Protein 2GZ4 (pdb70)

Nearest PDB structures (foldseek):
  2gz4-assembly1_C  TM=1.003E+00  e=2.176E-31  Agrobacterium fabrum str. C58
  4mgb-assembly1_A  TM=1.947E-01  e=2.720E+00  Homo sapiens
  2gz4-assembly1_C  TM=1.005E+00  e=3.134E-32  Agrobacterium fabrum str. C58
  2gz4-assembly1_C  TM=1.002E+00  e=8.788E-30  Agrobacterium fabrum str. C58
  2gz4-assembly1_C  TM=1.003E+00  e=1.007E-30  Agrobacterium fabrum str. C58

Foldseek 3Di:
DDDQWDAFPVGAIAGQQQGALVSDDVLRLLLQQLQAAPPNQLWDAPAGAGNLQLLVQLLLLLCVVCVPDALLLSLCLSCVCSLCSRLGDDDPVCVVVPDDSSVSSSLSSQQSNQVNLVHHSDDDPVSVVSSVLSSLQSVLCRCPRINPDPNVRSCVVRNDDDPDDPVSGDRHGDHSVVSSVVSVVVSVVSSVSNCVVVDD/DDDQWDAFPVGAIAGQLQGALVRDDLLRLLLQQLQAAPLNQLWDAPAGAGNLQLLVQLLLLLCVVCVPDALLLSLCLSCVCSLCSRLNDDDPVCVVVDDPSSVSSSLNSQQSNQVNLVHHSDDPPVSVVSSVLSSLQSCLCRCPRINPDDNVRSCVPRNDDDPDDPVSGDRHGDRSVVSSVVSVVVSVVSVVSNVVVD/DDDQWDAFPVGAIAGQQQGALVRDDLLRLLLQQLQAAPPNQLWDDPAGAGNLNLLVQLLLLLCVVCVPDALLLSLCLSCVCSCCSRLNDDDPVCVVVDDPPSVSSSLNSQQSNQVNLPHHSDDDPVSVVSSVLSSLQSVLCRCPRINPDPNVRSCVVRNDDDPDDPVSGDRHGDHSVVSSVVSVVVSVVSSVRVVD/DQWDAFPVGAIAGLQQGALVSDDVLRLLLQQLQFAPPNQLWDAPAGAGNLNLLVQLLLLLCVQCVPDALLLSLCLSCVCSCCSPVGDDDPVVVVPVDDCNVVSSLSSQQSNQVNLPHHSDDPPVSVVSSVLSSLQSCLCRCPNINPDPNVRSCVVRNDDDPDDPVSDDRHGDRSVVSSVVSVVVSVVSSVRVVVVVD

Secondary structure (DSSP, 8-state):
----EEE-TTS-EEESSS--GGG--HHHHHHHHTTPBSGGG--SSSS--BHHHHHHHHHHHHHHH-TT--HHHHHHHHTTTTTHHHH----GGGGGTS-HHHHHHHHHHHHHHHHHTT--SS--HHHHHHHHHHHHHHHHHHHHHTS---HHHHHHHH---SS--GGGS--SPPPHHHHHHHHHHHHHHHHHHHHHHH--/----EEE-TTS-EEESSS--GGG--HHHHHHHHTTSBSGGG--SSSS--BHHHHHHHHHHHHHHH-TT--HHHHHHHHTTTTTHHHH----GGGGTTS-HHHHHHHHHHHHHHHHHTTS-SS--HHHHHHHHHHHHHHHHHHHHHTS---HHHHHHHH---SS--GGGS--SPPPHHHHHHHHHHHHHHHHHHHHHH-/----EEE-TTS-EEESSS--GGG--HHHHHHHHTTSBSGGG--SSSS--BHHHHHHHHHHHHHHH-TT--HHHHHHHHTTTTTHHHH----HHHHTTS-TTHHHHHHHHHHHHHHHTT--SS--HHHHHHHHHHHHHHHHHHHHHTS---HHHHHHHH---SS--GGGS--SPPPHHHHHHHHHHHHHHHHHHHH-/--EEE-TTS-EEESSS--GGG--HHHHHHHHTTSBSGGG--SSSS--BHHHHHHHHHHHHHHH-TT--HHHHHHHHTTTTTHHHH----HHHHTT--TTHHHHHHHHHHHHHHHTT--SS--HHHHHHHHHHHHHHHHHHHHHTS---HHHHHHHH---SS--GGGS--SPPPHHHHHHHHHHHHHHHHHHHHHHH-

Organism: Agrobacterium fabrum (strain C58 / ATCC 33970) (NCBI:txid176299)

Sequence (791 aa):
SPRAWQRMLSGRRLDLLDPSPLDVEIADIAHGLARVARWNGQTRGDHAFTVAQHCLIVETIFCRMCPGATPDEMQMALLHDAPEYVIGDMISPFKSVVGGGYKTVEKRLEAAVHLRFGLPPHASRELKDRIKKADTVAAFFEATELAGFSTAEAQKFFGLPRGITRDMFDIIPLPSTEAQRLFIARFEAIETLRVTRTGGSPRAWQRMLSGRRLDLLDPSPLDVEIADIAHGLARVARWNGQTRGDHAFTVAQHCLIVETIFCRMCPGATPDEMQMALLHDAPEYVIGDMISPFKSVVGGGYKTVEKRLEAAVHLRFGLPPHASRELKDRIKKADTVAAFFEATELAGFSTAEAQKFFGLPRGITRDMFDIIPLPSTEAQRLFIARFEAIETLRVTRTSPRAWQRMLSGRRLDLLDPSPLDVEIADIAHGLARVARWNGQTRGDHAFTVAQHCLIVETIFCRMCPGATPDEMQMALLHDAPEYVIGDMISPFKSVVGGGYKTVEKRLEAAVHLRFGLPPHASRELKDRIKKADTVAAFFEATELAGFSTAEAQKFFGLPRGITRDMFDIIPLPSTEAQRLFIARFEAIETLRVTRAWQRMLSGRRLDLLDPSPLDVEIADIAHGLARVARWNGQTRGDHAFTVAQHCLIVETIFCRMCPGATPDEMQMALLHDAPEYVIGDMISPFKSVVGGGYKTVEKRLEAAVHLRFGLPPHASRELKDRIKKADTVAAFFEATELAGFSTAEAQKFFGLPRGITRDMFDIIPLPSTEAQRLFIARFEAIETLRVTRTG

CATH classification: 1.10.3210.10

Solvent-accessible surface area: 32511 Å² total; per-residue (Å²): 78,130,24,49,59,6,51,1,55,62,43,84,88,0,45,2,95,96,14,41,35,152,48,0,45,29,58,4,0,0,28,0,0,0,8,9,7,29,18,4,0,3,0,111,34,73,59,15,0,2,0,0,3,0,3,27,4,5,2,54,1,0,37,135,76,18,122,68,10,39,10,53,32,30,0,9,1,0,2,70,19,0,12,23,0,0,6,4,18,17,11,76,28,0,62,108,32,0,28,48,37,3,94,72,8,51,124,112,0,39,18,3,0,5,90,84,20,62,6,64,60,77,18,64,213,100,5,123,67,47,3,111,105,0,20,35,15,0,7,16,20,0,0,27,81,6,2,16,10,56,100,72,20,0,94,130,33,44,34,120,24,221,62,12,64,89,125,47,16,51,2,55,11,16,40,16,63,11,0,38,74,41,0,44,44,69,13,100,44,0,49,90,70,30,109,99,149,113,42,134,78,122,25,53,61,6,50,1,57,59,46,82,87,0,45,4,58,109,17,39,34,153,47,0,46,28,57,4,0,0,26,0,0,0,9,10,7,30,18,4,0,3,0,109,34,97,58,13,0,2,0,0,2,0,3,28,4,4,3,50,0,0,36,151,78,19,119,67,10,44,7,59,37,25,0,5,1,0,1,62,20,0,14,26,0,0,6,4,13,26,9,66,15,1,55,107,19,11,3,31,11,4,76,67,3,51,98,118,0,20,18,3,1,4,87,84,19,60,6,69,61,81,9,64,182,81,10,76,66,58,2,136,121,0,32,38,14,0,6,18,24,0,0,28,80,4,2,15,13,55,108,69,21,0,93,158,40,29,34,120,24,223,75,16,71,80,127,28,23,79,0,104,10,27,46,14,57,64,0,40,130,61,0,43,46,70,12,100,43,0,48,89,73,30,116,108,157,146,77,132,25,50,61,7,53,1,51,59,44,84,86,0,48,2,88,105,12,41,36,150,50,0,43,23,54,4,0,0,27,0,0,0,9,9,7,30,19,4,0,3,0,110,38,94,63,13,0,3,0,0,4,1,2,27,6,4,3,40,0,2,10,130,44,23,123,72,16,70,38,53,48,32,0,10,1,0,2,65,18,0,8,14,0,0,3,4,17,15,12,66,23,0,75,100,40,6,22,48,29,4,80,56,4,48,136,113,0,38,18,2,0,8,88,79,20,62,4,63,60,86,25,67,172,98,8,88,64,75,3,112,83,0,19,26,7,0,5,15,17,0,0,26,57,9,1,18,10,56,97,74,20,0,96,128,36,39,32,120,28,145,64,11,68,158,123,78,24,122,27,141,15,44,50,15,67,27,0,39,104,61,0,52,50,71,8,85,43,0,42,90,82,53,134,135,58,56,61,7,54,1,52,60,44,78,87,0,52,2,83,113,17,40,35,151,47,0,43,27,54,4,0,0,28,0,0,0,8,9,8,30,20,5,0,3,0,137,35,94,57,13,0,2,0,0,4,0,2,28,7,4,4,49,0,2,35,133,54,24,128,68,13,52,8,60,52,31,0,5,1,0,2,63,16,0,6,11,0,0,3,3,17,9,10,70,23,1,53,68,7,1,18,21,11,3,115,54,4,43,105,127,0,35,18,3,1,5,88,81,19,62,4,70,61,66,22,70,130,97,18,127,62,62,5,109,102,0,18,36,7,0,6,16,19,0,0,30,33,4,1,32,11,56,96,72,20,0,90,132,35,45,29,98,27,171,64,11,67,151,123,52,23,124,20,133,11,43,49,12,62,56,0,36,137,60,0,44,47,70,12,99,43,0,44,85,81,31,103,86,167,123,94

B-factor: mean 18.33, std 8.86, range [5.77, 68.15]

Radius of gyration: 28.93 Å; Cα contacts (8 Å, |Δi|>4): 1370; chains: 4; bounding box: 51×62×82 Å

Structure (mmCIF, N/CA/C/O backbone):
data_2GZ4
#
_entry.id   2GZ4
#
_cell.length_a   46.987
_cell.length_b   108.650
_cell.length_c   80.955
_cell.angle_alpha   90.00
_cell.angle_beta   93.74
_cell.angle_gamma   90.00
#
_symmetry.space_group_name_H-M   'P 1 21 1'
#
loop_
_entity.id
_entity.type
_entity.pdbx_description
1 polymer 'Hypothetical protein Atu1052'
2 water water
#
loop_
_atom_site.group_PDB
_atom_site.id
_atom_site.type_symbol
_atom_site.label_atom_id
_atom_site.label_alt_id
_atom_site.label_comp_id
_atom_site.label_asym_id
_atom_site.label_entity_id
_atom_site.label_seq_id
_atom_site.pdbx_PDB_ins_code
_atom_site.Cartn_x
_atom_site.Cartn_y
_atom_site.Cartn_z
_atom_site.occupancy
_atom_site.B_iso_or_equiv
_atom_site.auth_seq_id
_atom_site.auth_comp_id
_atom_site.auth_asym_id
_atom_site.auth_atom_id
_atom_site.pdbx_PDB_model_num
ATOM 1 N N . SER A 1 6 ? 6.066 60.963 25.082 1.00 30.34 6 SER A N 1
ATOM 2 C CA . SER A 1 6 ? 5.605 59.542 25.141 1.00 29.81 6 SER A CA 1
ATOM 3 C C . SER A 1 6 ? 6.453 58.671 24.213 1.00 29.31 6 SER A C 1
ATOM 4 O O . SER A 1 6 ? 6.715 59.062 23.073 1.00 29.33 6 SER A O 1
ATOM 7 N N . PRO A 1 7 ? 6.885 57.489 24.692 1.00 28.34 7 PRO A N 1
ATOM 8 C CA . PRO A 1 7 ? 7.723 56.647 23.839 1.00 27.22 7 PRO A CA 1
ATOM 9 C C . PRO A 1 7 ? 6.928 56.011 22.699 1.00 26.17 7 PRO A C 1
ATOM 10 O O . PRO A 1 7 ? 5.711 55.797 22.807 1.00 26.77 7 PRO A O 1
ATOM 14 N N . ARG A 1 8 ? 7.629 55.705 21.617 1.00 23.96 8 ARG A N 1
ATOM 15 C CA . ARG A 1 8 ? 7.001 55.236 20.394 1.00 22.45 8 ARG A CA 1
ATOM 16 C C . ARG A 1 8 ? 6.945 53.713 20.359 1.00 21.41 8 ARG A C 1
ATOM 17 O O . ARG A 1 8 ? 7.946 53.039 20.578 1.00 21.88 8 ARG A O 1
ATOM 25 N N . ALA A 1 9 ? 5.767 53.180 20.060 1.00 19.86 9 ALA A N 1
ATOM 26 C CA . ALA A 1 9 ? 5.506 51.744 20.139 1.00 18.82 9 ALA A CA 1
ATOM 27 C C . ALA A 1 9 ? 5.365 51.078 18.769 1.00 17.62 9 ALA A C 1
ATOM 28 O O . ALA A 1 9 ? 5.212 49.854 18.687 1.00 17.34 9 ALA A O 1
ATOM 30 N N . TRP A 1 10 ? 5.398 51.871 17.702 1.00 16.41 10 TRP A N 1
ATOM 31 C CA . TRP A 1 10 ? 5.182 51.357 16.358 1.00 15.53 10 TRP A CA 1
ATOM 32 C C . TRP A 1 10 ? 5.962 52.138 15.313 1.00 14.31 10 TRP A C 1
ATOM 33 O O . TRP A 1 10 ? 6.414 53.259 15.569 1.00 14.07 10 TRP A O 1
ATOM 44 N N . GLN A 1 11 ? 6.090 51.534 14.137 1.00 13.03 11 GLN A N 1
ATOM 45 C CA . GLN A 1 11 ? 6.603 52.226 12.979 1.00 12.78 11 GLN A CA 1
ATOM 46 C C . GLN A 1 11 ? 5.464 52.397 11.987 1.00 11.83 11 GLN A C 1
ATOM 47 O O . GLN A 1 11 ? 4.892 51.412 11.509 1.00 11.40 11 GLN A O 1
ATOM 53 N N . ARG A 1 12 ? 5.160 53.656 11.688 1.00 11.62 12 ARG A N 1
ATOM 54 C CA . ARG A 1 12 ? 4.213 54.008 10.637 1.00 11.95 12 ARG A CA 1
ATOM 55 C C . ARG A 1 12 ? 4.896 53.790 9.285 1.00 11.64 12 ARG A C 1
ATOM 56 O O . ARG A 1 12 ? 6.108 54.019 9.150 1.00 12.31 12 ARG A O 1
ATOM 64 N N . MET A 1 13 ? 4.133 53.320 8.298 1.00 11.19 13 MET A N 1
ATOM 65 C CA . MET A 1 13 ? 4.648 53.102 6.947 1.00 11.08 13 MET A CA 1
ATOM 66 C C . MET A 1 13 ? 4.126 54.204 6.017 1.00 11.11 13 MET A C 1
ATOM 67 O O . MET A 1 13 ? 3.088 54.813 6.263 1.00 10.99 13 MET A O 1
ATOM 72 N N . LEU A 1 14 ? 4.831 54.451 4.924 1.00 11.03 14 LEU A N 1
ATOM 73 C CA . LEU A 1 14 ? 4.383 55.445 3.940 1.00 11.81 14 LEU A CA 1
ATOM 74 C C . LEU A 1 14 ? 3.001 55.108 3.366 1.00 12.50 14 LEU A C 1
ATOM 75 O O . LEU A 1 14 ? 2.246 56.006 2.971 1.00 13.67 14 LEU A O 1
ATOM 80 N N . SER A 1 15 ? 2.684 53.818 3.329 1.00 12.42 15 SER A N 1
ATOM 81 C CA . SER A 1 15 ? 1.387 53.322 2.859 1.00 12.71 15 SER A CA 1
ATOM 82 C C . SER A 1 15 ? 0.234 53.522 3.835 1.00 12.98 15 SER A C 1
ATOM 83 O O . SER A 1 15 ? -0.922 53.214 3.513 1.00 14.12 15 SER A O 1
ATOM 86 N N . GLY A 1 16 ? 0.534 53.990 5.035 1.00 12.83 16 GLY A N 1
ATOM 87 C CA . GLY A 1 16 ? -0.502 54.272 6.010 1.00 13.24 16 GLY A CA 1
ATOM 88 C C . GLY A 1 16 ? -0.616 53.253 7.110 1.00 13.57 16 GLY A C 1
ATOM 89 O O . GLY A 1 16 ? -1.098 53.573 8.189 1.00 14.06 16 GLY A O 1
ATOM 90 N N . ARG A 1 17 ? -0.200 52.019 6.867 1.00 13.98 17 ARG A N 1
ATOM 91 C CA . ARG A 1 17 ? -0.268 51.041 7.936 1.00 14.74 17 ARG A CA 1
ATOM 92 C C . ARG A 1 17 ? 0.862 51.254 8.930 1.00 13.92 17 ARG A C 1
ATOM 93 O O . ARG A 1 17 ? 1.681 52.155 8.772 1.00 12.94 17 ARG A O 1
ATOM 101 N N . ARG A 1 18 ? 0.852 50.468 9.993 1.00 13.86 18 ARG A N 1
ATOM 102 C CA . ARG A 1 18 ? 1.903 50.530 10.993 1.00 14.32 18 ARG A CA 1
ATOM 103 C C . ARG A 1 18 ? 2.125 49.159 11.562 1.00 14.42 18 ARG A C 1
ATOM 104 O O . ARG A 1 18 ? 1.214 48.333 11.584 1.00 14.87 18 ARG A O 1
ATOM 112 N N . LEU A 1 19 ? 3.348 48.930 12.019 1.00 13.99 19 LEU A N 1
ATOM 113 C CA . LEU A 1 19 ? 3.709 47.677 12.656 1.00 14.51 19 LEU A CA 1
ATOM 114 C C . LEU A 1 19 ? 4.135 47.950 14.087 1.00 14.55 19 LEU A C 1
ATOM 115 O O . LEU A 1 19 ? 4.955 48.835 14.342 1.00 13.91 19 LEU A O 1
ATOM 120 N N . ASP A 1 20 ? 3.570 47.184 15.018 1.00 15.79 20 ASP A N 1
ATOM 121 C CA . ASP A 1 20 ? 3.928 47.265 16.424 1.00 16.60 20 ASP A CA 1
ATOM 122 C C . ASP A 1 20 ? 5.337 46.710 16.588 1.00 16.94 20 ASP A C 1
ATOM 123 O O . ASP A 1 20 ? 5.623 45.628 16.100 1.00 17.18 20 ASP A O 1
ATOM 128 N N . LEU A 1 21 ? 6.207 47.452 17.265 1.00 17.44 21 LEU A N 1
ATOM 129 C CA . LEU A 1 21 ? 7.635 47.104 17.332 1.00 18.45 21 LEU A CA 1
ATOM 130 C C . LEU A 1 21 ? 7.930 45.878 18.188 1.00 19.36 21 LEU A C 1
ATOM 131 O O . LEU A 1 21 ? 8.801 45.077 17.854 1.00 20.15 21 LEU A O 1
ATOM 136 N N . LEU A 1 22 ? 7.219 45.743 19.298 1.00 19.72 22 LEU A N 1
ATOM 137 C CA . LEU A 1 22 ? 7.486 44.662 20.240 1.00 20.06 22 LEU A CA 1
ATOM 138 C C . LEU A 1 22 ? 6.524 43.490 20.099 1.00 20.44 22 LEU A C 1
ATOM 139 O O . LEU A 1 22 ? 6.855 42.374 20.508 1.00 20.78 22 LEU A O 1
ATOM 144 N N . ASP A 1 23 ? 5.343 43.724 19.530 1.00 20.53 23 ASP A N 1
ATOM 145 C CA . ASP A 1 23 ? 4.396 42.646 19.272 1.00 19.80 23 ASP A CA 1
ATOM 146 C C . ASP A 1 23 ? 3.816 42.765 17.863 1.00 18.73 23 ASP A C 1
ATOM 147 O O . ASP A 1 23 ? 2.619 43.009 17.684 1.00 18.72 23 ASP A O 1
ATOM 152 N N . PRO A 1 24 ? 4.672 42.576 16.852 1.00 17.08 24 PRO A N 1
ATOM 153 C CA . PRO A 1 24 ? 4.219 42.742 15.486 1.00 16.52 24 PRO A CA 1
ATOM 154 C C . PRO A 1 24 ? 3.165 41.718 15.077 1.00 15.72 24 PRO A C 1
ATOM 155 O O . PRO A 1 24 ? 3.271 40.534 15.425 1.00 16.24 24 PRO A O 1
ATOM 159 N N . SER A 1 25 ? 2.159 42.182 14.343 1.00 14.67 25 SER A N 1
ATOM 160 C CA . SER A 1 25 ? 1.159 41.307 13.736 1.00 14.42 25 SER A CA 1
ATOM 161 C C . SER A 1 25 ? 1.513 40.996 12.282 1.00 13.65 25 SER A C 1
ATOM 162 O O . SER A 1 25 ? 1.836 41.912 11.523 1.00 13.09 25 SER A O 1
ATOM 165 N N . PRO A 1 26 ? 1.375 39.727 11.859 1.00 12.75 26 PRO A N 1
ATOM 166 C CA . PRO A 1 26 ? 1.570 39.405 10.436 1.00 13.11 26 PRO A CA 1
ATOM 167 C C . PRO A 1 26 ? 0.673 40.223 9.512 1.00 12.79 26 PRO A C 1
ATOM 168 O O . PRO A 1 26 ? 1.043 40.511 8.383 1.00 12.16 26 PRO A O 1
ATOM 172 N N . LEU A 1 27 ? -0.509 40.598 9.982 1.00 12.59 27 LEU A N 1
ATOM 173 C CA . LEU A 1 27 ? -1.483 41.251 9.111 1.00 13.06 27 LEU A CA 1
ATOM 174 C C . LEU A 1 27 ? -1.166 42.711 8.818 1.00 12.68 27 LEU A C 1
ATOM 175 O O . LEU A 1 27 ? -1.792 43.327 7.951 1.00 13.00 27 LEU A O 1
ATOM 180 N N . ASP A 1 28 ? -0.166 43.265 9.504 1.00 11.79 28 ASP A N 1
ATOM 181 C CA . ASP A 1 28 ? 0.316 44.621 9.226 1.00 11.84 28 ASP A CA 1
ATOM 182 C C . ASP A 1 28 ? 1.514 44.643 8.272 1.00 11.13 28 ASP A C 1
ATOM 183 O O . ASP A 1 28 ? 1.994 45.716 7.904 1.00 11.44 28 ASP A O 1
ATOM 188 N N . VAL A 1 29 ? 2.000 43.463 7.892 1.00 9.98 29 VAL A N 1
ATOM 189 C CA . VAL A 1 29 ? 3.170 43.339 7.000 1.00 10.05 29 VAL A CA 1
ATOM 190 C C . VAL A 1 29 ? 2.737 43.339 5.549 1.00 10.14 29 VAL A C 1
ATOM 191 O O . VAL A 1 29 ? 1.831 42.597 5.184 1.00 11.06 29 VAL A O 1
ATOM 195 N N . GLU A 1 30 ? 3.397 44.156 4.725 1.00 9.99 30 GLU A N 1
ATOM 196 C CA . GLU A 1 30 ? 3.179 44.180 3.286 1.00 10.28 30 GLU A CA 1
ATOM 197 C C . GLU A 1 30 ? 4.513 44.327 2.568 1.00 9.81 30 GLU A C 1
ATOM 198 O O . GLU A 1 30 ? 5.398 45.063 3.009 1.00 9.19 30 GLU A O 1
ATOM 204 N N . ILE A 1 31 ? 4.650 43.620 1.452 1.00 9.70 31 ILE A N 1
ATOM 205 C CA . ILE A 1 31 ? 5.943 43.573 0.777 1.00 9.63 31 ILE A CA 1
ATOM 206 C C . ILE A 1 31 ? 6.351 44.946 0.213 1.00 9.64 31 ILE A C 1
ATOM 207 O O . ILE A 1 31 ? 7.543 45.269 0.161 1.00 10.43 31 ILE A O 1
ATOM 212 N N . ALA A 1 32 ? 5.384 45.776 -0.169 1.00 9.58 32 ALA A N 1
ATOM 213 C CA . ALA A 1 32 ? 5.735 47.105 -0.670 1.00 9.57 32 ALA A CA 1
ATOM 214 C C . ALA A 1 32 ? 6.459 47.926 0.407 1.00 9.41 32 ALA A C 1
ATOM 215 O O . ALA A 1 32 ? 7.370 48.707 0.109 1.00 10.78 32 ALA A O 1
ATOM 217 N N . ASP A 1 33 ? 6.016 47.774 1.649 1.00 9.79 33 ASP A N 1
ATOM 218 C CA . ASP A 1 33 ? 6.612 48.507 2.775 1.00 9.44 33 ASP A CA 1
ATOM 219 C C . ASP A 1 33 ? 8.030 48.001 3.017 1.00 9.48 33 ASP A C 1
ATOM 220 O O . ASP A 1 33 ? 8.951 48.784 3.256 1.00 9.78 33 ASP A O 1
ATOM 225 N N . ILE A 1 34 ? 8.184 46.670 3.000 1.00 9.01 34 ILE A N 1
ATOM 226 C CA . ILE A 1 34 ? 9.485 46.025 3.186 1.00 9.29 34 ILE A CA 1
ATOM 227 C C . ILE A 1 34 ? 10.449 46.477 2.087 1.00 8.79 34 ILE A C 1
ATOM 228 O O . ILE A 1 34 ? 11.576 46.895 2.371 1.00 9.43 34 ILE A O 1
ATOM 233 N N . ALA A 1 35 ? 10.017 46.373 0.833 1.00 9.63 35 ALA A N 1
ATOM 234 C CA . ALA A 1 35 ? 10.897 46.687 -0.296 1.00 9.58 35 ALA A CA 1
ATOM 235 C C . ALA A 1 35 ? 11.369 48.135 -0.233 1.00 9.14 35 ALA A C 1
ATOM 236 O O . ALA A 1 35 ? 12.534 48.449 -0.485 1.00 9.35 35 ALA A O 1
ATOM 238 N N . HIS A 1 36 ? 10.451 49.031 0.102 1.00 9.06 36 HIS A N 1
ATOM 239 C CA . HIS A 1 36 ? 10.788 50.451 0.149 1.00 8.72 36 HIS A CA 1
ATOM 240 C C . HIS A 1 36 ? 11.903 50.717 1.150 1.00 8.88 36 HIS A C 1
ATOM 241 O O . HIS A 1 36 ? 12.886 51.385 0.844 1.00 9.46 36 HIS A O 1
ATOM 248 N N . GLY A 1 37 ? 11.757 50.145 2.340 1.00 8.56 37 GLY A N 1
ATOM 249 C CA . GLY A 1 37 ? 12.705 50.354 3.411 1.00 8.34 37 GLY A CA 1
ATOM 250 C C . GLY A 1 37 ? 14.014 49.632 3.152 1.00 8.23 37 GLY A C 1
ATOM 251 O O . GLY A 1 37 ? 15.076 50.228 3.279 1.00 8.63 37 GLY A O 1
ATOM 252 N N . LEU A 1 38 ? 13.954 48.352 2.772 1.00 8.19 38 LEU A N 1
ATOM 253 C CA . LEU A 1 38 ? 15.203 47.601 2.529 1.00 8.31 38 LEU A CA 1
ATOM 254 C C . LEU A 1 38 ? 16.050 48.226 1.423 1.00 7.55 38 LEU A C 1
ATOM 255 O O . LEU A 1 38 ? 17.269 48.062 1.420 1.00 8.48 38 LEU A O 1
ATOM 260 N N . ALA A 1 39 ? 15.403 48.898 0.476 1.00 7.84 39 ALA A N 1
ATOM 261 C CA . ALA A 1 39 ? 16.100 49.544 -0.644 1.00 8.51 39 ALA A CA 1
ATOM 262 C C . ALA A 1 39 ? 16.758 50.860 -0.250 1.00 8.21 39 ALA A C 1
ATOM 263 O O . ALA A 1 39 ? 17.401 51.508 -1.081 1.00 8.44 39 ALA A O 1
ATOM 265 N N . ARG A 1 40 ? 16.594 51.259 1.015 1.00 8.49 40 ARG A N 1
ATOM 266 C CA . ARG A 1 40 ? 17.220 52.465 1.539 1.00 9.25 40 ARG A CA 1
ATOM 267 C C . ARG A 1 40 ? 18.137 52.220 2.741 1.00 9.24 40 ARG A C 1
ATOM 268 O O . ARG A 1 40 ? 19.036 53.022 3.011 1.00 11.85 40 ARG A O 1
ATOM 276 N N . VAL A 1 41 ? 17.953 51.105 3.427 1.00 9.28 41 VAL A N 1
ATOM 277 C CA . VAL A 1 41 ? 18.806 50.747 4.558 1.00 9.10 41 VAL A CA 1
ATOM 278 C C . VAL A 1 41 ? 20.134 50.217 4.006 1.00 8.91 41 VAL A C 1
ATOM 279 O O . VAL A 1 41 ? 20.149 49.323 3.162 1.00 9.42 41 VAL A O 1
ATOM 283 N N . ALA A 1 42 ? 21.238 50.764 4.502 1.00 8.86 42 ALA A N 1
ATOM 284 C CA . ALA A 1 42 ? 22.573 50.394 4.043 1.00 9.41 42 ALA A CA 1
ATOM 285 C C . ALA A 1 42 ? 23.175 49.256 4.870 1.00 9.53 42 ALA A C 1
ATOM 286 O O . ALA A 1 42 ? 22.908 49.109 6.070 1.00 10.46 42 ALA A O 1
ATOM 288 N N . ARG A 1 43 ? 24.008 48.451 4.217 1.00 8.98 43 ARG A N 1
ATOM 289 C CA . ARG A 1 43 ? 24.890 47.511 4.922 1.00 9.72 43 ARG A CA 1
ATOM 290 C C . ARG A 1 43 ? 26.254 48.130 5.182 1.00 9.07 43 ARG A C 1
ATOM 291 O O . ARG A 1 43 ? 26.596 49.182 4.628 1.00 8.10 43 ARG A O 1
ATOM 299 N N . TRP A 1 44 ? 27.003 47.483 6.065 1.00 8.72 44 TRP A N 1
ATOM 300 C CA . TRP A 1 44 ? 28.409 47.819 6.335 1.00 9.06 44 TRP A CA 1
ATOM 301 C C . TRP A 1 44 ? 28.553 49.228 6.906 1.00 8.49 44 TRP A C 1
ATOM 302 O O . TRP A 1 44 ? 29.617 49.833 6.804 1.00 8.50 44 TRP A O 1
ATOM 313 N N . ASN A 1 45 ? 27.495 49.704 7.568 1.00 8.32 45 ASN A N 1
ATOM 314 C CA . ASN A 1 45 ? 27.456 51.069 8.109 1.00 8.49 45 ASN A CA 1
ATOM 315 C C . ASN A 1 45 ? 27.811 52.127 7.067 1.00 8.51 45 ASN A C 1
ATOM 316 O O . ASN A 1 45 ? 28.353 53.178 7.410 1.00 9.24 45 ASN A O 1
ATOM 321 N N . GLY A 1 46 ? 27.463 51.862 5.807 1.00 8.29 46 GLY A N 1
ATOM 322 C CA . GLY A 1 46 ? 27.714 52.815 4.735 1.00 8.02 46 GLY A CA 1
ATOM 323 C C . GLY A 1 46 ? 29.173 52.919 4.318 1.00 7.99 46 GLY A C 1
ATOM 324 O O . GLY A 1 46 ? 29.505 53.767 3.484 1.00 9.02 46 GLY A O 1
ATOM 325 N N . GLN A 1 47 ? 30.043 52.051 4.835 1.00 8.07 47 GLN A N 1
ATOM 326 C CA . GLN A 1 47 ? 31.482 52.156 4.548 1.00 8.50 47 GLN A CA 1
ATOM 327 C C . GLN A 1 47 ? 31.790 51.342 3.304 1.00 8.98 47 GLN A C 1
ATOM 328 O O . GLN A 1 47 ? 32.510 50.344 3.371 1.00 10.13 47 GLN A O 1
ATOM 334 N N . THR A 1 48 ? 31.229 51.788 2.178 1.00 9.09 48 THR A N 1
ATOM 335 C CA . THR A 1 48 ? 31.270 51.018 0.944 1.00 10.08 48 THR A CA 1
ATOM 336 C C . THR A 1 48 ? 31.627 51.867 -0.263 1.00 11.07 48 THR A C 1
ATOM 337 O O . THR A 1 48 ? 31.219 53.011 -0.370 1.00 10.14 48 THR A O 1
ATOM 341 N N . ARG A 1 49 ? 32.372 51.266 -1.183 1.00 11.05 49 ARG A N 1
ATOM 342 C CA . ARG A 1 49 ? 32.741 51.932 -2.421 1.00 13.29 49 ARG A CA 1
ATOM 343 C C . ARG A 1 49 ? 31.513 52.060 -3.306 1.00 13.75 49 ARG A C 1
ATOM 344 O O . ARG A 1 49 ? 30.726 51.119 -3.436 1.00 16.02 49 ARG A O 1
ATOM 352 N N . GLY A 1 50 ? 31.372 53.223 -3.928 1.00 13.92 50 GLY A N 1
ATOM 353 C CA . GLY A 1 50 ? 30.272 53.487 -4.856 1.00 13.86 50 GLY A CA 1
ATOM 354 C C . GLY A 1 50 ? 29.535 54.760 -4.487 1.00 13.51 50 GLY A C 1
ATOM 355 O O . GLY A 1 50 ? 29.467 55.142 -3.316 1.00 14.48 50 GLY A O 1
ATOM 356 N N . ASP A 1 51 ? 28.954 55.414 -5.487 1.00 13.39 51 ASP A N 1
ATOM 357 C CA . ASP A 1 51 ? 28.149 56.603 -5.246 1.00 13.37 51 ASP A CA 1
ATOM 358 C C . ASP A 1 51 ? 26.879 56.300 -4.452 1.00 12.99 51 ASP A C 1
ATOM 359 O O . ASP A 1 51 ? 26.318 57.197 -3.822 1.00 14.06 51 ASP A O 1
ATOM 364 N N . HIS A 1 52 ? 26.413 55.054 -4.515 1.00 12.30 52 HIS A N 1
ATOM 365 C CA . HIS A 1 52 ? 25.174 54.639 -3.837 1.00 11.83 52 HIS A CA 1
ATOM 366 C C . HIS A 1 52 ? 25.481 53.662 -2.728 1.00 11.11 52 HIS A C 1
ATOM 367 O O . HIS A 1 52 ? 26.388 52.829 -2.846 1.00 10.82 52 HIS A O 1
ATOM 374 N N . ALA A 1 53 ? 24.744 53.797 -1.630 1.00 10.20 53 ALA A N 1
ATOM 375 C CA . ALA A 1 53 ? 24.839 52.832 -0.549 1.00 9.94 53 ALA A CA 1
ATOM 376 C C . ALA A 1 53 ? 24.521 51.449 -1.071 1.00 9.57 53 ALA A C 1
ATOM 377 O O . ALA A 1 53 ? 23.679 51.280 -1.966 1.00 9.67 53 ALA A O 1
ATOM 379 N N . PHE A 1 54 ? 25.164 50.448 -0.475 1.00 9.03 54 PHE A N 1
ATOM 380 C CA . PHE A 1 54 ? 24.852 49.059 -0.785 1.00 9.20 54 PHE A CA 1
ATOM 381 C C . PHE A 1 54 ? 23.734 48.622 0.170 1.00 9.28 54 PHE A C 1
ATOM 382 O O . PHE A 1 54 ? 23.951 48.477 1.380 1.00 9.66 54 PHE A O 1
ATOM 390 N N . THR A 1 55 ? 22.537 48.440 -0.381 1.00 8.60 55 THR A N 1
ATOM 391 C CA . THR A 1 55 ? 21.330 48.298 0.434 1.00 8.89 55 THR A CA 1
ATOM 392 C C . THR A 1 55 ? 21.064 46.854 0.858 1.00 8.65 55 THR A C 1
ATOM 393 O O . THR A 1 55 ? 21.506 45.893 0.233 1.00 9.62 55 THR A O 1
ATOM 397 N N . VAL A 1 56 ? 20.270 46.715 1.907 1.00 8.61 56 VAL A N 1
ATOM 398 C CA . VAL A 1 56 ? 19.850 45.411 2.362 1.00 8.70 56 VAL A CA 1
ATOM 399 C C . VAL A 1 56 ? 19.051 44.699 1.256 1.00 8.13 56 VAL A C 1
ATOM 400 O O . VAL A 1 56 ? 19.167 43.495 1.085 1.00 9.09 56 VAL A O 1
ATOM 404 N N . ALA A 1 57 ? 18.229 45.431 0.505 1.00 8.25 57 ALA A N 1
ATOM 405 C CA . ALA A 1 57 ? 17.484 44.804 -0.594 1.00 8.46 57 ALA A CA 1
ATOM 406 C C . ALA A 1 57 ? 18.430 44.141 -1.588 1.00 8.99 57 ALA A C 1
ATOM 407 O O . ALA A 1 57 ? 18.182 43.026 -2.028 1.00 9.39 57 ALA A O 1
ATOM 409 N N . GLN A 1 58 ? 19.512 44.829 -1.944 1.00 9.55 58 GLN A N 1
ATOM 410 C CA . GLN A 1 58 ? 20.454 44.254 -2.891 1.00 9.26 58 GLN A CA 1
ATOM 411 C C . GLN A 1 58 ? 21.162 43.043 -2.280 1.00 9.28 58 GLN A C 1
ATOM 412 O O . GLN A 1 58 ? 21.364 42.040 -2.958 1.00 10.11 58 GLN A O 1
ATOM 418 N N . HIS A 1 59 ? 21.488 43.120 -0.988 1.00 9.04 59 HIS A N 1
ATOM 419 C CA . HIS A 1 59 ? 22.074 41.977 -0.256 1.00 9.04 59 HIS A CA 1
ATOM 420 C C . HIS A 1 59 ? 21.138 40.772 -0.318 1.00 8.95 59 HIS A C 1
ATOM 421 O O . HIS A 1 59 ? 21.565 39.663 -0.625 1.00 10.10 59 HIS A O 1
ATOM 428 N N . CYS A 1 60 ? 19.855 40.993 -0.061 1.00 9.04 60 CYS A N 1
ATOM 429 C CA . CYS A 1 60 ? 18.882 39.896 -0.104 1.00 9.21 60 CYS A CA 1
ATOM 430 C C . CYS A 1 60 ? 18.854 39.192 -1.463 1.00 9.43 60 CYS A C 1
ATOM 431 O O . CYS A 1 60 ? 18.728 37.971 -1.538 1.00 10.00 60 CYS A O 1
ATOM 434 N N . LEU A 1 61 ? 18.946 39.983 -2.535 1.00 9.32 61 LEU A N 1
ATOM 435 C CA . LEU A 1 61 ? 18.919 39.429 -3.877 1.00 10.03 61 LEU A CA 1
ATOM 436 C C . LEU A 1 61 ? 20.142 38.567 -4.103 1.00 10.15 61 LEU A C 1
ATOM 437 O O . LEU A 1 61 ? 20.038 37.498 -4.672 1.00 10.34 61 LEU A O 1
ATOM 442 N N . ILE A 1 62 ? 21.307 39.035 -3.665 1.00 10.62 62 ILE A N 1
ATOM 443 C CA . ILE A 1 62 ? 22.533 38.253 -3.800 1.00 11.02 62 ILE A CA 1
ATOM 444 C C . ILE A 1 62 ? 22.444 36.987 -2.961 1.00 10.15 62 ILE A C 1
ATOM 445 O O . ILE A 1 62 ? 22.810 35.923 -3.423 1.00 10.87 62 ILE A O 1
ATOM 450 N N . VAL A 1 63 ? 21.945 37.098 -1.734 1.00 10.48 63 VAL A N 1
ATOM 451 C CA . VAL A 1 63 ? 21.809 35.927 -0.876 1.00 10.39 63 VAL A CA 1
ATOM 452 C C . VAL A 1 63 ? 20.921 34.863 -1.508 1.00 10.49 63 VAL A C 1
ATOM 453 O O . VAL A 1 63 ? 21.264 33.675 -1.506 1.00 10.98 63 VAL A O 1
ATOM 457 N N . GLU A 1 64 ? 19.770 35.277 -2.028 1.00 10.22 64 GLU A N 1
ATOM 458 C CA . GLU A 1 64 ? 18.853 34.302 -2.619 1.00 10.81 64 GLU A CA 1
ATOM 459 C C . GLU A 1 64 ? 19.471 33.616 -3.830 1.00 10.96 64 GLU A C 1
ATOM 460 O O . GLU A 1 64 ? 19.305 32.406 -4.023 1.00 10.66 64 GLU A O 1
ATOM 466 N N . THR A 1 65 ? 20.214 34.369 -4.635 1.00 11.04 65 THR A N 1
ATOM 467 C CA . THR A 1 65 ? 20.916 33.765 -5.787 1.00 11.72 65 THR A CA 1
ATOM 468 C C . THR A 1 65 ? 21.999 32.774 -5.342 1.00 11.61 65 THR A C 1
ATOM 469 O O . THR A 1 65 ? 22.107 31.663 -5.874 1.00 11.83 65 THR A O 1
ATOM 473 N N . ILE A 1 66 ? 22.810 33.173 -4.371 1.00 11.68 66 ILE A N 1
ATOM 474 C CA . ILE A 1 66 ? 23.854 32.294 -3.851 1.00 11.99 66 ILE A CA 1
ATOM 475 C C . ILE A 1 66 ? 23.221 31.043 -3.236 1.00 11.97 66 ILE A C 1
ATOM 476 O O . ILE A 1 66 ? 23.671 29.933 -3.488 1.00 12.33 66 ILE A O 1
ATOM 481 N N . PHE A 1 67 ? 22.162 31.243 -2.453 1.00 11.43 67 PHE A N 1
ATOM 482 C CA . PHE A 1 67 ? 21.422 30.140 -1.840 1.00 12.13 67 PHE A CA 1
ATOM 483 C C . PHE A 1 67 ? 20.989 29.103 -2.886 1.00 12.50 67 PHE A C 1
ATOM 484 O O . PHE A 1 67 ? 21.195 27.899 -2.705 1.00 12.40 67 PHE A O 1
ATOM 492 N N . CYS A 1 68 ? 20.382 29.575 -3.976 1.00 12.54 68 CYS A N 1
ATOM 493 C CA . CYS A 1 68 ? 19.928 28.682 -5.040 1.00 13.33 68 CYS A CA 1
ATOM 494 C C . CYS A 1 68 ? 21.089 27.903 -5.650 1.00 14.08 68 CYS A C 1
ATOM 495 O O . CYS A 1 68 ? 20.958 26.715 -5.980 1.00 13.63 68 CYS A O 1
ATOM 498 N N . ARG A 1 69 ? 22.227 28.570 -5.813 1.00 15.06 69 ARG A N 1
ATOM 499 C CA . ARG A 1 69 ? 23.408 27.908 -6.376 1.00 15.27 69 ARG A CA 1
ATOM 500 C C . ARG A 1 69 ? 23.982 26.862 -5.425 1.00 15.38 69 ARG A C 1
ATOM 501 O O . ARG A 1 69 ? 24.416 25.792 -5.871 1.00 16.88 69 ARG A O 1
ATOM 509 N N . MET A 1 70 ? 23.998 27.168 -4.129 1.00 14.46 70 MET A N 1
ATOM 510 C CA . MET A 1 70 ? 24.492 26.238 -3.109 1.00 14.53 70 MET A CA 1
ATOM 511 C C . MET A 1 70 ? 23.500 25.097 -2.852 1.00 15.01 70 MET A C 1
ATOM 512 O O . MET A 1 70 ? 23.886 24.011 -2.399 1.00 15.90 70 MET A O 1
ATOM 517 N N . CYS A 1 71 ? 22.226 25.344 -3.155 1.00 15.20 71 CYS A N 1
ATOM 518 C CA . CYS A 1 71 ? 21.141 24.414 -2.840 1.00 15.39 71 CYS A CA 1
ATOM 519 C C . CYS A 1 71 ? 20.234 24.171 -4.052 1.00 14.81 71 CYS A C 1
ATOM 520 O O . CYS A 1 71 ? 19.113 24.665 -4.104 1.00 14.00 71 CYS A O 1
ATOM 523 N N . PRO A 1 72 ? 20.730 23.432 -5.055 1.00 14.92 72 PRO A N 1
ATOM 524 C CA . PRO A 1 72 ? 19.964 23.195 -6.278 1.00 14.45 72 PRO A CA 1
ATOM 525 C C . PRO A 1 72 ? 18.618 22.480 -6.068 1.00 13.60 72 PRO A C 1
ATOM 526 O O . PRO A 1 72 ? 17.735 22.572 -6.909 1.00 13.74 72 PRO A O 1
ATOM 530 N N . GLY A 1 73 ? 18.448 21.822 -4.929 1.00 13.08 73 GLY A N 1
ATOM 531 C CA . GLY A 1 73 ? 17.187 21.173 -4.607 1.00 13.07 73 GLY A CA 1
ATOM 532 C C . GLY A 1 73 ? 16.255 22.038 -3.778 1.00 13.06 73 GLY A C 1
ATOM 533 O O . GLY A 1 73 ? 15.243 21.564 -3.301 1.00 13.04 73 GLY A O 1
ATOM 534 N N . ALA A 1 74 ? 16.586 23.314 -3.604 1.00 12.52 74 ALA A N 1
ATOM 535 C CA . ALA A 1 74 ? 15.727 24.212 -2.826 1.00 12.55 74 ALA A CA 1
ATOM 536 C C . ALA A 1 74 ? 14.329 24.284 -3.416 1.00 12.18 74 ALA A C 1
ATOM 537 O O . ALA A 1 74 ? 14.169 24.273 -4.642 1.00 12.35 74 ALA A O 1
ATOM 539 N N . THR A 1 75 ? 13.330 24.344 -2.542 1.00 12.02 75 THR A N 1
ATOM 540 C CA . THR A 1 75 ? 11.952 24.551 -2.947 1.00 11.80 75 THR A CA 1
ATOM 541 C C . THR A 1 75 ? 11.659 26.056 -3.025 1.00 11.22 75 THR A C 1
ATOM 542 O O . THR A 1 75 ? 12.390 26.853 -2.448 1.00 11.42 75 THR A O 1
ATOM 546 N N . PRO A 1 76 ? 10.591 26.455 -3.737 1.00 10.88 76 PRO A N 1
ATOM 547 C CA . PRO A 1 76 ? 10.220 27.883 -3.779 1.00 11.07 76 PRO A CA 1
ATOM 548 C C . PRO A 1 76 ? 9.968 28.522 -2.409 1.00 11.08 76 PRO A C 1
ATOM 549 O O . PRO A 1 76 ? 10.344 29.688 -2.194 1.00 11.00 76 PRO A O 1
ATOM 553 N N . ASP A 1 77 ? 9.344 27.794 -1.482 1.00 11.00 77 ASP A N 1
ATOM 554 C CA . ASP A 1 77 ? 9.183 28.320 -0.116 1.00 11.19 77 ASP A CA 1
ATOM 555 C C . ASP A 1 77 ? 10.544 28.677 0.486 1.00 10.51 77 ASP A C 1
ATOM 556 O O . ASP A 1 77 ? 10.688 29.707 1.155 1.00 11.17 77 ASP A O 1
ATOM 561 N N . GLU A 1 78 ? 11.533 27.804 0.284 1.00 11.02 78 GLU A N 1
ATOM 562 C CA . GLU A 1 78 ? 12.885 28.025 0.816 1.00 11.28 78 GLU A CA 1
ATOM 563 C C . GLU A 1 78 ? 13.558 29.226 0.151 1.00 10.56 78 GLU A C 1
ATOM 564 O O . GLU A 1 78 ? 14.203 30.018 0.837 1.00 10.29 78 GLU A O 1
ATOM 570 N N . MET A 1 79 ? 13.372 29.373 -1.160 1.00 10.89 79 MET A N 1
ATOM 571 C CA . MET A 1 79 ? 13.881 30.552 -1.874 1.00 10.83 79 MET A CA 1
ATOM 572 C C . MET A 1 79 ? 13.320 31.827 -1.258 1.00 10.88 79 MET A C 1
ATOM 573 O O . MET A 1 79 ? 14.047 32.800 -1.042 1.00 11.08 79 MET A O 1
ATOM 578 N N . GLN A 1 80 ? 12.018 31.827 -0.991 1.00 10.64 80 GLN A N 1
ATOM 579 C CA . GLN A 1 80 ? 11.377 33.010 -0.432 1.00 10.38 80 GLN A CA 1
ATOM 580 C C . GLN A 1 80 ? 11.903 33.306 0.983 1.00 10.08 80 GLN A C 1
ATOM 581 O O . GLN A 1 80 ? 12.116 34.465 1.355 1.00 11.23 80 GLN A O 1
ATOM 587 N N . MET A 1 81 ? 12.116 32.271 1.793 1.00 9.92 81 MET A N 1
ATOM 588 C CA . MET A 1 81 ? 12.686 32.489 3.126 1.00 10.01 81 MET A CA 1
ATOM 589 C C . MET A 1 81 ? 14.121 33.040 3.020 1.00 9.97 81 MET A C 1
ATOM 590 O O . MET A 1 81 ? 14.542 33.830 3.852 1.00 10.24 81 MET A O 1
ATOM 595 N N . ALA A 1 82 ? 14.852 32.653 1.982 1.00 9.66 82 ALA A N 1
ATOM 596 C CA . ALA A 1 82 ? 16.195 33.219 1.765 1.00 9.70 82 ALA A CA 1
ATOM 597 C C . ALA A 1 82 ? 16.128 34.703 1.433 1.00 9.54 82 ALA A C 1
ATOM 598 O O . ALA A 1 82 ? 16.830 35.514 2.036 1.00 10.34 82 ALA A O 1
ATOM 600 N N . LEU A 1 83 ? 15.291 35.053 0.458 1.00 9.54 83 LEU A N 1
ATOM 601 C CA . LEU A 1 83 ? 15.128 36.443 0.060 1.00 9.49 83 LEU A CA 1
ATOM 602 C C . LEU A 1 83 ? 14.656 37.299 1.235 1.00 10.05 83 LEU A C 1
ATOM 603 O O . LEU A 1 83 ? 15.111 38.419 1.430 1.00 10.56 83 LEU A O 1
ATOM 608 N N . LEU A 1 84 ? 13.728 36.754 2.016 1.00 9.94 84 LEU A N 1
ATOM 609 C CA . LEU A 1 84 ? 13.126 37.502 3.130 1.00 10.89 84 LEU A CA 1
ATOM 610 C C . LEU A 1 84 ? 13.868 37.409 4.464 1.00 11.17 84 LEU A C 1
ATOM 611 O O . LEU A 1 84 ? 13.414 37.970 5.453 1.00 10.85 84 LEU A O 1
ATOM 616 N N . HIS A 1 85 ? 15.012 36.729 4.508 1.00 12.05 85 HIS A N 1
ATOM 617 C CA . HIS A 1 85 ? 15.670 36.533 5.795 1.00 12.27 85 HIS A CA 1
ATOM 618 C C . HIS A 1 85 ? 15.986 37.848 6.513 1.00 11.82 85 HIS A C 1
ATOM 619 O O . HIS A 1 85 ? 15.822 37.953 7.736 1.00 12.49 85 HIS A O 1
ATOM 626 N N . ASP A 1 86 ? 16.409 38.857 5.756 1.00 11.23 86 ASP A N 1
ATOM 627 C CA . ASP A 1 86 ? 16.718 40.156 6.351 1.00 10.90 86 ASP A CA 1
ATOM 628 C C . ASP A 1 86 ? 15.551 41.146 6.314 1.00 10.76 86 ASP A C 1
ATOM 629 O O . ASP A 1 86 ? 15.713 42.299 6.690 1.00 10.75 86 ASP A O 1
ATOM 634 N N . ALA A 1 87 ? 14.359 40.684 5.946 1.00 10.26 87 ALA A N 1
ATOM 635 C CA . ALA A 1 87 ? 13.190 41.569 5.909 1.00 10.75 87 ALA A CA 1
ATOM 636 C C . ALA A 1 87 ? 12.933 42.331 7.219 1.00 10.67 87 ALA A C 1
ATOM 637 O O . ALA A 1 87 ? 12.547 43.502 7.168 1.00 10.83 87 ALA A O 1
ATOM 639 N N . PRO A 1 88 ? 13.117 41.685 8.392 1.00 10.70 88 PRO A N 1
ATOM 640 C CA . PRO A 1 88 ? 12.913 42.392 9.673 1.00 10.87 88 PRO A CA 1
ATOM 641 C C . PRO A 1 88 ? 13.682 43.705 9.808 1.00 10.61 88 PRO A C 1
ATOM 642 O O . PRO A 1 88 ? 13.294 44.580 10.581 1.00 10.96 88 PRO A O 1
ATOM 646 N N . GLU A 1 89 ? 14.770 43.843 9.058 1.00 10.00 89 GLU A N 1
ATOM 647 C CA . GLU A 1 89 ? 15.542 45.081 9.070 1.00 10.08 89 GLU A CA 1
ATOM 648 C C . GLU A 1 89 ? 14.737 46.306 8.631 1.00 9.87 89 GLU A C 1
ATOM 649 O O . GLU A 1 89 ? 15.125 47.430 8.952 1.00 9.73 89 GLU A O 1
ATOM 655 N N . TYR A 1 90 ? 13.612 46.113 7.939 1.00 9.32 90 TYR A N 1
ATOM 656 C CA . TYR A 1 90 ? 12.776 47.265 7.592 1.00 9.86 90 TYR A CA 1
ATOM 657 C C . TYR A 1 90 ? 12.139 47.931 8.804 1.00 10.07 90 TYR A C 1
ATOM 658 O O . TYR A 1 90 ? 11.668 49.064 8.692 1.00 9.76 90 TYR A O 1
ATOM 667 N N . VAL A 1 91 ? 12.158 47.247 9.947 1.00 10.53 91 VAL A N 1
ATOM 668 C CA . VAL A 1 91 ? 11.680 47.817 11.196 1.00 11.86 91 VAL A CA 1
ATOM 669 C C . VAL A 1 91 ? 12.757 47.881 12.296 1.00 11.70 91 VAL A C 1
ATOM 670 O O . VAL A 1 91 ? 12.745 48.792 13.099 1.00 11.77 91 VAL A O 1
ATOM 674 N N . ILE A 1 92 ? 13.688 46.935 12.332 1.00 11.68 92 ILE A N 1
ATOM 675 C CA . ILE A 1 92 ? 14.724 46.946 13.367 1.00 12.24 92 ILE A CA 1
ATOM 676 C C . ILE A 1 92 ? 16.036 47.604 12.915 1.00 12.03 92 ILE A C 1
ATOM 677 O O . ILE A 1 92 ? 16.851 47.994 13.758 1.00 12.54 92 ILE A O 1
ATOM 682 N N . GLY A 1 93 ? 16.207 47.802 11.601 1.00 11.17 93 GLY A N 1
ATOM 683 C CA . GLY A 1 93 ? 17.421 48.424 11.062 1.00 11.23 93 GLY A CA 1
ATOM 684 C C . GLY A 1 93 ? 18.521 47.405 10.853 1.00 10.94 93 GLY A C 1
ATOM 685 O O . GLY A 1 93 ? 18.337 46.201 11.113 1.00 9.93 93 GLY A O 1
ATOM 686 N N . ASP A 1 94 ? 19.668 47.895 10.366 1.00 10.80 94 ASP A N 1
ATOM 687 C CA . ASP A 1 94 ? 20.828 47.058 10.104 1.00 11.11 94 ASP A CA 1
ATOM 688 C C . ASP A 1 94 ? 21.885 47.267 11.176 1.00 11.57 94 ASP A C 1
ATOM 689 O O . ASP A 1 94 ? 22.237 48.398 11.505 1.00 11.68 94 ASP A O 1
ATOM 694 N N . MET A 1 95 ? 22.364 46.169 11.736 1.00 12.63 95 MET A N 1
ATOM 695 C CA . MET A 1 95 ? 23.424 46.221 12.727 1.00 13.05 95 MET A CA 1
ATOM 696 C C . MET A 1 95 ? 24.455 45.191 12.318 1.00 13.33 95 MET A C 1
ATOM 697 O O . MET A 1 95 ? 24.108 44.051 12.004 1.00 13.57 95 MET A O 1
ATOM 702 N N . ILE A 1 96 ? 25.723 45.588 12.282 1.00 13.53 96 ILE A N 1
ATOM 703 C CA . ILE A 1 96 ? 26.776 44.651 11.913 1.00 14.71 96 ILE A CA 1
ATOM 704 C C . ILE A 1 96 ? 26.874 43.499 12.925 1.00 15.48 96 ILE A C 1
ATOM 705 O O . ILE A 1 96 ? 26.573 43.657 14.111 1.00 15.18 96 ILE A O 1
ATOM 710 N N . SER A 1 97 ? 27.280 42.331 12.427 1.00 17.74 97 SER A N 1
ATOM 711 C CA . SER A 1 97 ? 27.271 41.100 13.211 1.00 18.99 97 SER A CA 1
ATOM 712 C C . SER A 1 97 ? 28.040 41.173 14.528 1.00 19.82 97 SER A C 1
ATOM 713 O O . SER A 1 97 ? 27.579 40.621 15.530 1.00 20.02 97 SER A O 1
ATOM 716 N N . PRO A 1 98 ? 29.207 41.846 14.551 1.00 20.77 98 PRO A N 1
ATOM 717 C CA . PRO A 1 98 ? 29.937 41.909 15.820 1.00 21.75 98 PRO A CA 1
ATOM 718 C C . PRO A 1 98 ? 29.131 42.454 17.000 1.00 22.55 98 PRO A C 1
ATOM 719 O O . PRO A 1 98 ? 29.363 42.042 18.139 1.00 22.59 98 PRO A O 1
ATOM 723 N N . PHE A 1 99 ? 28.188 43.356 16.746 1.00 23.35 99 PHE A N 1
ATOM 724 C CA . PHE A 1 99 ? 27.408 43.928 17.835 1.00 24.63 99 PHE A CA 1
ATOM 725 C C . PHE A 1 99 ? 26.239 43.061 18.291 1.00 25.94 99 PHE A C 1
ATOM 726 O O . PHE A 1 99 ? 25.590 43.378 19.276 1.00 25.87 99 PHE A O 1
ATOM 734 N N . LYS A 1 100 ? 26.000 41.944 17.612 1.00 28.02 100 LYS A N 1
ATOM 735 C CA . LYS A 1 100 ? 24.928 41.030 18.013 1.00 29.19 100 LYS A CA 1
ATOM 736 C C . LYS A 1 100 ? 25.221 40.371 19.378 1.00 30.34 100 LYS A C 1
ATOM 737 O O . LYS A 1 100 ? 24.300 40.088 20.137 1.00 30.92 100 LYS A O 1
ATOM 743 N N . SER A 1 101 ? 26.500 40.164 19.701 1.00 31.01 101 SER A N 1
ATOM 744 C CA . SER A 1 101 ? 26.904 39.629 21.015 1.00 31.54 101 SER A CA 1
ATOM 745 C C . SER A 1 101 ? 26.979 40.688 22.120 1.00 32.11 101 SER A C 1
ATOM 746 O O . SER A 1 101 ? 27.310 40.377 23.273 1.00 32.42 101 SER A O 1
ATOM 749 N N . VAL A 1 102 ? 26.678 41.934 21.760 1.00 32.10 102 VAL A N 1
ATOM 750 C CA . VAL A 1 102 ? 26.688 43.065 22.677 1.00 32.02 102 VAL A CA 1
ATOM 751 C C . VAL A 1 102 ? 25.253 43.570 22.960 1.00 31.95 102 VAL A C 1
ATOM 752 O O . VAL A 1 102 ? 25.009 44.249 23.964 1.00 32.34 102 VAL A O 1
ATOM 756 N N . VAL A 1 103 ? 24.304 43.214 22.090 1.00 31.72 103 VAL A N 1
ATOM 757 C CA . VAL A 1 103 ? 22.996 43.886 22.018 1.00 31.50 103 VAL A CA 1
ATOM 758 C C . VAL A 1 103 ? 21.920 43.408 23.018 1.00 31.49 103 VAL A C 1
ATOM 759 O O . VAL A 1 103 ? 21.011 44.179 23.360 1.00 32.15 103 VAL A O 1
ATOM 763 N N . GLY A 1 104 ? 21.993 42.160 23.471 1.00 30.77 104 GLY A N 1
ATOM 764 C CA . GLY A 1 104 ? 21.068 41.668 24.504 1.00 30.11 104 GLY A CA 1
ATOM 765 C C . GLY A 1 104 ? 19.896 40.859 23.980 1.00 29.77 104 GLY A C 1
ATOM 766 O O . GLY A 1 104 ? 19.477 41.008 22.827 1.00 29.77 104 GLY A O 1
ATOM 767 N N . GLY A 1 105 ? 19.357 40.006 24.855 1.00 28.97 105 GLY A N 1
ATOM 768 C CA . GLY A 1 105 ? 18.297 39.056 24.500 1.00 28.07 105 GLY A CA 1
ATOM 769 C C . GLY A 1 105 ? 16.986 39.676 24.056 1.00 27.43 105 GLY A C 1
ATOM 770 O O . GLY A 1 105 ? 16.242 39.062 23.288 1.00 27.60 105 GLY A O 1
ATOM 771 N N . GLY A 1 106 ? 16.693 40.880 24.544 1.00 26.27 106 GLY A N 1
ATOM 772 C CA . GLY A 1 106 ? 15.480 41.604 24.150 1.00 25.40 106 GLY A CA 1
ATOM 773 C C . GLY A 1 106 ? 15.447 41.912 22.661 1.00 24.45 106 GLY A C 1
ATOM 774 O O . GLY A 1 106 ? 14.399 41.820 22.014 1.00 24.48 106 GLY A O 1
ATOM 775 N N . TYR A 1 107 ? 16.606 42.276 22.122 1.00 23.24 107 TYR A N 1
ATOM 776 C CA . TYR A 1 107 ? 16.757 42.565 20.699 1.00 22.71 107 TYR A CA 1
ATOM 777 C C . TYR A 1 107 ? 16.540 41.290 19.894 1.00 21.91 107 TYR A C 1
ATOM 778 O O . TYR A 1 107 ? 15.789 41.284 18.920 1.00 21.13 107 TYR A O 1
ATOM 787 N N . LYS A 1 108 ? 17.194 40.206 20.309 1.00 21.89 108 LYS A N 1
ATOM 788 C CA . LYS A 1 108 ? 17.079 38.929 19.607 1.00 22.21 108 LYS A CA 1
ATOM 789 C C . LYS A 1 108 ? 15.623 38.442 19.587 1.00 21.28 108 LYS A C 1
ATOM 790 O O . LYS A 1 108 ? 15.156 37.895 18.592 1.00 21.02 108 LYS A O 1
ATOM 796 N N . THR A 1 109 ? 14.916 38.634 20.698 1.00 21.12 109 THR A N 1
ATOM 797 C CA . THR A 1 109 ? 13.499 38.269 20.781 1.00 20.92 109 THR A CA 1
ATOM 798 C C . THR A 1 109 ? 12.643 39.064 19.790 1.00 20.21 109 THR A C 1
ATOM 799 O O . THR A 1 109 ? 11.783 38.495 19.109 1.00 19.58 109 THR A O 1
ATOM 803 N N . VAL A 1 110 ? 12.893 40.368 19.701 1.00 19.93 110 VAL A N 1
ATOM 804 C CA . VAL A 1 110 ? 12.231 41.236 18.709 1.00 20.00 110 VAL A CA 1
ATOM 805 C C . VAL A 1 110 ? 12.481 40.747 17.280 1.00 19.32 110 VAL A C 1
ATOM 806 O O . VAL A 1 110 ? 11.551 40.616 16.481 1.00 18.68 110 VAL A O 1
ATOM 810 N N . GLU A 1 111 ? 13.742 40.468 16.960 1.00 18.42 111 GLU A N 1
ATOM 811 C CA . GLU A 1 111 ? 14.102 39.932 15.650 1.00 19.16 111 GLU A CA 1
ATOM 812 C C . GLU A 1 111 ? 13.287 38.702 15.313 1.00 18.36 111 GLU A C 1
ATOM 813 O O . GLU A 1 111 ? 12.768 38.572 14.209 1.00 18.38 111 GLU A O 1
ATOM 819 N N . LYS A 1 112 ? 13.222 37.773 16.259 1.00 17.66 112 LYS A N 1
ATOM 820 C CA . LYS A 1 112 ? 12.544 36.514 16.013 1.00 18.03 112 LYS A CA 1
ATOM 821 C C . LYS A 1 112 ? 11.052 36.710 15.838 1.00 16.52 112 LYS A C 1
ATOM 822 O O . LYS A 1 112 ? 10.426 36.038 15.019 1.00 15.86 112 LYS A O 1
ATOM 828 N N . ARG A 1 113 ? 10.473 37.603 16.630 1.00 15.85 113 ARG A N 1
ATOM 829 C CA . ARG A 1 113 ? 9.053 37.932 16.464 1.00 16.42 113 ARG A CA 1
ATOM 830 C C . ARG A 1 113 ? 8.770 38.561 15.106 1.00 15.35 113 ARG A C 1
ATOM 831 O O . ARG A 1 113 ? 7.734 38.302 14.501 1.00 14.76 113 ARG A O 1
ATOM 839 N N . LEU A 1 114 ? 9.695 39.388 14.629 1.00 14.57 114 LEU A N 1
ATOM 840 C CA . LEU A 1 114 ? 9.543 39.996 13.306 1.00 14.78 114 LEU A CA 1
ATOM 841 C C . LEU A 1 114 ? 9.662 38.954 12.192 1.00 14.49 114 LEU A C 1
ATOM 842 O O . LEU A 1 114 ? 8.933 39.022 11.212 1.00 14.32 114 LEU A O 1
ATOM 847 N N . GLU A 1 115 ? 10.575 37.992 12.333 1.00 14.78 115 GLU A N 1
ATOM 848 C CA . GLU A 1 115 ? 10.683 36.897 11.374 1.00 15.26 115 GLU A CA 1
ATOM 849 C C . GLU A 1 115 ? 9.346 36.186 11.285 1.00 14.88 115 GLU A C 1
ATOM 850 O O . GLU A 1 115 ? 8.846 35.923 10.203 1.00 14.04 115 GLU A O 1
ATOM 856 N N . ALA A 1 116 ? 8.766 35.847 12.433 1.00 14.52 116 ALA A N 1
ATOM 857 C CA . ALA A 1 116 ? 7.479 35.158 12.432 1.00 14.58 116 ALA A CA 1
ATOM 858 C C . ALA A 1 116 ? 6.387 35.971 11.749 1.00 13.91 116 ALA A C 1
ATOM 859 O O . ALA A 1 116 ? 5.597 35.432 10.982 1.00 14.30 116 ALA A O 1
ATOM 861 N N . ALA A 1 117 ? 6.327 37.266 12.049 1.00 13.25 117 ALA A N 1
ATOM 862 C CA . ALA A 1 117 ? 5.295 38.134 11.467 1.00 12.95 117 ALA A CA 1
ATOM 863 C C . ALA A 1 117 ? 5.424 38.171 9.949 1.00 12.63 117 ALA A C 1
ATOM 864 O O . ALA A 1 117 ? 4.452 38.000 9.228 1.00 12.28 117 ALA A O 1
ATOM 866 N N . VAL A 1 118 ? 6.648 38.363 9.465 1.00 12.17 118 VAL A N 1
ATOM 867 C CA . VAL A 1 118 ? 6.888 38.385 8.032 1.00 11.79 118 VAL A CA 1
ATOM 868 C C . VAL A 1 118 ? 6.528 37.046 7.400 1.00 11.72 118 VAL A C 1
ATOM 869 O O . VAL A 1 118 ? 5.807 36.989 6.415 1.00 11.20 118 VAL A O 1
ATOM 873 N N . HIS A 1 119 ? 7.027 35.963 7.970 1.00 11.38 119 HIS A N 1
ATOM 874 C CA . HIS A 1 119 ? 6.749 34.644 7.414 1.00 12.38 119 HIS A CA 1
ATOM 875 C C . HIS A 1 119 ? 5.259 34.311 7.379 1.00 12.22 119 HIS A C 1
ATOM 876 O O . HIS A 1 119 ? 4.735 33.863 6.361 1.00 12.81 119 HIS A O 1
ATOM 883 N N . LEU A 1 120 ? 4.588 34.507 8.505 1.00 12.65 120 LEU A N 1
ATOM 884 C CA . LEU A 1 120 ? 3.155 34.232 8.588 1.00 12.90 120 LEU A CA 1
ATOM 885 C C . LEU A 1 120 ? 2.325 35.052 7.596 1.00 12.42 120 LEU A C 1
ATOM 886 O O . LEU A 1 120 ? 1.346 34.562 7.030 1.00 12.70 120 LEU A O 1
ATOM 891 N N . ARG A 1 121 ? 2.732 36.294 7.350 1.00 11.87 121 ARG A N 1
ATOM 892 C CA . ARG A 1 121 ? 2.056 37.122 6.354 1.00 11.54 121 ARG A CA 1
ATOM 893 C C . ARG A 1 121 ? 2.012 36.407 5.013 1.00 11.69 121 ARG A C 1
ATOM 894 O O . ARG A 1 121 ? 1.003 36.426 4.328 1.00 12.27 121 ARG A O 1
ATOM 902 N N . PHE A 1 122 ? 3.125 35.780 4.648 1.00 11.56 122 PHE A N 1
ATOM 903 C CA . PHE A 1 122 ? 3.250 35.163 3.327 1.00 11.99 122 PHE A CA 1
ATOM 904 C C . PHE A 1 122 ? 3.030 33.650 3.321 1.00 12.33 122 PHE A C 1
ATOM 905 O O . PHE A 1 122 ? 3.347 32.980 2.345 1.00 12.81 122 PHE A O 1
ATOM 913 N N . GLY A 1 123 ? 2.436 33.124 4.385 1.00 12.77 123 GLY A N 1
ATOM 914 C CA . GLY A 1 123 ? 2.057 31.713 4.404 1.00 13.29 123 GLY A CA 1
ATOM 915 C C . GLY A 1 123 ? 3.237 30.777 4.512 1.00 13.83 123 GLY A C 1
ATOM 916 O O . GLY A 1 123 ? 3.176 29.624 4.052 1.00 14.58 123 GLY A O 1
ATOM 917 N N . LEU A 1 124 ? 4.312 31.268 5.118 1.00 13.61 124 LEU A N 1
ATOM 918 C CA . LEU A 1 124 ? 5.526 30.475 5.332 1.00 14.35 124 LEU A CA 1
ATOM 919 C C . LEU A 1 124 ? 5.571 30.011 6.789 1.00 15.09 124 LEU A C 1
ATOM 920 O O . LEU A 1 124 ? 4.866 30.562 7.640 1.00 16.10 124 LEU A O 1
ATOM 925 N N . PRO A 1 125 ? 6.380 28.977 7.085 1.00 15.84 125 PRO A N 1
ATOM 926 C CA . PRO A 1 125 ? 6.550 28.564 8.477 1.00 16.17 125 PRO A CA 1
ATOM 927 C C . PRO A 1 125 ? 7.049 29.747 9.289 1.00 16.42 125 PRO A C 1
ATOM 928 O O . PRO A 1 125 ? 7.878 30.512 8.784 1.00 15.99 125 PRO A O 1
ATOM 932 N N . PRO A 1 126 ? 6.550 29.926 10.521 1.00 16.85 126 PRO A N 1
ATOM 933 C CA . PRO A 1 126 ? 6.945 31.126 11.268 1.00 17.42 126 PRO A CA 1
ATOM 934 C C . PRO A 1 126 ? 8.447 31.281 11.404 1.00 17.67 126 PRO A C 1
ATOM 935 O O . PRO A 1 126 ? 8.962 32.401 11.357 1.00 17.77 126 PRO A O 1
ATOM 939 N N . HIS A 1 127 ? 9.153 30.168 11.562 1.00 17.71 127 HIS A N 1
ATOM 940 C CA . HIS A 1 127 ? 10.605 30.186 11.552 1.00 18.37 127 HIS A CA 1
ATOM 941 C C . HIS A 1 127 ? 11.149 29.108 10.626 1.00 18.61 127 HIS A C 1
ATOM 942 O O . HIS A 1 127 ? 10.550 28.042 10.464 1.00 18.29 127 HIS A O 1
ATOM 949 N N . ALA A 1 128 ? 12.290 29.391 10.010 1.00 18.82 128 ALA A N 1
ATOM 950 C CA . ALA A 1 128 ? 12.962 28.394 9.203 1.00 19.20 128 ALA A CA 1
ATOM 951 C C . ALA A 1 128 ? 13.377 27.223 10.080 1.00 19.30 128 ALA A C 1
ATOM 952 O O . ALA A 1 128 ? 13.745 27.400 11.251 1.00 20.29 128 ALA A O 1
ATOM 954 N N . SER A 1 129 ? 13.345 26.028 9.514 1.00 19.50 129 SER A N 1
ATOM 955 C CA . SER A 1 129 ? 13.881 24.872 10.212 1.00 20.07 129 SER A CA 1
ATOM 956 C C . SER A 1 129 ? 15.344 25.154 10.538 1.00 20.52 129 SER A C 1
ATOM 957 O O . SER A 1 129 ? 16.012 25.946 9.861 1.00 19.66 129 SER A O 1
ATOM 960 N N . ARG A 1 130 ? 15.845 24.508 11.582 1.00 21.45 130 ARG A N 1
ATOM 961 C CA . ARG A 1 130 ? 17.260 24.632 11.936 1.00 21.45 130 ARG A CA 1
ATOM 962 C C . ARG A 1 130 ? 18.148 24.394 10.717 1.00 21.41 130 ARG A C 1
ATOM 963 O O . ARG A 1 130 ? 19.151 25.083 10.508 1.00 22.03 130 ARG A O 1
ATOM 971 N N . GLU A 1 131 ? 17.785 23.410 9.912 1.00 21.93 131 GLU A N 1
ATOM 972 C CA . GLU A 1 131 ? 18.584 23.049 8.755 1.00 21.10 131 GLU A CA 1
ATOM 973 C C . GLU A 1 131 ? 18.513 24.099 7.624 1.00 20.43 131 GLU A C 1
ATOM 974 O O . GLU A 1 131 ? 19.525 24.411 6.993 1.00 20.55 131 GLU A O 1
ATOM 980 N N . LEU A 1 132 ? 17.324 24.642 7.372 1.00 18.61 132 LEU A N 1
ATOM 981 C CA . LEU A 1 132 ? 17.191 25.710 6.380 1.00 17.47 132 LEU A CA 1
ATOM 982 C C . LEU A 1 132 ? 17.916 26.969 6.842 1.00 16.50 132 LEU A C 1
ATOM 983 O O . LEU A 1 132 ? 18.576 27.645 6.053 1.00 15.23 132 LEU A O 1
ATOM 988 N N . LYS A 1 133 ? 17.765 27.305 8.116 1.00 16.59 133 LYS A N 1
ATOM 989 C CA . LYS A 1 133 ? 18.466 28.445 8.692 1.00 17.40 133 LYS A CA 1
ATOM 990 C C . LYS A 1 133 ? 19.976 28.350 8.447 1.00 17.10 133 LYS A C 1
ATOM 991 O O . LYS A 1 133 ? 20.625 29.326 8.082 1.00 16.15 133 LYS A O 1
ATOM 997 N N . ASP A 1 134 ? 20.528 27.162 8.670 1.00 17.67 134 ASP A N 1
ATOM 998 C CA . ASP A 1 134 ? 21.947 26.895 8.423 1.00 17.29 134 ASP A CA 1
ATOM 999 C C . ASP A 1 134 ? 22.329 27.157 6.950 1.00 16.63 134 ASP A C 1
ATOM 1000 O O . ASP A 1 134 ? 23.328 27.813 6.656 1.00 16.28 134 ASP A O 1
ATOM 1005 N N . ARG A 1 135 ? 21.525 26.654 6.024 1.00 15.79 135 ARG A N 1
ATOM 1006 C CA . ARG A 1 135 ? 21.751 26.890 4.601 1.00 15.86 135 ARG A CA 1
ATOM 1007 C C . ARG A 1 135 ? 21.662 28.374 4.219 1.00 14.83 135 ARG A C 1
ATOM 1008 O O . ARG A 1 135 ? 22.497 28.879 3.467 1.00 14.28 135 ARG A O 1
ATOM 1016 N N . ILE A 1 136 ? 20.655 29.073 4.728 1.00 13.77 136 ILE A N 1
ATOM 1017 C CA . ILE A 1 136 ? 20.526 30.493 4.435 1.00 13.98 136 ILE A CA 1
ATOM 1018 C C . ILE A 1 136 ? 21.721 31.244 5.016 1.00 14.01 136 ILE A C 1
ATOM 1019 O O . ILE A 1 136 ? 22.299 32.105 4.345 1.00 13.05 136 ILE A O 1
ATOM 1024 N N . LYS A 1 137 ? 22.111 30.901 6.240 1.00 14.90 137 LYS A N 1
ATOM 1025 C CA . LYS A 1 137 ? 23.253 31.567 6.890 1.00 14.93 137 LYS A CA 1
ATOM 1026 C C . LYS A 1 137 ? 24.533 31.367 6.076 1.00 14.57 137 LYS A C 1
ATOM 1027 O O . LYS A 1 137 ? 25.337 32.307 5.922 1.00 14.83 137 LYS A O 1
ATOM 1033 N N . LYS A 1 138 ? 24.744 30.155 5.556 1.00 14.30 138 LYS A N 1
ATOM 1034 C CA . LYS A 1 138 ? 25.929 29.914 4.742 1.00 14.67 138 LYS A CA 1
ATOM 1035 C C . LYS A 1 138 ? 25.940 30.800 3.495 1.00 13.89 138 LYS A C 1
ATOM 1036 O O . LYS A 1 138 ? 26.988 31.312 3.106 1.00 14.81 138 LYS A O 1
ATOM 1042 N N . ALA A 1 139 ? 24.777 30.982 2.869 1.00 12.90 139 ALA A N 1
ATOM 1043 C CA . ALA A 1 139 ? 24.653 31.844 1.698 1.00 12.59 139 ALA A CA 1
ATOM 1044 C C . ALA A 1 139 ? 24.910 33.308 2.068 1.00 12.20 139 ALA A C 1
ATOM 1045 O O . ALA A 1 139 ? 25.597 34.035 1.344 1.00 12.37 139 ALA A O 1
ATOM 1047 N N . ASP A 1 140 ? 24.389 33.714 3.215 1.00 12.20 140 ASP A N 1
ATOM 1048 C CA . ASP A 1 140 ? 24.576 35.077 3.707 1.00 12.38 140 ASP A CA 1
ATOM 1049 C C . ASP A 1 140 ? 26.059 35.382 3.922 1.00 12.44 140 ASP A C 1
ATOM 1050 O O . ASP A 1 140 ? 26.548 36.458 3.552 1.00 12.69 140 ASP A O 1
ATOM 1055 N N . THR A 1 141 ? 26.768 34.408 4.481 1.00 12.87 141 THR A N 1
ATOM 1056 C CA . THR A 1 141 ? 28.193 34.554 4.782 1.00 13.05 141 THR A CA 1
ATOM 1057 C C . THR A 1 141 ? 29.042 34.640 3.507 1.00 12.79 141 THR A C 1
ATOM 1058 O O . THR A 1 141 ? 30.021 35.386 3.449 1.00 12.89 141 THR A O 1
ATOM 1062 N N . VAL A 1 142 ? 28.666 33.890 2.472 1.00 12.15 142 VAL A N 1
ATOM 1063 C CA . VAL A 1 142 ? 29.346 33.999 1.188 1.00 11.97 142 VAL A CA 1
ATOM 1064 C C . VAL A 1 142 ? 29.078 35.378 0.592 1.00 11.71 142 VAL A C 1
ATOM 1065 O O . VAL A 1 142 ? 29.974 36.002 0.062 1.00 12.11 142 VAL A O 1
ATOM 1069 N N . ALA A 1 143 ? 27.836 35.847 0.662 1.00 11.46 143 ALA A N 1
ATOM 1070 C CA . ALA A 1 143 ? 27.533 37.190 0.176 1.00 11.41 143 ALA A CA 1
ATOM 1071 C C . ALA A 1 143 ? 28.389 38.218 0.910 1.00 11.39 143 ALA A C 1
ATOM 1072 O O . ALA A 1 143 ? 28.965 39.112 0.282 1.00 11.91 143 ALA A O 1
ATOM 1074 N N . ALA A 1 144 ? 28.482 38.071 2.231 1.00 11.73 144 ALA A N 1
ATOM 1075 C CA . ALA A 1 144 ? 29.318 38.947 3.057 1.00 11.44 144 ALA A CA 1
ATOM 1076 C C . ALA A 1 144 ? 30.776 38.940 2.604 1.00 11.54 144 ALA A C 1
ATOM 1077 O O . ALA A 1 144 ? 31.419 39.985 2.588 1.00 11.81 144 ALA A O 1
ATOM 1079 N N . PHE A 1 145 ? 31.303 37.772 2.239 1.00 11.59 145 PHE A N 1
ATOM 1080 C CA . PHE A 1 145 ? 32.701 37.697 1.795 1.00 11.73 145 PHE A CA 1
ATOM 1081 C C . PHE A 1 145 ? 32.914 38.603 0.584 1.00 11.84 145 PHE A C 1
ATOM 1082 O O . PHE A 1 145 ? 33.878 39.369 0.525 1.00 12.58 145 PHE A O 1
ATOM 1090 N N . PHE A 1 146 ? 32.034 38.468 -0.399 1.00 11.75 146 PHE A N 1
ATOM 1091 C CA . PHE A 1 146 ? 32.135 39.247 -1.630 1.00 12.01 146 PHE A CA 1
ATOM 1092 C C . PHE A 1 146 ? 31.896 40.734 -1.403 1.00 11.90 146 PHE A C 1
ATOM 1093 O O . PHE A 1 146 ? 32.583 41.581 -1.967 1.00 11.58 146 PHE A O 1
ATOM 1101 N N . GLU A 1 147 ? 30.933 41.066 -0.562 1.00 11.19 147 GLU A N 1
ATOM 1102 C CA . GLU A 1 147 ? 30.702 42.481 -0.252 1.00 10.95 147 GLU A CA 1
ATOM 1103 C C . GLU A 1 147 ? 31.879 43.066 0.512 1.00 11.04 147 GLU A C 1
ATOM 1104 O O . GLU A 1 147 ? 32.293 44.196 0.258 1.00 10.93 147 GLU A O 1
ATOM 1110 N N . ALA A 1 148 ? 32.423 42.292 1.446 1.00 11.47 148 ALA A N 1
ATOM 1111 C CA . ALA A 1 148 ? 33.507 42.808 2.302 1.00 11.62 148 ALA A CA 1
ATOM 1112 C C . ALA A 1 148 ? 34.730 43.171 1.477 1.00 11.77 148 ALA A C 1
ATOM 1113 O O . ALA A 1 148 ? 35.365 44.202 1.704 1.00 11.81 148 ALA A O 1
ATOM 1115 N N . THR A 1 149 ? 35.047 42.322 0.512 1.00 12.04 149 THR A N 1
ATOM 1116 C CA . THR A 1 149 ? 36.244 42.515 -0.294 1.00 12.68 149 THR A CA 1
ATOM 1117 C C . THR A 1 149 ? 36.034 43.519 -1.440 1.00 13.40 149 THR A C 1
ATOM 1118 O O . THR A 1 149 ? 36.890 44.375 -1.693 1.00 15.00 149 THR A O 1
ATOM 1122 N N . GLU A 1 150 ? 34.903 43.426 -2.126 1.00 12.96 150 GLU A N 1
ATOM 1123 C CA . GLU A 1 150 ? 34.660 44.293 -3.273 1.00 12.70 150 GLU A CA 1
ATOM 1124 C C . GLU A 1 150 ? 34.214 45.694 -2.885 1.00 12.56 150 GLU A C 1
ATOM 1125 O O . GLU A 1 150 ? 34.500 46.646 -3.597 1.00 12.95 150 GLU A O 1
ATOM 1131 N N . LEU A 1 151 ? 33.490 45.810 -1.774 1.00 11.38 151 LEU A N 1
ATOM 1132 C CA . LEU A 1 151 ? 32.864 47.074 -1.404 1.00 11.16 151 LEU A CA 1
ATOM 1133 C C . LEU A 1 151 ? 33.388 47.713 -0.139 1.00 10.73 151 LEU A C 1
ATOM 1134 O O . LEU A 1 151 ? 33.501 48.927 -0.082 1.00 11.62 151 LEU A O 1
ATOM 1139 N N . ALA A 1 152 ? 33.627 46.908 0.890 1.00 10.84 152 ALA A N 1
ATOM 1140 C CA . ALA A 1 152 ? 33.774 47.455 2.239 1.00 10.96 152 ALA A CA 1
ATOM 1141 C C . ALA A 1 152 ? 35.207 47.574 2.719 1.00 11.65 152 ALA A C 1
ATOM 1142 O O . ALA A 1 152 ? 35.437 47.844 3.886 1.00 12.11 152 ALA A O 1
ATOM 1144 N N . GLY A 1 153 ? 36.163 47.397 1.817 1.00 11.94 153 GLY A N 1
ATOM 1145 C CA . GLY A 1 153 ? 37.546 47.710 2.134 1.00 11.84 153 GLY A CA 1
ATOM 1146 C C . GLY A 1 153 ? 38.349 46.630 2.822 1.00 11.88 153 GLY A C 1
ATOM 1147 O O . GLY A 1 153 ? 39.501 46.872 3.188 1.00 11.95 153 GLY A O 1
ATOM 1148 N N . PHE A 1 154 ? 37.776 45.444 3.001 1.00 12.12 154 PHE A N 1
ATOM 1149 C CA . PHE A 1 154 ? 38.492 44.353 3.669 1.00 12.67 154 PHE A CA 1
ATOM 1150 C C . PHE A 1 154 ? 39.428 43.652 2.691 1.00 12.73 154 PHE A C 1
ATOM 1151 O O . PHE A 1 154 ? 39.132 43.535 1.500 1.00 12.89 154 PHE A O 1
ATOM 1159 N N . SER A 1 155 ? 40.581 43.216 3.192 1.00 12.76 155 SER A N 1
ATOM 1160 C CA . SER A 1 155 ? 41.484 42.423 2.375 1.00 13.13 155 SER A CA 1
ATOM 1161 C C . SER A 1 155 ? 40.926 41.016 2.231 1.00 13.77 155 SER A C 1
ATOM 1162 O O . SER A 1 155 ? 40.035 40.611 2.967 1.00 13.65 155 SER A O 1
ATOM 1165 N N . THR A 1 156 ? 41.490 40.260 1.301 1.00 14.48 156 THR A N 1
ATOM 1166 C CA . THR A 1 156 ? 41.127 38.851 1.166 1.00 15.16 156 THR A CA 1
ATOM 1167 C C . THR A 1 156 ? 41.428 38.095 2.458 1.00 14.86 156 THR A C 1
ATOM 1168 O O . THR A 1 156 ? 40.662 37.220 2.867 1.00 14.91 156 THR A O 1
ATOM 1172 N N . ALA A 1 157 ? 42.534 38.440 3.124 1.00 14.25 157 ALA A N 1
ATOM 1173 C CA . ALA A 1 157 ? 42.885 37.760 4.363 1.00 13.87 157 ALA A CA 1
ATOM 1174 C C . ALA A 1 157 ? 41.865 38.042 5.456 1.00 13.42 157 ALA A C 1
ATOM 1175 O O . ALA A 1 157 ? 41.490 37.145 6.198 1.00 13.43 157 ALA A O 1
ATOM 1177 N N . GLU A 1 158 ? 41.435 39.301 5.561 1.00 13.02 158 GLU A N 1
ATOM 1178 C CA . GLU A 1 158 ? 40.415 39.670 6.541 1.00 13.08 158 GLU A CA 1
ATOM 1179 C C . GLU A 1 158 ? 39.113 38.942 6.243 1.00 13.49 158 GLU A C 1
ATOM 1180 O O . GLU A 1 158 ? 38.533 38.333 7.128 1.00 13.48 158 GLU A O 1
ATOM 1186 N N . ALA A 1 159 ? 38.673 39.008 4.995 1.00 14.15 159 ALA A N 1
ATOM 1187 C CA . ALA A 1 159 ? 37.404 38.390 4.627 1.00 14.57 159 ALA A CA 1
ATOM 1188 C C . ALA A 1 159 ? 37.451 36.874 4.828 1.00 15.18 159 ALA A C 1
ATOM 1189 O O . ALA A 1 159 ? 36.481 36.278 5.313 1.00 14.61 159 ALA A O 1
ATOM 1191 N N . GLN A 1 160 ? 38.574 36.245 4.493 1.00 15.83 160 GLN A N 1
ATOM 1192 C CA . GLN A 1 160 ? 38.710 34.809 4.718 1.00 16.78 160 GLN A CA 1
ATOM 1193 C C . GLN A 1 160 ? 38.610 34.471 6.203 1.00 17.10 160 GLN A C 1
ATOM 1194 O O . GLN A 1 160 ? 37.960 33.501 6.582 1.00 16.82 160 GLN A O 1
ATOM 1200 N N . LYS A 1 161 ? 39.256 35.278 7.041 1.00 17.68 161 LYS A N 1
ATOM 1201 C CA . LYS A 1 161 ? 39.225 35.060 8.483 1.00 18.09 161 LYS A CA 1
ATOM 1202 C C . LYS A 1 161 ? 37.814 35.170 9.036 1.00 18.25 161 LYS A C 1
ATOM 1203 O O . LYS A 1 161 ? 37.397 34.331 9.824 1.00 18.95 161 LYS A O 1
ATOM 1209 N N . PHE A 1 162 ? 37.079 36.202 8.624 1.00 18.03 162 PHE A N 1
ATOM 1210 C CA . PHE A 1 162 ? 35.773 36.493 9.220 1.00 18.58 162 PHE A CA 1
ATOM 1211 C C . PHE A 1 162 ? 34.638 35.675 8.613 1.00 18.92 162 PHE A C 1
ATOM 1212 O O . PHE A 1 162 ? 33.676 35.339 9.319 1.00 19.72 162 PHE A O 1
ATOM 1220 N N . PHE A 1 163 ? 34.735 35.373 7.321 1.00 18.85 163 PHE A N 1
ATOM 1221 C CA . PHE A 1 163 ? 33.627 34.733 6.582 1.00 18.96 163 PHE A CA 1
ATOM 1222 C C . PHE A 1 163 ? 33.951 33.396 5.924 1.00 19.55 163 PHE A C 1
ATOM 1223 O O . PHE A 1 163 ? 33.046 32.693 5.480 1.00 20.28 163 PHE A O 1
ATOM 1231 N N . GLY A 1 164 ? 35.227 33.041 5.851 1.00 20.06 164 GLY A N 1
ATOM 1232 C CA . GLY A 1 164 ? 35.647 31.853 5.143 1.00 20.59 164 GLY A CA 1
ATOM 1233 C C . GLY A 1 164 ? 35.758 32.095 3.660 1.00 21.27 164 GLY A C 1
ATOM 1234 O O . GLY A 1 164 ? 35.137 33.000 3.109 1.00 21.11 164 GLY A O 1
ATOM 1235 N N . LEU A 1 165 ? 36.542 31.257 2.999 1.00 22.46 165 LEU A N 1
ATOM 1236 C CA . LEU A 1 165 ? 36.720 31.357 1.565 1.00 22.68 165 LEU A CA 1
ATOM 1237 C C . LEU A 1 165 ? 35.549 30.651 0.888 1.00 23.01 165 LEU A C 1
ATOM 1238 O O . LEU A 1 165 ? 35.309 29.473 1.150 1.00 23.57 165 LEU A O 1
ATOM 1243 N N . PRO A 1 166 ? 34.793 31.368 0.037 1.00 23.13 166 PRO A N 1
ATOM 1244 C CA . PRO A 1 166 ? 33.729 30.679 -0.688 1.00 23.13 166 PRO A CA 1
ATOM 1245 C C . PRO A 1 166 ? 34.255 29.528 -1.552 1.00 23.23 166 PRO A C 1
ATOM 1246 O O . PRO A 1 166 ? 35.377 29.592 -2.061 1.00 23.20 166 PRO A O 1
ATOM 1250 N N . ARG A 1 167 ? 33.435 28.496 -1.698 1.00 23.60 167 ARG A N 1
ATOM 1251 C CA . ARG A 1 167 ? 33.762 27.327 -2.501 1.00 23.84 167 ARG A CA 1
ATOM 1252 C C . ARG A 1 167 ? 32.715 27.199 -3.598 1.00 23.66 167 ARG A C 1
ATOM 1253 O O . ARG A 1 167 ? 31.531 27.018 -3.319 1.00 23.78 167 ARG A O 1
ATOM 1261 N N . GLY A 1 168 ? 33.142 27.337 -4.848 1.00 23.64 168 GLY A N 1
ATOM 1262 C CA . GLY A 1 168 ? 32.249 27.142 -5.980 1.00 23.66 168 GLY A CA 1
ATOM 1263 C C . GLY A 1 168 ? 31.274 28.272 -6.276 1.00 23.54 168 GLY A C 1
ATOM 1264 O O . GLY A 1 168 ? 30.389 28.118 -7.123 1.00 24.00 168 GLY A O 1
ATOM 1265 N N . ILE A 1 169 ? 31.428 29.403 -5.586 1.00 22.88 169 ILE A N 1
ATOM 1266 C CA . ILE A 1 169 ? 30.630 30.599 -5.848 1.00 22.96 169 ILE A CA 1
ATOM 1267 C C . ILE A 1 169 ? 31.598 31.655 -6.365 1.00 23.08 169 ILE A C 1
ATOM 1268 O O . ILE A 1 169 ? 32.673 31.854 -5.785 1.00 22.30 169 ILE A O 1
ATOM 1273 N N . THR A 1 170 ? 31.223 32.303 -7.465 1.00 23.74 170 THR A N 1
ATOM 1274 C CA . THR A 1 170 ? 32.056 33.328 -8.088 1.00 24.75 170 THR A CA 1
ATOM 1275 C C . THR A 1 170 ? 31.270 34.610 -8.292 1.00 25.37 170 THR A C 1
ATOM 1276 O O . THR A 1 170 ? 30.039 34.608 -8.379 1.00 25.17 170 THR A O 1
ATOM 1280 N N . ARG A 1 171 ? 32.020 35.700 -8.399 1.00 26.42 171 ARG A N 1
ATOM 1281 C CA . ARG A 1 171 ? 31.476 37.048 -8.443 1.00 26.28 171 ARG A CA 1
ATOM 1282 C C . ARG A 1 171 ? 30.599 37.304 -9.667 1.00 26.24 171 ARG A C 1
ATOM 1283 O O . ARG A 1 171 ? 29.717 38.155 -9.624 1.00 26.29 171 ARG A O 1
ATOM 1291 N N . ASP A 1 172 ? 30.816 36.551 -10.743 1.00 25.67 172 ASP A N 1
ATOM 1292 C CA . ASP A 1 172 ? 30.004 36.699 -11.958 1.00 25.24 172 ASP A CA 1
ATOM 1293 C C . ASP A 1 172 ? 28.569 36.181 -11.826 1.00 24.52 172 ASP A C 1
ATOM 1294 O O . ASP A 1 172 ? 27.757 36.404 -12.722 1.00 24.76 172 ASP A O 1
ATOM 1299 N N . MET A 1 173 ? 28.257 35.503 -10.720 1.00 22.87 173 MET A N 1
ATOM 1300 C CA . MET A 1 173 ? 26.919 34.934 -10.510 1.00 22.17 173 MET A CA 1
ATOM 1301 C C . MET A 1 173 ? 25.875 35.969 -10.051 1.00 21.88 173 MET A C 1
ATOM 1302 O O . MET A 1 173 ? 24.670 35.701 -10.052 1.00 21.77 173 MET A O 1
ATOM 1307 N N . PHE A 1 174 ? 26.326 37.155 -9.661 1.00 21.06 174 PHE A N 1
ATOM 1308 C CA . PHE A 1 174 ? 25.424 38.151 -9.098 1.00 20.54 174 PHE A CA 1
ATOM 1309 C C . PHE A 1 174 ? 25.994 39.549 -9.285 1.00 20.55 174 PHE A C 1
ATOM 1310 O O . PHE A 1 174 ? 27.109 39.717 -9.768 1.00 20.50 174 PHE A O 1
ATOM 1318 N N . ASP A 1 175 ? 25.202 40.532 -8.880 1.00 20.47 175 ASP A N 1
ATOM 1319 C CA . ASP A 1 175 ? 25.487 41.939 -9.097 1.00 20.09 175 ASP A CA 1
ATOM 1320 C C . ASP A 1 175 ? 25.844 42.626 -7.780 1.00 18.94 175 ASP A C 1
ATOM 1321 O O . ASP A 1 175 ? 24.985 42.802 -6.917 1.00 19.08 175 ASP A O 1
ATOM 1326 N N . ILE A 1 176 ? 27.109 43.014 -7.638 1.00 17.39 176 ILE A N 1
ATOM 1327 C CA . ILE A 1 176 ? 27.632 43.518 -6.372 1.00 16.88 176 ILE A CA 1
ATOM 1328 C C . ILE A 1 176 ? 27.774 45.053 -6.333 1.00 15.08 176 ILE A C 1
ATOM 1329 O O . ILE A 1 176 ? 27.680 45.655 -5.264 1.00 14.15 176 ILE A O 1
ATOM 1334 N N . ILE A 1 177 ? 27.981 45.698 -7.483 1.00 14.14 177 ILE A N 1
ATOM 1335 C CA . ILE A 1 177 ? 28.136 47.158 -7.499 1.00 13.82 177 ILE A CA 1
ATOM 1336 C C . ILE A 1 177 ? 26.843 47.799 -6.985 1.00 12.46 177 ILE A C 1
ATOM 1337 O O . ILE A 1 177 ? 25.753 47.427 -7.421 1.00 12.29 177 ILE A O 1
ATOM 1342 N N . PRO A 1 178 ? 26.958 48.717 -6.012 1.00 12.33 178 PRO A N 1
ATOM 1343 C CA . PRO A 1 178 ? 25.719 49.186 -5.382 1.00 11.78 178 PRO A CA 1
ATOM 1344 C C . PRO A 1 178 ? 24.735 49.890 -6.325 1.00 11.45 178 PRO A C 1
ATOM 1345 O O . PRO A 1 178 ? 25.107 50.828 -7.055 1.00 11.66 178 PRO A O 1
ATOM 1349 N N . LEU A 1 179 ? 23.487 49.426 -6.281 1.00 11.14 179 LEU A N 1
ATOM 1350 C CA . LEU A 1 179 ? 22.401 49.983 -7.070 1.00 11.72 179 LEU A CA 1
ATOM 1351 C C . LEU A 1 179 ? 21.718 51.125 -6.329 1.00 11.24 179 LEU A C 1
ATOM 1352 O O . LEU A 1 179 ? 21.572 51.078 -5.122 1.00 11.21 179 LEU A O 1
ATOM 1357 N N . PRO A 1 180 ? 21.229 52.126 -7.066 1.00 11.13 180 PRO A N 1
ATOM 1358 C CA . PRO A 1 180 ? 20.378 53.151 -6.465 1.00 10.95 180 PRO A CA 1
ATOM 1359 C C . PRO A 1 180 ? 19.128 52.548 -5.828 1.00 10.82 180 PRO A C 1
ATOM 1360 O O . PRO A 1 180 ? 18.670 51.499 -6.249 1.00 10.80 180 PRO A O 1
ATOM 1364 N N . SER A 1 181 ? 18.583 53.228 -4.827 1.00 10.53 181 SER A N 1
ATOM 1365 C CA . SER A 1 181 ? 17.398 52.737 -4.118 1.00 10.88 181 SER A CA 1
ATOM 1366 C C . SER A 1 181 ? 16.258 52.343 -5.046 1.00 10.62 181 SER A C 1
ATOM 1367 O O . SER A 1 181 ? 15.655 51.290 -4.877 1.00 10.86 181 SER A O 1
ATOM 1370 N N . THR A 1 182 ? 15.941 53.183 -6.023 1.00 11.60 182 THR A N 1
ATOM 1371 C CA . THR A 1 182 ? 14.785 52.900 -6.860 1.00 11.91 182 THR A CA 1
ATOM 1372 C C . THR A 1 182 ? 14.935 51.580 -7.633 1.00 11.58 182 THR A C 1
ATOM 1373 O O . THR A 1 182 ? 13.974 50.827 -7.803 1.00 11.83 182 THR A O 1
ATOM 1377 N N . GLU A 1 183 ? 16.151 51.293 -8.087 1.00 11.91 183 GLU A N 1
ATOM 1378 C CA . GLU A 1 183 ? 16.410 50.069 -8.849 1.00 11.52 183 GLU A CA 1
ATOM 1379 C C . GLU A 1 183 ? 16.513 48.836 -7.926 1.00 11.36 183 GLU A C 1
ATOM 1380 O O . GLU A 1 183 ? 15.984 47.778 -8.240 1.00 11.85 183 GLU A O 1
ATOM 1386 N N . ALA A 1 184 ? 17.139 48.980 -6.758 1.00 10.67 184 ALA A N 1
ATOM 1387 C CA . ALA A 1 184 ? 17.181 47.856 -5.812 1.00 10.60 184 ALA A CA 1
ATOM 1388 C C . ALA A 1 184 ? 15.745 47.463 -5.414 1.00 10.45 184 ALA A C 1
ATOM 1389 O O . ALA A 1 184 ? 15.413 46.269 -5.294 1.00 10.43 184 ALA A O 1
ATOM 1391 N N . GLN A 1 185 ? 14.899 48.469 -5.225 1.00 10.59 185 GLN A N 1
ATOM 1392 C CA . GLN A 1 185 ? 13.498 48.240 -4.861 1.00 10.58 185 GLN A CA 1
ATOM 1393 C C . GLN A 1 185 ? 12.756 47.488 -5.959 1.00 10.76 185 GLN A C 1
ATOM 1394 O O . GLN A 1 185 ? 12.040 46.516 -5.696 1.00 11.28 185 GLN A O 1
ATOM 1400 N N . ARG A 1 186 ? 12.916 47.954 -7.197 1.00 11.13 186 ARG A N 1
ATOM 1401 C CA . ARG A 1 186 ? 12.260 47.310 -8.332 1.00 11.25 186 ARG A CA 1
ATOM 1402 C C . ARG A 1 186 ? 12.683 45.846 -8.454 1.00 10.53 186 ARG A C 1
ATOM 1403 O O . ARG A 1 186 ? 11.848 44.963 -8.655 1.00 11.06 186 ARG A O 1
ATOM 1411 N N . LEU A 1 187 ? 13.986 45.592 -8.331 1.00 10.50 187 LEU A N 1
ATOM 1412 C CA . LEU A 1 187 ? 14.523 44.236 -8.510 1.00 10.57 187 LEU A CA 1
ATOM 1413 C C . LEU A 1 187 ? 14.088 43.323 -7.382 1.00 10.49 187 LEU A C 1
ATOM 1414 O O . LEU A 1 187 ? 13.755 42.167 -7.606 1.00 10.43 187 LEU A O 1
ATOM 1419 N N . PHE A 1 188 ? 14.056 43.865 -6.173 1.00 10.41 188 PHE A N 1
ATOM 1420 C CA . PHE A 1 188 ? 13.621 43.087 -5.000 1.00 10.45 188 PHE A CA 1
ATOM 1421 C C . PHE A 1 188 ? 12.158 42.643 -5.146 1.00 10.32 188 PHE A C 1
ATOM 1422 O O . PHE A 1 188 ? 11.837 41.469 -4.940 1.00 10.15 188 PHE A O 1
ATOM 1430 N N . ILE A 1 189 ? 11.286 43.572 -5.524 1.00 10.76 189 ILE A N 1
ATOM 1431 C CA . ILE A 1 189 ? 9.868 43.243 -5.726 1.00 11.34 189 ILE A CA 1
ATOM 1432 C C . ILE A 1 189 ? 9.725 42.223 -6.849 1.00 11.48 189 ILE A C 1
ATOM 1433 O O . ILE A 1 189 ? 8.972 41.270 -6.721 1.00 11.59 189 ILE A O 1
ATOM 1438 N N . ALA A 1 190 ? 10.462 42.415 -7.942 1.00 11.42 190 ALA A N 1
ATOM 1439 C CA . ALA A 1 190 ? 10.375 41.489 -9.073 1.00 11.87 190 ALA A CA 1
ATOM 1440 C C . ALA A 1 190 ? 10.745 40.072 -8.665 1.00 11.77 190 ALA A C 1
ATOM 1441 O O . ALA A 1 190 ? 10.082 39.099 -9.074 1.00 12.15 190 ALA A O 1
ATOM 1443 N N . ARG A 1 191 ? 11.812 39.931 -7.877 1.00 11.48 191 ARG A N 1
ATOM 1444 C CA . ARG A 1 191 ? 12.230 38.597 -7.466 1.00 11.24 191 ARG A CA 1
ATOM 1445 C C . ARG A 1 191 ? 11.231 37.993 -6.487 1.00 11.06 191 ARG A C 1
ATOM 1446 O O . ARG A 1 191 ? 10.916 36.811 -6.588 1.00 10.88 191 ARG A O 1
ATOM 1454 N N . PHE A 1 192 ? 10.713 38.805 -5.567 1.00 10.75 192 PHE A N 1
ATOM 1455 C CA . PHE A 1 192 ? 9.692 38.334 -4.640 1.00 11.03 192 PHE A CA 1
ATOM 1456 C C . PHE A 1 192 ? 8.503 37.782 -5.433 1.00 11.10 192 PHE A C 1
ATOM 1457 O O . PHE A 1 192 ? 7.999 36.696 -5.152 1.00 10.74 192 PHE A O 1
ATOM 1465 N N . GLU A 1 193 ? 8.060 38.540 -6.430 1.00 11.60 193 GLU A N 1
ATOM 1466 C CA . GLU A 1 193 ? 6.893 38.124 -7.213 1.00 12.73 193 GLU A CA 1
ATOM 1467 C C . GLU A 1 193 ? 7.184 36.868 -8.040 1.00 12.69 193 GLU A C 1
ATOM 1468 O O . GLU A 1 193 ? 6.323 35.998 -8.188 1.00 13.87 193 GLU A O 1
ATOM 1474 N N . ALA A 1 194 ? 8.395 36.767 -8.585 1.00 12.32 194 ALA A N 1
ATOM 1475 C CA . ALA A 1 194 ? 8.784 35.577 -9.355 1.00 12.69 194 ALA A CA 1
ATOM 1476 C C . ALA A 1 194 ? 8.757 34.329 -8.482 1.00 12.38 194 ALA A C 1
ATOM 1477 O O . ALA A 1 194 ? 8.275 33.272 -8.891 1.00 13.28 194 ALA A O 1
ATOM 1479 N N . ILE A 1 195 ? 9.280 34.442 -7.265 1.00 12.19 195 ILE A N 1
ATOM 1480 C CA . ILE A 1 195 ? 9.249 33.321 -6.347 1.00 12.32 195 ILE A CA 1
ATOM 1481 C C . ILE A 1 195 ? 7.814 32.984 -5.929 1.00 12.55 195 ILE A C 1
ATOM 1482 O O . ILE A 1 195 ? 7.455 31.811 -5.806 1.00 12.34 195 ILE A O 1
ATOM 1487 N N . GLU A 1 196 ? 6.986 34.004 -5.723 1.00 12.69 196 GLU A N 1
ATOM 1488 C CA . GLU A 1 196 ? 5.574 33.762 -5.388 1.00 13.45 196 GLU A CA 1
ATOM 1489 C C . GLU A 1 196 ? 4.904 32.924 -6.467 1.00 14.17 196 GLU A C 1
ATOM 1490 O O . GLU A 1 196 ? 4.132 32.011 -6.159 1.00 14.70 196 GLU A O 1
ATOM 1496 N N . THR A 1 197 ? 5.185 33.240 -7.725 1.00 14.88 197 THR A N 1
ATOM 1497 C CA . THR A 1 197 ? 4.681 32.421 -8.839 1.00 15.44 197 THR A CA 1
ATOM 1498 C C . THR A 1 197 ? 5.169 30.969 -8.769 1.00 15.68 197 THR A C 1
ATOM 1499 O O . THR A 1 197 ? 4.389 30.041 -9.002 1.00 15.88 197 THR A O 1
ATOM 1503 N N . LEU A 1 198 ? 6.446 30.770 -8.455 1.00 15.40 198 LEU A N 1
ATOM 1504 C CA . LEU A 1 198 ? 6.994 29.421 -8.294 1.00 16.14 198 LEU A CA 1
ATOM 1505 C C . LEU A 1 198 ? 6.335 28.657 -7.158 1.00 16.13 198 LEU A C 1
ATOM 1506 O O . LEU A 1 198 ? 6.133 27.449 -7.252 1.00 15.98 198 LEU A O 1
ATOM 1511 N N . ARG A 1 199 ? 5.998 29.366 -6.086 1.00 16.08 199 ARG A N 1
ATOM 1512 C CA . ARG A 1 199 ? 5.320 28.758 -4.947 1.00 16.43 199 ARG A CA 1
ATOM 1513 C C . ARG A 1 199 ? 3.947 28.234 -5.342 1.00 17.37 199 ARG A C 1
ATOM 1514 O O . ARG A 1 199 ? 3.558 27.157 -4.923 1.00 17.80 199 ARG A O 1
ATOM 1522 N N . VAL A 1 200 ? 3.221 28.999 -6.150 1.00 18.46 200 VAL A N 1
ATOM 1523 C CA . VAL A 1 200 ? 1.892 28.581 -6.604 1.00 19.93 200 VAL A CA 1
ATOM 1524 C C . VAL A 1 200 ? 2.024 27.363 -7.516 1.00 21.06 200 VAL A C 1
ATOM 1525 O O . VAL A 1 200 ? 1.208 26.438 -7.457 1.00 21.76 200 VAL A O 1
ATOM 1529 N N . THR A 1 201 ? 3.057 27.360 -8.348 1.00 22.72 201 THR A N 1
ATOM 1530 C CA . THR A 1 201 ? 3.337 26.234 -9.236 1.00 24.03 201 THR A CA 1
ATOM 1531 C C . THR A 1 201 ? 3.605 24.946 -8.448 1.00 25.44 201 THR A C 1
ATOM 1532 O O . THR A 1 201 ? 3.023 23.894 -8.736 1.00 25.96 201 THR A O 1
ATOM 1536 N N . ARG A 1 202 ? 4.494 25.043 -7.462 1.00 26.73 202 ARG A N 1
ATOM 1537 C CA . ARG A 1 202 ? 4.912 23.900 -6.654 1.00 27.63 202 ARG A CA 1
ATOM 1538 C C . ARG A 1 202 ? 3.764 23.361 -5.795 1.00 28.80 202 ARG A C 1
ATOM 1539 O O . ARG A 1 202 ? 3.599 22.146 -5.656 1.00 28.92 202 ARG A O 1
ATOM 1547 N N . THR A 1 203 ? 2.969 24.257 -5.222 1.00 30.15 203 THR A N 1
ATOM 1548 C CA . THR A 1 203 ? 1.860 23.840 -4.369 1.00 30.91 203 THR A CA 1
ATOM 1549 C C . THR A 1 203 ? 0.745 23.184 -5.196 1.00 31.90 203 THR A C 1
ATOM 1550 O O . THR A 1 203 ? 0.091 22.239 -4.734 1.00 32.30 203 THR A O 1
ATOM 1554 N N . GLY A 1 204 ? 0.551 23.668 -6.422 1.00 32.72 204 GLY A N 1
ATOM 1555 C CA . GLY A 1 204 ? -0.516 23.178 -7.291 1.00 33.28 204 GLY A CA 1
ATOM 1556 C C . GLY A 1 204 ? -1.860 23.726 -6.853 1.00 34.05 204 GLY A C 1
ATOM 1557 O O . GLY A 1 204 ? -1.925 24.680 -6.067 1.00 34.80 204 GLY A O 1
ATOM 1558 N N . GLY A 1 205 ? -2.934 23.117 -7.349 1.00 34.56 205 GLY A N 1
ATOM 1559 C CA . GLY A 1 205 ? -4.289 23.546 -7.008 1.00 34.48 205 GLY A CA 1
ATOM 1560 C C . GLY A 1 205 ? -4.658 23.225 -5.570 1.00 34.88 205 GLY A C 1
ATOM 1561 O O . GLY A 1 205 ? -5.550 23.858 -4.996 1.00 35.60 205 GLY A O 1
ATOM 1562 N N . SER B 1 6 ? 8.621 62.663 -15.714 1.00 27.84 6 SER B N 1
ATOM 1563 C CA . SER B 1 6 ? 8.359 61.221 -15.413 1.00 27.50 6 SER B CA 1
ATOM 1564 C C . SER B 1 6 ? 9.296 60.320 -16.222 1.00 26.97 6 SER B C 1
ATOM 1565 O O . SER B 1 6 ? 9.610 60.642 -17.374 1.00 27.54 6 SER B O 1
ATOM 1568 N N . PRO B 1 7 ? 9.751 59.198 -15.625 1.00 25.98 7 PRO B N 1
ATOM 1569 C CA . PRO B 1 7 ? 10.574 58.235 -16.365 1.00 24.61 7 PRO B CA 1
ATOM 1570 C C . PRO B 1 7 ? 9.816 57.620 -17.538 1.00 23.33 7 PRO B C 1
ATOM 1571 O O . PRO B 1 7 ? 8.599 57.431 -17.462 1.00 24.04 7 PRO B O 1
ATOM 1575 N N . ARG B 1 8 ? 10.540 57.324 -18.615 1.00 21.24 8 ARG B N 1
ATOM 1576 C CA . ARG B 1 8 ? 9.934 56.806 -19.834 1.00 19.48 8 ARG B CA 1
ATOM 1577 C C . ARG B 1 8 ? 9.860 55.279 -19.792 1.00 18.29 8 ARG B C 1
ATOM 1578 O O . ARG B 1 8 ? 10.871 54.599 -19.592 1.00 18.80 8 ARG B O 1
ATOM 1586 N N . ALA B 1 9 ? 8.663 54.744 -20.009 1.00 16.67 9 ALA B N 1
ATOM 1587 C CA . ALA B 1 9 ? 8.416 53.304 -19.874 1.00 15.83 9 ALA B CA 1
ATOM 1588 C C . ALA B 1 9 ? 8.277 52.572 -21.197 1.00 14.21 9 ALA B C 1
ATOM 1589 O O . ALA B 1 9 ? 8.160 51.355 -21.206 1.00 14.45 9 ALA B O 1
ATOM 1591 N N . TRP B 1 10 ? 8.290 53.305 -22.306 1.00 13.52 10 TRP B N 1
ATOM 1592 C CA . TRP B 1 10 ? 8.105 52.692 -23.615 1.00 12.88 10 TRP B CA 1
ATOM 1593 C C . TRP B 1 10 ? 8.899 53.380 -24.705 1.00 12.31 10 TRP B C 1
ATOM 1594 O O . TRP B 1 10 ? 9.354 54.506 -24.534 1.00 12.15 10 TRP B O 1
ATOM 1605 N N . GLN B 1 11 ? 9.025 52.697 -25.837 1.00 11.34 11 GLN B N 1
ATOM 1606 C CA . GLN B 1 11 ? 9.547 53.303 -27.054 1.00 11.42 11 GLN B CA 1
ATOM 1607 C C . GLN B 1 11 ? 8.399 53.469 -28.045 1.00 11.25 11 GLN B C 1
ATOM 1608 O O . GLN B 1 11 ? 7.820 52.484 -28.483 1.00 10.75 11 GLN B O 1
ATOM 1614 N N . ARG B 1 12 ? 8.107 54.714 -28.412 1.00 11.23 12 ARG B N 1
ATOM 1615 C CA . ARG B 1 12 ? 7.148 55.016 -29.468 1.00 11.09 12 ARG B CA 1
ATOM 1616 C C . ARG B 1 12 ? 7.820 54.680 -30.794 1.00 11.21 12 ARG B C 1
ATOM 1617 O O . ARG B 1 12 ? 9.032 54.887 -30.938 1.00 11.34 12 ARG B O 1
ATOM 1625 N N . MET B 1 13 ? 7.053 54.135 -31.738 1.00 11.34 13 MET B N 1
ATOM 1626 C CA . MET B 1 13 ? 7.555 53.834 -33.089 1.00 11.34 13 MET B CA 1
ATOM 1627 C C . MET B 1 13 ? 7.030 54.882 -34.079 1.00 11.53 13 MET B C 1
ATOM 1628 O O . MET B 1 13 ? 6.008 55.524 -33.825 1.00 11.74 13 MET B O 1
ATOM 1633 N N . LEU B 1 14 ? 7.715 55.061 -35.208 1.00 11.89 14 LEU B N 1
ATOM 1634 C CA . LEU B 1 14 ? 7.268 56.030 -36.226 1.00 12.28 14 LEU B CA 1
ATOM 1635 C C . LEU B 1 14 ? 5.895 55.652 -36.775 1.00 13.21 14 LEU B C 1
ATOM 1636 O O . LEU B 1 14 ? 5.131 56.520 -37.206 1.00 14.53 14 LEU B O 1
ATOM 1641 N N . SER B 1 15 ? 5.594 54.356 -36.727 1.00 13.32 15 SER B N 1
ATOM 1642 C CA . SER B 1 15 ? 4.316 53.823 -37.195 1.00 13.40 15 SER B CA 1
ATOM 1643 C C . SER B 1 15 ? 3.172 54.080 -36.241 1.00 13.61 15 SER B C 1
ATOM 1644 O O . SER B 1 15 ? 2.031 53.745 -36.558 1.00 14.77 15 SER B O 1
ATOM 1647 N N . GLY B 1 16 ? 3.461 54.637 -35.071 1.00 12.91 16 GLY B N 1
ATOM 1648 C CA . GLY B 1 16 ? 2.410 55.025 -34.147 1.00 13.40 16 GLY B CA 1
ATOM 1649 C C . GLY B 1 16 ? 2.250 54.110 -32.956 1.00 13.19 16 GLY B C 1
ATOM 1650 O O . GLY B 1 16 ? 1.751 54.522 -31.908 1.00 13.43 16 GLY B O 1
ATOM 1651 N N . ARG B 1 17 ? 2.669 52.858 -33.100 1.00 13.27 17 ARG B N 1
ATOM 1652 C CA . ARG B 1 17 ? 2.610 51.938 -31.978 1.00 14.22 17 ARG B CA 1
ATOM 1653 C C . ARG B 1 17 ? 3.757 52.181 -30.991 1.00 12.92 17 ARG B C 1
ATOM 1654 O O . ARG B 1 17 ? 4.626 53.020 -31.215 1.00 12.43 17 ARG B O 1
ATOM 1662 N N . ARG B 1 18 ? 3.706 51.505 -29.854 1.00 12.50 18 ARG B N 1
ATOM 1663 C CA . ARG B 1 18 ? 4.781 51.589 -28.865 1.00 12.47 18 ARG B CA 1
ATOM 1664 C C . ARG B 1 18 ? 5.014 50.244 -28.218 1.00 12.37 18 ARG B C 1
ATOM 1665 O O . ARG B 1 18 ? 4.118 49.401 -28.193 1.00 12.36 18 ARG B O 1
ATOM 1673 N N . LEU B 1 19 ? 6.231 50.056 -27.719 1.00 11.93 19 LEU B N 1
ATOM 1674 C CA . LEU B 1 19 ? 6.618 48.828 -27.036 1.00 12.29 19 LEU B CA 1
ATOM 1675 C C . LEU B 1 19 ? 7.053 49.170 -25.625 1.00 12.83 19 LEU B C 1
ATOM 1676 O O . LEU B 1 19 ? 7.900 50.034 -25.420 1.00 12.41 19 LEU B O 1
ATOM 1681 N N . ASP B 1 20 ? 6.436 48.506 -24.653 1.00 12.81 20 ASP B N 1
ATOM 1682 C CA . ASP B 1 20 ? 6.803 48.648 -23.252 1.00 13.42 20 ASP B CA 1
ATOM 1683 C C . ASP B 1 20 ? 8.196 48.047 -23.067 1.00 13.59 20 ASP B C 1
ATOM 1684 O O . ASP B 1 20 ? 8.437 46.910 -23.439 1.00 13.94 20 ASP B O 1
ATOM 1689 N N . LEU B 1 21 ? 9.101 48.823 -22.481 1.00 13.61 21 LEU B N 1
ATOM 1690 C CA . LEU B 1 21 ? 10.515 48.440 -22.403 1.00 14.46 21 LEU B CA 1
ATOM 1691 C C . LEU B 1 21 ? 10.800 47.248 -21.493 1.00 14.91 21 LEU B C 1
ATOM 1692 O O . LEU B 1 21 ? 11.595 46.379 -21.852 1.00 15.37 21 LEU B O 1
ATOM 1697 N N . LEU B 1 22 ? 10.165 47.229 -20.322 1.00 15.15 22 LEU B N 1
ATOM 1698 C CA . LEU B 1 22 ? 10.389 46.178 -19.332 1.00 15.90 22 LEU B CA 1
ATOM 1699 C C . LEU B 1 22 ? 9.378 45.029 -19.426 1.00 16.45 22 LEU B C 1
ATOM 1700 O O . LEU B 1 22 ? 9.634 43.937 -18.910 1.00 17.62 22 LEU B O 1
ATOM 1705 N N . ASP B 1 23 ? 8.237 45.269 -20.069 1.00 16.83 23 ASP B N 1
ATOM 1706 C CA . ASP B 1 23 ? 7.169 44.271 -20.186 1.00 16.27 23 ASP B CA 1
ATOM 1707 C C . ASP B 1 23 ? 6.622 44.250 -21.617 1.00 15.62 23 ASP B C 1
ATOM 1708 O O . ASP B 1 23 ? 5.432 44.490 -21.839 1.00 16.29 23 ASP B O 1
ATOM 1713 N N . PRO B 1 24 ? 7.501 43.976 -22.598 1.00 14.35 24 PRO B N 1
ATOM 1714 C CA . PRO B 1 24 ? 7.092 44.055 -24.009 1.00 14.14 24 PRO B CA 1
ATOM 1715 C C . PRO B 1 24 ? 6.042 43.030 -24.390 1.00 13.59 24 PRO B C 1
ATOM 1716 O O . PRO B 1 24 ? 6.126 41.879 -23.966 1.00 14.91 24 PRO B O 1
ATOM 1720 N N . SER B 1 25 ? 5.069 43.464 -25.182 1.00 12.93 25 SER B N 1
ATOM 1721 C CA . SER B 1 25 ? 4.044 42.580 -25.729 1.00 13.15 25 SER B CA 1
ATOM 1722 C C . SER B 1 25 ? 4.394 42.217 -27.161 1.00 12.59 25 SER B C 1
ATOM 1723 O O . SER B 1 25 ? 4.753 43.100 -27.952 1.00 12.35 25 SER B O 1
ATOM 1726 N N . PRO B 1 26 ? 4.261 40.933 -27.521 1.00 12.32 26 PRO B N 1
ATOM 1727 C CA . PRO B 1 26 ? 4.465 40.541 -28.913 1.00 12.44 26 PRO B CA 1
ATOM 1728 C C . PRO B 1 26 ? 3.543 41.285 -29.873 1.00 12.46 26 PRO B C 1
ATOM 1729 O O . PRO B 1 26 ? 3.889 41.497 -31.022 1.00 11.83 26 PRO B O 1
ATOM 1733 N N . LEU B 1 27 ? 2.354 41.657 -29.417 1.00 12.19 27 LEU B N 1
ATOM 1734 C CA . LEU B 1 27 ? 1.380 42.280 -30.309 1.00 12.69 27 LEU B CA 1
ATOM 1735 C C . LEU B 1 27 ? 1.747 43.714 -30.716 1.00 12.32 27 LEU B C 1
ATOM 1736 O O . LEU B 1 27 ? 1.131 44.273 -31.639 1.00 12.40 27 LEU B O 1
ATOM 1741 N N . ASP B 1 28 ? 2.757 44.293 -30.055 1.00 11.27 28 ASP B N 1
ATOM 1742 C CA . ASP B 1 28 ? 3.254 45.637 -30.398 1.00 11.55 28 ASP B CA 1
ATOM 1743 C C . ASP B 1 28 ? 4.483 45.609 -31.306 1.00 11.18 28 ASP B C 1
ATOM 1744 O O . ASP B 1 28 ? 5.018 46.662 -31.660 1.00 11.34 28 ASP B O 1
ATOM 1749 N N . VAL B 1 29 ? 4.922 44.415 -31.683 1.00 10.35 29 VAL B N 1
ATOM 1750 C CA . VAL B 1 29 ? 6.107 44.240 -32.532 1.00 10.66 29 VAL B CA 1
ATOM 1751 C C . VAL B 1 29 ? 5.707 44.156 -33.997 1.00 10.54 29 VAL B C 1
ATOM 1752 O O . VAL B 1 29 ? 4.793 43.423 -34.352 1.00 11.35 29 VAL B O 1
ATOM 1756 N N . GLU B 1 30 ? 6.363 44.951 -34.842 1.00 10.45 30 GLU B N 1
ATOM 1757 C CA . GLU B 1 30 ? 6.147 44.876 -36.278 1.00 10.34 30 GLU B CA 1
ATOM 1758 C C . GLU B 1 30 ? 7.486 44.961 -37.021 1.00 9.90 30 GLU B C 1
ATOM 1759 O O . GLU B 1 30 ? 8.377 45.726 -36.646 1.00 10.05 30 GLU B O 1
ATOM 1765 N N . ILE B 1 31 ? 7.621 44.168 -38.072 1.00 9.66 31 ILE B N 1
ATOM 1766 C CA . ILE B 1 31 ? 8.899 44.083 -38.777 1.00 10.07 31 ILE B CA 1
ATOM 1767 C C . ILE B 1 31 ? 9.299 45.438 -39.412 1.00 9.92 31 ILE B C 1
ATOM 1768 O O . ILE B 1 31 ? 10.487 45.762 -39.481 1.00 10.15 31 ILE B O 1
ATOM 1773 N N . ALA B 1 32 ? 8.336 46.239 -39.874 1.00 10.29 32 ALA B N 1
ATOM 1774 C CA . ALA B 1 32 ? 8.700 47.554 -40.406 1.00 10.55 32 ALA B CA 1
ATOM 1775 C C . ALA B 1 32 ? 9.418 48.427 -39.365 1.00 10.30 32 ALA B C 1
ATOM 1776 O O . ALA B 1 32 ? 10.355 49.159 -39.708 1.00 11.42 32 ALA B O 1
ATOM 1778 N N . ASP B 1 33 ? 8.985 48.346 -38.105 1.00 9.33 33 ASP B N 1
ATOM 1779 C CA . ASP B 1 33 ? 9.593 49.137 -37.024 1.00 9.73 33 ASP B CA 1
ATOM 1780 C C . ASP B 1 33 ? 11.007 48.618 -36.752 1.00 9.19 33 ASP B C 1
ATOM 1781 O O . ASP B 1 33 ? 11.933 49.404 -36.514 1.00 9.84 33 ASP B O 1
ATOM 1786 N N . ILE B 1 34 ? 11.152 47.287 -36.722 1.00 8.51 34 ILE B N 1
ATOM 1787 C CA . ILE B 1 34 ? 12.440 46.654 -36.485 1.00 9.02 34 ILE B CA 1
ATOM 1788 C C . ILE B 1 34 ? 13.406 47.038 -37.595 1.00 8.92 34 ILE B C 1
ATOM 1789 O O . ILE B 1 34 ? 14.550 47.441 -37.326 1.00 9.68 34 ILE B O 1
ATOM 1794 N N . ALA B 1 35 ? 12.983 46.861 -38.850 1.00 9.21 35 ALA B N 1
ATOM 1795 C CA . ALA B 1 35 ? 13.867 47.127 -39.995 1.00 9.61 35 ALA B CA 1
ATOM 1796 C C . ALA B 1 35 ? 14.340 48.586 -40.022 1.00 9.34 35 ALA B C 1
ATOM 1797 O O . ALA B 1 35 ? 15.502 48.880 -40.294 1.00 10.11 35 ALA B O 1
ATOM 1799 N N . HIS B 1 36 ? 13.432 49.494 -39.718 1.00 9.68 36 HIS B N 1
ATOM 1800 C CA . HIS B 1 36 ? 13.754 50.912 -39.747 1.00 9.46 36 HIS B CA 1
ATOM 1801 C C . HIS B 1 36 ? 14.869 51.203 -38.763 1.00 9.48 36 HIS B C 1
ATOM 1802 O O . HIS B 1 36 ? 15.862 51.863 -39.096 1.00 9.76 36 HIS B O 1
ATOM 1809 N N . GLY B 1 37 ? 14.711 50.699 -37.545 1.00 9.34 37 GLY B N 1
ATOM 1810 C CA . GLY B 1 37 ? 15.669 50.974 -36.487 1.00 9.11 37 GLY B CA 1
ATOM 1811 C C . GLY B 1 37 ? 16.974 50.246 -36.723 1.00 8.93 37 GLY B C 1
ATOM 1812 O O . GLY B 1 37 ? 18.036 50.838 -36.607 1.00 9.34 37 GLY B O 1
ATOM 1813 N N . LEU B 1 38 ? 16.916 48.962 -37.067 1.00 8.63 38 LEU B N 1
ATOM 1814 C CA . LEU B 1 38 ? 18.160 48.204 -37.280 1.00 8.62 38 LEU B CA 1
ATOM 1815 C C . LEU B 1 38 ? 19.000 48.756 -38.425 1.00 8.25 38 LEU B C 1
ATOM 1816 O O . LEU B 1 38 ? 20.230 48.618 -38.413 1.00 8.87 38 LEU B O 1
ATOM 1821 N N . ALA B 1 39 ? 18.337 49.376 -39.398 1.00 8.38 39 ALA B N 1
ATOM 1822 C CA . ALA B 1 39 ? 19.014 49.970 -40.561 1.00 8.65 39 ALA B CA 1
ATOM 1823 C C . ALA B 1 39 ? 19.680 51.295 -40.223 1.00 9.06 39 ALA B C 1
ATOM 1824 O O . ALA B 1 39 ? 20.328 51.882 -41.077 1.00 8.94 39 ALA B O 1
ATOM 1826 N N . ARG B 1 40 ? 19.527 51.739 -38.978 1.00 8.72 40 ARG B N 1
ATOM 1827 C CA . ARG B 1 40 ? 20.133 52.986 -38.501 1.00 9.27 40 ARG B CA 1
ATOM 1828 C C . ARG B 1 40 ? 21.049 52.814 -37.288 1.00 10.04 40 ARG B C 1
ATOM 1829 O O . ARG B 1 40 ? 21.882 53.669 -37.026 1.00 11.65 40 ARG B O 1
ATOM 1837 N N . VAL B 1 41 ? 20.912 51.708 -36.563 1.00 9.32 41 VAL B N 1
ATOM 1838 C CA . VAL B 1 41 ? 21.780 51.413 -35.409 1.00 9.55 41 VAL B CA 1
ATOM 1839 C C . VAL B 1 41 ? 23.088 50.822 -35.925 1.00 9.32 41 VAL B C 1
ATOM 1840 O O . VAL B 1 41 ? 23.072 49.883 -36.717 1.00 9.94 41 VAL B O 1
ATOM 1844 N N . ALA B 1 42 ? 24.209 51.375 -35.473 1.00 9.49 42 ALA B N 1
ATOM 1845 C CA . ALA B 1 42 ? 25.531 50.965 -35.934 1.00 9.67 42 ALA B CA 1
ATOM 1846 C C . ALA B 1 42 ? 26.114 49.866 -35.063 1.00 10.08 42 ALA B C 1
ATOM 1847 O O . ALA B 1 42 ? 25.857 49.789 -33.863 1.00 10.63 42 ALA B O 1
ATOM 1849 N N . ARG B 1 43 ? 26.937 49.038 -35.692 1.00 9.73 43 ARG B N 1
ATOM 1850 C CA . ARG B 1 43 ? 27.806 48.108 -34.983 1.00 9.74 43 ARG B CA 1
ATOM 1851 C C . ARG B 1 43 ? 29.158 48.774 -34.722 1.00 9.12 43 ARG B C 1
ATOM 1852 O O . ARG B 1 43 ? 29.486 49.809 -35.316 1.00 8.72 43 ARG B O 1
ATOM 1860 N N . TRP B 1 44 ? 29.929 48.169 -33.820 1.00 9.26 44 TRP B N 1
ATOM 1861 C CA . TRP B 1 44 ? 31.339 48.535 -33.598 1.00 9.05 44 TRP B CA 1
ATOM 1862 C C . TRP B 1 44 ? 31.510 49.952 -33.051 1.00 8.85 44 TRP B C 1
ATOM 1863 O O . TRP B 1 44 ? 32.584 50.553 -33.180 1.00 9.13 44 TRP B O 1
ATOM 1874 N N . ASN B 1 45 ? 30.455 50.470 -32.415 1.00 8.84 45 ASN B N 1
ATOM 1875 C CA . ASN B 1 45 ? 30.446 51.853 -31.925 1.00 8.49 45 ASN B CA 1
ATOM 1876 C C . ASN B 1 45 ? 30.786 52.860 -33.037 1.00 8.60 45 ASN B C 1
ATOM 1877 O O . ASN B 1 45 ? 31.316 53.953 -32.784 1.00 9.13 45 ASN B O 1
ATOM 1882 N N . GLY B 1 46 ? 30.434 52.515 -34.268 1.00 8.84 46 GLY B N 1
ATOM 1883 C CA . GLY B 1 46 ? 30.686 53.412 -35.391 1.00 8.51 46 GLY B CA 1
ATOM 1884 C C . GLY B 1 46 ? 32.152 53.510 -35.786 1.00 8.21 46 GLY B C 1
ATOM 1885 O O . GLY B 1 46 ? 32.521 54.359 -36.621 1.00 9.34 46 GLY B O 1
ATOM 1886 N N . GLN B 1 47 ? 33.008 52.652 -35.232 1.00 8.77 47 GLN B N 1
ATOM 1887 C CA . GLN B 1 47 ? 34.445 52.763 -35.494 1.00 9.15 47 GLN B CA 1
ATOM 1888 C C . GLN B 1 47 ? 34.769 51.893 -36.712 1.00 9.41 47 GLN B C 1
ATOM 1889 O O . GLN B 1 47 ? 35.506 50.916 -36.624 1.00 10.36 47 GLN B O 1
ATOM 1895 N N . THR B 1 48 ? 34.198 52.263 -37.855 1.00 9.81 48 THR B N 1
ATOM 1896 C CA . THR B 1 48 ? 34.251 51.440 -39.045 1.00 10.65 48 THR B CA 1
ATOM 1897 C C . THR B 1 48 ? 34.623 52.219 -40.294 1.00 11.33 48 THR B C 1
ATOM 1898 O O . THR B 1 48 ? 34.235 53.372 -40.463 1.00 10.71 48 THR B O 1
ATOM 1902 N N . ARG B 1 49 ? 35.378 51.570 -41.175 1.00 12.16 49 ARG B N 1
ATOM 1903 C CA . ARG B 1 49 ? 35.736 52.161 -42.459 1.00 14.22 49 ARG B CA 1
ATOM 1904 C C . ARG B 1 49 ? 34.501 52.263 -43.337 1.00 14.20 49 ARG B C 1
ATOM 1905 O O . ARG B 1 49 ? 33.720 51.331 -43.410 1.00 15.70 49 ARG B O 1
ATOM 1913 N N . GLY B 1 50 ? 34.348 53.381 -44.035 1.00 14.54 50 GLY B N 1
ATOM 1914 C CA . GLY B 1 50 ? 33.221 53.560 -44.945 1.00 14.41 50 GLY B CA 1
ATOM 1915 C C . GLY B 1 50 ? 32.505 54.857 -44.674 1.00 14.26 50 GLY B C 1
ATOM 1916 O O . GLY B 1 50 ? 32.438 55.302 -43.536 1.00 14.22 50 GLY B O 1
ATOM 1917 N N . ASP B 1 51 ? 31.934 55.451 -45.714 1.00 13.81 51 ASP B N 1
ATOM 1918 C CA . ASP B 1 51 ? 31.173 56.678 -45.552 1.00 13.86 51 ASP B CA 1
ATOM 1919 C C . ASP B 1 51 ? 29.886 56.479 -44.759 1.00 13.08 51 ASP B C 1
ATOM 1920 O O . ASP B 1 51 ? 29.362 57.431 -44.200 1.00 13.30 51 ASP B O 1
ATOM 1925 N N . HIS B 1 52 ? 29.363 55.253 -44.752 1.00 12.68 52 HIS B N 1
ATOM 1926 C CA . HIS B 1 52 ? 28.145 54.946 -44.022 1.00 12.18 52 HIS B CA 1
ATOM 1927 C C . HIS B 1 52 ? 28.445 54.010 -42.873 1.00 11.23 52 HIS B C 1
ATOM 1928 O O . HIS B 1 52 ? 29.338 53.170 -42.970 1.00 11.54 52 HIS B O 1
ATOM 1935 N N . ALA B 1 53 ? 27.695 54.166 -41.788 1.00 10.42 53 ALA B N 1
ATOM 1936 C CA . ALA B 1 53 ? 27.800 53.253 -40.658 1.00 10.30 53 ALA B CA 1
ATOM 1937 C C . ALA B 1 53 ? 27.478 51.839 -41.133 1.00 9.80 53 ALA B C 1
ATOM 1938 O O . ALA B 1 53 ? 26.649 51.653 -42.031 1.00 10.27 53 ALA B O 1
ATOM 1940 N N . PHE B 1 54 ? 28.098 50.842 -40.502 1.00 9.44 54 PHE B N 1
ATOM 1941 C CA . PHE B 1 54 ? 27.774 49.443 -40.754 1.00 9.41 54 PHE B CA 1
ATOM 1942 C C . PHE B 1 54 ? 26.697 49.039 -39.757 1.00 9.05 54 PHE B C 1
ATOM 1943 O O . PHE B 1 54 ? 26.956 48.933 -38.556 1.00 10.01 54 PHE B O 1
ATOM 1951 N N . THR B 1 55 ? 25.485 48.839 -40.261 1.00 8.62 55 THR B N 1
ATOM 1952 C CA . THR B 1 55 ? 24.315 48.748 -39.409 1.00 9.00 55 THR B CA 1
ATOM 1953 C C . THR B 1 55 ? 24.028 47.329 -38.930 1.00 8.79 55 THR B C 1
ATOM 1954 O O . THR B 1 55 ? 24.447 46.329 -39.524 1.00 9.30 55 THR B O 1
ATOM 1958 N N . VAL B 1 56 ? 23.241 47.259 -37.874 1.00 8.67 56 VAL B N 1
ATOM 1959 C CA . VAL B 1 56 ? 22.803 45.982 -37.355 1.00 8.64 56 VAL B CA 1
ATOM 1960 C C . VAL B 1 56 ? 21.994 45.230 -38.414 1.00 8.72 56 VAL B C 1
ATOM 1961 O O . VAL B 1 56 ? 22.128 44.013 -38.551 1.00 9.24 56 VAL B O 1
ATOM 1965 N N . ALA B 1 57 ? 21.183 45.949 -39.192 1.00 8.51 57 ALA B N 1
ATOM 1966 C CA . ALA B 1 57 ? 20.422 45.302 -40.261 1.00 8.94 57 ALA B CA 1
ATOM 1967 C C . ALA B 1 57 ? 21.337 44.555 -41.220 1.00 9.14 57 ALA B C 1
ATOM 1968 O O . ALA B 1 57 ? 21.067 43.405 -41.581 1.00 9.05 57 ALA B O 1
ATOM 1970 N N . GLN B 1 58 ? 22.418 45.205 -41.640 1.00 9.35 58 GLN B N 1
ATOM 1971 C CA . GLN B 1 58 ? 23.356 44.562 -42.567 1.00 9.63 58 GLN B CA 1
ATOM 1972 C C . GLN B 1 58 ? 24.060 43.381 -41.892 1.00 9.99 58 GLN B C 1
ATOM 1973 O O . GLN B 1 58 ? 24.230 42.338 -42.509 1.00 10.54 58 GLN B O 1
ATOM 1979 N N . HIS B 1 59 ? 24.422 43.535 -40.622 1.00 9.93 59 HIS B N 1
ATOM 1980 C CA . HIS B 1 59 ? 25.000 42.429 -39.849 1.00 9.84 59 HIS B CA 1
ATOM 1981 C C . HIS B 1 59 ? 24.068 41.223 -39.849 1.00 9.77 59 HIS B C 1
ATOM 1982 O O . HIS B 1 59 ? 24.488 40.091 -40.133 1.00 10.96 59 HIS B O 1
ATOM 1989 N N . CYS B 1 60 ? 22.790 41.467 -39.569 1.00 9.88 60 CYS B N 1
ATOM 1990 C CA . CYS B 1 60 ? 21.800 40.378 -39.549 1.00 10.19 60 CYS B CA 1
ATOM 1991 C C . CYS B 1 60 ? 21.739 39.647 -40.879 1.00 10.22 60 CYS B C 1
ATOM 1992 O O . CYS B 1 60 ? 21.608 38.433 -40.925 1.00 10.26 60 CYS B O 1
ATOM 1995 N N . LEU B 1 61 ? 21.826 40.394 -41.979 1.00 10.11 61 LEU B N 1
ATOM 1996 C CA . LEU B 1 61 ? 21.794 39.796 -43.317 1.00 10.56 61 LEU B CA 1
ATOM 1997 C C . LEU B 1 61 ? 22.998 38.883 -43.513 1.00 10.73 61 LEU B C 1
ATOM 1998 O O . LEU B 1 61 ? 22.882 37.790 -44.048 1.00 10.71 61 LEU B O 1
ATOM 2003 N N . ILE B 1 62 ? 24.158 39.334 -43.066 1.00 10.43 62 ILE B N 1
ATOM 2004 C CA . ILE B 1 62 ? 25.376 38.557 -43.256 1.00 11.12 62 ILE B CA 1
ATOM 2005 C C . ILE B 1 62 ? 25.317 37.310 -42.375 1.00 10.89 62 ILE B C 1
ATOM 2006 O O . ILE B 1 62 ? 25.685 36.211 -42.796 1.00 10.63 62 ILE B O 1
ATOM 2011 N N . VAL B 1 63 ? 24.834 37.489 -41.154 1.00 10.17 63 VAL B N 1
ATOM 2012 C CA . VAL B 1 63 ? 24.731 36.363 -40.210 1.00 10.58 63 VAL B CA 1
ATOM 2013 C C . VAL B 1 63 ? 23.821 35.273 -40.775 1.00 10.17 63 VAL B C 1
ATOM 2014 O O . VAL B 1 63 ? 24.137 34.084 -40.701 1.00 10.72 63 VAL B O 1
ATOM 2018 N N . GLU B 1 64 ? 22.678 35.673 -41.322 1.00 10.72 64 GLU B N 1
ATOM 2019 C CA . GLU B 1 64 ? 21.737 34.694 -41.844 1.00 11.03 64 GLU B CA 1
ATOM 2020 C C . GLU B 1 64 ? 22.341 33.979 -43.061 1.00 11.02 64 GLU B C 1
ATOM 2021 O O . GLU B 1 64 ? 22.172 32.770 -43.225 1.00 10.60 64 GLU B O 1
ATOM 2027 N N . THR B 1 65 ? 23.075 34.721 -43.894 1.00 11.06 65 THR B N 1
ATOM 2028 C CA . THR B 1 65 ? 23.745 34.119 -45.060 1.00 11.64 65 THR B CA 1
ATOM 2029 C C . THR B 1 65 ? 24.802 33.113 -44.625 1.00 11.75 65 THR B C 1
ATOM 2030 O O . THR B 1 65 ? 24.852 31.988 -45.125 1.00 11.72 65 THR B O 1
ATOM 2034 N N . ILE B 1 66 ? 25.635 33.506 -43.671 1.00 11.15 66 ILE B N 1
ATOM 2035 C CA . ILE B 1 66 ? 26.651 32.596 -43.135 1.00 11.32 66 ILE B CA 1
ATOM 2036 C C . ILE B 1 66 ? 26.010 31.388 -42.461 1.00 11.30 66 ILE B C 1
ATOM 2037 O O . ILE B 1 66 ? 26.430 30.264 -42.673 1.00 11.35 66 ILE B O 1
ATOM 2042 N N . PHE B 1 67 ? 24.979 31.632 -41.664 1.00 10.75 67 PHE B N 1
ATOM 2043 C CA . PHE B 1 67 ? 24.257 30.551 -41.008 1.00 11.25 67 PHE B CA 1
ATOM 2044 C C . PHE B 1 67 ? 23.782 29.511 -42.022 1.00 11.35 67 PHE B C 1
ATOM 2045 O O . PHE B 1 67 ? 23.919 28.302 -41.805 1.00 11.46 67 PHE B O 1
ATOM 2053 N N . CYS B 1 68 ? 23.211 29.974 -43.128 1.00 11.90 68 CYS B N 1
ATOM 2054 C CA . CYS B 1 68 ? 22.726 29.065 -44.174 1.00 12.60 68 CYS B CA 1
ATOM 2055 C C . CYS B 1 68 ? 23.868 28.258 -44.788 1.00 12.68 68 CYS B C 1
ATOM 2056 O O . CYS B 1 68 ? 23.703 27.075 -45.078 1.00 13.13 68 CYS B O 1
ATOM 2059 N N . ARG B 1 69 ? 25.018 28.891 -44.983 1.00 13.17 69 ARG B N 1
ATOM 2060 C CA . ARG B 1 69 ? 26.181 28.183 -45.528 1.00 14.00 69 ARG B CA 1
ATOM 2061 C C . ARG B 1 69 ? 26.704 27.125 -44.559 1.00 13.53 69 ARG B C 1
ATOM 2062 O O . ARG B 1 69 ? 27.059 26.009 -44.971 1.00 13.80 69 ARG B O 1
ATOM 2070 N N . MET B 1 70 ? 26.746 27.472 -43.281 1.00 12.30 70 MET B N 1
ATOM 2071 C CA . MET B 1 70 ? 27.209 26.548 -42.250 1.00 12.62 70 MET B CA 1
ATOM 2072 C C . MET B 1 70 ? 26.206 25.405 -42.027 1.00 13.10 70 MET B C 1
ATOM 2073 O O . MET B 1 70 ? 26.605 24.296 -41.653 1.00 13.64 70 MET B O 1
ATOM 2078 N N . CYS B 1 71 ? 24.921 25.688 -42.247 1.00 13.10 71 CYS B N 1
ATOM 2079 C CA . CYS B 1 71 ? 23.817 24.778 -41.917 1.00 13.57 71 CYS B CA 1
ATOM 2080 C C . CYS B 1 71 ? 22.891 24.605 -43.122 1.00 13.54 71 CYS B C 1
ATOM 2081 O O . CYS B 1 71 ? 21.775 25.102 -43.140 1.00 12.81 71 CYS B O 1
ATOM 2084 N N . PRO B 1 72 ? 23.367 23.909 -44.157 1.00 13.94 72 PRO B N 1
ATOM 2085 C CA . PRO B 1 72 ? 22.568 23.742 -45.373 1.00 13.92 72 PRO B CA 1
ATOM 2086 C C . PRO B 1 72 ? 21.210 23.048 -45.188 1.00 13.76 72 PRO B C 1
ATOM 2087 O O . PRO B 1 72 ? 20.317 23.231 -46.014 1.00 14.27 72 PRO B O 1
ATOM 2091 N N . GLY B 1 73 ? 21.055 22.283 -44.112 1.00 12.86 73 GLY B N 1
ATOM 2092 C CA . GLY B 1 73 ? 19.781 21.665 -43.797 1.00 12.76 73 GLY B CA 1
ATOM 2093 C C . GLY B 1 73 ? 18.877 22.499 -42.899 1.00 12.68 73 GLY B C 1
ATOM 2094 O O . GLY B 1 73 ? 17.856 22.015 -42.439 1.00 12.99 73 GLY B O 1
ATOM 2095 N N . ALA B 1 74 ? 19.243 23.751 -42.636 1.00 12.38 74 ALA B N 1
ATOM 2096 C CA . ALA B 1 74 ? 18.413 24.621 -41.799 1.00 12.26 74 ALA B CA 1
ATOM 2097 C C . ALA B 1 74 ? 16.995 24.735 -42.329 1.00 12.04 74 ALA B C 1
ATOM 2098 O O . ALA B 1 74 ? 16.777 24.813 -43.546 1.00 11.91 74 ALA B O 1
ATOM 2100 N N . THR B 1 75 ? 16.040 24.769 -41.408 1.00 11.69 75 THR B N 1
ATOM 2101 C CA . THR B 1 75 ? 14.641 24.993 -41.765 1.00 12.07 75 THR B CA 1
ATOM 2102 C C . THR B 1 75 ? 14.375 26.496 -41.874 1.00 11.96 75 THR B C 1
ATOM 2103 O O . THR B 1 75 ? 15.144 27.302 -41.349 1.00 11.98 75 THR B O 1
ATOM 2107 N N . PRO B 1 76 ? 13.283 26.884 -42.540 1.00 12.00 76 PRO B N 1
ATOM 2108 C CA . PRO B 1 76 ? 12.929 28.304 -42.605 1.00 11.88 76 PRO B CA 1
ATOM 2109 C C . PRO B 1 76 ? 12.736 28.978 -41.242 1.00 11.97 76 PRO B C 1
ATOM 2110 O O . PRO B 1 76 ? 13.118 30.138 -41.077 1.00 11.62 76 PRO B O 1
ATOM 2114 N N . ASP B 1 77 ? 12.155 28.280 -40.268 1.00 11.58 77 ASP B N 1
ATOM 2115 C CA . ASP B 1 77 ? 12.034 28.868 -38.927 1.00 11.62 77 ASP B CA 1
ATOM 2116 C C . ASP B 1 77 ? 13.418 29.196 -38.359 1.00 11.30 77 ASP B C 1
ATOM 2117 O O . ASP B 1 77 ? 13.606 30.222 -37.701 1.00 10.85 77 ASP B O 1
ATOM 2122 N N . GLU B 1 78 ? 14.379 28.302 -38.576 1.00 11.41 78 GLU B N 1
ATOM 2123 C CA . GLU B 1 78 ? 15.737 28.519 -38.090 1.00 11.46 78 GLU B CA 1
ATOM 2124 C C . GLU B 1 78 ? 16.401 29.698 -38.797 1.00 11.12 78 GLU B C 1
ATOM 2125 O O . GLU B 1 78 ? 17.062 30.515 -38.143 1.00 10.85 78 GLU B O 1
ATOM 2131 N N . MET B 1 79 ? 16.245 29.790 -40.119 1.00 11.24 79 MET B N 1
ATOM 2132 C CA . MET B 1 79 ? 16.737 30.957 -40.866 1.00 11.91 79 MET B CA 1
ATOM 2133 C C . MET B 1 79 ? 16.179 32.253 -40.286 1.00 10.98 79 MET B C 1
ATOM 2134 O O . MET B 1 79 ? 16.891 33.257 -40.176 1.00 11.61 79 MET B O 1
ATOM 2139 N N . GLN B 1 80 ? 14.883 32.258 -39.987 1.00 10.92 80 GLN B N 1
ATOM 2140 C CA . GLN B 1 80 ? 14.261 33.474 -39.475 1.00 10.91 80 GLN B CA 1
ATOM 2141 C C . GLN B 1 80 ? 14.792 33.808 -38.094 1.00 10.38 80 GLN B C 1
ATOM 2142 O O . GLN B 1 80 ? 14.990 34.982 -37.766 1.00 11.15 80 GLN B O 1
ATOM 2148 N N . MET B 1 81 ? 15.013 32.795 -37.251 1.00 10.12 81 MET B N 1
ATOM 2149 C CA . MET B 1 81 ? 15.601 33.070 -35.942 1.00 9.92 81 MET B CA 1
ATOM 2150 C C . MET B 1 81 ? 17.043 33.614 -36.070 1.00 9.71 81 MET B C 1
ATOM 2151 O O . MET B 1 81 ? 17.453 34.457 -35.281 1.00 9.83 81 MET B O 1
ATOM 2156 N N . ALA B 1 82 ? 17.783 33.177 -37.083 1.00 9.72 82 ALA B N 1
ATOM 2157 C CA . ALA B 1 82 ? 19.110 33.731 -37.356 1.00 9.64 82 ALA B CA 1
ATOM 2158 C C . ALA B 1 82 ? 19.039 35.199 -37.789 1.00 9.94 82 ALA B C 1
ATOM 2159 O O . ALA B 1 82 ? 19.750 36.036 -37.251 1.00 10.06 82 ALA B O 1
ATOM 2161 N N . LEU B 1 83 ? 18.139 35.514 -38.725 1.00 9.88 83 LEU B N 1
ATOM 2162 C CA . LEU B 1 83 ? 17.985 36.896 -39.199 1.00 9.92 83 LEU B CA 1
ATOM 2163 C C . LEU B 1 83 ? 17.552 37.810 -38.058 1.00 9.74 83 LEU B C 1
ATOM 2164 O O . LEU B 1 83 ? 18.008 38.955 -37.960 1.00 10.24 83 LEU B O 1
ATOM 2169 N N . LEU B 1 84 ? 16.641 37.309 -37.217 1.00 9.89 84 LEU B N 1
ATOM 2170 C CA . LEU B 1 84 ? 16.058 38.115 -36.143 1.00 10.73 84 LEU B CA 1
ATOM 2171 C C . LEU B 1 84 ? 16.811 38.062 -34.810 1.00 10.91 84 LEU B C 1
ATOM 2172 O O . LEU B 1 84 ? 16.375 38.672 -33.828 1.00 10.13 84 LEU B O 1
ATOM 2177 N N . HIS B 1 85 ? 17.956 37.381 -34.769 1.00 11.91 85 HIS B N 1
ATOM 2178 C CA . HIS B 1 85 ? 18.639 37.221 -33.499 1.00 12.16 85 HIS B CA 1
ATOM 2179 C C . HIS B 1 85 ? 18.972 38.561 -32.848 1.00 11.88 85 HIS B C 1
ATOM 2180 O O . HIS B 1 85 ? 18.811 38.716 -31.641 1.00 13.03 85 HIS B O 1
ATOM 2187 N N . ASP B 1 86 ? 19.411 39.539 -33.636 1.00 10.96 86 ASP B N 1
ATOM 2188 C CA . ASP B 1 86 ? 19.708 40.879 -33.083 1.00 11.35 86 ASP B CA 1
ATOM 2189 C C . ASP B 1 86 ? 18.540 41.874 -33.140 1.00 11.08 86 ASP B C 1
ATOM 2190 O O . ASP B 1 86 ? 18.716 43.055 -32.825 1.00 11.05 86 ASP B O 1
ATOM 2195 N N . ALA B 1 87 ? 17.348 41.396 -33.503 1.00 10.70 87 ALA B N 1
ATOM 2196 C CA . ALA B 1 87 ? 16.165 42.259 -33.584 1.00 10.82 87 ALA B CA 1
ATOM 2197 C C . ALA B 1 87 ? 15.918 43.074 -32.319 1.00 10.62 87 ALA B C 1
ATOM 2198 O O . ALA B 1 87 ? 15.545 44.235 -32.405 1.00 10.92 87 ALA B O 1
ATOM 2200 N N . PRO B 1 88 ? 16.088 42.479 -31.131 1.00 10.77 88 PRO B N 1
ATOM 2201 C CA . PRO B 1 88 ? 15.864 43.289 -29.925 1.00 11.03 88 PRO B CA 1
ATOM 2202 C C . PRO B 1 88 ? 16.639 44.597 -29.819 1.00 10.66 88 PRO B C 1
ATOM 2203 O O . PRO B 1 88 ? 16.229 45.502 -29.071 1.00 10.89 88 PRO B O 1
ATOM 2207 N N . GLU B 1 89 ? 17.740 44.706 -30.563 1.00 10.24 89 GLU B N 1
ATOM 2208 C CA . GLU B 1 89 ? 18.517 45.942 -30.590 1.00 10.00 89 GLU B CA 1
ATOM 2209 C C . GLU B 1 89 ? 17.710 47.132 -31.086 1.00 9.68 89 GLU B C 1
ATOM 2210 O O . GLU B 1 89 ? 18.109 48.275 -30.838 1.00 9.81 89 GLU B O 1
ATOM 2216 N N . TYR B 1 90 ? 16.568 46.899 -31.739 1.00 9.38 90 TYR B N 1
ATOM 2217 C CA . TYR B 1 90 ? 15.747 48.035 -32.176 1.00 9.75 90 TYR B CA 1
ATOM 2218 C C . TYR B 1 90 ? 15.114 48.779 -30.994 1.00 9.96 90 TYR B C 1
ATOM 2219 O O . TYR B 1 90 ? 14.657 49.909 -31.149 1.00 10.31 90 TYR B O 1
ATOM 2228 N N . VAL B 1 91 ? 15.140 48.164 -29.813 1.00 10.34 91 VAL B N 1
ATOM 2229 C CA . VAL B 1 91 ? 14.659 48.799 -28.592 1.00 11.48 91 VAL B CA 1
ATOM 2230 C C . VAL B 1 91 ? 15.746 48.903 -27.513 1.00 11.53 91 VAL B C 1
ATOM 2231 O O . VAL B 1 91 ? 15.756 49.865 -26.745 1.00 11.67 91 VAL B O 1
ATOM 2235 N N . ILE B 1 92 ? 16.665 47.936 -27.454 1.00 11.80 92 ILE B N 1
ATOM 2236 C CA . ILE B 1 92 ? 17.702 47.972 -26.415 1.00 12.04 92 ILE B CA 1
ATOM 2237 C C . ILE B 1 92 ? 19.010 48.651 -26.867 1.00 11.98 92 ILE B C 1
ATOM 2238 O O . ILE B 1 92 ? 19.802 49.094 -26.019 1.00 12.91 92 ILE B O 1
ATOM 2243 N N . GLY B 1 93 ? 19.206 48.772 -28.178 1.00 11.49 93 GLY B N 1
ATOM 2244 C CA . GLY B 1 93 ? 20.420 49.386 -28.719 1.00 11.63 93 GLY B CA 1
ATOM 2245 C C . GLY B 1 93 ? 21.521 48.361 -28.918 1.00 11.61 93 GLY B C 1
ATOM 2246 O O . GLY B 1 93 ? 21.338 47.181 -28.613 1.00 10.85 93 GLY B O 1
ATOM 2247 N N . ASP B 1 94 ? 22.669 48.813 -29.431 1.00 11.41 94 ASP B N 1
ATOM 2248 C CA . ASP B 1 94 ? 23.816 47.940 -29.711 1.00 12.28 94 ASP B CA 1
ATOM 2249 C C . ASP B 1 94 ? 24.949 48.174 -28.722 1.00 12.65 94 ASP B C 1
ATOM 2250 O O . ASP B 1 94 ? 25.278 49.322 -28.403 1.00 11.79 94 ASP B O 1
ATOM 2255 N N . MET B 1 95 ? 25.521 47.084 -28.214 1.00 14.53 95 MET B N 1
ATOM 2256 C CA . MET B 1 95 ? 26.720 47.126 -27.366 1.00 16.61 95 MET B CA 1
ATOM 2257 C C . MET B 1 95 ? 27.772 46.187 -27.936 1.00 17.82 95 MET B C 1
ATOM 2258 O O . MET B 1 95 ? 27.450 45.094 -28.417 1.00 18.23 95 MET B O 1
ATOM 2263 N N . ILE B 1 96 ? 29.032 46.591 -27.862 1.00 18.41 96 ILE B N 1
ATOM 2264 C CA . ILE B 1 96 ? 30.131 45.736 -28.315 1.00 19.97 96 ILE B CA 1
ATOM 2265 C C . ILE B 1 96 ? 30.333 44.568 -27.346 1.00 21.28 96 ILE B C 1
ATOM 2266 O O . ILE B 1 96 ? 29.960 44.655 -26.174 1.00 21.01 96 ILE B O 1
ATOM 2271 N N . SER B 1 97 ? 30.925 43.487 -27.856 1.00 22.91 97 SER B N 1
ATOM 2272 C CA . SER B 1 97 ? 31.066 42.229 -27.097 1.00 24.23 97 SER B CA 1
ATOM 2273 C C . SER B 1 97 ? 31.678 42.371 -25.693 1.00 25.15 97 SER B C 1
ATOM 2274 O O . SER B 1 97 ? 31.153 41.791 -24.750 1.00 25.84 97 SER B O 1
ATOM 2277 N N . PRO B 1 98 ? 32.762 43.156 -25.541 1.00 26.25 98 PRO B N 1
ATOM 2278 C CA . PRO B 1 98 ? 33.340 43.306 -24.189 1.00 26.83 98 PRO B CA 1
ATOM 2279 C C . PRO B 1 98 ? 32.385 43.692 -23.043 1.00 27.57 98 PRO B C 1
ATOM 2280 O O . PRO B 1 98 ? 32.620 43.292 -21.899 1.00 27.90 98 PRO B O 1
ATOM 2284 N N . PHE B 1 99 ? 31.323 44.448 -23.319 1.00 28.07 99 PHE B N 1
ATOM 2285 C CA . PHE B 1 99 ? 30.486 44.964 -22.232 1.00 28.59 99 PHE B CA 1
ATOM 2286 C C . PHE B 1 99 ? 29.437 44.010 -21.665 1.00 29.21 99 PHE B C 1
ATOM 2287 O O . PHE B 1 99 ? 28.748 44.356 -20.706 1.00 29.59 99 PHE B O 1
ATOM 2295 N N . LYS B 1 100 ? 29.334 42.805 -22.214 1.00 29.94 100 LYS B N 1
ATOM 2296 C CA . LYS B 1 100 ? 28.311 41.875 -21.739 1.00 30.20 100 LYS B CA 1
ATOM 2297 C C . LYS B 1 100 ? 28.795 41.146 -20.483 1.00 30.26 100 LYS B C 1
ATOM 2298 O O . LYS B 1 100 ? 28.004 40.492 -19.807 1.00 30.76 100 LYS B O 1
ATOM 2304 N N . SER B 1 101 ? 30.089 41.264 -20.183 1.00 29.68 101 SER B N 1
ATOM 2305 C CA . SER B 1 101 ? 30.624 40.909 -18.865 1.00 29.17 101 SER B CA 1
ATOM 2306 C C . SER B 1 101 ? 30.538 42.106 -17.912 1.00 28.32 101 SER B C 1
ATOM 2307 O O . SER B 1 101 ? 30.691 41.957 -16.699 1.00 28.99 101 SER B O 1
ATOM 2310 N N . VAL B 1 102 ? 30.307 43.295 -18.466 1.00 26.82 102 VAL B N 1
ATOM 2311 C CA . VAL B 1 102 ? 30.249 44.524 -17.680 1.00 25.82 102 VAL B CA 1
ATOM 2312 C C . VAL B 1 102 ? 28.827 44.841 -17.229 1.00 24.62 102 VAL B C 1
ATOM 2313 O O . VAL B 1 102 ? 28.625 45.317 -16.119 1.00 24.23 102 VAL B O 1
ATOM 2317 N N . VAL B 1 103 ? 27.844 44.593 -18.091 1.00 23.50 103 VAL B N 1
ATOM 2318 C CA . VAL B 1 103 ? 26.445 44.849 -17.744 1.00 22.59 103 VAL B CA 1
ATOM 2319 C C . VAL B 1 103 ? 25.982 43.941 -16.614 1.00 21.65 103 VAL B C 1
ATOM 2320 O O . VAL B 1 103 ? 26.564 42.880 -16.366 1.00 21.13 103 VAL B O 1
ATOM 2324 N N . GLY B 1 104 ? 24.921 44.379 -15.948 1.00 20.51 104 GLY B N 1
ATOM 2325 C CA . GLY B 1 104 ? 24.334 43.648 -14.845 1.00 20.05 104 GLY B CA 1
ATOM 2326 C C . GLY B 1 104 ? 23.219 42.725 -15.280 1.00 19.34 104 GLY B C 1
ATOM 2327 O O . GLY B 1 104 ? 22.824 42.692 -16.451 1.00 18.31 104 GLY B O 1
ATOM 2328 N N . GLY B 1 105 ? 22.689 41.972 -14.320 1.00 18.58 105 GLY B N 1
ATOM 2329 C CA . GLY B 1 105 ? 21.616 41.023 -14.612 1.00 19.00 105 GLY B CA 1
ATOM 2330 C C . GLY B 1 105 ? 20.345 41.703 -15.089 1.00 18.73 105 GLY B C 1
ATOM 2331 O O . GLY B 1 105 ? 19.561 41.106 -15.835 1.00 18.73 105 GLY B O 1
ATOM 2332 N N . GLY B 1 106 ? 20.138 42.947 -14.656 1.00 18.88 106 GLY B N 1
ATOM 2333 C CA . GLY B 1 106 ? 18.986 43.744 -15.069 1.00 19.08 106 GLY B CA 1
ATOM 2334 C C . GLY B 1 106 ? 18.882 43.904 -16.578 1.00 19.37 106 GLY B C 1
ATOM 2335 O O . GLY B 1 106 ? 17.795 43.819 -17.158 1.00 19.97 106 GLY B O 1
ATOM 2336 N N . TYR B 1 107 ? 20.024 44.116 -17.217 1.00 19.15 107 TYR B N 1
ATOM 2337 C CA . TYR B 1 107 ? 20.093 44.235 -18.679 1.00 19.17 107 TYR B CA 1
ATOM 2338 C C . TYR B 1 107 ? 19.755 42.913 -19.358 1.00 19.33 107 TYR B C 1
ATOM 2339 O O . TYR B 1 107 ? 19.027 42.857 -20.353 1.00 19.24 107 TYR B O 1
ATOM 2348 N N . LYS B 1 108 ? 20.306 41.841 -18.817 1.00 19.30 108 LYS B N 1
ATOM 2349 C CA . LYS B 1 108 ? 20.172 40.527 -19.432 1.00 19.43 108 LYS B CA 1
ATOM 2350 C C . LYS B 1 108 ? 18.713 40.044 -19.404 1.00 18.77 108 LYS B C 1
ATOM 2351 O O . LYS B 1 108 ? 18.244 39.429 -20.346 1.00 17.91 108 LYS B O 1
ATOM 2357 N N . THR B 1 109 ? 17.998 40.370 -18.333 1.00 18.41 109 THR B N 1
ATOM 2358 C CA . THR B 1 109 ? 16.578 40.054 -18.216 1.00 18.61 109 THR B CA 1
ATOM 2359 C C . THR B 1 109 ? 15.788 40.714 -19.351 1.00 18.45 109 THR B C 1
ATOM 2360 O O . THR B 1 109 ? 14.904 40.100 -19.958 1.00 17.80 109 THR B O 1
ATOM 2364 N N . VAL B 1 110 ? 16.128 41.964 -19.637 1.00 19.23 110 VAL B N 1
ATOM 2365 C CA . VAL B 1 110 ? 15.449 42.725 -20.676 1.00 19.59 110 VAL B CA 1
ATOM 2366 C C . VAL B 1 110 ? 15.692 42.115 -22.052 1.00 19.45 110 VAL B C 1
ATOM 2367 O O . VAL B 1 110 ? 14.752 41.938 -22.839 1.00 18.92 110 VAL B O 1
ATOM 2371 N N . GLU B 1 111 ? 16.951 41.807 -22.349 1.00 19.12 111 GLU B N 1
ATOM 2372 C CA . GLU B 1 111 ? 17.299 41.138 -23.609 1.00 19.82 111 GLU B CA 1
ATOM 2373 C C . GLU B 1 111 ? 16.425 39.917 -23.875 1.00 19.24 111 GLU B C 1
ATOM 2374 O O . GLU B 1 111 ? 15.905 39.737 -24.973 1.00 18.47 111 GLU B O 1
ATOM 2380 N N . LYS B 1 112 ? 16.274 39.067 -22.865 1.00 18.60 112 LYS B N 1
ATOM 2381 C CA . LYS B 1 112 ? 15.549 37.814 -23.044 1.00 18.50 112 LYS B CA 1
ATOM 2382 C C . LYS B 1 112 ? 14.061 38.055 -23.255 1.00 17.30 112 LYS B C 1
ATOM 2383 O O . LYS B 1 112 ? 13.429 37.359 -24.041 1.00 16.60 112 LYS B O 1
ATOM 2389 N N . ARG B 1 113 ? 13.498 39.024 -22.540 1.00 16.50 113 ARG B N 1
ATOM 2390 C CA . ARG B 1 113 ? 12.082 39.345 -22.724 1.00 16.97 113 ARG B CA 1
ATOM 2391 C C . ARG B 1 113 ? 11.811 39.892 -24.123 1.00 15.61 113 ARG B C 1
ATOM 2392 O O . ARG B 1 113 ? 10.787 39.593 -24.712 1.00 14.52 113 ARG B O 1
ATOM 2400 N N . LEU B 1 114 ? 12.729 40.698 -24.643 1.00 14.79 114 LEU B N 1
ATOM 2401 C CA . LEU B 1 114 ? 12.572 41.244 -25.988 1.00 14.95 114 LEU B CA 1
ATOM 2402 C C . LEU B 1 114 ? 12.668 40.158 -27.065 1.00 14.76 114 LEU B C 1
ATOM 2403 O O . LEU B 1 114 ? 11.941 40.173 -28.054 1.00 14.62 114 LEU B O 1
ATOM 2408 N N . GLU B 1 115 ? 13.556 39.195 -26.877 1.00 14.89 115 GLU B N 1
ATOM 2409 C CA . GLU B 1 115 ? 13.624 38.059 -27.790 1.00 14.87 115 GLU B CA 1
ATOM 2410 C C . GLU B 1 115 ? 12.290 37.318 -27.851 1.00 14.28 115 GLU B C 1
ATOM 2411 O O . GLU B 1 115 ? 11.781 36.999 -28.924 1.00 13.71 115 GLU B O 1
ATOM 2417 N N . ALA B 1 116 ? 11.713 37.033 -26.687 1.00 13.42 116 ALA B N 1
ATOM 2418 C CA . ALA B 1 116 ? 10.437 36.340 -26.656 1.00 13.33 116 ALA B CA 1
ATOM 2419 C C . ALA B 1 116 ? 9.344 37.147 -27.349 1.00 12.88 116 ALA B C 1
ATOM 2420 O O . ALA B 1 116 ? 8.541 36.599 -28.093 1.00 12.63 116 ALA B O 1
ATOM 2422 N N . ALA B 1 117 ? 9.316 38.457 -27.118 1.00 12.39 117 ALA B N 1
ATOM 2423 C CA . ALA B 1 117 ? 8.284 39.293 -27.741 1.00 12.41 117 ALA B CA 1
ATOM 2424 C C . ALA B 1 117 ? 8.390 39.245 -29.266 1.00 12.19 117 ALA B C 1
ATOM 2425 O O . ALA B 1 117 ? 7.396 39.083 -29.977 1.00 12.80 117 ALA B O 1
ATOM 2427 N N . VAL B 1 118 ? 9.609 39.389 -29.773 1.00 12.09 118 VAL B N 1
ATOM 2428 C CA . VAL B 1 118 ? 9.823 39.345 -31.215 1.00 11.88 118 VAL B CA 1
ATOM 2429 C C . VAL B 1 118 ? 9.472 37.967 -31.765 1.00 11.95 118 VAL B C 1
ATOM 2430 O O . VAL B 1 118 ? 8.766 37.837 -32.755 1.00 11.97 118 VAL B O 1
ATOM 2434 N N . HIS B 1 119 ? 9.980 36.920 -31.138 1.00 11.72 119 HIS B N 1
ATOM 2435 C CA . HIS B 1 119 ? 9.704 35.576 -31.635 1.00 12.58 119 HIS B CA 1
ATOM 2436 C C . HIS B 1 119 ? 8.211 35.253 -31.636 1.00 12.45 119 HIS B C 1
ATOM 2437 O O . HIS B 1 119 ? 7.671 34.750 -32.624 1.00 12.86 119 HIS B O 1
ATOM 2444 N N . LEU B 1 120 ? 7.544 35.549 -30.531 1.00 12.67 120 LEU B N 1
ATOM 2445 C CA . LEU B 1 120 ? 6.114 35.265 -30.417 1.00 12.92 120 LEU B CA 1
ATOM 2446 C C . LEU B 1 120 ? 5.296 36.008 -31.459 1.00 12.26 120 LEU B C 1
ATOM 2447 O O . LEU B 1 120 ? 4.320 35.471 -31.999 1.00 12.84 120 LEU B O 1
ATOM 2452 N N . ARG B 1 121 ? 5.685 37.248 -31.752 1.00 12.03 121 ARG B N 1
ATOM 2453 C CA . ARG B 1 121 ? 4.999 38.015 -32.789 1.00 11.95 121 ARG B CA 1
ATOM 2454 C C . ARG B 1 121 ? 4.948 37.242 -34.108 1.00 11.86 121 ARG B C 1
ATOM 2455 O O . ARG B 1 121 ? 3.930 37.252 -34.807 1.00 12.48 121 ARG B O 1
ATOM 2463 N N . PHE B 1 122 ? 6.062 36.602 -34.465 1.00 11.86 122 PHE B N 1
ATOM 2464 C CA . PHE B 1 122 ? 6.168 35.912 -35.755 1.00 11.93 122 PHE B CA 1
ATOM 2465 C C . PHE B 1 122 ? 5.954 34.404 -35.658 1.00 12.15 122 PHE B C 1
ATOM 2466 O O . PHE B 1 122 ? 6.291 33.683 -36.586 1.00 11.91 122 PHE B O 1
ATOM 2474 N N . GLY B 1 123 ? 5.342 33.939 -34.570 1.00 12.22 123 GLY B N 1
ATOM 2475 C CA . GLY B 1 123 ? 4.966 32.531 -34.453 1.00 13.08 123 GLY B CA 1
ATOM 2476 C C . GLY B 1 123 ? 6.147 31.591 -34.368 1.00 13.57 123 GLY B C 1
ATOM 2477 O O . GLY B 1 123 ? 6.060 30.445 -34.821 1.00 14.68 123 GLY B O 1
ATOM 2478 N N . LEU B 1 124 ? 7.248 32.088 -33.808 1.00 13.46 124 LEU B N 1
ATOM 2479 C CA . LEU B 1 124 ? 8.453 31.291 -33.580 1.00 13.88 124 LEU B CA 1
ATOM 2480 C C . LEU B 1 124 ? 8.489 30.904 -32.099 1.00 14.64 124 LEU B C 1
ATOM 2481 O O . LEU B 1 124 ? 7.828 31.542 -31.276 1.00 15.25 124 LEU B O 1
ATOM 2486 N N . PRO B 1 125 ? 9.259 29.860 -31.740 1.00 15.34 125 PRO B N 1
ATOM 2487 C CA . PRO B 1 125 ? 9.432 29.548 -30.317 1.00 15.56 125 PRO B CA 1
ATOM 2488 C C . PRO B 1 125 ? 9.950 30.771 -29.557 1.00 15.45 125 PRO B C 1
ATOM 2489 O O . PRO B 1 125 ? 10.804 31.477 -30.062 1.00 15.01 125 PRO B O 1
ATOM 2493 N N . PRO B 1 126 ? 9.442 31.032 -28.351 1.00 15.88 126 PRO B N 1
ATOM 2494 C CA . PRO B 1 126 ? 9.847 32.250 -27.637 1.00 15.92 126 PRO B CA 1
ATOM 2495 C C . PRO B 1 126 ? 11.358 32.440 -27.560 1.00 15.88 126 PRO B C 1
ATOM 2496 O O . PRO B 1 126 ? 11.851 33.565 -27.652 1.00 15.98 126 PRO B O 1
ATOM 2500 N N . HIS B 1 127 ? 12.092 31.342 -27.388 1.00 15.37 127 HIS B N 1
ATOM 2501 C CA . HIS B 1 127 ? 13.540 31.374 -27.423 1.00 15.21 127 HIS B CA 1
ATOM 2502 C C . HIS B 1 127 ? 14.048 30.254 -28.325 1.00 14.64 127 HIS B C 1
ATOM 2503 O O . HIS B 1 127 ? 13.466 29.172 -28.368 1.00 14.50 127 HIS B O 1
ATOM 2510 N N . ALA B 1 128 ? 15.123 30.525 -29.059 1.00 14.14 128 ALA B N 1
ATOM 2511 C CA . ALA B 1 128 ? 15.805 29.481 -29.798 1.00 14.09 128 ALA B CA 1
ATOM 2512 C C . ALA B 1 128 ? 1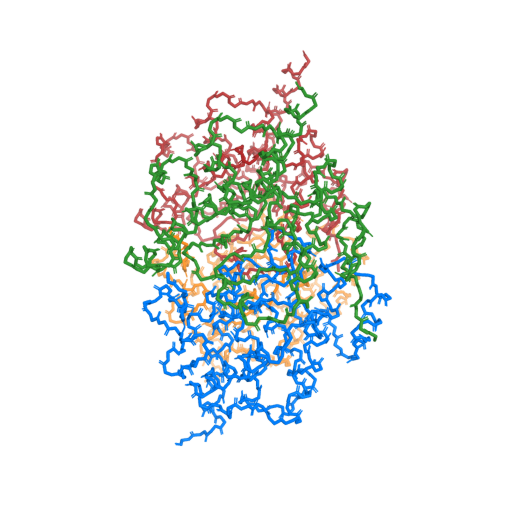6.243 28.419 -28.803 1.00 13.86 128 ALA B C 1
ATOM 2513 O O . ALA B 1 128 ? 16.583 28.735 -27.655 1.00 14.70 128 ALA B O 1
ATOM 2515 N N . SER B 1 129 ? 16.260 27.173 -29.243 1.00 13.04 129 SER B N 1
ATOM 2516 C CA . SER B 1 129 ? 16.818 26.097 -28.422 1.00 13.13 129 SER B CA 1
ATOM 2517 C C . SER B 1 129 ? 18.281 26.402 -28.146 1.00 13.01 129 SER B C 1
ATOM 2518 O O . SER B 1 129 ? 18.931 27.141 -28.889 1.00 12.67 129 SER B O 1
ATOM 2521 N N . ARG B 1 130 ? 18.805 25.806 -27.078 1.00 12.78 130 ARG B N 1
ATOM 2522 C CA . ARG B 1 130 ? 20.215 25.955 -26.745 1.00 12.63 130 ARG B CA 1
ATOM 2523 C C . ARG B 1 130 ? 21.108 25.623 -27.935 1.00 12.30 130 ARG B C 1
ATOM 2524 O O . ARG B 1 130 ? 22.046 26.350 -28.242 1.00 12.43 130 ARG B O 1
ATOM 2532 N N . GLU B 1 131 ? 20.817 24.507 -28.583 1.00 12.42 131 GLU B N 1
ATOM 2533 C CA . GLU B 1 131 ? 21.599 24.018 -29.708 1.00 12.35 131 GLU B CA 1
ATOM 2534 C C . GLU B 1 131 ? 21.545 24.988 -30.912 1.00 11.89 131 GLU B C 1
ATOM 2535 O O . GLU B 1 131 ? 22.566 25.282 -31.522 1.00 12.12 131 GLU B O 1
ATOM 2541 N N . LEU B 1 132 ? 20.360 25.478 -31.238 1.00 10.79 132 LEU B N 1
ATOM 2542 C CA . LEU B 1 132 ? 20.218 26.439 -32.336 1.00 11.06 132 LEU B CA 1
ATOM 2543 C C . LEU B 1 132 ? 20.928 27.742 -31.990 1.00 11.20 132 LEU B C 1
ATOM 2544 O O . LEU B 1 132 ? 21.596 28.351 -32.836 1.00 10.65 132 LEU B O 1
ATOM 2549 N N . LYS B 1 133 ? 20.765 28.188 -30.750 1.00 12.10 133 LYS B N 1
ATOM 2550 C CA . LYS B 1 133 ? 21.490 29.366 -30.263 1.00 12.67 133 LYS B CA 1
ATOM 2551 C C . LYS B 1 133 ? 22.990 29.211 -30.514 1.00 11.97 133 LYS B C 1
ATOM 2552 O O . LYS B 1 133 ? 23.647 30.140 -30.972 1.00 12.22 133 LYS B O 1
ATOM 2558 N N . ASP B 1 134 ? 23.532 28.031 -30.230 1.00 11.51 134 ASP B N 1
ATOM 2559 C CA . ASP B 1 134 ? 24.951 27.782 -30.473 1.00 11.69 134 ASP B CA 1
ATOM 2560 C C . ASP B 1 134 ? 25.314 27.965 -31.939 1.00 11.42 134 ASP B C 1
ATOM 2561 O O . ASP B 1 134 ? 26.350 28.565 -32.244 1.00 11.50 134 ASP B O 1
ATOM 2566 N N . ARG B 1 135 ? 24.486 27.439 -32.846 1.00 11.20 135 ARG B N 1
ATOM 2567 C CA . ARG B 1 135 ? 24.769 27.533 -34.281 1.00 11.41 135 ARG B CA 1
ATOM 2568 C C . ARG B 1 135 ? 24.633 28.962 -34.787 1.00 11.30 135 ARG B C 1
ATOM 2569 O O . ARG B 1 135 ? 25.423 29.409 -35.620 1.00 11.41 135 ARG B O 1
ATOM 2577 N N . ILE B 1 136 ? 23.634 29.680 -34.292 1.00 11.00 136 ILE B N 1
ATOM 2578 C CA . ILE B 1 136 ? 23.476 31.082 -34.690 1.00 11.11 136 ILE B CA 1
ATOM 2579 C C . ILE B 1 136 ? 24.672 31.886 -34.170 1.00 11.64 136 ILE B C 1
ATOM 2580 O O . ILE B 1 136 ? 25.229 32.738 -34.893 1.00 11.77 136 ILE B O 1
ATOM 2585 N N . LYS B 1 137 ? 25.078 31.615 -32.933 1.00 12.45 137 LYS B N 1
ATOM 2586 C CA . LYS B 1 137 ? 26.224 32.319 -32.357 1.00 13.27 137 LYS B CA 1
ATOM 2587 C C . LYS B 1 137 ? 27.500 32.055 -33.160 1.00 12.39 137 LYS B C 1
ATOM 2588 O O . LYS B 1 137 ? 28.317 32.975 -33.349 1.00 12.68 137 LYS B O 1
ATOM 2594 N N . LYS B 1 138 ? 27.683 30.824 -33.636 1.00 12.58 138 LYS B N 1
ATOM 2595 C CA . LYS B 1 138 ? 28.822 30.521 -34.495 1.00 13.07 138 LYS B CA 1
ATOM 2596 C C . LYS B 1 138 ? 28.824 31.386 -35.751 1.00 12.00 138 LYS B C 1
ATOM 2597 O O . LYS B 1 138 ? 29.867 31.884 -36.172 1.00 12.44 138 LYS B O 1
ATOM 2603 N N . ALA B 1 139 ? 27.658 31.531 -36.371 1.00 11.19 139 ALA B N 1
ATOM 2604 C CA . ALA B 1 139 ? 27.523 32.356 -37.583 1.00 11.42 139 ALA B CA 1
ATOM 2605 C C . ALA B 1 139 ? 27.777 33.832 -37.265 1.00 11.35 139 ALA B C 1
ATOM 2606 O O . ALA B 1 139 ? 28.479 34.530 -38.004 1.00 11.30 139 ALA B O 1
ATOM 2608 N N . ASP B 1 140 ? 27.250 34.286 -36.140 1.00 11.00 140 ASP B N 1
ATOM 2609 C CA . ASP B 1 140 ? 27.460 35.667 -35.704 1.00 11.30 140 ASP B CA 1
ATOM 2610 C C . ASP B 1 140 ? 28.951 35.963 -35.507 1.00 11.23 140 ASP B C 1
ATOM 2611 O O . ASP B 1 140 ? 29.443 37.061 -35.868 1.00 11.98 140 ASP B O 1
ATOM 2616 N N . THR B 1 141 ? 29.665 34.982 -34.941 1.00 11.15 141 THR B N 1
ATOM 2617 C CA . THR B 1 141 ? 31.086 35.145 -34.638 1.00 11.59 141 THR B CA 1
ATOM 2618 C C . THR B 1 141 ? 31.925 35.193 -35.904 1.00 11.58 141 THR B C 1
ATOM 2619 O O . THR B 1 141 ? 32.910 35.949 -35.968 1.00 12.14 141 THR B O 1
ATOM 2623 N N . VAL B 1 142 ? 31.542 34.422 -36.921 1.00 11.39 142 VAL B N 1
ATOM 2624 C CA . VAL B 1 142 ? 32.209 34.483 -38.222 1.00 11.27 142 VAL B CA 1
ATOM 2625 C C . VAL B 1 142 ? 31.964 35.843 -38.869 1.00 11.12 142 VAL B C 1
ATOM 2626 O O . VAL B 1 142 ? 32.883 36.455 -39.378 1.00 11.89 142 VAL B O 1
ATOM 2630 N N . ALA B 1 143 ? 30.724 36.330 -38.819 1.00 11.11 143 ALA B N 1
ATOM 2631 C CA . ALA B 1 143 ? 30.420 37.664 -39.335 1.00 11.39 143 ALA B CA 1
ATOM 2632 C C . ALA B 1 143 ? 31.297 38.700 -38.628 1.00 11.16 143 ALA B C 1
ATOM 2633 O O . ALA B 1 143 ? 31.877 39.585 -39.251 1.00 11.64 143 ALA B O 1
ATOM 2635 N N . ALA B 1 144 ? 31.375 38.601 -37.312 1.00 11.54 144 ALA B N 1
ATOM 2636 C CA . ALA B 1 144 ? 32.191 39.530 -36.530 1.00 11.51 144 ALA B CA 1
ATOM 2637 C C . ALA B 1 144 ? 33.655 39.500 -36.962 1.00 11.45 144 ALA B C 1
ATOM 2638 O O . ALA B 1 144 ? 34.306 40.550 -37.047 1.00 12.21 144 ALA B O 1
ATOM 2640 N N . PHE B 1 145 ? 34.179 38.303 -37.231 1.00 11.86 145 PHE B N 1
ATOM 2641 C CA . PHE B 1 145 ? 35.577 38.188 -37.652 1.00 11.90 145 PHE B CA 1
ATOM 2642 C C . PHE B 1 145 ? 35.811 39.011 -38.908 1.00 12.08 145 PHE B C 1
ATOM 2643 O O . PHE B 1 145 ? 36.777 39.779 -38.989 1.00 12.28 145 PHE B O 1
ATOM 2651 N N . PHE B 1 146 ? 34.947 38.828 -39.903 1.00 11.45 146 PHE B N 1
ATOM 2652 C CA . PHE B 1 146 ? 35.091 39.566 -41.157 1.00 11.90 146 PHE B CA 1
ATOM 2653 C C . PHE B 1 146 ? 34.836 41.058 -41.005 1.00 11.56 146 PHE B C 1
ATOM 2654 O O . PHE B 1 146 ? 35.527 41.857 -41.627 1.00 11.91 146 PHE B O 1
ATOM 2662 N N . GLU B 1 147 ? 33.854 41.446 -40.197 1.00 10.80 147 GLU B N 1
ATOM 2663 C CA . GLU B 1 147 ? 33.623 42.873 -39.964 1.00 11.16 147 GLU B CA 1
ATOM 2664 C C . GLU B 1 147 ? 34.816 43.503 -39.237 1.00 11.45 147 GLU B C 1
ATOM 2665 O O . GLU B 1 147 ? 35.247 44.613 -39.549 1.00 11.13 147 GLU B O 1
ATOM 2671 N N . ALA B 1 148 ? 35.342 42.786 -38.255 1.00 11.65 148 ALA B N 1
ATOM 2672 C CA . ALA B 1 148 ? 36.439 43.279 -37.432 1.00 12.19 148 ALA B CA 1
ATOM 2673 C C . ALA B 1 148 ? 37.655 43.628 -38.265 1.00 12.33 148 ALA B C 1
ATOM 2674 O O . ALA B 1 148 ? 38.278 44.667 -38.059 1.00 11.69 148 ALA B O 1
ATOM 2676 N N . THR B 1 149 ? 38.003 42.731 -39.177 1.00 12.78 149 THR B N 1
ATOM 2677 C CA . THR B 1 149 ? 39.197 42.879 -39.990 1.00 13.86 149 THR B CA 1
ATOM 2678 C C . THR B 1 149 ? 38.987 43.819 -41.179 1.00 14.23 149 THR B C 1
ATOM 2679 O O . THR B 1 149 ? 39.844 44.660 -41.467 1.00 15.70 149 THR B O 1
ATOM 2683 N N . GLU B 1 150 ? 37.855 43.693 -41.865 1.00 13.51 150 GLU B N 1
ATOM 2684 C CA . GLU B 1 150 ? 37.567 44.521 -43.041 1.00 13.59 150 GLU B CA 1
ATOM 2685 C C . GLU B 1 150 ? 37.110 45.939 -42.719 1.00 13.08 150 GLU B C 1
ATOM 2686 O O . GLU B 1 150 ? 37.414 46.874 -43.471 1.00 14.09 150 GLU B O 1
ATOM 2692 N N . LEU B 1 151 ? 36.390 46.109 -41.610 1.00 11.92 151 LEU B N 1
ATOM 2693 C CA . LEU B 1 151 ? 35.801 47.406 -41.283 1.00 11.81 151 LEU B CA 1
ATOM 2694 C C . LEU B 1 151 ? 36.315 48.078 -40.017 1.00 11.20 151 LEU B C 1
ATOM 2695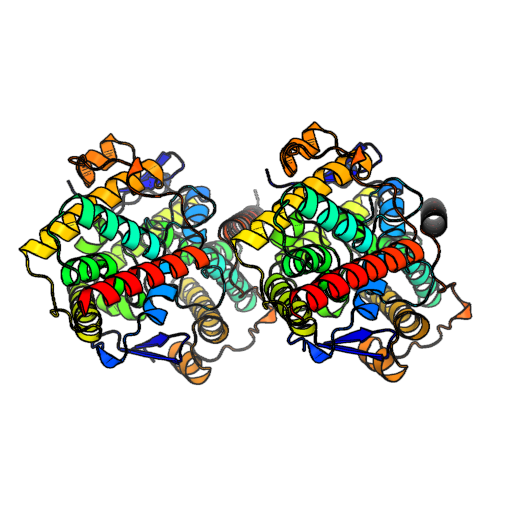 O O . LEU B 1 151 ? 36.469 49.293 -39.985 1.00 11.76 151 LEU B O 1
ATOM 2700 N N . ALA B 1 152 ? 36.537 47.303 -38.965 1.00 11.26 152 ALA B N 1
ATOM 2701 C CA . ALA B 1 152 ? 36.695 47.894 -37.628 1.00 11.28 152 ALA B CA 1
ATOM 2702 C C . ALA B 1 152 ? 38.132 48.024 -37.133 1.00 12.02 152 ALA B C 1
ATOM 2703 O O . ALA B 1 152 ? 38.362 48.284 -35.952 1.00 12.53 152 ALA B O 1
ATOM 2705 N N . GLY B 1 153 ? 39.090 47.842 -38.030 1.00 12.42 153 GLY B N 1
ATOM 2706 C CA . GLY B 1 153 ? 40.482 48.138 -37.715 1.00 12.58 153 GLY B CA 1
ATOM 2707 C C . GLY B 1 153 ? 41.256 47.088 -36.953 1.00 13.03 153 GLY B C 1
ATOM 2708 O O . GLY B 1 153 ? 42.365 47.349 -36.516 1.00 13.07 153 GLY B O 1
ATOM 2709 N N . PHE B 1 154 ? 40.693 45.895 -36.808 1.00 12.69 154 PHE B N 1
ATOM 2710 C CA . PHE B 1 154 ? 41.388 44.810 -36.113 1.00 13.08 154 PHE B CA 1
ATOM 2711 C C . PHE B 1 154 ? 42.413 44.174 -37.033 1.00 13.13 154 PHE B C 1
ATOM 2712 O O . PHE B 1 154 ? 42.134 43.957 -38.204 1.00 12.97 154 PHE B O 1
ATOM 2720 N N . SER B 1 155 ? 43.565 43.794 -36.487 1.00 13.24 155 SER B N 1
ATOM 2721 C CA . SER B 1 155 ? 44.496 42.953 -37.225 1.00 13.63 155 SER B CA 1
ATOM 2722 C C . SER B 1 155 ? 43.952 41.527 -37.332 1.00 14.29 155 SER B C 1
ATOM 2723 O O . SER B 1 155 ? 43.045 41.145 -36.605 1.00 14.11 155 SER B O 1
ATOM 2726 N N . THR B 1 156 ? 44.526 40.747 -38.242 1.00 15.55 156 THR B N 1
ATOM 2727 C CA . THR B 1 156 ? 44.236 39.317 -38.326 1.00 15.86 156 THR B CA 1
ATOM 2728 C C . THR B 1 156 ? 44.445 38.625 -36.963 1.00 15.43 156 THR B C 1
ATOM 2729 O O . THR B 1 156 ? 43.645 37.784 -36.547 1.00 15.22 156 THR B O 1
ATOM 2733 N N . ALA B 1 157 ? 45.501 39.007 -36.254 1.00 14.95 157 ALA B N 1
ATOM 2734 C CA . ALA B 1 157 ? 45.796 38.406 -34.954 1.00 14.47 157 ALA B CA 1
ATOM 2735 C C . ALA B 1 157 ? 44.749 38.757 -33.901 1.00 14.08 157 ALA B C 1
ATOM 2736 O O . ALA B 1 157 ? 44.354 37.905 -33.104 1.00 13.40 157 ALA B O 1
ATOM 2738 N N . GLU B 1 158 ? 44.339 40.022 -33.865 1.00 13.45 158 GLU B N 1
ATOM 2739 C CA . GLU B 1 158 ? 43.282 40.462 -32.942 1.00 13.95 158 GLU B CA 1
ATOM 2740 C C . GLU B 1 158 ? 41.974 39.755 -33.228 1.00 14.41 158 GLU B C 1
ATOM 2741 O O . GLU B 1 158 ? 41.319 39.282 -32.307 1.00 14.52 158 GLU B O 1
ATOM 2747 N N . ALA B 1 159 ? 41.599 39.705 -34.497 1.00 14.93 159 ALA B N 1
ATOM 2748 C CA . ALA B 1 159 ? 40.326 39.092 -34.881 1.00 15.65 159 ALA B CA 1
ATOM 2749 C C . ALA B 1 159 ? 40.354 37.606 -34.557 1.00 16.34 159 ALA B C 1
ATOM 2750 O O . ALA B 1 159 ? 39.377 37.059 -34.053 1.00 16.39 159 ALA B O 1
ATOM 2752 N N . GLN B 1 160 ? 41.478 36.950 -34.826 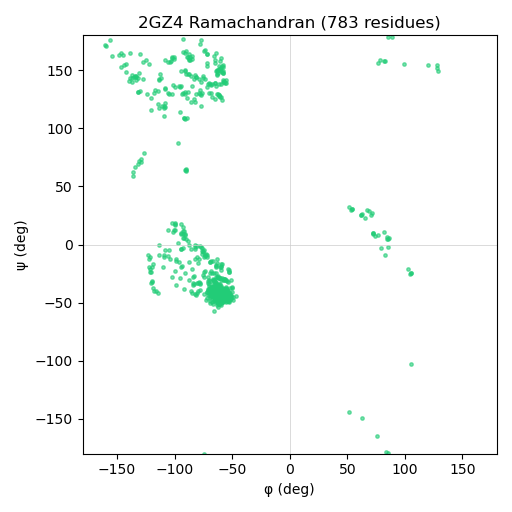1.00 17.24 160 GLN B N 1
ATOM 2753 C CA . GLN B 1 160 ? 41.613 35.527 -34.500 1.00 18.05 160 GLN B CA 1
ATOM 2754 C C . GLN B 1 160 ? 41.470 35.280 -33.001 1.00 18.44 160 GLN B C 1
ATOM 2755 O O . GLN B 1 160 ? 40.779 34.346 -32.584 1.00 17.90 160 GLN B O 1
ATOM 2761 N N . LYS B 1 161 ? 42.113 36.114 -32.186 1.00 18.92 161 LYS B N 1
ATOM 2762 C CA . LYS B 1 161 ? 42.048 35.934 -30.736 1.00 19.83 161 LYS B CA 1
ATOM 2763 C C . LYS B 1 161 ? 40.615 36.091 -30.207 1.00 19.90 161 LYS B C 1
ATOM 2764 O O . LYS B 1 161 ? 40.168 35.310 -29.366 1.00 20.16 161 LYS B O 1
ATOM 2770 N N . PHE B 1 162 ? 39.890 37.084 -30.710 1.00 19.81 162 PHE B N 1
ATOM 2771 C CA . PHE B 1 162 ? 38.578 37.405 -30.155 1.00 20.19 162 PHE B CA 1
ATOM 2772 C C . PHE B 1 162 ? 37.427 36.615 -30.776 1.00 20.27 162 PHE B C 1
ATOM 2773 O O . PHE B 1 162 ? 36.425 36.356 -30.100 1.00 20.21 162 PHE B O 1
ATOM 2781 N N . PHE B 1 163 ? 37.552 36.252 -32.046 1.00 19.82 163 PHE B N 1
ATOM 2782 C CA . PHE B 1 163 ? 36.440 35.626 -32.774 1.00 20.56 163 PHE B CA 1
ATOM 2783 C C . PHE B 1 163 ? 36.773 34.250 -33.332 1.00 21.57 163 PHE B C 1
ATOM 2784 O O . PHE B 1 163 ? 35.879 33.529 -33.774 1.00 22.55 163 PHE B O 1
ATOM 2792 N N . GLY B 1 164 ? 38.044 33.865 -33.301 1.00 22.11 164 GLY B N 1
ATOM 2793 C CA . GLY B 1 164 ? 38.458 32.613 -33.919 1.00 22.49 164 GLY B CA 1
ATOM 2794 C C . GLY B 1 164 ? 38.571 32.765 -35.422 1.00 23.04 164 GLY B C 1
ATOM 2795 O O . GLY B 1 164 ? 37.971 33.662 -36.025 1.00 23.21 164 GLY B O 1
ATOM 2796 N N . LEU B 1 165 ? 39.336 31.873 -36.036 1.00 24.10 165 LEU B N 1
ATOM 2797 C CA . LEU B 1 165 ? 39.552 31.889 -37.474 1.00 24.14 165 LEU B CA 1
ATOM 2798 C C . LEU B 1 165 ? 38.412 31.115 -38.139 1.00 24.18 165 LEU B C 1
ATOM 2799 O O . LEU B 1 165 ? 38.179 29.969 -37.786 1.00 24.79 165 LEU B O 1
ATOM 2804 N N . PRO B 1 166 ? 37.657 31.752 -39.057 1.00 24.06 166 PRO B N 1
ATOM 2805 C CA . PRO B 1 166 ? 36.585 31.037 -39.751 1.00 24.30 166 PRO B CA 1
ATOM 2806 C C . PRO B 1 166 ? 37.085 29.870 -40.590 1.00 24.34 166 PRO B C 1
ATOM 2807 O O . PRO B 1 166 ? 38.186 29.935 -41.137 1.00 24.25 166 PRO B O 1
ATOM 2811 N N . ARG B 1 167 ? 36.259 28.832 -40.695 1.00 24.98 167 ARG B N 1
ATOM 2812 C CA . ARG B 1 167 ? 36.548 27.676 -41.538 1.00 25.61 167 ARG B CA 1
ATOM 2813 C C . ARG B 1 167 ? 35.547 27.602 -42.692 1.00 25.86 167 ARG B C 1
ATOM 2814 O O . ARG B 1 167 ? 34.341 27.477 -42.475 1.00 26.12 167 ARG B O 1
ATOM 2822 N N . GLY B 1 168 ? 36.049 27.706 -43.918 1.00 26.48 168 GLY B N 1
ATOM 2823 C CA . GLY B 1 168 ? 35.233 27.475 -45.109 1.00 27.02 168 GLY B CA 1
ATOM 2824 C C . GLY B 1 168 ? 34.328 28.613 -45.542 1.00 27.52 168 GLY B C 1
ATOM 2825 O O . GLY B 1 168 ? 33.647 28.502 -46.562 1.00 27.96 168 GLY B O 1
ATOM 2826 N N . ILE B 1 169 ? 34.305 29.704 -44.775 1.00 27.83 169 ILE B N 1
ATOM 2827 C CA . ILE B 1 169 ? 33.533 30.888 -45.140 1.00 28.20 169 ILE B CA 1
ATOM 2828 C C . ILE B 1 169 ? 34.500 31.921 -45.712 1.00 28.64 169 ILE B C 1
ATOM 2829 O O . ILE B 1 169 ? 35.593 32.109 -45.176 1.00 27.99 169 ILE B O 1
ATOM 2834 N N . THR B 1 170 ? 34.087 32.576 -46.798 1.00 29.45 170 THR B N 1
ATOM 2835 C CA . THR B 1 170 ? 34.912 33.572 -47.490 1.00 30.33 170 THR B CA 1
ATOM 2836 C C . THR B 1 170 ? 34.128 34.864 -47.732 1.00 30.74 170 THR B C 1
ATOM 2837 O O . THR B 1 170 ? 32.894 34.877 -47.653 1.00 30.88 170 THR B O 1
ATOM 2841 N N . ARG B 1 171 ? 34.850 35.938 -48.053 1.00 31.26 171 ARG B N 1
ATOM 2842 C CA . ARG B 1 171 ? 34.248 37.275 -48.142 1.00 31.36 171 ARG B CA 1
ATOM 2843 C C . ARG B 1 171 ? 33.385 37.465 -49.390 1.00 31.22 171 ARG B C 1
ATOM 2844 O O . ARG B 1 171 ? 32.500 38.323 -49.404 1.00 31.41 171 ARG B O 1
ATOM 2852 N N . ASP B 1 172 ? 33.632 36.662 -50.426 1.00 30.56 172 ASP B N 1
ATOM 2853 C CA . ASP B 1 172 ? 32.822 36.697 -51.648 1.00 30.06 172 ASP B CA 1
ATOM 2854 C C . ASP B 1 172 ? 31.359 36.302 -51.434 1.00 29.24 172 ASP B C 1
ATOM 2855 O O . ASP B 1 172 ? 30.534 36.490 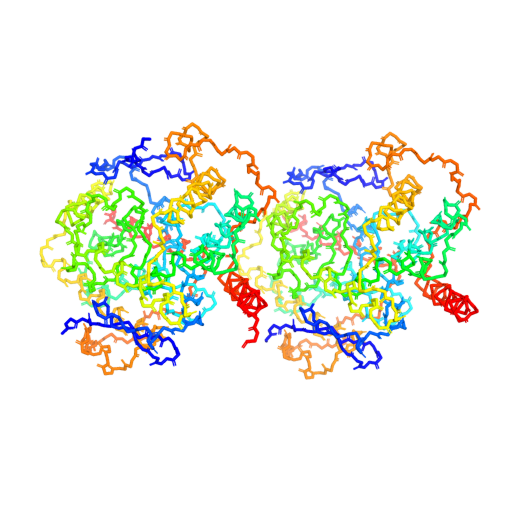-52.330 1.00 29.64 172 ASP B O 1
ATOM 2860 N N . MET B 1 173 ? 31.047 35.730 -50.271 1.00 27.88 173 MET B N 1
ATOM 2861 C CA . MET B 1 173 ? 29.703 35.229 -49.998 1.00 26.84 173 MET B CA 1
ATOM 2862 C C . MET B 1 173 ? 28.696 36.308 -49.610 1.00 25.92 173 MET B C 1
ATOM 2863 O O . MET B 1 173 ? 27.490 36.061 -49.624 1.00 25.82 173 MET B O 1
ATOM 2868 N N . PHE B 1 174 ? 29.184 37.488 -49.241 1.00 24.92 174 PHE B N 1
ATOM 2869 C CA . PHE B 1 174 ? 28.314 38.564 -48.785 1.00 24.03 174 PHE B CA 1
ATOM 2870 C C . PHE B 1 174 ? 28.956 39.927 -49.027 1.00 23.25 174 PHE B C 1
ATOM 2871 O O . PHE B 1 174 ? 30.166 40.026 -49.246 1.00 23.00 174 PHE B O 1
ATOM 2879 N N . ASP B 1 175 ? 28.132 40.971 -48.996 1.00 22.34 175 ASP B N 1
ATOM 2880 C CA . ASP B 1 175 ? 28.617 42.334 -49.166 1.00 21.46 175 ASP B CA 1
ATOM 2881 C C . ASP B 1 175 ? 28.849 42.940 -47.783 1.00 20.24 175 ASP B C 1
ATOM 2882 O O . ASP B 1 175 ? 27.900 43.130 -47.012 1.00 20.27 175 ASP B O 1
ATOM 2887 N N . ILE B 1 176 ? 30.111 43.223 -47.472 1.00 19.26 176 ILE B N 1
ATOM 2888 C CA . ILE B 1 176 ? 30.485 43.782 -46.176 1.00 18.43 176 ILE B CA 1
ATOM 2889 C C . ILE B 1 176 ? 30.677 45.294 -46.231 1.00 16.70 176 ILE B C 1
ATOM 2890 O O . ILE B 1 176 ? 30.735 45.947 -45.196 1.00 16.11 176 ILE B O 1
ATOM 2895 N N . ILE B 1 177 ? 30.784 45.865 -47.429 1.00 15.25 177 ILE B N 1
ATOM 2896 C CA . ILE B 1 177 ? 30.924 47.314 -47.542 1.00 14.91 177 ILE B CA 1
ATOM 2897 C C . ILE B 1 177 ? 29.666 47.955 -46.933 1.00 13.28 177 ILE B C 1
ATOM 2898 O O . ILE B 1 177 ? 28.560 47.546 -47.274 1.00 13.60 177 ILE B O 1
ATOM 2903 N N . PRO B 1 178 ? 29.825 48.912 -45.994 1.00 12.73 178 PRO B N 1
ATOM 2904 C CA . PRO B 1 178 ? 28.612 49.403 -45.322 1.00 12.57 178 PRO B CA 1
ATOM 2905 C C . PRO B 1 178 ? 27.568 50.030 -46.256 1.00 12.67 178 PRO B C 1
ATOM 2906 O O . PRO B 1 178 ? 27.879 50.945 -47.028 1.00 13.62 178 PRO B O 1
ATOM 2910 N N . LEU B 1 179 ? 26.337 49.538 -46.151 1.00 12.13 179 LEU B N 1
ATOM 2911 C CA . LEU B 1 179 ? 25.207 50.052 -46.908 1.00 12.40 179 LEU B CA 1
ATOM 2912 C C . LEU B 1 179 ? 24.604 51.284 -46.247 1.00 11.83 179 LEU B C 1
ATOM 2913 O O . LEU B 1 179 ? 24.512 51.352 -45.016 1.00 11.39 179 LEU B O 1
ATOM 2918 N N . PRO B 1 180 ? 24.112 52.235 -47.058 1.00 11.87 180 PRO B N 1
ATOM 2919 C CA . PRO B 1 180 ? 23.280 53.301 -46.498 1.00 11.65 180 PRO B CA 1
ATOM 2920 C C . PRO B 1 180 ? 22.025 52.730 -45.843 1.00 11.23 180 PRO B C 1
ATOM 2921 O O . PRO B 1 180 ? 21.537 51.673 -46.255 1.00 10.82 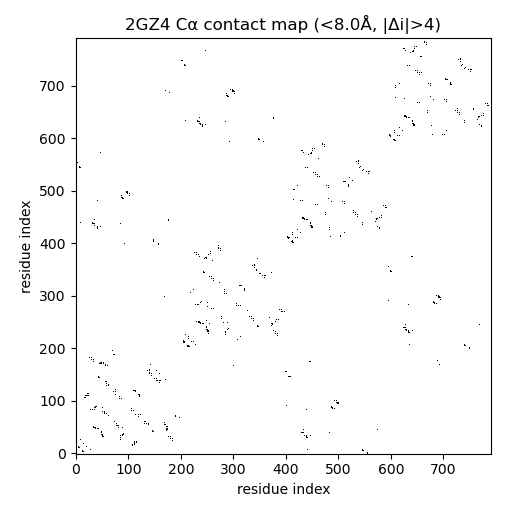180 PRO B O 1
ATOM 2925 N N . SER B 1 181 ? 21.514 53.425 -44.839 1.00 11.44 181 SER B N 1
ATOM 2926 C CA . SER B 1 181 ? 20.319 52.966 -44.119 1.00 11.86 181 SER B CA 1
ATOM 2927 C C . SER B 1 181 ? 19.164 52.569 -45.035 1.00 12.34 181 SER B C 1
ATOM 2928 O O . SER B 1 181 ? 18.538 51.538 -44.831 1.00 11.95 181 SER B O 1
ATOM 2931 N N . THR B 1 182 ? 18.870 53.377 -46.050 1.00 12.82 182 THR B N 1
ATOM 2932 C CA . THR B 1 182 ? 17.711 53.085 -46.896 1.00 13.58 182 THR B CA 1
ATOM 2933 C C . THR B 1 182 ? 17.829 51.738 -47.581 1.00 13.67 182 THR B C 1
ATOM 2934 O O . THR B 1 182 ? 16.836 51.023 -47.738 1.00 14.25 182 THR B O 1
ATOM 2938 N N . GLU B 1 183 ? 19.051 51.383 -47.966 1.00 13.64 183 GLU B N 1
ATOM 2939 C CA . GLU B 1 183 ? 19.292 50.124 -48.672 1.00 13.92 183 GLU B CA 1
ATOM 2940 C C . GLU B 1 183 ? 19.353 48.939 -47.709 1.00 13.23 183 GLU B C 1
ATOM 2941 O O . GLU B 1 183 ? 18.803 47.870 -47.991 1.00 13.35 183 GLU B O 1
ATOM 2947 N N . ALA B 1 184 ? 20.010 49.123 -46.569 1.00 12.16 184 ALA B N 1
ATOM 2948 C CA . ALA B 1 184 ? 19.994 48.093 -45.529 1.00 12.19 184 ALA B CA 1
ATOM 2949 C C . ALA B 1 184 ? 18.557 47.758 -45.109 1.00 11.55 184 ALA B C 1
ATOM 2950 O O . ALA B 1 184 ? 18.216 46.582 -44.928 1.00 11.78 184 ALA B O 1
ATOM 2952 N N . GLN B 1 185 ? 17.724 48.785 -44.953 1.00 12.02 185 GLN B N 1
ATOM 2953 C CA . GLN B 1 185 ? 16.335 48.588 -44.553 1.00 12.27 185 GLN B CA 1
ATOM 2954 C C . GLN B 1 185 ? 15.601 47.762 -45.610 1.00 12.55 185 GLN B C 1
ATOM 2955 O O . GLN B 1 185 ? 14.905 46.790 -45.285 1.00 12.33 185 GLN B O 1
ATOM 2961 N N . ARG B 1 186 ? 15.745 48.163 -46.872 1.00 13.10 186 ARG B N 1
ATOM 2962 C CA . ARG B 1 186 ? 15.076 47.464 -47.963 1.00 13.32 186 ARG B CA 1
ATOM 2963 C C . ARG B 1 186 ? 15.508 45.996 -48.040 1.00 12.62 186 ARG B C 1
ATOM 2964 O O . ARG B 1 186 ? 14.681 45.099 -48.190 1.00 12.69 186 ARG B O 1
ATOM 2972 N N . LEU B 1 187 ? 16.809 45.750 -47.947 1.00 12.49 187 LEU B N 1
ATOM 2973 C CA . LEU B 1 187 ? 17.325 44.394 -48.081 1.00 12.09 187 LEU B CA 1
ATOM 2974 C C . LEU B 1 187 ? 16.912 43.520 -46.899 1.00 11.55 187 LEU B C 1
ATOM 2975 O O . LEU B 1 187 ? 16.603 42.341 -47.070 1.00 12.36 187 LEU B O 1
ATOM 2980 N N . PHE B 1 188 ? 16.884 44.108 -45.702 1.00 11.08 188 PHE B N 1
ATOM 2981 C CA . PHE B 1 188 ? 16.476 43.363 -44.503 1.00 11.16 188 PHE B CA 1
ATOM 2982 C C . PHE B 1 188 ? 15.016 42.909 -44.618 1.00 10.84 188 PHE B C 1
ATOM 2983 O O . PHE B 1 188 ? 14.704 41.741 -44.418 1.00 11.39 188 PHE B O 1
ATOM 2991 N N . ILE B 1 189 ? 14.130 43.828 -44.989 1.00 11.33 189 ILE B N 1
ATOM 2992 C CA . ILE B 1 189 ? 12.714 43.494 -45.182 1.00 11.96 189 ILE B CA 1
ATOM 2993 C C . ILE B 1 189 ? 12.567 42.435 -46.270 1.00 11.91 189 ILE B C 1
ATOM 2994 O O . ILE B 1 189 ? 11.806 41.477 -46.116 1.00 12.08 189 ILE B O 1
ATOM 2999 N N . ALA B 1 190 ? 13.313 42.582 -47.360 1.00 12.27 190 ALA B N 1
ATOM 3000 C CA . ALA B 1 190 ? 13.186 41.640 -48.468 1.00 12.46 190 ALA B CA 1
ATOM 3001 C C . ALA B 1 190 ? 13.559 40.220 -48.028 1.00 12.78 190 ALA B C 1
ATOM 3002 O O . ALA B 1 190 ? 12.881 39.237 -48.385 1.00 13.54 190 ALA B O 1
ATOM 3004 N N . ARG B 1 191 ? 14.638 40.102 -47.257 1.00 12.08 191 ARG B N 1
ATOM 3005 C CA . ARG B 1 191 ? 15.060 38.778 -46.809 1.00 11.88 191 ARG B CA 1
ATOM 3006 C C . ARG B 1 191 ? 14.080 38.214 -45.794 1.00 11.89 191 ARG B C 1
ATOM 3007 O O . ARG B 1 191 ? 13.740 37.038 -45.845 1.00 12.60 191 ARG B O 1
ATOM 3015 N N . PHE B 1 192 ? 13.607 39.059 -44.883 1.00 11.71 192 PHE B N 1
ATOM 3016 C CA . PHE B 1 192 ? 12.584 38.630 -43.937 1.00 11.67 192 PHE B CA 1
ATOM 3017 C C . PHE B 1 192 ? 11.382 38.035 -44.697 1.00 11.90 192 PHE B C 1
ATOM 3018 O O . PHE B 1 192 ? 10.899 36.961 -44.381 1.00 12.03 192 PHE B O 1
ATOM 3026 N N . GLU B 1 193 ? 10.920 38.751 -45.714 1.00 12.35 193 GLU B N 1
ATOM 3027 C CA . GLU B 1 193 ? 9.749 38.336 -46.473 1.00 12.97 193 GLU B CA 1
ATOM 3028 C C . GLU B 1 193 ? 10.040 37.060 -47.256 1.00 12.89 193 GLU B C 1
ATOM 3029 O O . GLU B 1 193 ? 9.165 36.189 -47.404 1.00 13.28 193 GLU B O 1
ATOM 3035 N N . ALA B 1 194 ? 11.265 36.939 -47.758 1.00 12.58 194 ALA B N 1
ATOM 3036 C CA . ALA B 1 194 ? 11.655 35.724 -48.487 1.00 13.03 194 ALA B CA 1
ATOM 3037 C C . ALA B 1 194 ? 11.598 34.495 -47.594 1.00 12.99 194 ALA B C 1
ATOM 3038 O O . ALA B 1 194 ? 11.085 33.443 -47.993 1.00 14.20 194 ALA B O 1
ATOM 3040 N N . ILE B 1 195 ? 12.101 34.635 -46.373 1.00 12.88 195 ILE B N 1
ATOM 3041 C CA . ILE B 1 195 ? 12.080 33.540 -45.411 1.00 12.63 195 ILE B CA 1
ATOM 3042 C C . ILE B 1 195 ? 10.634 33.252 -44.968 1.00 12.56 195 ILE B C 1
ATOM 3043 O O . ILE B 1 195 ? 10.258 32.091 -44.785 1.00 12.35 195 ILE B O 1
ATOM 3048 N N . GLU B 1 196 ? 9.809 34.292 -44.827 1.00 12.70 196 GLU B N 1
ATOM 3049 C CA . GLU B 1 196 ? 8.406 34.072 -44.468 1.00 13.27 196 GLU B CA 1
ATOM 3050 C C . GLU B 1 196 ? 7.715 33.189 -45.499 1.00 13.84 196 GLU B C 1
ATOM 3051 O O . GLU B 1 196 ? 6.951 32.297 -45.137 1.00 13.72 19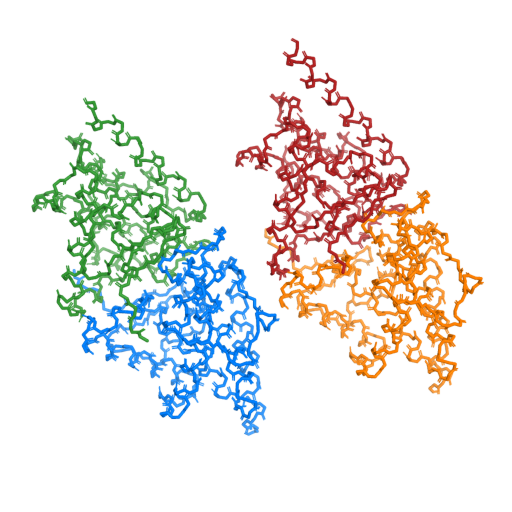6 GLU B O 1
ATOM 3057 N N . THR B 1 197 ? 8.016 33.430 -46.773 1.00 14.76 197 THR B N 1
ATOM 3058 C CA . THR B 1 197 ? 7.454 32.630 -47.861 1.00 15.30 197 THR B CA 1
ATOM 3059 C C . THR B 1 197 ? 7.928 31.173 -47.764 1.00 15.97 197 THR B C 1
ATOM 3060 O O . THR B 1 197 ? 7.145 30.247 -47.968 1.00 17.31 197 THR B O 1
ATOM 3064 N N . LEU B 1 198 ? 9.204 30.967 -47.441 1.00 15.63 198 LEU B N 1
ATOM 3065 C CA . LEU B 1 198 ? 9.709 29.604 -47.220 1.00 15.68 198 LEU B CA 1
ATOM 3066 C C . LEU B 1 198 ? 9.014 28.936 -46.042 1.00 15.78 198 LEU B C 1
ATOM 3067 O O . LEU B 1 198 ? 8.729 27.736 -46.087 1.00 15.91 198 LEU B O 1
ATOM 3072 N N . ARG B 1 199 ? 8.732 29.695 -44.983 1.00 15.62 199 ARG B N 1
ATOM 3073 C CA . ARG B 1 199 ? 8.052 29.137 -43.820 1.00 16.03 199 ARG B CA 1
ATOM 3074 C C . ARG B 1 199 ? 6.657 28.639 -44.191 1.00 17.00 199 ARG B C 1
ATOM 3075 O O . ARG B 1 199 ? 6.242 27.571 -43.745 1.00 17.65 199 ARG B O 1
ATOM 3083 N N . VAL B 1 200 ? 5.949 29.415 -45.010 1.00 17.95 200 VAL B N 1
ATOM 3084 C CA . VAL B 1 200 ? 4.609 29.036 -45.466 1.00 19.50 200 VAL B CA 1
ATOM 3085 C C . VAL B 1 200 ? 4.678 27.782 -46.331 1.00 20.51 200 VAL B C 1
ATOM 3086 O O . VAL B 1 200 ? 3.830 26.902 -46.205 1.00 21.68 200 VAL B O 1
ATOM 3090 N N . THR B 1 201 ? 5.687 27.694 -47.194 1.00 21.73 201 THR B N 1
ATOM 3091 C CA . THR B 1 201 ? 5.860 26.515 -48.058 1.00 22.80 201 THR B CA 1
ATOM 3092 C C . THR B 1 201 ? 6.109 25.273 -47.215 1.00 24.01 201 THR B C 1
ATOM 3093 O O . THR B 1 201 ? 5.430 24.248 -47.366 1.00 24.11 201 THR B O 1
ATOM 3097 N N . ARG B 1 202 ? 7.089 25.380 -46.323 1.00 25.65 202 ARG B N 1
ATOM 3098 C CA . ARG B 1 202 ? 7.479 24.293 -45.430 1.00 26.46 202 ARG B CA 1
ATOM 3099 C C . ARG B 1 202 ? 6.302 23.818 -44.579 1.00 27.57 202 ARG B C 1
ATOM 3100 O O . ARG B 1 202 ? 6.121 22.612 -44.377 1.00 27.81 202 ARG B O 1
ATOM 3108 N N . THR B 1 203 ? 5.506 24.757 -44.072 1.00 28.47 203 THR B N 1
ATOM 3109 C CA . THR B 1 203 ? 4.380 24.410 -43.204 1.00 28.71 203 THR B CA 1
ATOM 3110 C C . THR B 1 203 ? 3.178 23.883 -43.998 1.00 29.18 203 THR B C 1
ATOM 3111 O O . THR B 1 203 ? 3.186 23.840 -45.239 1.00 29.71 203 THR B O 1
ATOM 3115 N N . SER C 1 6 ? 36.623 33.421 12.666 1.00 31.78 6 SER C N 1
ATOM 3116 C CA . SER C 1 6 ? 36.940 34.301 13.836 1.00 31.37 6 SER C CA 1
ATOM 3117 C C . SER C 1 6 ? 35.964 35.474 13.923 1.00 31.12 6 SER C C 1
ATOM 3118 O O . SER C 1 6 ? 35.588 36.035 12.890 1.00 31.54 6 SER C O 1
ATOM 3121 N N . PRO C 1 7 ? 35.544 35.842 15.150 1.00 30.20 7 PRO C N 1
ATOM 3122 C CA . PRO C 1 7 ? 34.678 37.014 15.303 1.00 29.06 7 PRO C CA 1
ATOM 3123 C C . PRO C 1 7 ? 35.424 38.310 14.985 1.00 28.04 7 PRO C C 1
ATOM 3124 O O . PRO C 1 7 ? 36.582 38.480 15.388 1.00 28.51 7 PRO C O 1
ATOM 3128 N N . ARG C 1 8 ? 34.754 39.205 14.264 1.00 25.95 8 ARG C N 1
ATOM 3129 C CA . ARG C 1 8 ? 35.351 40.453 13.812 1.00 24.39 8 ARG C CA 1
ATOM 3130 C C . ARG C 1 8 ? 35.387 41.480 14.935 1.00 23.32 8 ARG C C 1
ATOM 3131 O O . ARG C 1 8 ? 34.375 41.739 15.585 1.00 23.36 8 ARG C O 1
ATOM 3139 N N . ALA C 1 9 ? 36.555 42.081 15.130 1.00 21.87 9 ALA C N 1
ATOM 3140 C CA . ALA C 1 9 ? 36.802 42.983 16.252 1.00 21.02 9 ALA C CA 1
ATOM 3141 C C . ALA C 1 9 ? 36.923 44.453 15.834 1.00 19.86 9 ALA C C 1
ATOM 3142 O O . ALA C 1 9 ? 36.976 45.335 16.686 1.00 19.74 9 ALA C O 1
ATOM 3144 N N . TRP C 1 10 ? 36.973 44.713 14.532 1.00 18.31 10 TRP C N 1
ATOM 3145 C CA . TRP C 1 10 ? 37.196 46.070 14.045 1.00 17.84 10 TRP C CA 1
ATOM 3146 C C . TRP C 1 10 ? 36.419 46.326 12.780 1.00 15.83 10 TRP C C 1
ATOM 3147 O O . TRP C 1 10 ? 35.988 45.393 12.108 1.00 15.63 10 TRP C O 1
ATOM 3158 N N . GLN C 1 11 ? 36.269 47.610 12.457 1.00 13.47 11 GLN C N 1
ATOM 3159 C CA . GLN C 1 11 ? 35.734 48.027 11.189 1.00 12.52 11 GLN C CA 1
ATOM 3160 C C . GLN C 1 11 ? 36.865 48.637 10.373 1.00 11.89 11 GLN C C 1
ATOM 3161 O O . GLN C 1 11 ? 37.450 49.660 10.757 1.00 11.40 11 GLN C O 1
ATOM 3167 N N . ARG C 1 12 ? 37.161 48.010 9.244 1.00 12.17 12 ARG C N 1
ATOM 3168 C CA . ARG C 1 12 ? 38.115 48.557 8.288 1.00 11.82 12 ARG C CA 1
ATOM 3169 C C . ARG C 1 12 ? 37.434 49.705 7.547 1.00 11.69 12 ARG C C 1
ATOM 3170 O O . ARG C 1 12 ? 36.224 49.665 7.299 1.00 11.51 12 ARG C O 1
ATOM 3178 N N . MET C 1 13 ? 38.199 50.738 7.216 1.00 10.95 13 MET C N 1
ATOM 3179 C CA . MET C 1 13 ? 37.676 51.901 6.487 1.00 11.00 13 MET C CA 1
ATOM 3180 C C . MET C 1 13 ? 38.221 51.862 5.066 1.00 11.30 13 MET C C 1
ATOM 3181 O O . MET C 1 13 ? 39.258 51.244 4.814 1.00 11.24 13 MET C O 1
ATOM 3186 N N . LEU C 1 14 ? 37.549 52.544 4.145 1.00 11.54 14 LEU C N 1
ATOM 3187 C CA . LEU C 1 14 ? 37.964 52.559 2.746 1.00 11.99 14 LEU C CA 1
ATOM 3188 C C . LEU C 1 14 ? 39.337 53.189 2.608 1.00 12.49 14 LEU C C 1
ATOM 3189 O O . LEU C 1 14 ? 40.082 52.854 1.694 1.00 14.36 14 LEU C O 1
ATOM 3194 N N . SER C 1 15 ? 39.645 54.095 3.530 1.00 12.09 15 SER C N 1
ATOM 3195 C CA . SER C 1 15 ? 40.937 54.782 3.574 1.00 12.17 15 SER C CA 1
ATOM 3196 C C . SER C 1 15 ? 42.093 53.911 4.062 1.00 12.38 15 SER C C 1
ATOM 3197 O O . SER C 1 15 ? 43.242 54.360 4.040 1.00 14.24 15 SER C O 1
ATOM 3200 N N . GLY C 1 16 ? 41.803 52.711 4.555 1.00 12.45 16 GLY C N 1
ATOM 3201 C CA . GLY C 1 16 ? 42.834 51.793 5.030 1.00 12.28 16 GLY C CA 1
ATOM 3202 C C . GLY C 1 16 ? 42.953 51.666 6.528 1.00 12.33 16 GLY C C 1
ATOM 3203 O O . GLY C 1 16 ? 43.434 50.649 7.039 1.00 12.99 16 GLY C O 1
ATOM 3204 N N . ARG C 1 17 ? 42.522 52.712 7.233 1.00 12.61 17 ARG C N 1
ATOM 3205 C CA . ARG C 1 17 ? 42.458 52.726 8.678 1.00 14.02 17 ARG C CA 1
ATOM 3206 C C . ARG C 1 17 ? 41.458 51.694 9.180 1.00 13.62 17 ARG C C 1
ATOM 3207 O O . ARG C 1 17 ? 40.649 51.161 8.412 1.00 12.22 17 ARG C O 1
ATOM 3215 N N . ARG C 1 18 ? 41.533 51.398 10.470 1.00 13.78 18 ARG C N 1
ATOM 3216 C CA . ARG C 1 18 ? 40.497 50.619 11.134 1.00 14.75 18 ARG C CA 1
ATOM 3217 C C . ARG C 1 18 ? 40.276 51.109 12.549 1.00 14.66 18 ARG C C 1
ATOM 3218 O O . ARG C 1 18 ? 41.166 51.681 13.174 1.00 15.26 18 ARG C O 1
ATOM 3226 N N . LEU C 1 19 ? 39.069 50.875 13.048 1.00 14.04 19 LEU C N 1
ATOM 3227 C CA . LEU C 1 19 ? 38.692 51.292 14.385 1.00 14.64 19 LEU C CA 1
ATOM 3228 C C . LEU C 1 19 ? 38.226 50.061 15.144 1.00 15.13 19 LEU C C 1
ATOM 3229 O O . LEU C 1 19 ? 37.391 49.294 14.641 1.00 14.67 19 LEU C O 1
ATOM 3234 N N . ASP C 1 20 ? 38.778 49.871 16.339 1.00 16.34 20 ASP C N 1
ATOM 3235 C CA . ASP C 1 20 ? 38.396 48.767 17.211 1.00 17.10 20 ASP C CA 1
ATOM 3236 C C . ASP C 1 20 ? 36.977 49.025 17.682 1.00 17.72 20 ASP C C 1
ATOM 3237 O O . ASP C 1 20 ? 36.681 50.109 18.160 1.00 18.04 20 ASP C O 1
ATOM 3242 N N . LEU C 1 21 ? 36.118 48.023 17.555 1.00 18.28 21 LEU C N 1
ATOM 3243 C CA . LEU C 1 21 ? 34.691 48.195 17.835 1.00 18.99 21 LEU C CA 1
ATOM 3244 C C . LEU C 1 21 ? 34.424 48.452 19.320 1.00 20.06 21 LEU C C 1
ATOM 3245 O O . LEU C 1 21 ? 33.613 49.316 19.663 1.00 21.05 21 LEU C O 1
ATOM 3250 N N . LEU C 1 22 ? 35.112 47.717 20.190 1.00 20.16 22 LEU C N 1
ATOM 3251 C CA . LEU C 1 22 ? 34.824 47.771 21.626 1.00 20.65 22 LEU C CA 1
ATOM 3252 C C . LEU C 1 22 ? 35.701 48.738 22.414 1.00 20.86 22 LEU C C 1
ATOM 3253 O O . LEU C 1 22 ? 35.263 49.255 23.436 1.00 21.70 22 LEU C O 1
ATOM 3258 N N . ASP C 1 23 ? 36.932 48.971 21.966 1.00 20.96 23 ASP C N 1
ATOM 3259 C CA . ASP C 1 23 ? 37.797 49.970 22.589 1.00 20.08 23 ASP C CA 1
ATOM 3260 C C . ASP C 1 23 ? 38.435 50.878 21.529 1.00 19.03 23 ASP C C 1
ATOM 3261 O O . ASP C 1 23 ? 39.641 50.830 21.277 1.00 18.61 23 ASP C O 1
ATOM 3266 N N . PRO C 1 24 ? 37.608 51.717 20.895 1.00 17.73 24 PRO C N 1
ATOM 3267 C CA . PRO C 1 24 ? 38.072 52.621 19.839 1.00 17.08 24 PRO C CA 1
ATOM 3268 C C . PRO C 1 24 ? 39.126 53.620 20.313 1.00 16.40 24 PRO C C 1
ATOM 3269 O O . PRO C 1 24 ? 38.994 54.204 21.388 1.00 17.18 24 PRO C O 1
ATOM 3273 N N . SER C 1 25 ? 40.148 53.829 19.488 1.00 15.69 25 SER C N 1
ATOM 3274 C CA . SER C 1 25 ? 41.177 54.832 19.743 1.00 14.99 25 SER C CA 1
ATOM 3275 C C . SER C 1 25 ? 40.833 56.121 19.009 1.00 14.22 25 SER C C 1
ATOM 3276 O O . SER C 1 25 ? 40.513 56.068 17.823 1.00 13.86 25 SER C O 1
ATOM 3279 N N . PRO C 1 26 ? 40.962 57.279 19.673 1.00 13.69 26 PRO C N 1
ATOM 3280 C CA . PRO C 1 26 ? 40.749 58.516 18.937 1.00 13.69 26 PRO C CA 1
ATOM 3281 C C . PRO C 1 26 ? 41.656 58.644 17.709 1.00 13.24 26 PRO C C 1
ATOM 3282 O O . PRO C 1 26 ? 41.285 59.274 16.723 1.00 13.47 26 PRO C O 1
ATOM 3286 N N . LEU C 1 27 ? 42.848 58.064 17.770 1.00 12.99 27 LEU C N 1
ATOM 3287 C CA . LEU C 1 27 ? 43.842 58.273 16.725 1.00 12.93 27 LEU C CA 1
ATOM 3288 C C . LEU C 1 27 ? 43.519 57.521 15.430 1.00 12.44 27 LEU C C 1
ATOM 3289 O O . LEU C 1 27 ? 44.154 57.767 14.391 1.00 12.38 27 LEU C O 1
ATOM 3294 N N . ASP C 1 28 ? 42.512 56.640 15.483 1.00 11.41 28 ASP C N 1
ATOM 3295 C CA . ASP C 1 28 ? 42.024 55.922 14.308 1.00 11.88 28 ASP C CA 1
ATOM 3296 C C . ASP C 1 28 ? 40.826 56.622 13.642 1.00 11.73 28 ASP C C 1
ATOM 3297 O O . ASP C 1 28 ? 40.337 56.150 12.621 1.00 12.38 28 ASP C O 1
ATOM 3302 N N . VAL C 1 29 ? 40.342 57.707 14.238 1.00 11.31 29 VAL C N 1
ATOM 3303 C CA . VAL C 1 29 ? 39.153 58.400 13.731 1.00 11.19 29 VAL C CA 1
ATOM 3304 C C . VAL C 1 29 ? 39.575 59.480 12.748 1.00 11.28 29 VAL C C 1
ATOM 3305 O O . VAL C 1 29 ? 40.474 60.253 13.045 1.00 11.33 29 VAL C O 1
ATOM 3309 N N . GLU C 1 30 ? 38.929 59.518 11.582 1.00 10.98 30 GLU C N 1
ATOM 3310 C CA . GLU C 1 30 ? 39.135 60.588 10.614 1.00 10.92 30 GLU C CA 1
ATOM 3311 C C . GLU C 1 30 ? 37.792 61.005 10.020 1.00 10.11 30 GLU C C 1
ATOM 3312 O O . GLU C 1 30 ? 36.916 60.172 9.773 1.00 9.86 30 GLU C O 1
ATOM 3318 N N . ILE C 1 31 ? 37.644 62.302 9.778 1.00 9.98 31 ILE C N 1
ATOM 3319 C CA . ILE C 1 31 ? 36.363 62.841 9.338 1.00 9.84 31 ILE C CA 1
ATOM 3320 C C . ILE C 1 31 ? 35.965 62.309 7.952 1.00 9.80 31 ILE C C 1
ATOM 3321 O O . ILE C 1 31 ? 34.783 62.124 7.675 1.00 10.09 31 ILE C O 1
ATOM 3326 N N . ALA C 1 32 ? 36.943 62.040 7.087 1.00 9.89 32 ALA C N 1
ATOM 3327 C CA . ALA C 1 32 ? 36.627 61.480 5.778 1.00 10.01 32 ALA C CA 1
ATOM 3328 C C . ALA C 1 32 ? 35.906 60.134 5.898 1.00 9.71 32 ALA C C 1
ATOM 3329 O O . ALA C 1 32 ? 34.981 59.855 5.146 1.00 11.24 32 ALA C O 1
ATOM 3331 N N . ASP C 1 33 ? 36.325 59.315 6.855 1.00 9.36 33 ASP C N 1
ATOM 3332 C CA . ASP C 1 33 ? 35.715 58.007 7.079 1.00 9.09 33 ASP C CA 1
ATOM 3333 C C . ASP C 1 33 ? 34.294 58.182 7.619 1.00 8.85 33 ASP C C 1
ATOM 3334 O O . ASP C 1 33 ? 33.367 57.485 7.214 1.00 9.28 33 ASP C O 1
ATOM 3339 N N . ILE C 1 34 ? 34.146 59.095 8.584 1.00 8.45 34 ILE C N 1
ATOM 3340 C CA . ILE C 1 34 ? 32.839 59.386 9.175 1.00 8.63 34 ILE C CA 1
ATOM 3341 C C . ILE C 1 34 ? 31.872 59.881 8.101 1.00 8.70 34 ILE C C 1
ATOM 3342 O O . ILE C 1 34 ? 30.751 59.391 7.975 1.00 8.98 34 ILE C O 1
ATOM 3347 N N . ALA C 1 35 ? 32.298 60.870 7.321 1.00 9.19 35 ALA C N 1
ATOM 3348 C CA . ALA C 1 35 ? 31.401 61.498 6.348 1.00 9.32 35 ALA C CA 1
ATOM 3349 C C . ALA C 1 35 ? 30.951 60.476 5.304 1.00 9.19 35 ALA C C 1
ATOM 3350 O O . ALA C 1 35 ? 29.787 60.447 4.905 1.00 9.01 35 ALA C O 1
ATOM 3352 N N . HIS C 1 36 ? 31.883 59.634 4.883 1.00 8.99 36 HIS C N 1
ATOM 3353 C CA . HIS C 1 36 ? 31.561 58.624 3.881 1.00 9.06 36 HIS C CA 1
ATOM 3354 C C . HIS C 1 36 ? 30.436 57.719 4.363 1.00 9.21 36 HIS C C 1
ATOM 3355 O O . HIS C 1 36 ? 29.470 57.467 3.636 1.00 9.18 36 HIS C O 1
ATOM 3362 N N . GLY C 1 37 ? 30.580 57.216 5.586 1.00 8.37 37 GLY C N 1
ATOM 3363 C CA . GLY C 1 37 ? 29.606 56.299 6.147 1.00 8.66 37 GLY C CA 1
ATOM 3364 C C . GLY C 1 37 ? 28.292 56.988 6.443 1.00 8.32 37 GLY C C 1
ATOM 3365 O O . GLY C 1 37 ? 27.229 56.490 6.061 1.00 8.93 37 GLY C O 1
ATOM 3366 N N . LEU C 1 38 ? 28.348 58.138 7.118 1.00 8.40 38 LEU C N 1
ATOM 3367 C CA . LEU C 1 38 ? 27.104 58.821 7.489 1.00 8.36 38 LEU C CA 1
ATOM 3368 C C . LEU C 1 38 ? 26.264 59.227 6.279 1.00 7.98 38 LEU C C 1
ATOM 3369 O O . LEU C 1 38 ? 25.037 59.335 6.381 1.00 8.41 38 LEU C O 1
ATOM 3374 N N . ALA C 1 39 ? 26.924 59.474 5.153 1.00 7.86 39 ALA C N 1
ATOM 3375 C CA . ALA C 1 39 ? 26.248 59.852 3.917 1.00 8.40 39 ALA C CA 1
ATOM 3376 C C . ALA C 1 39 ? 25.566 58.687 3.223 1.00 8.64 39 ALA C C 1
ATOM 3377 O O . ALA C 1 39 ? 24.883 58.902 2.220 1.00 9.08 39 ALA C O 1
ATOM 3379 N N . ARG C 1 40 ? 25.752 57.477 3.748 1.00 8.15 40 ARG C N 1
ATOM 3380 C CA . ARG C 1 40 ? 25.116 56.287 3.202 1.00 9.11 40 ARG C CA 1
ATOM 3381 C C . ARG C 1 40 ? 24.197 55.575 4.204 1.00 9.93 40 ARG C C 1
ATOM 3382 O O . ARG C 1 40 ? 23.353 54.790 3.799 1.00 11.18 40 ARG C O 1
ATOM 3390 N N . VAL C 1 41 ? 24.365 55.825 5.498 1.00 9.62 41 VAL C N 1
ATOM 3391 C CA . VAL C 1 41 ? 23.476 55.253 6.521 1.00 9.85 41 VAL C CA 1
ATOM 3392 C C . VAL C 1 41 ? 22.163 56.043 6.538 1.00 10.00 41 VAL C C 1
ATOM 3393 O O . VAL C 1 41 ? 22.172 57.283 6.605 1.00 10.87 41 VAL C O 1
ATOM 3397 N N . ALA C 1 42 ? 21.046 55.315 6.463 1.00 9.97 42 ALA C N 1
ATOM 3398 C CA . ALA C 1 42 ? 19.709 55.902 6.416 1.00 10.42 42 ALA C CA 1
ATOM 3399 C C . ALA C 1 42 ? 19.115 56.088 7.807 1.00 10.19 42 ALA C C 1
ATOM 3400 O O . ALA C 1 42 ? 19.345 55.283 8.708 1.00 11.01 42 ALA C O 1
ATOM 3402 N N . ARG C 1 43 ? 18.328 57.148 7.958 1.00 9.86 43 ARG C N 1
ATOM 3403 C CA . ARG C 1 43 ? 17.441 57.336 9.111 1.00 10.35 43 ARG C CA 1
ATOM 3404 C C . ARG C 1 43 ? 16.095 56.656 8.841 1.00 9.77 43 ARG C C 1
ATOM 3405 O O . ARG C 1 43 ? 15.753 56.340 7.692 1.00 9.13 43 ARG C O 1
ATOM 3413 N N . TRP C 1 44 ? 15.337 56.457 9.910 1.00 9.66 44 TRP C N 1
ATOM 3414 C CA . TRP C 1 44 ? 13.942 56.005 9.836 1.00 9.26 44 TRP C CA 1
ATOM 3415 C C . TRP C 1 44 ? 13.801 54.618 9.198 1.00 8.69 44 TRP C C 1
ATOM 3416 O O . TRP C 1 44 ? 12.742 54.279 8.664 1.00 8.57 44 TRP C O 1
ATOM 3427 N N . ASN C 1 45 ? 14.859 53.805 9.276 1.00 9.02 45 ASN C N 1
ATOM 3428 C CA . ASN C 1 45 ? 14.868 52.473 8.652 1.00 8.78 45 ASN C CA 1
ATOM 3429 C C . ASN C 1 45 ? 14.515 52.542 7.168 1.00 8.75 45 ASN C C 1
ATOM 3430 O O . ASN C 1 45 ? 13.957 51.609 6.602 1.00 8.89 45 ASN C O 1
ATOM 3435 N N . GLY C 1 46 ? 14.861 53.655 6.536 1.00 8.52 46 GLY C N 1
ATOM 3436 C CA . GLY C 1 46 ? 14.618 53.820 5.115 1.00 8.91 46 GLY C CA 1
ATOM 3437 C C . GLY C 1 46 ? 13.160 54.026 4.734 1.00 8.87 46 GLY C C 1
ATOM 3438 O O . GLY C 1 46 ? 12.831 54.001 3.550 1.00 9.09 46 GLY C O 1
ATOM 3439 N N . GLN C 1 47 ? 12.284 54.224 5.723 1.00 9.20 47 GLN C N 1
ATOM 3440 C CA . GLN C 1 47 ? 10.852 54.345 5.454 1.00 10.03 47 GLN C CA 1
ATOM 3441 C C . GLN C 1 47 ? 10.544 55.819 5.209 1.00 10.55 47 GLN C C 1
ATOM 3442 O O . GLN C 1 47 ? 9.819 56.462 5.972 1.00 10.54 47 GLN C O 1
ATOM 3448 N N . THR C 1 48 ? 11.121 56.356 4.135 1.00 10.70 48 THR C N 1
ATOM 3449 C CA . THR C 1 48 ? 11.061 57.795 3.859 1.00 11.59 48 THR C CA 1
ATOM 3450 C C . THR C 1 48 ? 10.713 58.081 2.402 1.00 12.30 48 THR C C 1
ATOM 3451 O O . THR C 1 48 ? 11.126 57.367 1.493 1.00 11.19 48 THR C O 1
ATOM 3455 N N . ARG C 1 49 ? 9.957 59.150 2.191 1.00 13.28 49 ARG C N 1
ATOM 3456 C CA . ARG C 1 49 ? 9.536 59.548 0.848 1.00 15.64 49 ARG C CA 1
ATOM 3457 C C . ARG C 1 49 ? 10.727 60.072 0.064 1.00 15.76 49 ARG C C 1
ATOM 3458 O O . ARG C 1 49 ? 11.550 60.805 0.608 1.00 17.36 49 ARG C O 1
ATOM 3466 N N . GLY C 1 50 ? 10.810 59.715 -1.209 1.00 16.01 50 GLY C N 1
ATOM 3467 C CA . GLY C 1 50 ? 11.870 60.228 -2.064 1.00 16.08 50 GLY C CA 1
ATOM 3468 C C . GLY C 1 50 ? 12.731 59.131 -2.633 1.00 15.74 50 GLY C C 1
ATOM 3469 O O . GLY C 1 50 ? 12.850 58.041 -2.057 1.00 15.40 50 GLY C O 1
ATOM 3470 N N . ASP C 1 51 ? 13.333 59.424 -3.778 1.00 14.93 51 ASP C N 1
ATOM 3471 C CA . ASP C 1 51 ? 14.179 58.457 -4.474 1.00 15.07 51 ASP C CA 1
ATOM 3472 C C . ASP C 1 51 ? 15.460 58.166 -3.723 1.00 14.66 51 ASP C C 1
ATOM 3473 O O . ASP C 1 51 ? 16.076 57.130 -3.944 1.00 14.83 51 ASP C O 1
ATOM 3478 N N . HIS C 1 52 ? 15.877 59.093 -2.865 1.00 14.18 52 HIS C N 1
ATOM 3479 C CA . HIS C 1 52 ? 17.095 58.912 -2.084 1.00 14.31 52 HIS C CA 1
ATOM 3480 C C . HIS C 1 52 ? 16.785 58.782 -0.612 1.00 13.41 52 HIS C C 1
ATOM 3481 O O . HIS C 1 52 ? 15.915 59.480 -0.090 1.00 13.22 52 HIS C O 1
ATOM 3488 N N . ALA C 1 53 ? 17.524 57.901 0.064 1.00 12.26 53 ALA C N 1
ATOM 3489 C CA . ALA C 1 53 ? 17.392 57.770 1.524 1.00 11.94 53 ALA C CA 1
ATOM 3490 C C . ALA C 1 53 ? 17.716 59.104 2.187 1.00 11.71 53 ALA C C 1
ATOM 3491 O O . ALA C 1 53 ? 18.495 59.904 1.661 1.00 11.74 53 ALA C O 1
ATOM 3493 N N . PHE C 1 54 ? 17.117 59.329 3.349 1.00 11.11 54 PHE C N 1
ATOM 3494 C CA . PHE C 1 54 ? 17.445 60.502 4.154 1.00 10.73 54 PHE C CA 1
ATOM 3495 C C . PHE C 1 54 ? 18.549 60.069 5.113 1.00 10.47 54 PHE C C 1
ATOM 3496 O O . PHE C 1 54 ? 18.304 59.281 6.020 1.00 10.11 54 PHE C O 1
ATOM 3504 N N . THR C 1 55 ? 19.762 60.559 4.878 1.00 9.60 55 THR C N 1
ATOM 3505 C CA . THR C 1 55 ? 20.944 60.015 5.537 1.00 10.02 55 THR C CA 1
ATOM 3506 C C . THR C 1 55 ? 21.228 60.645 6.884 1.00 9.98 55 THR C C 1
ATOM 3507 O O . THR C 1 55 ? 20.788 61.757 7.194 1.00 10.56 55 THR C O 1
ATOM 3511 N N . VAL C 1 56 ? 21.993 59.920 7.690 1.00 9.86 56 VAL C N 1
ATOM 3512 C CA . VAL C 1 56 ? 22.420 60.447 8.976 1.00 9.39 56 VAL C CA 1
ATOM 3513 C C . VAL C 1 56 ? 23.245 61.731 8.783 1.00 9.20 56 VAL C C 1
ATOM 3514 O O . VAL C 1 56 ? 23.131 62.677 9.572 1.00 9.66 56 VAL C O 1
ATOM 3518 N N . ALA C 1 57 ? 24.074 61.786 7.742 1.00 8.62 57 ALA C N 1
ATOM 3519 C CA . ALA C 1 57 ? 24.838 63.009 7.473 1.00 9.21 57 ALA C CA 1
ATOM 3520 C C . ALA C 1 57 ? 23.937 64.230 7.291 1.00 9.18 57 ALA C C 1
ATOM 3521 O O . ALA C 1 57 ? 24.210 65.303 7.842 1.00 8.89 57 ALA C O 1
ATOM 3523 N N . GLN C 1 58 ? 22.854 64.050 6.541 1.00 9.73 58 GLN C N 1
ATOM 3524 C CA . GLN C 1 58 ? 21.900 65.140 6.341 1.00 10.09 58 GLN C CA 1
ATOM 3525 C C . GLN C 1 58 ? 21.201 65.505 7.641 1.00 9.75 58 GLN C C 1
ATOM 3526 O O . GLN C 1 58 ? 21.032 66.682 7.939 1.00 10.34 58 GLN C O 1
ATOM 3532 N N . HIS C 1 59 ? 20.816 64.496 8.418 1.00 9.83 59 HIS C N 1
ATOM 3533 C CA . HIS C 1 59 ? 20.255 64.734 9.759 1.00 9.95 59 HIS C CA 1
ATOM 3534 C C . HIS C 1 59 ? 21.203 65.567 10.613 1.00 9.84 59 HIS C C 1
ATOM 3535 O O . HIS C 1 59 ? 20.779 66.515 11.267 1.00 10.56 59 HIS C O 1
ATOM 3542 N N . CYS C 1 60 ? 22.488 65.226 10.595 1.00 9.72 60 CYS C N 1
ATOM 3543 C CA . CYS C 1 60 ? 23.470 65.963 11.386 1.00 10.13 60 CYS C CA 1
ATOM 3544 C C . CYS C 1 60 ? 23.526 67.430 10.978 1.00 9.68 60 CYS C C 1
ATOM 3545 O O . CYS C 1 60 ? 23.617 68.327 11.825 1.00 10.34 60 CYS C O 1
ATOM 3548 N N . LEU C 1 61 ? 23.470 67.676 9.675 1.00 9.90 61 LEU C N 1
ATOM 3549 C CA . LEU C 1 61 ? 23.501 69.051 9.174 1.00 10.08 61 LEU C CA 1
ATOM 3550 C C . LEU C 1 61 ? 22.295 69.848 9.676 1.00 10.42 61 LEU C C 1
ATOM 3551 O O . LEU C 1 61 ? 22.431 70.988 10.127 1.00 11.69 61 LEU C O 1
ATOM 3556 N N . ILE C 1 62 ? 21.120 69.233 9.617 1.00 10.87 62 ILE C N 1
ATOM 3557 C CA . ILE C 1 62 ? 19.896 69.891 10.098 1.00 11.32 62 ILE C CA 1
ATOM 3558 C C . ILE C 1 62 ? 19.955 70.136 11.602 1.00 10.42 62 ILE C C 1
ATOM 3559 O O . ILE C 1 62 ? 19.586 71.207 12.084 1.00 11.40 62 ILE C O 1
ATOM 3564 N N . VAL C 1 63 ? 20.423 69.145 12.347 1.00 9.95 63 VAL C N 1
ATOM 3565 C CA . VAL C 1 63 ? 20.549 69.291 13.797 1.00 10.40 63 VAL C CA 1
ATOM 3566 C C . VAL C 1 63 ? 21.462 70.452 14.154 1.00 9.90 63 VAL C C 1
ATOM 3567 O O . VAL C 1 63 ? 21.128 71.262 15.018 1.00 9.54 63 VAL C O 1
ATOM 3571 N N . GLU C 1 64 ? 22.625 70.538 13.513 1.00 10.57 64 GLU C N 1
ATOM 3572 C CA . GLU C 1 64 ? 23.556 71.605 13.845 1.00 10.44 64 GLU C CA 1
ATOM 3573 C C . GLU C 1 64 ? 22.955 72.965 13.473 1.00 10.77 64 GLU C C 1
ATOM 3574 O O . GLU C 1 64 ? 23.148 73.942 14.191 1.00 10.67 64 GLU C O 1
ATOM 3580 N N . THR C 1 65 ? 22.235 73.023 12.357 1.00 11.19 65 THR C N 1
ATOM 3581 C CA . THR C 1 65 ? 21.573 74.258 11.933 1.00 11.52 65 THR C CA 1
ATOM 3582 C C . THR C 1 65 ? 20.536 74.672 12.975 1.00 11.43 65 THR C C 1
ATOM 3583 O O . THR C 1 65 ? 20.508 75.814 13.418 1.00 10.78 65 THR C O 1
ATOM 3587 N N . ILE C 1 66 ? 19.698 73.727 13.382 1.00 10.73 66 ILE C N 1
ATOM 3588 C CA . ILE C 1 66 ? 18.661 73.996 14.378 1.00 11.39 66 ILE C CA 1
ATOM 3589 C C . ILE C 1 66 ? 19.289 74.370 15.716 1.00 11.82 66 ILE C C 1
ATOM 3590 O O . ILE C 1 66 ? 18.836 75.291 16.385 1.00 11.89 66 ILE C O 1
ATOM 3595 N N . PHE C 1 67 ? 20.342 73.659 16.109 1.00 11.16 67 PHE C N 1
ATOM 3596 C CA . PHE C 1 67 ? 21.050 73.993 17.335 1.00 12.05 67 PHE C CA 1
ATOM 3597 C C . PHE C 1 67 ? 21.484 75.470 17.345 1.00 12.24 67 PHE C C 1
ATOM 3598 O O . PHE C 1 67 ? 21.283 76.187 18.332 1.00 12.20 67 PHE C O 1
ATOM 3606 N N . CYS C 1 68 ? 22.071 75.923 16.246 1.00 12.31 68 CYS C N 1
ATOM 3607 C CA . CYS C 1 68 ? 22.545 77.312 16.160 1.00 13.52 68 CYS C CA 1
ATOM 3608 C C . CYS C 1 68 ? 21.402 78.311 16.218 1.00 13.70 68 CYS C C 1
ATOM 3609 O O . CYS C 1 68 ? 21.538 79.383 16.827 1.00 14.01 68 CYS C O 1
ATOM 3612 N N . ARG C 1 69 ? 20.276 77.982 15.601 1.00 14.01 69 ARG C N 1
ATOM 3613 C CA . ARG C 1 69 ? 19.112 78.870 15.659 1.00 15.20 69 ARG C CA 1
ATOM 3614 C C . ARG C 1 69 ? 18.496 78.915 17.061 1.00 15.39 69 ARG C C 1
ATOM 3615 O O . ARG C 1 69 ? 18.052 79.988 17.518 1.00 16.59 69 ARG C O 1
ATOM 3623 N N . MET C 1 70 ? 18.459 77.770 17.743 1.00 15.14 70 MET C N 1
ATOM 3624 C CA . MET C 1 70 ? 17.902 77.687 19.099 1.00 15.22 70 MET C CA 1
ATOM 3625 C C . MET C 1 70 ? 18.866 78.285 20.132 1.00 15.87 70 MET C C 1
ATOM 3626 O O . MET C 1 70 ? 18.430 78.747 21.198 1.00 16.34 70 MET C O 1
ATOM 3631 N N . CYS C 1 71 ? 20.164 78.269 19.807 1.00 15.85 71 CYS C N 1
ATOM 3632 C CA . CYS C 1 71 ? 21.230 78.696 20.721 1.00 16.63 71 CYS C CA 1
ATOM 3633 C C . CYS C 1 71 ? 22.161 79.692 20.039 1.00 17.01 71 CYS C C 1
ATOM 3634 O O . CYS C 1 71 ? 23.306 79.366 19.723 1.00 16.33 71 CYS C O 1
ATOM 3637 N N . PRO C 1 72 ? 21.692 80.938 19.849 1.00 18.02 72 PRO C N 1
ATOM 3638 C CA . PRO C 1 72 ? 22.494 81.945 19.146 1.00 18.31 72 PRO C CA 1
ATOM 3639 C C . PRO C 1 72 ? 23.835 82.281 19.811 1.00 18.57 72 PRO C C 1
ATOM 3640 O O . PRO C 1 72 ? 24.714 82.839 19.154 1.00 20.05 72 PRO C O 1
ATOM 3644 N N . GLY C 1 73 ? 23.988 81.965 21.097 1.00 17.93 73 GLY C N 1
ATOM 3645 C CA . GLY C 1 73 ? 25.266 82.154 21.783 1.00 18.17 73 GLY C CA 1
ATOM 3646 C C . GLY C 1 73 ? 26.205 80.955 21.746 1.00 17.92 73 GLY C C 1
ATOM 3647 O O . GLY C 1 73 ? 27.239 80.951 22.421 1.00 18.64 73 GLY C O 1
ATOM 3648 N N . ALA C 1 74 ? 25.870 79.936 20.962 1.00 17.68 74 ALA C N 1
ATOM 3649 C CA . ALA C 1 74 ? 26.717 78.740 20.879 1.00 17.14 74 ALA C CA 1
ATOM 3650 C C . ALA C 1 74 ? 28.149 79.065 20.443 1.00 16.73 74 ALA C C 1
ATOM 3651 O O . ALA C 1 74 ? 28.362 79.922 19.587 1.00 16.24 74 ALA C O 1
ATOM 3653 N N . THR C 1 75 ? 29.123 78.382 21.043 1.00 16.28 75 THR C N 1
ATOM 3654 C CA . THR C 1 75 ? 30.524 78.476 20.615 1.00 16.34 75 THR C CA 1
ATOM 3655 C C . THR C 1 75 ? 30.813 77.463 19.520 1.00 15.66 75 THR C C 1
ATOM 3656 O O . THR C 1 75 ? 30.093 76.467 19.395 1.00 14.00 75 THR C O 1
ATOM 3660 N N . PRO C 1 76 ? 31.877 77.698 18.737 1.00 15.11 76 PRO C N 1
ATOM 3661 C CA . PRO C 1 76 ? 32.263 76.733 17.706 1.00 14.99 76 PRO C CA 1
ATOM 3662 C C . PRO C 1 76 ? 32.479 75.296 18.207 1.00 14.20 76 PRO C C 1
ATOM 3663 O O . PRO C 1 76 ? 32.127 74.345 17.494 1.00 13.40 76 PRO C O 1
ATOM 3667 N N . ASP C 1 77 ? 33.063 75.118 19.392 1.00 13.70 77 ASP C N 1
ATOM 3668 C CA . ASP C 1 77 ? 33.228 73.774 19.933 1.00 13.69 77 ASP C CA 1
ATOM 3669 C C . ASP C 1 77 ? 31.858 73.110 20.095 1.00 12.94 77 ASP C C 1
ATOM 3670 O O . ASP C 1 77 ? 31.692 71.934 19.801 1.00 12.86 77 ASP C O 1
ATOM 3675 N N . GLU C 1 78 ? 30.877 73.866 20.577 1.00 12.09 78 GLU C N 1
ATOM 3676 C CA . GLU C 1 78 ? 29.530 73.333 20.752 1.00 12.01 78 GLU C CA 1
ATOM 3677 C C . GLU C 1 78 ? 28.871 72.997 19.416 1.00 11.45 78 GLU C C 1
ATOM 3678 O O . GLU C 1 78 ? 28.178 71.978 19.301 1.00 11.32 78 GLU C O 1
ATOM 3684 N N . MET C 1 79 ? 29.090 73.848 18.416 1.00 11.00 79 MET C N 1
ATOM 3685 C CA . MET C 1 79 ? 28.581 73.593 17.069 1.00 10.91 79 MET C CA 1
ATOM 3686 C C . MET C 1 79 ? 29.143 72.264 16.558 1.00 10.55 79 MET C C 1
ATOM 3687 O O . MET C 1 79 ? 28.413 71.445 15.970 1.00 10.43 79 MET C O 1
ATOM 3692 N N . GLN C 1 80 ? 30.433 72.028 16.801 1.00 10.44 80 GLN C N 1
ATOM 3693 C CA . GLN C 1 80 ? 31.058 70.809 16.303 1.00 10.66 80 GLN C CA 1
ATOM 3694 C C . GLN C 1 80 ? 30.499 69.591 17.048 1.00 10.55 80 GLN C C 1
ATOM 3695 O O . GLN C 1 80 ? 30.249 68.541 16.441 1.00 10.67 80 GLN C O 1
ATOM 3701 N N . MET C 1 81 ? 30.289 69.704 18.357 1.00 11.08 81 MET C N 1
ATOM 3702 C CA . MET C 1 81 ? 29.656 68.607 19.094 1.00 10.96 81 MET C CA 1
ATOM 3703 C C . MET C 1 81 ? 28.231 68.318 18.581 1.00 10.55 81 MET C C 1
ATOM 3704 O O . MET C 1 81 ? 27.801 67.160 18.555 1.00 10.74 81 MET C O 1
ATOM 3709 N N . ALA C 1 82 ? 27.520 69.354 18.144 1.00 10.25 82 ALA C N 1
ATOM 3710 C CA . ALA C 1 82 ? 26.185 69.168 17.577 1.00 10.23 82 ALA C CA 1
ATOM 3711 C C . ALA C 1 82 ? 26.255 68.422 16.252 1.00 10.57 82 ALA C C 1
ATOM 3712 O O . ALA C 1 82 ? 25.537 67.457 16.041 1.00 10.66 82 ALA C O 1
ATOM 3714 N N . LEU C 1 83 ? 27.130 68.869 15.360 1.00 9.86 83 LEU C N 1
ATOM 3715 C CA . LEU C 1 83 ? 27.288 68.205 14.070 1.00 9.94 83 LEU C CA 1
ATOM 3716 C C . LEU C 1 83 ? 27.716 66.755 14.234 1.00 9.91 83 LEU C C 1
ATOM 3717 O O . LEU C 1 83 ? 27.285 65.886 13.478 1.00 10.72 83 LEU C O 1
ATOM 3722 N N . LEU C 1 84 ? 28.599 66.504 15.202 1.00 9.70 84 LEU C N 1
ATOM 3723 C CA . LEU C 1 84 ? 29.204 65.185 15.375 1.00 10.73 84 LEU C CA 1
ATOM 3724 C C . LEU C 1 84 ? 28.444 64.297 16.349 1.00 11.11 84 LEU C C 1
ATOM 3725 O O . LEU C 1 84 ? 28.883 63.179 16.633 1.00 10.50 84 LEU C O 1
ATOM 3730 N N . HIS C 1 85 ? 27.289 64.745 16.839 1.00 12.32 85 HIS C N 1
ATOM 3731 C CA . HIS C 1 85 ? 26.602 63.948 17.850 1.00 12.38 85 HIS C CA 1
ATOM 3732 C C . HIS C 1 85 ? 26.285 62.521 17.384 1.00 12.30 85 HIS C C 1
ATOM 3733 O O . HIS C 1 85 ? 26.428 61.552 18.152 1.00 12.57 85 HIS C O 1
ATOM 3740 N N . ASP C 1 86 ? 25.872 62.379 16.128 1.00 11.26 86 ASP C N 1
ATOM 3741 C CA . ASP C 1 86 ? 25.580 61.047 15.583 1.00 11.79 86 ASP C CA 1
ATOM 3742 C C . ASP C 1 86 ? 26.770 60.403 14.867 1.00 11.64 86 ASP C C 1
ATOM 3743 O O . ASP C 1 86 ? 26.622 59.372 14.222 1.00 11.43 86 ASP C O 1
ATOM 3748 N N . ALA C 1 87 ? 27.963 60.978 15.013 1.00 11.14 87 ALA C N 1
ATOM 3749 C CA . ALA C 1 87 ? 29.134 60.410 14.353 1.00 11.54 87 ALA C CA 1
ATOM 3750 C C . ALA C 1 87 ? 29.358 58.929 14.676 1.00 11.09 87 ALA C C 1
ATOM 3751 O O . ALA C 1 87 ? 29.761 58.159 13.791 1.00 11.09 87 ALA C O 1
ATOM 3753 N N . PRO C 1 88 ? 29.135 58.510 15.935 1.00 11.23 88 PRO C N 1
ATOM 3754 C CA . PRO C 1 88 ? 29.323 57.075 16.232 1.00 11.27 88 PRO C CA 1
ATOM 3755 C C . PRO C 1 88 ? 28.573 56.093 15.341 1.00 10.96 88 PRO C C 1
ATOM 3756 O O . PRO C 1 88 ? 28.980 54.940 15.222 1.00 11.19 88 PRO C O 1
ATOM 3760 N N . GLU C 1 89 ? 27.487 56.546 14.725 1.00 10.34 89 GLU C N 1
ATOM 3761 C CA . GLU C 1 89 ? 26.735 55.691 13.814 1.00 10.49 89 GLU C CA 1
ATOM 3762 C C . GLU C 1 89 ? 27.574 55.176 12.632 1.00 9.76 89 GLU C C 1
ATOM 3763 O O . GLU C 1 89 ? 27.179 54.194 11.972 1.00 9.58 89 GLU C O 1
ATOM 3769 N N . TYR C 1 90 ? 28.728 55.799 12.360 1.00 9.54 90 TYR C N 1
ATOM 3770 C CA . TYR C 1 90 ? 29.553 55.317 11.254 1.00 10.19 90 TYR C CA 1
ATOM 3771 C C . TYR C 1 90 ? 30.179 53.969 11.555 1.00 9.76 90 TYR C C 1
ATOM 3772 O O . TYR C 1 90 ? 30.655 53.321 10.637 1.00 9.38 90 TYR C O 1
ATOM 3781 N N . VAL C 1 91 ? 30.165 53.565 12.827 1.00 10.49 91 VAL C N 1
ATOM 3782 C CA . VAL C 1 91 ? 30.649 52.257 13.265 1.00 11.14 91 VAL C CA 1
ATOM 3783 C C . VAL C 1 91 ? 29.549 51.425 13.946 1.00 11.38 91 VAL C C 1
ATOM 3784 O O . VAL C 1 91 ? 29.554 50.213 13.840 1.00 11.82 91 VAL C O 1
ATOM 3788 N N . ILE C 1 92 ? 28.593 52.061 14.618 1.00 11.46 92 ILE C N 1
ATOM 3789 C CA . ILE C 1 92 ? 27.565 51.275 15.303 1.00 12.07 92 ILE C CA 1
ATOM 3790 C C . ILE C 1 92 ? 26.246 51.156 14.520 1.00 11.88 92 ILE C C 1
ATOM 3791 O O . ILE C 1 92 ? 25.407 50.315 14.846 1.00 11.96 92 ILE C O 1
ATOM 3796 N N . GLY C 1 93 ? 26.085 51.962 13.475 1.00 11.59 93 GLY C N 1
ATOM 3797 C CA . GLY C 1 93 ? 24.864 51.962 12.663 1.00 11.54 93 GLY C CA 1
ATOM 3798 C C . GLY C 1 93 ? 23.784 52.854 13.246 1.00 11.53 93 GLY C C 1
ATOM 3799 O O . GLY C 1 93 ? 23.958 53.447 14.309 1.00 11.85 93 GLY C O 1
ATOM 3800 N N . ASP C 1 94 ? 22.657 52.928 12.543 1.00 11.56 94 ASP C N 1
ATOM 3801 C CA . ASP C 1 94 ? 21.487 53.666 12.983 1.00 11.82 94 ASP C CA 1
ATOM 3802 C C . ASP C 1 94 ? 20.433 52.716 13.533 1.00 12.24 94 ASP C C 1
ATOM 3803 O O . ASP C 1 94 ? 20.062 51.722 12.884 1.00 12.15 94 ASP C O 1
ATOM 3808 N N . MET C 1 95 ? 19.951 53.049 14.724 1.00 13.50 95 MET C N 1
ATOM 3809 C CA . MET C 1 95 ? 18.876 52.301 15.362 1.00 13.81 95 MET C CA 1
ATOM 3810 C C . MET C 1 95 ? 17.854 53.308 15.835 1.00 13.93 95 MET C C 1
ATOM 3811 O O . MET C 1 95 ? 18.208 54.304 16.466 1.00 14.31 95 MET C O 1
ATOM 3816 N N . ILE C 1 96 ? 16.585 53.068 15.516 1.00 13.49 96 ILE C N 1
ATOM 3817 C CA . ILE C 1 96 ? 15.539 53.965 15.971 1.00 14.42 96 ILE C CA 1
ATOM 3818 C C . ILE C 1 96 ? 15.430 53.983 17.502 1.00 15.00 96 ILE C C 1
ATOM 3819 O O . ILE C 1 96 ? 15.702 52.984 18.167 1.00 13.99 96 ILE C O 1
ATOM 3824 N N . SER C 1 97 ? 15.001 55.124 18.034 1.00 16.84 97 SER C N 1
ATOM 3825 C CA . SER C 1 97 ? 15.016 55.370 19.478 1.00 18.10 97 SER C CA 1
ATOM 3826 C C . SER C 1 97 ? 14.278 54.319 20.318 1.00 18.72 97 SER C C 1
ATOM 3827 O O . SER C 1 97 ? 14.775 53.928 21.375 1.00 19.22 97 SER C O 1
ATOM 3830 N N . PRO C 1 98 ? 13.102 53.843 19.860 1.00 19.02 98 PRO C N 1
ATOM 3831 C CA . PRO C 1 98 ? 12.415 52.803 20.634 1.00 19.56 98 PRO C CA 1
ATOM 3832 C C . PRO C 1 98 ? 13.251 51.562 20.951 1.00 19.88 98 PRO C C 1
ATOM 3833 O O . PRO C 1 98 ? 13.057 50.943 21.999 1.00 19.82 98 PRO C O 1
ATOM 3837 N N . PHE C 1 99 ? 14.171 51.190 20.069 1.00 19.48 99 PHE C N 1
ATOM 3838 C CA . PHE C 1 99 ? 14.989 50.015 20.313 1.00 20.54 99 PHE C CA 1
ATOM 3839 C C . PHE C 1 99 ? 16.205 50.339 21.177 1.00 21.51 99 PHE C C 1
ATOM 3840 O O . PHE C 1 99 ? 16.742 49.445 21.814 1.00 20.53 99 PHE C O 1
ATOM 3848 N N . LYS C 1 100 ? 16.608 51.606 21.234 1.00 23.42 100 LYS C N 1
ATOM 3849 C CA . LYS C 1 100 ? 17.671 52.029 22.158 1.00 25.51 100 LYS C CA 1
ATOM 3850 C C . LYS C 1 100 ? 17.351 51.698 23.613 1.00 26.71 100 LYS C C 1
ATOM 3851 O O . LYS C 1 100 ? 18.260 51.452 24.405 1.00 27.25 100 LYS C O 1
ATOM 3857 N N . SER C 1 101 ? 16.060 51.683 23.953 1.00 27.98 101 SER C N 1
ATOM 3858 C CA . SER C 1 101 ? 15.590 51.285 25.285 1.00 28.68 101 SER C CA 1
ATOM 3859 C C . SER C 1 101 ? 15.525 49.766 25.474 1.00 29.40 101 SER C C 1
ATOM 3860 O O . SER C 1 101 ? 15.315 49.284 26.588 1.00 30.24 101 SER C O 1
ATOM 3863 N N . VAL C 1 102 ? 15.675 49.021 24.387 1.00 29.78 102 VAL C N 1
ATOM 3864 C CA . VAL C 1 102 ? 15.595 47.563 24.407 1.00 29.82 102 VAL C CA 1
ATOM 3865 C C . VAL C 1 102 ? 16.978 46.918 24.445 1.00 29.98 102 VAL C C 1
ATOM 3866 O O . VAL C 1 102 ? 17.144 45.856 25.039 1.00 30.38 102 VAL C O 1
ATOM 3870 N N . VAL C 1 103 ? 17.955 47.541 23.784 1.00 29.85 103 VAL C N 1
ATOM 3871 C CA . VAL C 1 103 ? 19.306 46.978 23.694 1.00 29.68 103 VAL C CA 1
ATOM 3872 C C . VAL C 1 103 ? 20.008 46.898 25.054 1.00 29.59 103 VAL C C 1
ATOM 3873 O O . VAL C 1 103 ? 19.675 47.629 25.984 1.00 29.86 103 VAL C O 1
ATOM 3877 N N . GLY C 1 104 ? 20.981 45.998 25.147 1.00 29.41 104 GLY C N 1
ATOM 3878 C CA . GLY C 1 104 ? 21.763 45.809 26.365 1.00 29.32 104 GLY C CA 1
ATOM 3879 C C . GLY C 1 104 ? 22.768 46.923 26.601 1.00 29.16 104 GLY C C 1
ATOM 3880 O O . GLY C 1 104 ? 22.904 47.828 25.787 1.00 29.00 104 GLY C O 1
ATOM 3881 N N . GLY C 1 105 ? 23.520 46.816 27.696 1.00 28.91 105 GLY C N 1
ATOM 3882 C CA . GLY C 1 105 ? 24.155 47.976 28.327 1.00 28.67 105 GLY C CA 1
ATOM 3883 C C . GLY C 1 105 ? 25.440 48.707 27.931 1.00 28.11 105 GLY C C 1
ATOM 3884 O O . GLY C 1 105 ? 25.502 49.916 28.134 1.00 28.84 105 GLY C O 1
ATOM 3885 N N . GLY C 1 106 ? 26.479 48.080 27.391 1.00 27.18 106 GLY C N 1
ATOM 3886 C CA . GLY C 1 106 ? 26.439 46.892 26.570 1.00 26.04 106 GLY C CA 1
ATOM 3887 C C . GLY C 1 106 ? 26.712 47.524 25.216 1.00 25.62 106 GLY C C 1
ATOM 3888 O O . GLY C 1 106 ? 27.841 47.922 24.885 1.00 25.89 106 GLY C O 1
ATOM 3889 N N . TYR C 1 107 ? 25.641 47.662 24.457 1.00 24.37 107 TYR C N 1
ATOM 3890 C CA . TYR C 1 107 ? 25.613 48.483 23.254 1.00 23.70 107 TYR C CA 1
ATOM 3891 C C . TYR C 1 107 ? 25.818 49.950 23.638 1.00 23.38 107 TYR C C 1
ATOM 3892 O O . TYR C 1 107 ? 26.563 50.688 22.985 1.00 23.20 107 TYR C O 1
ATOM 3901 N N . LYS C 1 108 ? 25.173 50.358 24.725 1.00 23.28 108 LYS C N 1
ATOM 3902 C CA . LYS C 1 108 ? 25.231 51.737 25.192 1.00 23.25 108 LYS C CA 1
ATOM 3903 C C . LYS C 1 108 ? 26.652 52.142 25.627 1.00 22.45 108 LYS C C 1
ATOM 3904 O O . LYS C 1 108 ? 27.048 53.288 25.459 1.00 21.82 108 LYS C O 1
ATOM 3910 N N . THR C 1 109 ? 27.401 51.185 26.177 1.00 21.76 109 THR C N 1
ATOM 3911 C CA . THR C 1 109 ? 28.795 51.388 26.572 1.00 21.40 109 THR C CA 1
ATOM 3912 C C . THR C 1 109 ? 29.654 51.697 25.352 1.00 20.52 109 THR C C 1
ATOM 3913 O O . THR C 1 109 ? 30.484 52.614 25.378 1.00 19.40 109 THR C O 1
ATOM 3917 N N . VAL C 1 110 ? 29.461 50.904 24.298 1.00 20.09 110 VAL C N 1
ATOM 3918 C CA . VAL C 1 110 ? 30.185 51.103 23.040 1.00 20.21 110 VAL C CA 1
ATOM 3919 C C . VAL C 1 110 ? 29.897 52.485 22.470 1.00 19.68 110 VAL C C 1
ATOM 3920 O O . VAL C 1 110 ? 30.803 53.196 22.032 1.00 18.55 110 VAL C O 1
ATOM 3924 N N . GLU C 1 111 ? 28.625 52.856 22.456 1.00 19.32 111 GLU C N 1
ATOM 3925 C CA . GLU C 1 111 ? 28.218 54.145 21.923 1.00 20.10 111 GLU C CA 1
ATOM 3926 C C . GLU C 1 111 ? 28.929 55.293 22.653 1.00 19.18 111 GLU C C 1
ATOM 3927 O O . GLU C 1 111 ? 29.438 56.222 22.023 1.00 18.33 111 GLU C O 1
ATOM 3933 N N . LYS C 1 112 ? 28.999 55.204 23.982 1.00 18.60 112 LYS C N 1
ATOM 3934 C CA . LYS C 1 112 ? 29.662 56.217 24.792 1.00 18.95 112 LYS C CA 1
ATOM 3935 C C . LYS C 1 112 ? 31.171 56.268 24.507 1.00 17.64 112 LYS C C 1
ATOM 3936 O O . LYS C 1 112 ? 31.766 57.343 24.447 1.00 17.13 112 LYS C O 1
ATOM 3942 N N . ARG C 1 113 ? 31.790 55.105 24.346 1.00 16.43 113 ARG C N 1
ATOM 3943 C CA . ARG C 1 113 ? 33.226 55.054 24.026 1.00 16.70 113 ARG C CA 1
ATOM 3944 C C . ARG C 1 113 ? 33.510 55.663 22.660 1.00 15.24 113 ARG C C 1
ATOM 3945 O O . ARG C 1 113 ? 34.505 56.366 22.482 1.00 14.23 113 ARG C O 1
ATOM 3953 N N . LEU C 1 114 ? 32.642 55.391 21.690 1.00 14.88 114 LEU C N 1
ATOM 3954 C CA . LEU C 1 114 ? 32.803 55.971 20.350 1.00 14.97 114 LEU C CA 1
ATOM 3955 C C . LEU C 1 114 ? 32.656 57.488 20.380 1.00 14.75 114 LEU C C 1
ATOM 3956 O O . LEU C 1 114 ? 33.382 58.204 19.707 1.00 14.04 114 LEU C O 1
ATOM 3961 N N . GLU C 1 115 ? 31.707 57.992 21.162 1.00 14.84 115 GLU C N 1
ATOM 3962 C CA . GLU C 1 115 ? 31.572 59.431 21.336 1.00 15.09 115 GLU C CA 1
ATOM 3963 C C . GLU C 1 115 ? 32.866 60.077 21.851 1.00 14.68 115 GLU C C 1
ATOM 3964 O O . GLU C 1 115 ? 33.337 61.089 21.322 1.00 14.37 115 GLU C O 1
ATOM 3970 N N . ALA C 1 116 ? 33.456 59.463 22.874 1.00 14.39 116 ALA C N 1
ATOM 3971 C CA . ALA C 1 116 ? 34.702 59.964 23.441 1.00 14.04 116 ALA C CA 1
ATOM 3972 C C . ALA C 1 116 ? 35.828 59.922 22.422 1.00 13.49 116 ALA C C 1
ATOM 3973 O O . ALA C 1 116 ? 36.616 60.860 22.328 1.00 14.23 116 ALA C O 1
ATOM 3975 N N . ALA C 1 117 ? 35.906 58.835 21.655 1.00 13.07 117 ALA C N 1
ATOM 3976 C CA . ALA C 1 117 ? 36.980 58.701 20.670 1.00 12.94 117 ALA C CA 1
ATOM 3977 C C . ALA C 1 117 ? 36.867 59.778 19.593 1.00 12.46 117 ALA C C 1
ATOM 3978 O O . ALA C 1 117 ? 37.858 60.415 19.236 1.00 12.52 117 ALA C O 1
ATOM 3980 N N . VAL C 1 118 ? 35.654 59.968 19.068 1.00 11.97 118 VAL C N 1
ATOM 3981 C CA . VAL C 1 118 ? 35.431 61.004 18.064 1.00 12.34 118 VAL C CA 1
ATOM 3982 C C . VAL C 1 118 ? 35.747 62.385 18.650 1.00 12.31 118 VAL C C 1
ATOM 3983 O O . VAL C 1 118 ? 36.437 63.179 18.030 1.00 12.00 118 VAL C O 1
ATOM 3987 N N . HIS C 1 119 ? 35.234 62.675 19.841 1.00 12.60 119 HIS C N 1
ATOM 3988 C CA . HIS C 1 119 ? 35.501 63.974 20.451 1.00 12.89 119 HIS C CA 1
ATOM 3989 C C . HIS C 1 119 ? 36.994 64.207 20.680 1.00 12.75 119 HIS C C 1
ATOM 3990 O O . HIS C 1 119 ? 37.529 65.263 20.323 1.00 12.88 119 HIS C O 1
ATOM 3997 N N . LEU C 1 120 ? 37.667 63.209 21.245 1.00 12.73 120 LEU C N 1
ATOM 3998 C CA . LEU C 1 120 ? 39.086 63.361 21.567 1.00 13.11 120 LEU C CA 1
ATOM 3999 C C . LEU C 1 120 ? 39.926 63.539 20.311 1.00 12.56 120 LEU C C 1
ATOM 4000 O O . LEU C 1 120 ? 40.912 64.285 20.301 1.00 12.48 120 LEU C O 1
ATOM 4005 N N . ARG C 1 121 ? 39.544 62.851 19.242 1.00 12.57 121 ARG C N 1
ATOM 4006 C CA . ARG C 1 121 ? 40.227 63.038 17.964 1.00 12.41 121 ARG C CA 1
ATOM 4007 C C . ARG C 1 121 ? 40.308 64.512 17.582 1.00 12.45 121 ARG C C 1
ATOM 4008 O O . ARG C 1 121 ? 41.345 64.981 17.113 1.00 13.42 121 ARG C O 1
ATOM 4016 N N . PHE C 1 122 ? 39.204 65.231 17.770 1.00 12.59 122 PHE C N 1
ATOM 4017 C CA . PHE C 1 122 ? 39.117 66.624 17.335 1.00 12.80 122 PHE C CA 1
ATOM 4018 C C . PHE C 1 122 ? 39.336 67.639 18.452 1.00 13.60 122 PHE C C 1
ATOM 4019 O O . PHE C 1 122 ? 39.005 68.795 18.284 1.00 13.87 122 PHE C O 1
ATOM 4027 N N . GLY C 1 123 ? 39.919 67.206 19.570 1.00 13.55 123 GLY C N 1
ATOM 4028 C CA . GLY C 1 123 ? 40.278 68.132 20.640 1.00 13.91 123 GLY C CA 1
ATOM 4029 C C . GLY C 1 123 ? 39.085 68.695 21.385 1.00 14.52 123 GLY C C 1
ATOM 4030 O O . GLY C 1 123 ? 39.157 69.800 21.949 1.00 15.35 123 GLY C O 1
ATOM 4031 N N . LEU C 1 124 ? 37.984 67.947 21.381 1.00 14.45 124 LEU C N 1
ATOM 4032 C CA . LEU C 1 124 ? 36.779 68.332 22.106 1.00 14.81 124 LEU C CA 1
ATOM 4033 C C . LEU C 1 124 ? 36.684 67.570 23.422 1.00 15.50 124 LEU C C 1
ATOM 4034 O O . LEU C 1 124 ? 37.318 66.521 23.591 1.00 15.91 124 LEU C O 1
ATOM 4039 N N . PRO C 1 125 ? 35.872 68.077 24.368 1.00 16.40 125 PRO C N 1
ATOM 4040 C CA . PRO C 1 125 ? 35.713 67.327 25.608 1.00 16.43 125 PRO C CA 1
ATOM 4041 C C . PRO C 1 125 ? 35.190 65.928 25.293 1.00 16.54 125 PRO C C 1
ATOM 4042 O O . PRO C 1 125 ? 34.344 65.801 24.416 1.00 16.47 125 PRO C O 1
ATOM 4046 N N . PRO C 1 126 ? 35.685 64.874 25.976 1.00 16.83 126 PRO C N 1
ATOM 4047 C CA . PRO C 1 126 ? 35.224 63.523 25.650 1.00 16.70 126 PRO C CA 1
ATOM 4048 C C . PRO C 1 126 ? 33.711 63.383 25.593 1.00 16.46 126 PRO C C 1
ATOM 4049 O O . PRO C 1 126 ? 33.186 62.633 24.756 1.00 16.46 126 PRO C O 1
ATOM 4053 N N . HIS C 1 127 ? 33.012 64.091 26.481 1.00 16.04 127 HIS C N 1
ATOM 4054 C CA . HIS C 1 127 ? 31.558 64.125 26.458 1.00 15.93 127 HIS C CA 1
ATOM 4055 C C . HIS C 1 127 ? 31.042 65.533 26.693 1.00 15.73 127 HIS C C 1
ATOM 4056 O O . HIS C 1 127 ? 31.631 66.308 27.447 1.00 15.87 127 HIS C O 1
ATOM 4063 N N . ALA C 1 128 ? 29.933 65.856 26.047 1.00 15.17 128 ALA C N 1
ATOM 4064 C CA . ALA C 1 128 ? 29.270 67.129 26.290 1.00 15.22 128 ALA C CA 1
ATOM 4065 C C . ALA C 1 128 ? 28.827 67.178 27.741 1.00 15.01 128 ALA C C 1
ATOM 4066 O O . ALA C 1 128 ? 28.514 66.148 28.342 1.00 15.81 128 ALA C O 1
ATOM 4068 N N . SER C 1 129 ? 28.787 68.377 28.301 1.00 14.61 129 SER C N 1
ATOM 4069 C CA . SER C 1 129 ? 28.142 68.558 29.593 1.00 14.33 129 SER C CA 1
ATOM 4070 C C . SER C 1 129 ? 26.680 68.156 29.487 1.00 14.33 129 SER C C 1
ATOM 4071 O O . SER C 1 129 ? 26.109 68.110 28.387 1.00 14.26 129 SER C O 1
ATOM 4074 N N . ARG C 1 130 ? 26.055 67.874 30.624 1.00 14.13 130 ARG C N 1
ATOM 4075 C CA . ARG C 1 130 ? 24.633 67.547 30.607 1.00 14.40 130 ARG C CA 1
ATOM 4076 C C . ARG C 1 130 ? 23.813 68.679 29.986 1.00 13.34 130 ARG C C 1
ATOM 4077 O O . ARG C 1 130 ? 22.887 68.438 29.210 1.00 12.82 130 ARG C O 1
ATOM 4085 N N . GLU C 1 131 ? 24.162 69.921 30.302 1.00 12.64 131 GLU C N 1
ATOM 4086 C CA . GLU C 1 131 ? 23.413 71.053 29.766 1.00 12.65 131 GLU C CA 1
ATOM 4087 C C . GLU C 1 131 ? 23.533 71.105 28.239 1.00 12.54 131 GLU C C 1
ATOM 4088 O O . GLU C 1 131 ? 22.542 71.327 27.548 1.00 12.13 131 GLU C O 1
ATOM 4094 N N . LEU C 1 132 ? 24.735 70.878 27.720 1.00 12.30 132 LEU C N 1
ATOM 4095 C CA . LEU C 1 132 ? 24.934 70.923 26.276 1.00 12.36 132 LEU C CA 1
ATOM 4096 C C . LEU C 1 132 ? 24.240 69.730 25.616 1.00 12.79 132 LEU C C 1
ATOM 4097 O O . LEU C 1 132 ? 23.596 69.877 24.584 1.00 13.10 132 LEU C O 1
ATOM 4102 N N . LYS C 1 133 ? 24.371 68.557 26.221 1.00 13.79 133 LYS C N 1
ATOM 4103 C CA . LYS C 1 133 ? 23.630 67.371 25.770 1.00 14.28 133 LYS C CA 1
ATOM 4104 C C . LYS C 1 133 ? 22.132 67.685 25.647 1.00 13.83 133 LYS C C 1
ATOM 4105 O O . LYS C 1 133 ? 21.484 67.310 24.674 1.00 13.92 133 LYS C O 1
ATOM 4111 N N . ASP C 1 134 ? 21.576 68.373 26.641 1.00 13.69 134 ASP C N 1
ATOM 4112 C CA . ASP C 1 134 ? 20.169 68.769 26.594 1.00 13.82 134 ASP C CA 1
ATOM 4113 C C . ASP C 1 134 ? 19.850 69.657 25.387 1.00 13.23 134 ASP C C 1
ATOM 4114 O O . ASP C 1 134 ? 18.840 69.463 24.725 1.00 13.92 134 ASP C O 1
ATOM 4119 N N . ARG C 1 135 ? 20.705 70.637 25.116 1.00 12.74 135 ARG C N 1
ATOM 4120 C CA . ARG C 1 135 ? 20.487 71.523 23.967 1.00 12.55 135 ARG C CA 1
ATOM 4121 C C . ARG C 1 135 ? 20.548 70.750 22.647 1.00 12.43 135 ARG C C 1
ATOM 4122 O O . ARG C 1 135 ? 19.736 70.969 21.758 1.00 12.77 135 ARG C O 1
ATOM 4130 N N . ILE C 1 136 ? 21.545 69.887 22.510 1.00 12.26 136 ILE C N 1
ATOM 4131 C CA . ILE C 1 136 ? 21.713 69.133 21.269 1.00 12.78 136 ILE C CA 1
ATOM 4132 C C . ILE C 1 136 ? 20.552 68.160 21.100 1.00 13.30 136 ILE C C 1
ATOM 4133 O O . ILE C 1 136 ? 20.021 68.014 20.001 1.00 13.17 136 ILE C O 1
ATOM 4138 N N . LYS C 1 137 ? 20.147 67.509 22.185 1.00 14.20 137 LYS C N 1
ATOM 4139 C CA . LYS C 1 137 ? 19.017 66.574 22.129 1.00 14.40 137 LYS C CA 1
ATOM 4140 C C . LYS C 1 137 ? 17.745 67.293 21.711 1.00 14.42 137 LYS C C 1
ATOM 4141 O O . LYS C 1 137 ? 16.943 66.744 20.966 1.00 14.76 137 LYS C O 1
ATOM 4147 N N . LYS C 1 138 ? 17.544 68.520 22.192 1.00 14.74 138 LYS C N 1
ATOM 4148 C CA . LYS C 1 138 ? 16.364 69.278 21.803 1.00 14.47 138 LYS C CA 1
ATOM 4149 C C . LYS C 1 138 ? 16.387 69.580 20.311 1.00 14.03 138 LYS C C 1
ATOM 4150 O O . LYS C 1 138 ? 15.374 69.470 19.622 1.00 13.93 138 LYS C O 1
ATOM 4156 N N . ALA C 1 139 ? 17.551 69.964 19.803 1.00 12.74 139 ALA C N 1
ATOM 4157 C CA . ALA C 1 139 ? 17.695 70.202 18.371 1.00 12.94 139 ALA C CA 1
ATOM 4158 C C . ALA C 1 139 ? 17.438 68.907 17.592 1.00 12.56 139 ALA C C 1
ATOM 4159 O O . ALA C 1 139 ? 16.776 68.920 16.549 1.00 12.48 139 ALA C O 1
ATOM 4161 N N . ASP C 1 140 ? 17.939 67.796 18.119 1.00 12.68 140 ASP C N 1
ATOM 4162 C CA . ASP C 1 140 ? 17.732 66.494 17.468 1.00 12.71 140 ASP C CA 1
ATOM 4163 C C . ASP C 1 140 ? 16.241 66.141 17.379 1.00 12.84 140 ASP C C 1
ATOM 4164 O O . ASP C 1 140 ? 15.751 65.676 16.337 1.00 12.90 140 ASP C O 1
ATOM 4169 N N . THR C 1 141 ? 15.519 66.371 18.470 1.00 12.89 141 THR C N 1
ATOM 4170 C CA . THR C 1 141 ? 14.097 66.061 18.552 1.00 13.64 141 THR C CA 1
ATOM 4171 C C . THR C 1 141 ? 13.265 66.964 17.638 1.00 13.14 141 THR C C 1
ATOM 4172 O O . THR C 1 141 ? 12.272 66.516 17.041 1.00 13.55 141 THR C O 1
ATOM 4176 N N . VAL C 1 142 ? 13.647 68.234 17.527 1.00 12.62 142 VAL C N 1
ATOM 4177 C CA . VAL C 1 142 ? 13.004 69.137 16.584 1.00 12.37 142 VAL C CA 1
ATOM 4178 C C . VAL C 1 142 ? 13.220 68.663 15.135 1.00 12.33 142 VAL C C 1
ATOM 4179 O O . VAL C 1 142 ? 12.282 68.613 14.336 1.00 12.80 142 VAL C O 1
ATOM 4183 N N . ALA C 1 143 ? 14.465 68.317 14.801 1.00 11.71 143 ALA C N 1
ATOM 4184 C CA . ALA C 1 143 ? 14.737 67.725 13.491 1.00 11.58 143 ALA C CA 1
ATOM 4185 C C . ALA C 1 143 ? 13.871 66.490 13.270 1.00 11.66 143 ALA C C 1
ATOM 4186 O O . ALA C 1 143 ? 13.295 66.318 12.195 1.00 12.05 143 ALA C O 1
ATOM 4188 N N . ALA C 1 144 ? 13.787 65.633 14.284 1.00 11.37 144 ALA C N 1
ATOM 4189 C CA . ALA C 1 144 ? 12.981 64.406 14.182 1.00 11.35 144 ALA C CA 1
ATOM 4190 C C . ALA C 1 144 ? 11.518 64.709 13.907 1.00 11.39 144 ALA C C 1
ATOM 4191 O O . ALA C 1 144 ? 10.875 64.014 13.109 1.00 11.69 144 ALA C O 1
ATOM 4193 N N . PHE C 1 145 ? 10.980 65.735 14.568 1.00 12.13 145 PHE C N 1
ATOM 4194 C CA . PHE C 1 145 ? 9.599 66.126 14.319 1.00 12.20 145 PHE C CA 1
ATOM 4195 C C . PHE C 1 145 ? 9.357 66.408 12.832 1.00 12.43 145 PHE C C 1
ATOM 4196 O O . PHE C 1 145 ? 8.391 65.910 12.235 1.00 12.98 145 PHE C O 1
ATOM 4204 N N . PHE C 1 146 ? 10.228 67.217 12.236 1.00 12.46 146 PHE C N 1
ATOM 4205 C CA . PHE C 1 146 ? 10.050 67.596 10.832 1.00 12.87 146 PHE C CA 1
ATOM 4206 C C . PHE C 1 146 ? 10.328 66.437 9.867 1.00 12.80 146 PHE C C 1
ATOM 4207 O O . PHE C 1 146 ? 9.616 66.269 8.874 1.00 13.13 146 PHE C O 1
ATOM 4215 N N . GLU C 1 147 ? 11.346 65.631 10.159 1.00 12.06 147 GLU C N 1
ATOM 4216 C CA . GLU C 1 147 ? 11.608 64.453 9.332 1.00 12.07 147 GLU C CA 1
ATOM 4217 C C . GLU C 1 147 ? 10.430 63.491 9.408 1.00 11.75 147 GLU C C 1
ATOM 4218 O O . GLU C 1 147 ? 10.001 62.931 8.390 1.00 12.00 147 GLU C O 1
ATOM 4224 N N . ALA C 1 148 ? 9.910 63.270 10.612 1.00 11.90 148 ALA C N 1
ATOM 4225 C CA . ALA C 1 148 ? 8.829 62.296 10.810 1.00 12.88 148 ALA C CA 1
ATOM 4226 C C . ALA C 1 148 ? 7.606 62.662 9.990 1.00 13.15 148 ALA C C 1
ATOM 4227 O O . ALA C 1 148 ? 6.970 61.790 9.398 1.00 13.63 148 ALA C O 1
ATOM 4229 N N . THR C 1 149 ? 7.287 63.949 9.950 1.00 13.71 149 THR C N 1
ATOM 4230 C CA . THR C 1 149 ? 6.074 64.415 9.278 1.00 14.35 149 THR C CA 1
ATOM 4231 C C . THR C 1 149 ? 6.283 64.638 7.786 1.00 14.75 149 THR C C 1
ATOM 4232 O O . THR C 1 149 ? 5.408 64.306 6.978 1.00 16.00 149 THR C O 1
ATOM 4236 N N . GLU C 1 150 ? 7.434 65.185 7.409 1.00 14.39 150 GLU C N 1
ATOM 4237 C CA . GLU C 1 150 ? 7.678 65.520 6.012 1.00 14.81 150 GLU C CA 1
ATOM 4238 C C . GLU C 1 150 ? 8.104 64.300 5.200 1.00 14.52 150 GLU C C 1
ATOM 4239 O O . GLU C 1 150 ? 7.805 64.214 3.997 1.00 15.51 150 GLU C O 1
ATOM 4245 N N . LEU C 1 151 ? 8.819 63.380 5.850 1.00 13.26 151 LEU C N 1
ATOM 4246 C CA . LEU C 1 151 ? 9.472 62.276 5.123 1.00 12.98 151 LEU C CA 1
ATOM 4247 C C . LEU C 1 151 ? 9.013 60.880 5.492 1.00 11.95 151 LEU C C 1
ATOM 4248 O O . LEU C 1 151 ? 8.910 60.034 4.616 1.00 12.65 151 LEU C O 1
ATOM 4253 N N . ALA C 1 152 ? 8.739 60.624 6.766 1.00 12.14 152 ALA C N 1
ATOM 4254 C CA . ALA C 1 152 ? 8.590 59.249 7.249 1.00 12.26 152 ALA C CA 1
ATOM 4255 C C . ALA C 1 152 ? 7.145 58.805 7.538 1.00 12.74 152 ALA C C 1
ATOM 4256 O O . ALA C 1 152 ? 6.925 57.772 8.172 1.00 12.96 152 ALA C O 1
ATOM 4258 N N . GLY C 1 153 ? 6.175 59.590 7.100 1.00 12.71 153 GLY C N 1
ATOM 4259 C CA . GLY C 1 153 ? 4.789 59.129 7.090 1.00 12.88 153 GLY C CA 1
ATOM 4260 C C . GLY C 1 153 ? 3.982 59.312 8.365 1.00 13.01 153 GLY C C 1
ATOM 4261 O O . GLY C 1 153 ? 2.841 58.850 8.437 1.00 13.45 153 GLY C O 1
ATOM 4262 N N . PHE C 1 154 ? 4.551 59.986 9.367 1.00 12.91 154 PHE C N 1
ATOM 4263 C CA . PHE C 1 154 ? 3.859 60.199 10.635 1.00 13.29 154 PHE C CA 1
ATOM 4264 C C . PHE C 1 154 ? 2.931 61.398 10.517 1.00 12.81 154 PHE C C 1
ATOM 4265 O O . PHE C 1 154 ? 3.227 62.359 9.828 1.00 12.70 154 PHE C O 1
ATOM 4273 N N . SER C 1 155 ? 1.769 61.313 11.154 1.00 13.10 155 SER C N 1
ATOM 4274 C CA . SER C 1 155 ? 0.887 62.459 11.243 1.00 13.95 155 SER C CA 1
ATOM 4275 C C . SER C 1 155 ? 1.465 63.500 12.196 1.00 14.62 155 SER C C 1
ATOM 4276 O O . SER C 1 155 ? 2.345 63.214 13.000 1.00 13.93 155 SER C O 1
ATOM 4279 N N . THR C 1 156 ? 0.939 64.715 12.120 1.00 15.57 156 THR C N 1
ATOM 4280 C CA . THR C 1 156 ? 1.326 65.753 13.085 1.00 15.75 156 THR C CA 1
ATOM 4281 C C . THR C 1 156 ? 0.987 65.343 14.521 1.00 15.29 156 THR C C 1
ATOM 4282 O O . THR C 1 156 ? 1.713 65.668 15.456 1.00 15.53 156 THR C O 1
ATOM 4286 N N . ALA C 1 157 ? -0.109 64.611 14.693 1.00 14.42 157 ALA C N 1
ATOM 4287 C CA . ALA C 1 157 ? -0.489 64.129 16.007 1.00 14.34 157 ALA C CA 1
ATOM 4288 C C . ALA C 1 157 ? 0.518 63.104 16.546 1.00 13.88 157 ALA C C 1
ATOM 4289 O O . ALA C 1 157 ? 0.887 63.151 17.715 1.00 13.69 157 ALA C O 1
ATOM 4291 N N . GLU C 1 158 ? 0.966 62.197 15.677 1.00 13.68 158 GLU C N 1
ATOM 4292 C CA . GLU C 1 158 ? 1.978 61.213 16.048 1.00 13.85 158 GLU C CA 1
ATOM 4293 C C . GLU C 1 158 ? 3.270 61.915 16.395 1.00 14.03 158 GLU C C 1
ATOM 4294 O O . GLU C 1 158 ? 3.859 61.650 17.435 1.00 14.04 158 GLU C O 1
ATOM 4300 N N . ALA C 1 159 ? 3.697 62.823 15.533 1.00 14.23 159 ALA C N 1
ATOM 4301 C CA . ALA C 1 159 ? 4.986 63.491 15.742 1.00 14.61 159 ALA C CA 1
ATOM 4302 C C . ALA C 1 159 ? 4.962 64.341 17.016 1.00 15.36 159 ALA C C 1
ATOM 4303 O O . ALA C 1 159 ? 5.944 64.388 17.765 1.00 15.04 159 ALA C O 1
ATOM 4305 N N . GLN C 1 160 ? 3.836 64.991 17.281 1.00 16.34 160 GLN C N 1
ATOM 4306 C CA . GLN C 1 160 ? 3.718 65.796 18.499 1.00 17.12 160 GLN C CA 1
ATOM 4307 C C . GLN C 1 160 ? 3.831 64.905 19.733 1.00 17.57 160 GLN C C 1
ATOM 4308 O O . GLN C 1 160 ? 4.503 65.250 20.705 1.00 17.87 160 GLN C O 1
ATOM 4314 N N . LYS C 1 161 ? 3.175 63.753 19.701 1.00 18.28 161 LYS C N 1
ATOM 4315 C CA . LYS C 1 161 ? 3.232 62.834 20.818 1.00 18.65 161 LYS C CA 1
ATOM 4316 C C . LYS C 1 161 ? 4.660 62.357 21.086 1.00 18.69 161 LYS C C 1
ATOM 4317 O O . LYS C 1 161 ? 5.111 62.309 22.231 1.00 19.49 161 LYS C O 1
ATOM 4323 N N . PHE C 1 162 ? 5.363 61.981 20.024 1.00 18.29 162 PHE C N 1
ATOM 4324 C CA . PHE C 1 162 ? 6.647 61.325 20.175 1.00 18.75 162 PHE C CA 1
ATOM 4325 C C . PHE C 1 162 ? 7.790 62.318 20.356 1.00 19.29 162 PHE C C 1
ATOM 4326 O O . PHE C 1 162 ? 8.750 62.035 21.071 1.00 20.31 162 PHE C O 1
ATOM 4334 N N . PHE C 1 163 ? 7.690 63.468 19.700 1.00 19.43 163 PHE C N 1
ATOM 4335 C CA . PHE C 1 163 ? 8.805 64.415 19.625 1.00 20.16 163 PHE C CA 1
ATOM 4336 C C . PHE C 1 163 ? 8.500 65.778 20.247 1.00 20.99 163 PHE C C 1
ATOM 4337 O O . PHE C 1 163 ? 9.421 66.534 20.562 1.00 21.65 163 PHE C O 1
ATOM 4345 N N . GLY C 1 164 ? 7.224 66.078 20.468 1.00 21.92 164 GLY C N 1
ATOM 4346 C CA . GLY C 1 164 ? 6.816 67.397 20.916 1.00 22.69 164 GLY C CA 1
ATOM 4347 C C . GLY C 1 164 ? 6.691 68.364 19.752 1.00 23.44 164 GLY C C 1
ATOM 4348 O O . GLY C 1 164 ? 7.276 68.159 18.689 1.00 22.69 164 GLY C O 1
ATOM 4349 N N . LEU C 1 165 ? 5.918 69.421 19.967 1.00 25.26 165 LEU C N 1
ATOM 4350 C CA . LEU C 1 165 ? 5.733 70.473 18.979 1.00 26.28 165 LEU C CA 1
ATOM 4351 C C . LEU C 1 165 ? 6.892 71.469 19.060 1.00 27.40 165 LEU C C 1
ATOM 4352 O O . LEU C 1 165 ? 7.179 71.985 20.143 1.00 28.19 165 LEU C O 1
ATOM 4357 N N . PRO C 1 166 ? 7.560 71.704 17.940 1.00 27.92 166 PRO C N 1
ATOM 4358 C CA . PRO C 1 166 ? 8.670 72.633 17.934 1.00 28.45 166 PRO C CA 1
ATOM 4359 C C . PRO C 1 166 ? 8.275 74.046 18.367 1.00 29.51 166 PRO C C 1
ATOM 4360 O O . PRO C 1 166 ? 7.269 74.544 17.893 1.00 29.98 166 PRO C O 1
ATOM 4364 N N . ARG C 1 167 ? 9.171 74.609 19.180 1.00 20.00 167 ARG C N 1
ATOM 4365 C CA . ARG C 1 167 ? 9.202 75.918 19.799 1.00 20.00 167 ARG C CA 1
ATOM 4366 C C . ARG C 1 167 ? 10.066 76.880 18.977 1.00 20.00 167 ARG C C 1
ATOM 4367 O O . ARG C 1 167 ? 11.224 77.034 19.250 1.00 31.62 167 ARG C O 1
ATOM 4375 N N . GLY C 1 168 ? 9.479 77.539 17.994 1.00 29.49 168 GLY C N 1
ATOM 4376 C CA . GLY C 1 168 ? 10.139 78.603 17.293 1.00 28.55 168 GLY C CA 1
ATOM 4377 C C . GLY C 1 168 ? 11.036 78.207 16.146 1.00 27.87 168 GLY C C 1
ATOM 4378 O O . GLY C 1 168 ? 11.701 79.024 15.551 1.00 28.69 168 GLY C O 1
ATOM 4379 N N . ILE C 1 169 ? 11.026 76.945 15.803 1.00 26.22 169 ILE C N 1
ATOM 4380 C CA . ILE C 1 169 ? 11.755 76.488 14.632 1.00 25.45 169 ILE C CA 1
ATOM 4381 C C . ILE C 1 169 ? 10.727 76.150 13.570 1.00 24.68 169 ILE C C 1
ATOM 4382 O O . ILE C 1 169 ? 9.716 75.503 13.858 1.00 23.73 169 ILE C O 1
ATOM 4387 N N . THR C 1 170 ? 10.982 76.616 12.355 1.00 24.11 170 THR C N 1
ATOM 4388 C CA . THR C 1 170 ? 10.089 76.369 11.236 1.00 24.73 170 THR C CA 1
ATOM 4389 C C . THR C 1 170 ? 10.845 75.670 10.114 1.00 24.51 170 THR C C 1
ATOM 4390 O O . THR C 1 170 ? 12.073 75.770 10.003 1.00 23.93 170 THR C O 1
ATOM 4394 N N . ARG C 1 171 ? 10.089 74.959 9.289 1.00 24.99 171 ARG C N 1
ATOM 4395 C CA . ARG C 1 171 ? 10.639 74.110 8.235 1.00 25.54 171 ARG C CA 1
ATOM 4396 C C . ARG C 1 171 ? 11.413 74.872 7.150 1.00 25.10 171 ARG C C 1
ATOM 4397 O O . ARG C 1 171 ? 12.183 74.262 6.402 1.00 25.45 171 ARG C O 1
ATOM 4405 N N . ASP C 1 172 ? 11.208 76.188 7.057 1.00 24.44 172 ASP C N 1
ATOM 4406 C CA . ASP C 1 172 ? 11.936 77.024 6.095 1.00 23.91 172 ASP C CA 1
ATOM 4407 C C . ASP C 1 172 ? 13.360 77.428 6.545 1.00 23.16 172 ASP C C 1
ATOM 4408 O O . ASP C 1 172 ? 14.082 78.100 5.804 1.00 22.48 172 ASP C O 1
ATOM 4413 N N . MET C 1 173 ? 13.763 77.006 7.746 1.00 22.13 173 MET C N 1
ATOM 4414 C CA . MET C 1 173 ? 15.112 77.290 8.262 1.00 21.49 173 MET C CA 1
ATOM 4415 C C . MET C 1 173 ? 16.173 76.259 7.853 1.00 21.40 173 MET C C 1
ATOM 4416 O O . MET C 1 173 ? 17.339 76.396 8.224 1.00 20.71 173 MET C O 1
ATOM 4421 N N . PHE C 1 174 ? 15.770 75.231 7.105 1.00 21.48 174 PHE C N 1
ATOM 4422 C CA . PHE C 1 174 ? 16.691 74.187 6.643 1.00 21.70 174 PHE C CA 1
ATOM 4423 C C . PHE C 1 174 ? 16.088 73.442 5.451 1.00 21.98 174 PHE C C 1
ATOM 4424 O O . PHE C 1 174 ? 14.920 73.644 5.127 1.00 22.23 174 PHE C O 1
ATOM 4432 N N . ASP C 1 175 ? 16.888 72.578 4.814 1.00 22.78 175 ASP C N 1
ATOM 4433 C CA . ASP C 1 175 ? 16.463 71.811 3.643 1.00 22.79 175 ASP C CA 1
ATOM 4434 C C . ASP C 1 175 ? 16.313 70.341 4.007 1.00 22.70 175 ASP C C 1
ATOM 4435 O O . ASP C 1 175 ? 17.296 69.697 4.369 1.00 23.37 175 ASP C O 1
ATOM 4440 N N . ILE C 1 176 ? 15.106 69.804 3.866 1.00 22.05 176 ILE C N 1
ATOM 4441 C CA . ILE C 1 176 ? 14.823 68.427 4.290 1.00 21.83 176 ILE C CA 1
ATOM 4442 C C . ILE C 1 176 ? 14.670 67.412 3.145 1.00 21.19 176 ILE C C 1
ATOM 4443 O O . ILE C 1 176 ? 14.632 66.215 3.394 1.00 20.94 176 ILE C O 1
ATOM 4448 N N . ILE C 1 177 ? 14.594 67.877 1.901 1.00 20.61 177 ILE C N 1
ATOM 4449 C CA . ILE C 1 177 ? 14.461 66.952 0.785 1.00 20.21 177 ILE C CA 1
ATOM 4450 C C . ILE C 1 177 ? 15.696 66.055 0.806 1.00 18.95 177 ILE C C 1
ATOM 4451 O O . ILE C 1 177 ? 16.813 66.574 0.845 1.00 18.59 177 ILE C O 1
ATOM 4456 N N . PRO C 1 178 ? 15.503 64.720 0.811 1.00 18.42 178 PRO C N 1
ATOM 4457 C CA . PRO C 1 178 ? 16.657 63.828 0.911 1.00 17.89 178 PRO C CA 1
ATOM 4458 C C . PRO C 1 178 ? 17.693 63.980 -0.199 1.00 17.45 178 PRO C C 1
ATOM 4459 O O . PRO C 1 178 ? 17.374 63.855 -1.391 1.00 18.68 178 PRO C O 1
ATOM 4463 N N . LEU C 1 179 ? 18.935 64.224 0.214 1.00 16.33 179 LEU C N 1
ATOM 4464 C CA . LEU C 1 179 ? 20.058 64.367 -0.694 1.00 16.22 179 LEU C CA 1
ATOM 4465 C C . LEU C 1 179 ? 20.694 63.031 -1.047 1.00 15.34 179 LEU C C 1
ATOM 4466 O O . LEU C 1 179 ? 20.816 62.145 -0.198 1.00 14.55 179 LEU C O 1
ATOM 4471 N N . PRO C 1 180 ? 21.179 62.896 -2.284 1.00 15.05 180 PRO C N 1
ATOM 4472 C CA . PRO C 1 180 ? 22.002 61.741 -2.613 1.00 14.70 180 PRO C CA 1
ATOM 4473 C C . PRO C 1 180 ? 23.275 61.706 -1.784 1.00 13.65 180 PRO C C 1
ATOM 4474 O O . PRO C 1 180 ? 23.765 62.743 -1.341 1.00 12.57 180 PRO C O 1
ATOM 4478 N N . SER C 1 181 ? 23.800 60.506 -1.595 1.00 12.94 181 SER C N 1
ATOM 4479 C CA . SER C 1 181 ? 24.964 60.309 -0.739 1.00 13.45 181 SER C CA 1
ATOM 4480 C C . SER C 1 181 ? 26.135 61.225 -1.080 1.00 13.33 181 SER C C 1
ATOM 4481 O O . SER C 1 181 ? 26.753 61.795 -0.192 1.00 13.31 181 SER C O 1
ATOM 4484 N N . THR C 1 182 ? 26.455 61.385 -2.361 1.00 13.47 182 THR C N 1
ATOM 4485 C CA . THR C 1 182 ? 27.619 62.190 -2.719 1.00 14.28 182 THR C CA 1
ATOM 4486 C C . THR C 1 182 ? 27.483 63.648 -2.252 1.00 14.12 182 THR C C 1
ATOM 4487 O O . THR C 1 182 ? 28.445 64.266 -1.794 1.00 13.64 182 THR C O 1
ATOM 4491 N N . GLU C 1 183 ? 26.274 64.186 -2.360 1.00 14.95 183 GLU C N 1
ATOM 4492 C CA . GLU C 1 183 ? 26.021 65.553 -1.936 1.00 14.38 183 GLU C CA 1
ATOM 4493 C C . GLU C 1 183 ? 25.980 65.699 -0.413 1.00 13.71 183 GLU C C 1
ATOM 4494 O O . GLU C 1 183 ? 26.532 66.66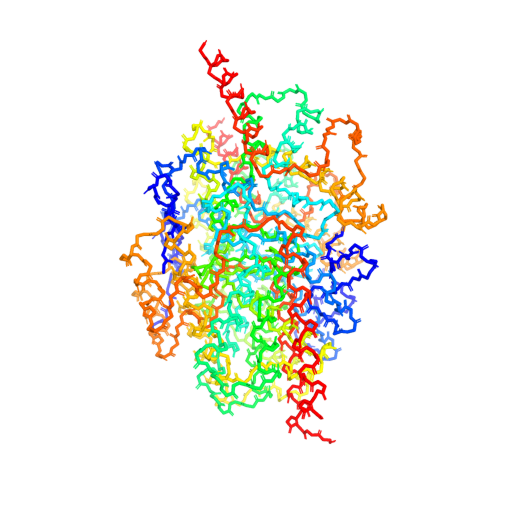3 0.139 1.00 13.42 183 GLU C O 1
ATOM 4500 N N . ALA C 1 184 ? 25.329 64.754 0.263 1.00 12.68 184 ALA C N 1
ATOM 4501 C CA . ALA C 1 184 ? 25.292 64.773 1.727 1.00 12.21 184 ALA C CA 1
ATOM 4502 C C . ALA C 1 184 ? 26.736 64.740 2.287 1.00 11.39 184 ALA C C 1
ATOM 4503 O O . ALA C 1 184 ? 27.093 65.468 3.221 1.00 11.75 184 ALA C O 1
ATOM 4505 N N . GLN C 1 185 ? 27.566 63.895 1.687 1.00 10.82 185 GLN C N 1
ATOM 4506 C CA . GLN C 1 185 ? 28.954 63.733 2.097 1.00 11.15 185 GLN C CA 1
ATOM 4507 C C . GLN C 1 185 ? 29.705 65.040 1.946 1.00 11.32 185 GLN C C 1
ATOM 4508 O O . GLN C 1 185 ? 30.393 65.476 2.859 1.00 11.21 185 GLN C O 1
ATOM 4514 N N . ARG C 1 186 ? 29.542 65.662 0.786 1.00 12.22 186 ARG C N 1
ATOM 4515 C CA . ARG C 1 186 ? 30.223 66.914 0.489 1.00 12.33 186 ARG C CA 1
ATOM 4516 C C . ARG C 1 186 ? 29.808 68.023 1.442 1.00 11.86 186 ARG C C 1
ATOM 4517 O O . ARG C 1 186 ? 30.654 68.738 1.984 1.00 11.46 186 ARG C O 1
ATOM 4525 N N . LEU C 1 187 ? 28.505 68.165 1.644 1.00 11.34 187 LEU C N 1
ATOM 4526 C CA . LEU C 1 187 ? 28.005 69.220 2.532 1.00 11.49 187 LEU C CA 1
ATOM 4527 C C . LEU C 1 187 ? 28.434 68.995 3.980 1.00 10.97 187 LEU C C 1
ATOM 4528 O O . LEU C 1 187 ? 28.744 69.941 4.709 1.00 11.75 187 LEU C O 1
ATOM 4533 N N . PHE C 1 188 ? 28.441 67.731 4.406 1.00 9.85 188 PHE C N 1
ATOM 4534 C CA . PHE C 1 188 ? 28.831 67.411 5.781 1.00 10.10 188 PHE C CA 1
ATOM 4535 C C . PHE C 1 188 ? 30.285 67.812 6.030 1.00 10.51 188 PHE C C 1
ATOM 4536 O O . PHE C 1 188 ? 30.602 68.477 7.017 1.00 10.52 188 PHE C O 1
ATOM 4544 N N . ILE C 1 189 ? 31.168 67.415 5.129 1.00 10.60 189 ILE C N 1
ATOM 4545 C CA . ILE C 1 189 ? 32.577 67.775 5.274 1.00 10.91 189 ILE C CA 1
ATOM 4546 C C . ILE C 1 189 ? 32.762 69.296 5.248 1.00 11.11 189 ILE C C 1
ATOM 4547 O O . ILE C 1 189 ? 33.497 69.859 6.058 1.00 10.33 189 ILE C O 1
ATOM 4552 N N . ALA C 1 190 ? 32.077 69.957 4.325 1.00 11.07 190 ALA C N 1
ATOM 4553 C CA . ALA C 1 190 ? 32.189 71.404 4.220 1.00 10.97 190 ALA C CA 1
ATOM 4554 C C . ALA C 1 190 ? 31.763 72.089 5.532 1.00 10.62 190 ALA C C 1
ATOM 4555 O O . ALA C 1 190 ? 32.422 73.018 5.999 1.00 10.78 190 ALA C O 1
ATOM 4557 N N . ARG C 1 191 ? 30.672 71.638 6.158 1.00 10.75 191 ARG C N 1
ATOM 4558 C CA . ARG C 1 191 ? 30.267 72.274 7.417 1.00 10.61 191 ARG C CA 1
ATOM 4559 C C . ARG C 1 191 ? 31.258 71.978 8.526 1.00 10.55 191 ARG C C 1
ATOM 4560 O O . ARG C 1 191 ? 31.624 72.863 9.294 1.00 9.88 191 ARG C O 1
ATOM 4568 N N . PHE C 1 192 ? 31.703 70.730 8.613 1.00 10.25 192 PHE C N 1
ATOM 4569 C CA . PHE C 1 192 ? 32.735 70.365 9.568 1.00 10.58 192 PHE C CA 1
ATOM 4570 C C . PHE C 1 192 ? 33.964 71.266 9.429 1.00 10.72 192 PHE C C 1
ATOM 4571 O O . PHE C 1 192 ? 34.464 71.794 10.435 1.00 10.70 192 PHE C O 1
ATOM 4579 N N . GLU C 1 193 ? 34.420 71.482 8.194 1.00 11.07 193 GLU C N 1
ATOM 4580 C CA . GLU C 1 193 ? 35.619 72.307 7.948 1.00 11.57 193 GLU C CA 1
ATOM 4581 C C . GLU C 1 193 ? 35.369 73.771 8.303 1.00 11.46 193 GLU C C 1
ATOM 4582 O O . GLU C 1 193 ? 36.252 74.439 8.844 1.00 11.83 193 GLU C O 1
ATOM 4588 N N . ALA C 1 194 ? 34.162 74.264 8.030 1.00 11.35 194 ALA C N 1
ATOM 4589 C CA . ALA C 1 194 ? 33.817 75.649 8.400 1.00 11.91 194 ALA C CA 1
ATOM 4590 C C . ALA C 1 194 ? 33.848 75.836 9.918 1.00 12.23 194 ALA C C 1
ATOM 4591 O O . ALA C 1 194 ? 34.389 76.826 10.431 1.00 13.43 194 ALA C O 1
ATOM 4593 N N . ILE C 1 195 ? 33.293 74.875 10.654 1.00 12.19 195 ILE C N 1
ATOM 4594 C CA . ILE C 1 195 ? 33.314 74.963 12.109 1.00 12.48 195 ILE C CA 1
ATOM 4595 C C . ILE C 1 195 ? 34.759 74.836 12.629 1.00 12.64 195 ILE C C 1
ATOM 4596 O O . ILE C 1 195 ? 35.151 75.561 13.553 1.00 13.11 195 ILE C O 1
ATOM 4601 N N . GLU C 1 196 ? 35.556 73.949 12.035 1.00 13.09 196 GLU C N 1
ATOM 4602 C CA . GLU C 1 196 ? 36.961 73.826 12.430 1.00 14.17 196 GLU C CA 1
ATOM 4603 C C . GLU C 1 196 ? 37.690 75.159 12.296 1.00 14.85 196 GLU C C 1
ATOM 4604 O O . GLU C 1 196 ? 38.509 75.511 13.152 1.00 14.93 196 GLU C O 1
ATOM 4610 N N . THR C 1 197 ? 37.391 75.887 11.230 1.00 16.32 197 THR C N 1
ATOM 4611 C CA . THR C 1 197 ? 37.998 77.201 11.006 1.00 16.88 197 THR C CA 1
ATOM 4612 C C . THR C 1 197 ? 37.598 78.193 12.106 1.00 17.55 197 THR C C 1
ATOM 4613 O O . THR C 1 197 ? 38.425 78.981 12.560 1.00 18.60 197 THR C O 1
ATOM 4617 N N . LEU C 1 198 ? 36.346 78.137 12.552 1.00 17.55 198 LEU C N 1
ATOM 4618 C CA . LEU C 1 198 ? 35.872 79.023 13.624 1.00 18.63 198 LEU C CA 1
ATOM 4619 C C . LEU C 1 198 ? 36.473 78.660 14.973 1.00 19.02 198 LEU C C 1
ATOM 4620 O O . LEU C 1 198 ? 36.630 79.525 15.833 1.00 18.85 198 LEU C O 1
ATOM 4625 N N . ARG C 1 199 ? 36.818 77.390 15.154 1.00 19.33 199 ARG C N 1
ATOM 4626 C CA . ARG C 1 199 ? 37.350 76.919 16.434 1.00 20.80 199 ARG C CA 1
ATOM 4627 C C . ARG C 1 199 ? 38.749 77.429 16.729 1.00 22.67 199 ARG C C 1
ATOM 4628 O O . ARG C 1 199 ? 39.071 77.731 17.872 1.00 23.20 199 ARG C O 1
ATOM 4636 N N . VAL C 1 200 ? 39.590 77.512 15.709 1.00 24.87 200 VAL C N 1
ATOM 4637 C CA . VAL C 1 200 ? 40.951 77.975 15.951 1.00 26.48 200 VAL C CA 1
ATOM 4638 C C . VAL C 1 200 ? 40.888 79.478 16.275 1.00 28.14 200 VAL C C 1
ATOM 4639 O O . VAL C 1 200 ? 41.646 79.977 17.105 1.00 29.41 200 VAL C O 1
ATOM 4643 N N . THR C 1 201 ? 39.935 80.161 15.646 1.00 29.46 201 THR C N 1
ATOM 4644 C CA . THR C 1 201 ? 39.694 81.589 15.816 1.00 29.46 201 THR C CA 1
ATOM 4645 C C . THR C 1 201 ? 39.135 81.932 17.199 1.00 30.54 201 THR C C 1
ATOM 4646 O O . THR C 1 201 ? 38.876 83.106 17.504 1.00 31.77 201 THR C O 1
ATOM 4650 N N . ARG D 1 8 ? 38.014 40.273 -25.077 1.00 27.86 8 ARG D N 1
ATOM 4651 C CA . ARG D 1 8 ? 38.473 41.600 -25.608 1.00 27.41 8 ARG D CA 1
ATOM 4652 C C . ARG D 1 8 ? 38.291 42.692 -24.556 1.00 27.38 8 ARG D C 1
ATOM 4653 O O . ARG D 1 8 ? 37.185 42.884 -24.043 1.00 27.74 8 ARG D O 1
ATOM 4661 N N . ALA D 1 9 ? 39.375 43.397 -24.235 1.00 26.68 9 ALA D N 1
ATOM 4662 C CA . ALA D 1 9 ? 39.372 44.384 -23.137 1.00 25.77 9 ALA D CA 1
ATOM 4663 C C . ALA D 1 9 ? 39.549 45.838 -23.604 1.00 24.83 9 ALA D C 1
ATOM 4664 O O . ALA D 1 9 ? 39.548 46.778 -22.788 1.00 24.66 9 ALA D O 1
ATOM 4666 N N . TRP D 1 10 ? 39.689 46.008 -24.913 1.00 23.44 10 TRP D N 1
ATOM 4667 C CA . TRP D 1 10 ? 39.991 47.303 -25.497 1.00 22.64 10 TRP D CA 1
ATOM 4668 C C . TRP D 1 10 ? 39.192 47.533 -26.755 1.00 19.78 10 TRP D C 1
ATOM 4669 O O . TRP D 1 10 ? 38.629 46.599 -27.326 1.00 20.04 10 TRP D O 1
ATOM 4680 N N . GLN D 1 11 ? 39.153 48.784 -27.191 1.00 15.87 11 GLN D N 1
ATOM 4681 C CA . GLN D 1 11 ? 38.659 49.091 -28.512 1.00 13.97 11 GLN D CA 1
ATOM 4682 C C . GLN D 1 11 ? 39.787 49.649 -29.369 1.00 12.73 11 GLN D C 1
ATOM 4683 O O . GLN D 1 11 ? 40.384 50.678 -29.031 1.00 12.86 11 GLN D O 1
ATOM 4689 N N . ARG D 1 12 ? 40.055 48.963 -30.470 1.00 12.44 12 ARG D N 1
ATOM 4690 C CA . ARG D 1 12 ? 40.999 49.405 -31.476 1.00 12.37 12 ARG D CA 1
ATOM 4691 C C . ARG D 1 12 ? 40.336 50.488 -32.316 1.00 11.82 12 ARG D C 1
ATOM 4692 O O . ARG D 1 12 ? 39.144 50.395 -32.652 1.00 12.10 12 ARG D O 1
ATOM 4700 N N . MET D 1 13 ? 41.102 51.521 -32.647 1.00 11.75 13 MET D N 1
ATOM 4701 C CA . MET D 1 13 ? 40.604 52.610 -33.481 1.00 11.57 13 MET D CA 1
ATOM 4702 C C . MET D 1 13 ? 41.149 52.454 -34.897 1.00 11.95 13 MET D C 1
ATOM 4703 O O . MET D 1 13 ? 42.191 51.824 -35.104 1.00 11.48 13 MET D O 1
ATOM 4708 N N . LEU D 1 14 ? 40.466 53.054 -35.868 1.00 11.62 14 LEU D N 1
ATOM 4709 C CA . LEU D 1 14 ? 40.920 53.026 -37.270 1.00 12.03 14 LEU D CA 1
ATOM 4710 C C . LEU D 1 14 ? 42.301 53.654 -37.428 1.00 12.56 14 LEU D C 1
ATOM 4711 O O . LEU D 1 14 ? 43.067 53.268 -38.312 1.00 13.95 14 LEU D O 1
ATOM 4716 N N . SER D 1 15 ? 42.587 54.626 -36.572 1.00 12.49 15 SER D N 1
ATOM 4717 C CA . SER D 1 15 ? 43.883 55.311 -36.523 1.00 12.54 15 SER D CA 1
ATOM 4718 C C . SER D 1 15 ? 45.024 54.482 -35.946 1.00 13.37 15 SER D C 1
ATOM 4719 O O . SER D 1 15 ? 46.171 54.923 -35.976 1.00 14.66 15 SER D O 1
ATOM 4722 N N . GLY D 1 16 ? 44.725 53.308 -35.399 1.00 12.82 16 GLY D N 1
ATOM 4723 C CA . GLY D 1 16 ? 45.760 52.439 -34.845 1.00 12.94 16 GLY D CA 1
ATOM 4724 C C . GLY D 1 16 ? 45.845 52.459 -33.342 1.00 13.31 16 GLY D C 1
ATOM 4725 O O . GLY D 1 16 ? 46.356 51.521 -32.736 1.00 13.38 16 GLY D O 1
ATOM 4726 N N . ARG D 1 17 ? 45.331 53.514 -32.729 1.00 13.30 17 ARG D N 1
ATOM 4727 C CA . ARG D 1 17 ? 45.280 53.602 -31.274 1.00 14.49 17 ARG D CA 1
ATOM 4728 C C . ARG D 1 17 ? 44.340 52.539 -30.728 1.00 14.31 17 ARG D C 1
ATOM 4729 O O . ARG D 1 17 ? 43.532 51.977 -31.463 1.00 12.88 17 ARG D O 1
ATOM 4737 N N . ARG D 1 18 ? 44.464 52.243 -29.443 1.00 14.97 18 ARG D N 1
ATOM 4738 C CA . ARG D 1 18 ? 43.432 51.505 -28.752 1.00 16.09 18 ARG D CA 1
ATOM 4739 C C . ARG D 1 18 ? 43.250 52.020 -27.336 1.00 15.96 18 ARG D C 1
ATOM 4740 O O . ARG D 1 18 ? 44.190 52.519 -26.702 1.00 16.98 18 ARG D O 1
ATOM 4748 N N . LEU D 1 19 ? 42.021 51.924 -26.855 1.00 15.04 19 LEU D N 1
ATOM 4749 C CA . LEU D 1 19 ? 41.665 52.449 -25.553 1.00 15.69 19 LEU D CA 1
ATOM 4750 C C . LEU D 1 19 ? 41.227 51.284 -24.682 1.00 16.16 19 LEU D C 1
ATOM 4751 O O . LEU D 1 19 ? 40.422 50.454 -25.117 1.00 15.84 19 LEU D O 1
ATOM 4756 N N . ASP D 1 20 ? 41.757 51.246 -23.461 1.00 17.15 20 ASP D N 1
ATOM 4757 C CA . ASP D 1 20 ? 41.367 50.260 -22.453 1.00 18.39 20 ASP D CA 1
ATOM 4758 C C . ASP D 1 20 ? 40.026 50.700 -21.892 1.00 19.39 20 ASP D C 1
ATOM 4759 O O . ASP D 1 20 ? 39.910 51.787 -21.325 1.00 20.00 20 ASP D O 1
ATOM 4764 N N . LEU D 1 21 ? 39.032 49.836 -22.057 1.00 20.37 21 LEU D N 1
ATOM 4765 C CA . LEU D 1 21 ? 37.642 50.146 -21.717 1.00 21.46 21 LEU D CA 1
ATOM 4766 C C . LEU D 1 21 ? 37.478 50.408 -20.217 1.00 21.76 21 LEU D C 1
ATOM 4767 O O . LEU D 1 21 ? 36.792 51.346 -19.801 1.00 22.13 21 LEU D O 1
ATOM 4772 N N . LEU D 1 22 ? 38.121 49.581 -19.400 1.00 21.71 22 LEU D N 1
ATOM 4773 C CA . LEU D 1 22 ? 37.915 49.636 -17.956 1.00 21.63 22 LEU D CA 1
ATOM 4774 C C . LEU D 1 22 ? 38.882 50.574 -17.220 1.00 21.65 22 LEU D C 1
ATOM 4775 O O . LEU D 1 22 ? 38.565 51.070 -16.142 1.00 21.85 22 LEU D O 1
ATOM 4780 N N . ASP D 1 23 ? 40.053 50.822 -17.799 1.00 21.22 23 ASP D N 1
ATOM 4781 C CA . ASP D 1 23 ? 41.054 51.699 -17.197 1.00 20.42 23 ASP D CA 1
ATOM 4782 C C . ASP D 1 23 ? 41.621 52.606 -18.306 1.00 19.45 23 ASP D C 1
ATOM 4783 O O . ASP D 1 23 ? 42.809 52.542 -18.634 1.00 19.21 23 ASP D O 1
ATOM 4788 N N . PRO D 1 24 ? 40.753 53.439 -18.910 1.00 18.01 24 PRO D N 1
ATOM 4789 C CA . PRO D 1 24 ? 41.170 54.228 -20.072 1.00 17.31 24 PRO D CA 1
ATOM 4790 C C . PRO D 1 24 ? 42.205 55.283 -19.737 1.00 16.42 24 PRO D C 1
ATOM 4791 O O . PRO D 1 24 ? 42.093 55.947 -18.708 1.00 16.79 24 PRO D O 1
ATOM 4795 N N . SER D 1 25 ? 43.212 55.429 -20.603 1.00 15.29 25 SER D N 1
ATOM 4796 C CA . SER D 1 25 ? 44.218 56.461 -20.447 1.00 14.64 25 SER D CA 1
ATOM 4797 C C . SER D 1 25 ? 43.800 57.663 -21.269 1.00 13.53 25 SER D C 1
ATOM 4798 O O . SER D 1 25 ? 43.431 57.490 -22.425 1.00 13.03 25 SER D O 1
ATOM 4801 N N . PRO D 1 26 ? 43.920 58.885 -20.707 1.00 12.89 26 PRO D N 1
ATOM 4802 C CA . PRO D 1 26 ? 43.662 60.071 -21.539 1.00 12.77 26 PRO D CA 1
ATOM 4803 C C . PRO D 1 26 ? 44.552 60.124 -22.777 1.00 12.17 26 PRO D C 1
ATOM 4804 O O . PRO D 1 26 ? 44.169 60.689 -23.803 1.00 12.13 26 PRO D O 1
ATOM 4808 N N . LEU D 1 27 ? 45.752 59.564 -22.672 1.00 12.02 27 LEU D N 1
ATOM 4809 C CA . LEU D 1 27 ? 46.729 59.692 -23.736 1.00 12.30 27 LEU D CA 1
ATOM 4810 C C . LEU D 1 27 ? 46.414 58.826 -24.965 1.00 11.89 27 LEU D C 1
ATOM 4811 O O . LEU D 1 27 ? 47.039 59.000 -26.020 1.00 12.66 27 LEU D O 1
ATOM 4816 N N . ASP D 1 28 ? 45.447 57.918 -24.833 1.00 11.49 28 ASP D N 1
ATOM 4817 C CA . ASP D 1 28 ? 44.934 57.139 -25.965 1.00 11.43 28 ASP D CA 1
ATOM 4818 C C . ASP D 1 28 ? 43.716 57.772 -26.651 1.00 11.17 28 ASP D C 1
ATOM 4819 O O . ASP D 1 28 ? 43.211 57.241 -27.641 1.00 11.45 28 ASP D O 1
ATOM 4824 N N . VAL D 1 29 ? 43.238 58.888 -26.114 1.00 10.87 29 VAL D N 1
ATOM 4825 C CA . VAL D 1 29 ? 42.046 59.558 -26.644 1.00 10.54 29 VAL D CA 1
ATOM 4826 C C . VAL D 1 29 ? 42.472 60.579 -27.696 1.00 10.18 29 VAL D C 1
ATOM 4827 O O . VAL D 1 29 ? 43.352 61.404 -27.445 1.00 10.37 29 VAL D O 1
ATOM 4831 N N . GLU D 1 30 ? 41.841 60.526 -28.860 1.00 9.95 30 GLU D N 1
ATOM 4832 C CA . GLU D 1 30 ? 42.028 61.546 -29.893 1.00 10.48 30 GLU D CA 1
ATOM 4833 C C . GLU D 1 30 ? 40.701 61.927 -30.520 1.00 10.10 30 GLU D C 1
ATOM 4834 O O . GLU D 1 30 ? 39.838 61.072 -30.741 1.00 9.97 30 GLU D O 1
ATOM 4840 N N . ILE D 1 31 ? 40.552 63.207 -30.850 1.00 10.06 31 ILE D N 1
ATOM 4841 C CA . ILE D 1 31 ? 39.275 63.693 -31.335 1.00 9.87 31 ILE D CA 1
ATOM 4842 C C . ILE D 1 31 ? 38.893 63.074 -32.697 1.00 9.69 31 ILE D C 1
ATOM 4843 O O . ILE D 1 31 ? 37.710 62.887 -32.996 1.00 10.03 31 ILE D O 1
ATOM 4848 N N . ALA D 1 32 ? 39.872 62.739 -33.530 1.00 9.64 32 ALA D N 1
ATOM 4849 C CA . ALA D 1 32 ? 39.552 62.113 -34.815 1.00 9.85 32 ALA D CA 1
ATOM 4850 C C . ALA D 1 32 ? 38.815 60.798 -34.603 1.00 9.89 32 ALA D C 1
ATOM 4851 O O . ALA D 1 32 ? 37.913 60.446 -35.371 1.00 10.60 32 ALA D O 1
ATOM 4853 N N . ASP D 1 33 ? 39.226 60.059 -33.574 1.00 9.61 33 ASP D N 1
ATOM 4854 C CA . ASP D 1 33 ? 38.614 58.756 -33.288 1.00 9.30 33 ASP D CA 1
ATOM 4855 C C . ASP D 1 33 ? 37.195 58.967 -32.756 1.00 8.85 33 ASP D C 1
ATOM 4856 O O . ASP D 1 33 ? 36.266 58.250 -33.125 1.00 9.14 33 ASP D O 1
ATOM 4861 N N . ILE D 1 34 ? 37.051 59.935 -31.855 1.00 8.55 34 ILE D N 1
ATOM 4862 C CA . ILE D 1 34 ? 35.747 60.280 -31.284 1.00 8.62 34 ILE D CA 1
ATOM 4863 C C . ILE D 1 34 ? 34.773 60.703 -32.384 1.00 8.63 34 ILE D C 1
ATOM 4864 O O . ILE D 1 34 ? 33.650 60.194 -32.473 1.00 8.68 34 ILE D O 1
ATOM 4869 N N . ALA D 1 35 ? 35.202 61.649 -33.214 1.00 8.75 35 ALA D N 1
ATOM 4870 C CA . ALA D 1 35 ? 34.334 62.193 -34.262 1.00 9.07 35 ALA D CA 1
ATOM 4871 C C . ALA D 1 35 ? 33.862 61.127 -35.238 1.00 9.00 35 ALA D C 1
ATOM 4872 O O . ALA D 1 35 ? 32.692 61.097 -35.628 1.00 9.80 35 ALA D O 1
ATOM 4874 N N . HIS D 1 36 ? 34.778 60.248 -35.625 1.00 9.03 36 HIS D N 1
ATOM 4875 C CA . HIS D 1 36 ? 34.447 59.190 -36.568 1.00 8.92 36 HIS D CA 1
ATOM 4876 C C . HIS D 1 36 ? 33.339 58.297 -36.018 1.00 9.15 36 HIS D C 1
ATOM 4877 O O . HIS D 1 36 ? 32.358 57.988 -36.701 1.00 8.96 36 HIS D O 1
ATOM 4884 N N . GLY D 1 37 ? 33.502 57.888 -34.764 1.00 9.06 37 GLY D N 1
ATOM 4885 C CA . GLY D 1 37 ? 32.533 57.009 -34.137 1.00 8.78 37 GLY D CA 1
ATOM 4886 C C . GLY D 1 37 ? 31.209 57.702 -33.885 1.00 8.13 37 GLY D C 1
ATOM 4887 O O . GLY D 1 37 ? 30.150 57.161 -34.201 1.00 8.96 37 GLY D O 1
ATOM 4888 N N . LEU D 1 38 ? 31.254 58.880 -33.265 1.00 7.83 38 LEU D N 1
ATOM 4889 C CA . LEU D 1 38 ? 30.018 59.585 -32.927 1.00 8.35 38 LEU D CA 1
ATOM 4890 C C . LEU D 1 38 ? 29.174 59.921 -34.147 1.00 7.91 38 LEU D C 1
ATOM 4891 O O . LEU D 1 38 ? 27.953 60.030 -34.030 1.00 8.32 38 LEU D O 1
ATOM 4896 N N . ALA D 1 39 ? 29.821 60.115 -35.294 1.00 7.91 39 ALA D N 1
ATOM 4897 C CA . ALA D 1 39 ? 29.137 60.423 -36.532 1.00 8.39 39 ALA D CA 1
ATOM 4898 C C . ALA D 1 39 ? 28.467 59.207 -37.159 1.00 8.47 39 ALA D C 1
ATOM 4899 O O . ALA D 1 39 ? 27.823 59.352 -38.195 1.00 8.90 39 ALA D O 1
ATOM 4901 N N . ARG D 1 40 ? 28.634 58.029 -36.545 1.00 8.81 40 ARG D N 1
ATOM 4902 C CA . ARG D 1 40 ? 28.028 56.784 -37.023 1.00 9.07 40 ARG D CA 1
ATOM 4903 C C . ARG D 1 40 ? 27.107 56.118 -35.986 1.00 9.12 40 ARG D C 1
ATOM 4904 O O . ARG D 1 40 ? 26.222 55.361 -36.356 1.00 11.27 40 ARG D O 1
ATOM 4912 N N . VAL D 1 41 ? 27.306 56.400 -34.708 1.00 9.06 41 VAL D N 1
ATOM 4913 C CA . VAL D 1 41 ? 26.424 55.895 -33.649 1.00 9.37 41 VAL D CA 1
ATOM 4914 C C . VAL D 1 41 ? 25.135 56.708 -33.677 1.00 9.66 41 VAL D C 1
ATOM 4915 O O . VAL D 1 41 ? 25.167 57.948 -33.664 1.00 10.80 41 VAL D O 1
ATOM 4919 N N . ALA D 1 42 ? 24.008 55.996 -33.678 1.00 9.96 42 ALA D N 1
ATOM 4920 C CA . ALA D 1 42 ? 22.698 56.633 -33.782 1.00 9.81 42 ALA D CA 1
ATOM 4921 C C . ALA D 1 42 ? 22.062 56.883 -32.425 1.00 10.03 42 ALA D C 1
ATOM 4922 O O . ALA D 1 42 ? 22.274 56.114 -31.476 1.00 10.40 42 ALA D O 1
ATOM 4924 N N . ARG D 1 43 ? 21.265 57.947 -32.338 1.00 9.55 43 ARG D N 1
ATOM 4925 C CA . ARG D 1 43 ? 20.370 58.114 -31.201 1.00 10.64 43 ARG D CA 1
ATOM 4926 C C . ARG D 1 43 ? 19.008 57.482 -31.435 1.00 9.91 43 ARG D C 1
ATOM 4927 O O . ARG D 1 43 ? 18.672 57.101 -32.559 1.00 9.59 43 ARG D O 1
ATOM 4935 N N . TRP D 1 44 ? 18.246 57.347 -30.345 1.00 9.31 44 TRP D N 1
ATOM 4936 C CA . TRP D 1 44 ? 16.858 56.873 -30.399 1.00 9.92 44 TRP D CA 1
ATOM 4937 C C . TRP D 1 44 ? 16.714 55.449 -30.959 1.00 9.47 44 TRP D C 1
ATOM 4938 O O . TRP D 1 44 ? 15.651 55.080 -31.477 1.00 9.18 44 TRP D O 1
ATOM 4949 N N . ASN D 1 45 ? 17.774 54.645 -30.828 1.00 9.09 45 ASN D N 1
ATOM 4950 C CA . ASN D 1 45 ? 17.808 53.290 -31.384 1.00 9.12 45 ASN D CA 1
ATOM 4951 C C . ASN D 1 45 ? 17.472 53.288 -32.873 1.00 8.99 45 ASN D C 1
ATOM 4952 O O . ASN D 1 45 ? 16.925 52.314 -33.389 1.00 9.25 45 ASN D O 1
ATOM 4957 N N . GLY D 1 46 ? 17.799 54.379 -33.570 1.00 9.18 46 GLY D N 1
ATOM 4958 C CA . GLY D 1 46 ? 17.519 54.483 -35.006 1.00 9.19 46 GLY D CA 1
ATOM 4959 C C . GLY D 1 46 ? 16.056 54.671 -35.388 1.00 9.17 46 GLY D C 1
ATOM 4960 O O . GLY D 1 46 ? 15.700 54.614 -36.578 1.00 9.57 46 GLY D O 1
ATOM 4961 N N . GLN D 1 47 ? 15.200 54.920 -34.401 1.00 9.25 47 GLN D N 1
ATOM 4962 C CA . GLN D 1 47 ? 13.768 55.046 -34.669 1.00 10.04 47 GLN D CA 1
ATOM 4963 C C . GLN D 1 47 ? 13.441 56.511 -34.966 1.00 10.64 47 GLN D C 1
ATOM 4964 O O . GLN D 1 47 ? 12.706 57.180 -34.229 1.00 11.09 47 GLN D O 1
ATOM 4970 N N . THR D 1 48 ? 14.021 56.996 -36.060 1.00 10.72 48 THR D N 1
ATOM 4971 C CA . THR D 1 48 ? 13.968 58.417 -36.408 1.00 11.65 48 THR D CA 1
ATOM 4972 C C . THR D 1 48 ? 13.616 58.635 -37.876 1.00 12.40 48 THR D C 1
ATOM 4973 O O . THR D 1 48 ? 14.048 57.892 -38.750 1.00 11.00 48 THR D O 1
ATOM 4977 N N . ARG D 1 49 ? 12.873 59.703 -38.138 1.00 12.89 49 ARG D N 1
ATOM 4978 C CA . ARG D 1 49 ? 12.488 60.054 -39.497 1.00 14.79 49 ARG D CA 1
ATOM 4979 C C . ARG D 1 49 ? 13.675 60.574 -40.280 1.00 15.17 49 ARG D C 1
ATOM 4980 O O . ARG D 1 49 ? 14.442 61.389 -39.777 1.00 16.90 49 ARG D O 1
ATOM 4988 N N . GLY D 1 50 ? 13.818 60.106 -41.511 1.00 14.80 50 GLY D N 1
ATOM 4989 C CA . GLY D 1 50 ? 14.857 60.608 -42.396 1.00 14.90 50 GLY D CA 1
ATOM 4990 C C . GLY D 1 50 ? 15.666 59.470 -42.968 1.00 14.55 50 GLY D C 1
ATOM 4991 O O . GLY D 1 50 ? 15.755 58.395 -42.371 1.00 14.28 50 GLY D O 1
ATOM 4992 N N . ASP D 1 51 ? 16.258 59.711 -44.131 1.00 14.38 51 ASP D N 1
ATOM 4993 C CA . ASP D 1 51 ? 17.024 58.694 -44.815 1.00 14.03 51 ASP D CA 1
ATOM 4994 C C . ASP D 1 51 ? 18.314 58.357 -44.083 1.00 13.26 51 ASP D C 1
ATOM 4995 O O . ASP D 1 51 ? 18.845 57.271 -44.270 1.00 13.38 51 ASP D O 1
ATOM 5000 N N . HIS D 1 52 ? 18.809 59.294 -43.278 1.00 12.99 52 HIS D N 1
ATOM 5001 C CA . HIS D 1 52 ? 20.030 59.088 -42.502 1.00 13.16 52 HIS D CA 1
ATOM 5002 C C . HIS D 1 52 ? 19.723 59.025 -41.024 1.00 12.36 52 HIS D C 1
ATOM 5003 O O . HIS D 1 52 ? 18.852 59.736 -40.536 1.00 12.81 52 HIS D O 1
ATOM 5010 N N . ALA D 1 53 ? 20.451 58.169 -40.309 1.00 11.44 53 ALA D N 1
ATOM 5011 C CA . ALA D 1 53 ? 20.346 58.100 -38.860 1.00 11.35 53 ALA D CA 1
ATOM 5012 C C . ALA D 1 53 ? 20.673 59.459 -38.259 1.00 11.09 53 ALA D C 1
ATOM 5013 O O . ALA D 1 53 ? 21.468 60.221 -38.815 1.00 10.95 53 ALA D O 1
ATOM 5015 N N . PHE D 1 54 ? 20.049 59.762 -37.129 1.00 10.60 54 PHE D N 1
ATOM 5016 C CA . PHE D 1 54 ? 20.370 60.985 -36.382 1.00 10.35 54 PHE D CA 1
ATOM 5017 C C . PHE D 1 54 ? 21.464 60.625 -35.392 1.00 10.48 54 PHE D C 1
ATOM 5018 O O . PHE D 1 54 ? 21.224 59.908 -34.421 1.00 10.79 54 PHE D O 1
ATOM 5026 N N . THR D 1 55 ? 22.678 61.101 -35.661 1.00 10.00 55 THR D N 1
ATOM 5027 C CA . THR D 1 55 ? 23.853 60.608 -34.944 1.00 9.79 55 THR D CA 1
ATOM 5028 C C . THR D 1 55 ? 24.130 61.348 -33.636 1.00 9.27 55 THR D C 1
ATOM 5029 O O . THR D 1 55 ? 23.692 62.473 -33.403 1.00 9.77 55 THR D O 1
ATOM 5033 N N . VAL D 1 56 ? 24.915 60.708 -32.788 1.00 8.97 56 VAL D N 1
ATOM 5034 C CA . VAL D 1 56 ? 25.325 61.311 -31.544 1.00 9.30 56 VAL D CA 1
ATOM 5035 C C . VAL D 1 56 ? 26.146 62.583 -31.813 1.00 9.32 56 VAL D C 1
ATOM 5036 O O . VAL D 1 56 ? 26.013 63.571 -31.098 1.00 10.31 56 VAL D O 1
ATOM 5040 N N . ALA D 1 57 ? 26.977 62.571 -32.853 1.00 9.50 57 ALA D N 1
ATOM 5041 C CA . ALA D 1 57 ? 27.729 63.780 -33.225 1.00 9.56 57 ALA D CA 1
ATOM 5042 C C . ALA D 1 57 ? 26.799 64.959 -33.478 1.00 9.43 57 ALA D C 1
ATOM 5043 O O . ALA D 1 57 ? 27.051 66.067 -33.006 1.00 10.12 57 ALA D O 1
ATOM 5045 N N . GLN D 1 58 ? 25.728 64.721 -34.235 1.00 9.95 58 GLN D N 1
ATOM 5046 C CA . GLN D 1 58 ? 24.776 65.789 -34.512 1.00 10.07 58 GLN D CA 1
ATOM 5047 C C . GLN D 1 58 ? 24.062 66.236 -33.234 1.00 10.30 58 GLN D C 1
ATOM 5048 O O . GLN D 1 58 ? 23.883 67.416 -33.000 1.00 10.80 58 GLN D O 1
ATOM 5054 N N . HIS D 1 59 ? 23.709 65.283 -32.379 1.00 10.58 59 HIS D N 1
ATOM 5055 C CA . HIS D 1 59 ? 23.130 65.599 -31.085 1.00 10.94 59 HIS D CA 1
ATOM 5056 C C . HIS D 1 59 ? 24.066 66.512 -30.285 1.00 10.83 59 HIS D C 1
ATOM 5057 O O . HIS D 1 59 ? 23.631 67.519 -29.728 1.00 11.81 59 HIS D O 1
ATOM 5064 N N . CYS D 1 60 ? 25.357 66.166 -30.246 1.00 10.81 60 CYS D N 1
ATOM 5065 C CA . CYS D 1 60 ? 26.331 66.967 -29.509 1.00 11.41 60 CYS D CA 1
ATOM 5066 C C . CYS D 1 60 ? 26.392 68.395 -30.020 1.00 11.00 60 CYS D C 1
ATOM 5067 O O . CYS D 1 60 ? 26.527 69.349 -29.235 1.00 11.11 60 CYS D O 1
ATOM 5070 N N . LEU D 1 61 ? 26.349 68.539 -31.340 1.00 11.14 61 LEU D N 1
ATOM 5071 C CA . LEU D 1 61 ? 26.353 69.865 -31.949 1.00 11.45 61 LEU D CA 1
ATOM 5072 C C . LEU D 1 61 ? 25.147 70.669 -31.492 1.00 12.09 61 LEU D C 1
ATOM 5073 O O . LEU D 1 61 ? 25.282 71.830 -31.115 1.00 12.74 61 LEU D O 1
ATOM 5078 N N . ILE D 1 62 ? 23.973 70.056 -31.512 1.00 12.82 62 ILE D N 1
ATOM 5079 C CA . ILE D 1 62 ? 22.760 70.751 -31.070 1.00 13.16 62 ILE D CA 1
ATOM 5080 C C . ILE D 1 62 ? 22.807 71.061 -29.576 1.00 12.92 62 ILE D C 1
ATOM 5081 O O . ILE D 1 62 ? 22.445 72.148 -29.146 1.00 13.23 62 ILE D O 1
ATOM 5086 N N . VAL D 1 63 ? 23.273 70.119 -28.773 1.00 12.21 63 VAL D N 1
ATOM 5087 C CA . VAL D 1 63 ? 23.400 70.368 -27.346 1.00 12.76 63 VAL D CA 1
ATOM 5088 C C . VAL D 1 63 ? 24.327 71.549 -27.060 1.00 12.76 63 VAL D C 1
ATOM 5089 O O . VAL D 1 63 ? 24.008 72.413 -26.242 1.00 12.58 63 VAL D O 1
ATOM 5093 N N . GLU D 1 64 ? 25.472 71.614 -27.728 1.00 12.76 64 GLU D N 1
ATOM 5094 C CA . GLU D 1 64 ? 26.396 72.713 -27.457 1.00 13.29 64 GLU D CA 1
ATOM 5095 C C . GLU D 1 64 ? 25.789 74.055 -27.890 1.00 13.60 64 GLU D C 1
ATOM 5096 O O . GLU D 1 64 ? 25.975 75.074 -27.220 1.00 13.65 64 GLU D O 1
ATOM 5102 N N . THR D 1 65 ? 25.058 74.049 -28.998 1.00 14.17 65 THR D N 1
ATOM 5103 C CA . THR D 1 65 ? 24.370 75.264 -29.461 1.00 15.08 65 THR D CA 1
ATOM 5104 C C . THR D 1 65 ? 23.332 75.724 -28.424 1.00 15.68 65 THR D C 1
ATOM 5105 O O . THR D 1 65 ? 23.293 76.899 -28.015 1.00 15.91 65 THR D O 1
ATOM 5109 N N . ILE D 1 66 ? 22.498 74.792 -27.986 1.00 15.55 66 ILE D N 1
ATOM 5110 C CA . ILE D 1 66 ? 21.469 75.104 -26.993 1.00 15.94 66 ILE D CA 1
ATOM 5111 C C . ILE D 1 66 ? 22.113 75.564 -25.682 1.00 16.08 66 ILE D C 1
ATOM 5112 O O . ILE D 1 66 ? 21.655 76.517 -25.038 1.00 15.94 66 ILE D O 1
ATOM 5117 N N . PHE D 1 67 ? 23.198 74.911 -25.286 1.00 15.83 67 PHE D N 1
ATOM 5118 C CA . PHE D 1 67 ? 23.896 75.276 -24.065 1.00 16.59 67 PHE D CA 1
ATOM 5119 C C . PHE D 1 67 ? 24.326 76.744 -24.118 1.00 16.83 67 PHE D C 1
ATOM 5120 O O . PHE D 1 67 ? 24.103 77.501 -23.163 1.00 17.07 67 PHE D O 1
ATOM 5128 N N . CYS D 1 68 ? 24.909 77.153 -25.243 1.00 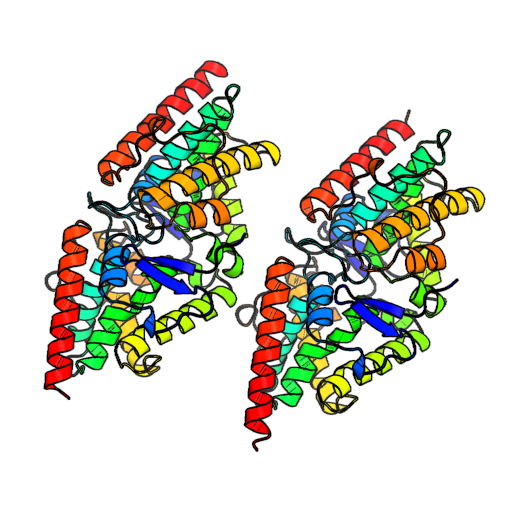17.28 68 CYS D N 1
ATOM 5129 C CA . CYS D 1 68 ? 25.363 78.542 -25.397 1.00 18.26 68 CYS D CA 1
ATOM 5130 C C . CYS D 1 68 ? 24.202 79.537 -25.341 1.00 18.92 68 CYS D C 1
ATOM 5131 O O . CYS D 1 68 ? 24.346 80.625 -24.782 1.00 19.11 68 CYS D O 1
ATOM 5134 N N . ARG D 1 69 ? 23.055 79.155 -25.892 1.00 19.77 69 ARG D N 1
ATOM 5135 C CA . ARG D 1 69 ? 21.847 80.000 -25.821 1.00 20.53 69 ARG D CA 1
ATOM 5136 C C . ARG D 1 69 ? 21.300 80.108 -24.393 1.00 21.09 69 ARG D C 1
ATOM 5137 O O . ARG D 1 69 ? 20.888 81.198 -23.955 1.00 21.81 69 ARG D O 1
ATOM 5145 N N . MET D 1 70 ? 21.279 78.984 -23.676 1.00 21.07 70 MET D N 1
ATOM 5146 C CA . MET D 1 70 ? 20.752 78.940 -22.312 1.00 20.81 70 MET D CA 1
ATOM 5147 C C . MET D 1 70 ? 21.718 79.596 -21.308 1.00 21.64 70 MET D C 1
ATOM 5148 O O . MET D 1 70 ? 21.287 80.114 -20.272 1.00 21.65 70 MET D O 1
ATOM 5153 N N . CYS D 1 71 ? 23.015 79.568 -21.619 1.00 21.81 71 CYS D N 1
ATOM 5154 C CA . CYS D 1 71 ? 24.057 80.040 -20.709 1.00 22.44 71 CYS D CA 1
ATOM 5155 C C . CYS D 1 71 ? 24.956 81.061 -21.400 1.00 22.74 71 CYS D C 1
ATOM 5156 O O . CYS D 1 71 ? 26.069 80.730 -21.814 1.00 22.95 71 CYS D O 1
ATOM 5159 N N . PRO D 1 72 ? 24.490 82.318 -21.511 1.00 23.36 72 PRO D N 1
ATOM 5160 C CA . PRO D 1 72 ? 25.205 83.328 -22.303 1.00 23.06 72 PRO D CA 1
ATOM 5161 C C . PRO D 1 72 ? 26.598 83.690 -21.778 1.00 22.91 72 PRO D C 1
ATOM 5162 O O . PRO D 1 72 ? 27.408 84.235 -22.533 1.00 23.71 72 PRO D O 1
ATOM 5166 N N . GLY D 1 73 ? 26.878 83.381 -20.513 1.00 22.25 73 GLY D N 1
ATOM 5167 C CA . GLY D 1 73 ? 28.201 83.616 -19.928 1.00 22.12 73 GLY D CA 1
ATOM 5168 C C . GLY D 1 73 ? 29.120 82.409 -19.980 1.00 21.95 73 GLY D C 1
ATOM 5169 O O . GLY D 1 73 ? 30.121 82.348 -19.249 1.00 22.35 73 GLY D O 1
ATOM 5170 N N . ALA D 1 74 ? 28.794 81.447 -20.840 1.00 21.20 74 ALA D N 1
ATOM 5171 C CA . ALA D 1 74 ? 29.569 80.215 -20.903 1.00 20.51 74 ALA D CA 1
ATOM 5172 C C . ALA D 1 74 ? 30.985 80.515 -21.356 1.00 19.55 74 ALA D C 1
ATOM 5173 O O . ALA D 1 74 ? 31.179 81.304 -22.282 1.00 20.15 74 ALA D O 1
ATOM 5175 N N . THR D 1 75 ? 31.966 79.895 -20.704 1.00 18.60 75 THR D N 1
ATOM 5176 C CA . THR D 1 75 ? 33.357 80.007 -21.128 1.00 17.89 75 THR D CA 1
ATOM 5177 C C . THR D 1 75 ? 33.629 78.964 -22.215 1.00 16.81 75 THR D C 1
ATOM 5178 O O . THR D 1 75 ? 32.897 77.966 -22.311 1.00 15.80 75 THR D O 1
ATOM 5182 N N . PRO D 1 76 ? 34.692 79.174 -23.011 1.00 16.44 76 PRO D N 1
ATOM 5183 C CA . PRO D 1 76 ? 35.088 78.160 -23.998 1.00 15.98 76 PRO D CA 1
ATOM 5184 C C . PRO D 1 76 ? 35.337 76.758 -23.404 1.00 15.70 76 PRO D C 1
ATOM 5185 O O . PRO D 1 76 ? 34.982 75.752 -24.036 1.00 15.03 76 PRO D O 1
ATOM 5189 N N . ASP D 1 77 ? 35.910 76.672 -22.206 1.00 15.03 77 ASP D N 1
ATOM 5190 C CA . ASP D 1 77 ? 36.084 75.376 -21.543 1.00 15.31 77 ASP D CA 1
ATOM 5191 C C . ASP D 1 77 ? 34.733 74.686 -21.364 1.00 14.82 77 ASP D C 1
ATOM 5192 O O . ASP D 1 77 ? 34.607 73.486 -21.594 1.00 14.69 77 ASP D O 1
ATOM 5197 N N . GLU D 1 78 ? 33.738 75.456 -20.931 1.00 14.89 78 GLU D N 1
ATOM 5198 C CA . GLU D 1 78 ? 32.396 74.932 -20.698 1.00 14.67 78 GLU D CA 1
ATOM 5199 C C . GLU D 1 78 ? 31.735 74.496 -22.000 1.00 13.93 78 GLU D C 1
ATOM 5200 O O . GLU D 1 78 ? 31.095 73.444 -22.050 1.00 14.50 78 GLU D O 1
ATOM 5206 N N . MET D 1 79 ? 31.906 75.305 -23.040 1.00 13.49 79 MET D N 1
ATOM 5207 C CA . MET D 1 79 ? 31.415 74.942 -24.367 1.00 13.41 79 MET D CA 1
ATOM 5208 C C . MET D 1 79 ? 31.991 73.592 -24.801 1.00 13.03 79 MET D C 1
ATOM 5209 O O . MET D 1 79 ? 31.268 72.748 -25.321 1.00 12.72 79 MET D O 1
ATOM 5214 N N . GLN D 1 80 ? 33.283 73.380 -24.576 1.00 12.58 80 GLN D N 1
ATOM 5215 C CA . GLN D 1 80 ? 33.911 72.122 -24.978 1.00 12.68 80 GLN D CA 1
ATOM 5216 C C . GLN D 1 80 ? 33.359 70.961 -24.160 1.00 12.64 80 GLN D C 1
ATOM 5217 O O . GLN D 1 80 ? 33.154 69.869 -24.696 1.00 12.46 80 GLN D O 1
ATOM 5223 N N . MET D 1 81 ? 33.114 71.186 -22.869 1.00 12.43 81 MET D N 1
ATOM 5224 C CA . MET D 1 81 ? 32.546 70.128 -22.024 1.00 12.68 81 MET D CA 1
ATOM 5225 C C . MET D 1 81 ? 31.109 69.800 -22.472 1.00 12.40 81 MET D C 1
ATOM 5226 O O . MET D 1 81 ? 30.692 68.641 -22.435 1.00 12.57 81 MET D O 1
ATOM 5231 N N . ALA D 1 82 ? 30.372 70.798 -22.958 1.00 12.07 82 ALA D N 1
ATOM 5232 C CA . ALA D 1 82 ? 29.047 70.532 -23.530 1.00 11.68 82 ALA D CA 1
ATOM 5233 C C . ALA D 1 82 ? 29.136 69.697 -24.808 1.00 11.53 82 ALA D C 1
ATOM 5234 O O . ALA D 1 82 ? 28.417 68.713 -24.955 1.00 12.27 82 ALA D O 1
ATOM 5236 N N . LEU D 1 83 ? 30.005 70.093 -25.737 1.00 10.64 83 LEU D N 1
ATOM 5237 C CA . LEU D 1 83 ? 30.159 69.334 -26.988 1.00 10.92 83 LEU D CA 1
ATOM 5238 C C . LEU D 1 83 ? 30.620 67.912 -26.731 1.00 11.03 83 LEU D C 1
ATOM 5239 O O . LEU D 1 83 ? 30.168 66.989 -27.408 1.00 11.29 83 LEU D O 1
ATOM 5244 N N . LEU D 1 84 ? 31.512 67.738 -25.756 1.00 10.97 84 LEU D N 1
ATOM 5245 C CA . LEU D 1 84 ? 32.130 66.425 -25.502 1.00 11.65 84 LEU D CA 1
ATOM 5246 C C . LEU D 1 84 ? 31.376 65.595 -24.475 1.00 11.49 84 LEU D C 1
ATOM 5247 O O . LEU D 1 84 ? 31.831 64.505 -24.112 1.00 10.79 84 LEU D O 1
ATOM 5252 N N . HIS D 1 85 ? 30.223 66.055 -24.009 1.00 12.79 85 HIS D N 1
ATOM 5253 C CA . HIS D 1 85 ? 29.583 65.325 -22.926 1.00 12.73 85 HIS D CA 1
ATOM 5254 C C . HIS D 1 85 ? 29.245 63.881 -23.310 1.00 12.75 85 HIS D C 1
ATOM 5255 O O . HIS D 1 85 ? 29.398 62.976 -22.502 1.00 13.06 85 HIS D O 1
ATOM 5262 N N . ASP D 1 86 ? 28.806 63.660 -24.544 1.00 11.73 86 ASP D N 1
ATOM 5263 C CA . ASP D 1 86 ? 28.502 62.292 -24.997 1.00 11.75 86 ASP D CA 1
ATOM 5264 C C . ASP D 1 86 ? 29.688 61.575 -25.673 1.00 11.47 86 ASP D C 1
ATOM 5265 O O . ASP D 1 86 ? 29.539 60.491 -26.249 1.00 10.60 86 ASP D O 1
ATOM 5270 N N . ALA D 1 87 ? 30.885 62.146 -25.566 1.00 11.12 87 ALA D N 1
ATOM 5271 C CA . ALA D 1 87 ? 32.066 61.528 -26.196 1.00 11.53 87 ALA D CA 1
ATOM 5272 C C . ALA D 1 87 ? 32.304 60.074 -25.782 1.00 11.40 87 ALA D C 1
ATOM 5273 O O . ALA D 1 87 ? 32.691 59.256 -26.637 1.00 11.69 87 ALA D O 1
ATOM 5275 N N . PRO D 1 88 ? 32.077 59.725 -24.500 1.00 11.27 88 PRO D N 1
ATOM 5276 C CA . PRO D 1 88 ? 32.271 58.315 -24.120 1.00 10.99 88 PRO D CA 1
ATOM 5277 C C . PRO D 1 88 ? 31.521 57.309 -24.982 1.00 10.18 88 PRO D C 1
ATOM 5278 O O . PRO D 1 88 ? 31.901 56.143 -25.047 1.00 11.07 88 PRO D O 1
ATOM 5282 N N . GLU D 1 89 ? 30.459 57.754 -25.652 1.00 9.71 89 GLU D N 1
ATOM 5283 C CA . GLU D 1 89 ? 29.668 56.845 -26.487 1.00 10.08 89 GLU D CA 1
ATOM 5284 C C . GLU D 1 89 ? 30.497 56.279 -27.644 1.00 9.70 89 GLU D C 1
ATOM 5285 O O . GLU D 1 89 ? 30.121 55.262 -28.233 1.00 9.90 89 GLU D O 1
ATOM 5291 N N . TYR D 1 90 ? 31.651 56.889 -27.945 1.00 9.22 90 TYR D N 1
ATOM 5292 C CA . TYR D 1 90 ? 32.496 56.333 -29.004 1.00 9.76 90 TYR D CA 1
ATOM 5293 C C . TYR D 1 90 ? 33.141 55.007 -28.627 1.00 9.61 90 TYR D C 1
ATOM 5294 O O . TYR D 1 90 ? 33.627 54.289 -29.517 1.00 9.52 90 TYR D O 1
ATOM 5303 N N . VAL D 1 91 ? 33.125 54.686 -27.332 1.00 10.69 91 VAL D N 1
ATOM 5304 C CA . VAL D 1 91 ? 33.590 53.379 -26.848 1.00 11.31 91 VAL D CA 1
ATOM 5305 C C . VAL D 1 91 ? 32.525 52.573 -26.108 1.00 11.23 91 VAL D C 1
ATOM 5306 O O . VAL D 1 91 ? 32.642 51.347 -26.056 1.00 11.56 91 VAL D O 1
ATOM 5310 N N . ILE D 1 92 ? 31.496 53.218 -25.551 1.00 11.02 92 ILE D N 1
ATOM 5311 C CA . ILE D 1 92 ? 30.455 52.455 -24.839 1.00 11.90 92 ILE D CA 1
ATOM 5312 C C . ILE D 1 92 ? 29.152 52.306 -25.623 1.00 11.43 92 ILE D C 1
ATOM 5313 O O . ILE D 1 92 ? 28.317 51.479 -25.265 1.00 11.79 92 ILE D O 1
ATOM 5318 N N . GLY D 1 93 ? 28.999 53.063 -26.710 1.00 10.56 93 GLY D N 1
ATOM 5319 C CA . GLY D 1 93 ? 27.776 53.034 -27.509 1.00 10.84 93 GLY D CA 1
ATOM 5320 C C . GLY D 1 93 ? 26.699 53.936 -26.953 1.00 10.28 93 GLY D C 1
ATOM 5321 O O . GLY D 1 93 ? 26.902 54.642 -25.953 1.00 10.87 93 GLY D O 1
ATOM 5322 N N . ASP D 1 94 ? 25.544 53.925 -27.616 1.00 10.54 94 ASP D N 1
ATOM 5323 C CA . ASP D 1 94 ? 24.402 54.726 -27.184 1.00 10.55 94 ASP D CA 1
ATOM 5324 C C . ASP D 1 94 ? 23.346 53.839 -26.550 1.00 10.56 94 ASP D C 1
ATOM 5325 O O . ASP D 1 94 ? 22.956 52.819 -27.124 1.00 10.79 94 ASP D O 1
ATOM 5330 N N . MET D 1 95 ? 22.898 54.240 -25.365 1.00 10.99 95 MET D N 1
ATOM 5331 C CA . MET D 1 95 ? 21.826 53.530 -24.673 1.00 11.31 95 MET D CA 1
ATOM 5332 C C . MET D 1 95 ? 20.796 54.552 -24.261 1.00 11.82 95 MET D C 1
ATOM 5333 O O . MET D 1 95 ? 21.121 55.585 -23.695 1.00 12.33 95 MET D O 1
ATOM 5338 N N . ILE D 1 96 ? 19.534 54.263 -24.547 1.00 12.19 96 ILE D N 1
ATOM 5339 C CA . ILE D 1 96 ? 18.464 55.162 -24.124 1.00 12.77 96 ILE D CA 1
ATOM 5340 C C . ILE D 1 96 ? 18.375 55.251 -22.599 1.00 13.34 96 ILE D C 1
ATOM 5341 O O . ILE D 1 96 ? 18.704 54.301 -21.890 1.00 12.84 96 ILE D O 1
ATOM 5346 N N . SER D 1 97 ? 17.943 56.409 -22.102 1.00 15.09 97 SER D N 1
ATOM 5347 C CA . SER D 1 97 ? 17.943 56.688 -20.669 1.00 16.07 97 SER D CA 1
ATOM 5348 C C . SER D 1 97 ? 17.225 55.640 -19.834 1.00 16.42 97 SER D C 1
ATOM 5349 O O . SER D 1 97 ? 17.742 55.203 -18.815 1.00 17.18 97 SER D O 1
ATOM 5352 N N . PRO D 1 98 ? 16.034 55.201 -20.266 1.00 16.50 98 PRO D N 1
ATOM 5353 C CA . PRO D 1 98 ? 15.347 54.209 -19.434 1.00 17.01 98 PRO D CA 1
ATOM 5354 C C . PRO D 1 98 ? 16.151 52.934 -19.181 1.00 17.18 98 PRO D C 1
ATOM 5355 O O . PRO D 1 98 ? 15.978 52.302 -18.136 1.00 17.92 98 PRO D O 1
ATOM 5359 N N . PHE D 1 99 ? 16.999 52.539 -20.133 1.00 16.83 99 PHE D N 1
ATOM 5360 C CA . PHE D 1 99 ? 17.809 51.336 -19.958 1.00 17.10 99 PHE D CA 1
ATOM 5361 C C . PHE D 1 99 ? 19.087 51.610 -19.181 1.00 17.28 99 PHE D C 1
ATOM 5362 O O . PHE D 1 99 ? 19.581 50.724 -18.491 1.00 16.47 99 PHE D O 1
ATOM 5370 N N . LYS D 1 100 ? 19.607 52.831 -19.258 1.00 17.83 100 LYS D N 1
ATOM 5371 C CA . LYS D 1 100 ? 20.717 53.199 -18.378 1.00 18.82 100 LYS D CA 1
ATOM 5372 C C . LYS D 1 100 ? 20.350 53.002 -16.910 1.00 18.94 100 LYS D C 1
ATOM 5373 O O . LYS D 1 100 ? 21.217 52.711 -16.083 1.00 18.91 100 LYS D O 1
ATOM 5379 N N . SER D 1 101 ? 19.063 53.153 -16.598 1.00 18.99 101 SER D N 1
ATOM 5380 C CA . SER D 1 101 ? 18.558 52.972 -15.236 1.00 19.23 101 SER D CA 1
ATOM 5381 C C . SER D 1 101 ? 18.654 51.531 -14.756 1.00 18.80 101 SER D C 1
ATOM 5382 O O . SER D 1 101 ? 18.799 51.287 -13.555 1.00 19.35 101 SER D O 1
ATOM 5385 N N . VAL D 1 102 ? 18.565 50.580 -15.679 1.00 18.04 102 VAL D N 1
ATOM 5386 C CA . VAL D 1 102 ? 18.535 49.156 -15.315 1.00 18.03 102 VAL D CA 1
ATOM 5387 C C . VAL D 1 102 ? 19.748 48.327 -15.753 1.00 17.95 102 VAL D C 1
ATOM 5388 O O . VAL D 1 102 ? 19.868 47.173 -15.350 1.00 17.89 102 VAL D O 1
ATOM 5392 N N . VAL D 1 103 ? 20.636 48.891 -16.572 1.00 17.75 103 VAL D N 1
ATOM 5393 C CA . VAL D 1 103 ? 21.791 48.135 -17.092 1.00 17.69 103 VAL D CA 1
ATOM 5394 C C . VAL D 1 103 ? 22.660 47.553 -15.955 1.00 18.04 103 VAL D C 1
ATOM 5395 O O . VAL D 1 103 ? 23.135 46.404 -16.036 1.00 18.06 103 VAL D O 1
ATOM 5399 N N . GLY D 1 104 ? 22.855 48.340 -14.900 1.00 17.92 104 GLY D N 1
ATOM 5400 C CA . GLY D 1 104 ? 23.610 47.874 -13.738 1.00 17.95 104 GLY D CA 1
ATOM 5401 C C . GLY D 1 104 ? 25.052 47.535 -14.058 1.00 17.79 104 GLY D C 1
ATOM 5402 O O . GLY D 1 104 ? 25.669 48.127 -14.948 1.00 17.62 104 GLY D O 1
ATOM 5403 N N . GLY D 1 105 ? 25.596 46.571 -13.320 1.00 17.78 105 GLY D N 1
ATOM 5404 C CA . GLY D 1 105 ? 26.992 46.191 -13.450 1.00 17.62 105 GLY D CA 1
ATOM 5405 C C . GLY D 1 105 ? 27.928 47.376 -13.359 1.00 17.70 105 GLY D C 1
ATOM 5406 O O . GLY D 1 105 ? 27.684 48.337 -12.616 1.00 17.69 105 GLY D O 1
ATOM 5407 N N . GLY D 1 106 ? 29.006 47.323 -14.133 1.00 17.62 106 GLY D N 1
ATOM 5408 C CA . GLY D 1 106 ? 30.006 48.386 -14.102 1.00 17.24 106 GLY D CA 1
ATOM 5409 C C . GLY D 1 106 ? 29.785 49.474 -15.135 1.00 16.91 106 GLY D C 1
ATOM 5410 O O . GLY D 1 106 ? 30.674 50.280 -15.375 1.00 16.98 106 GLY D O 1
ATOM 5411 N N . TYR D 1 107 ? 28.599 49.529 -15.735 1.00 16.42 107 TYR D N 1
ATOM 5412 C CA . TYR D 1 107 ? 28.393 50.426 -16.881 1.00 16.37 107 TYR D CA 1
ATOM 5413 C C . TYR D 1 107 ? 28.601 51.900 -16.517 1.00 16.36 107 TYR D C 1
ATOM 5414 O O . TYR D 1 107 ? 29.355 52.619 -17.198 1.00 15.19 107 TYR D O 1
ATOM 5423 N N . LYS D 1 108 ? 27.948 52.375 -15.457 1.00 16.72 108 LYS D N 1
ATOM 5424 C CA . LYS D 1 108 ? 28.044 53.800 -15.119 1.00 18.09 108 LYS D CA 1
ATOM 5425 C C . LYS D 1 108 ? 29.439 54.191 -14.616 1.00 17.72 108 LYS D C 1
ATOM 5426 O O . LYS D 1 108 ? 29.900 55.308 -14.844 1.00 16.58 108 LYS D O 1
ATOM 5432 N N . THR D 1 109 ? 30.117 53.265 -13.957 1.00 17.89 109 THR D N 1
ATOM 5433 C CA . THR D 1 109 ? 31.472 53.527 -13.482 1.00 18.50 109 THR D CA 1
ATOM 5434 C C . THR D 1 109 ? 32.426 53.650 -14.670 1.00 18.00 109 THR D C 1
ATOM 5435 O O . THR D 1 109 ? 33.282 54.526 -14.686 1.00 18.28 109 THR D O 1
ATOM 5439 N N . VAL D 1 110 ? 32.258 52.789 -15.672 1.00 17.14 110 VAL D N 1
ATOM 5440 C CA . VAL D 1 110 ? 33.068 52.868 -16.892 1.00 17.04 110 VAL D CA 1
ATOM 5441 C C . VAL D 1 110 ? 32.809 54.190 -17.622 1.00 16.47 110 VAL D C 1
ATOM 5442 O O . VAL D 1 110 ? 33.733 54.862 -18.063 1.00 16.43 110 VAL D O 1
ATOM 5446 N N . GLU D 1 111 ? 31.547 54.568 -17.748 1.00 16.78 111 GLU D N 1
ATOM 5447 C CA . GLU D 1 111 ? 31.176 55.836 -18.374 1.00 17.20 111 GLU D CA 1
ATOM 5448 C C . GLU D 1 111 ? 31.865 57.019 -17.681 1.00 16.82 111 GLU D C 1
ATOM 5449 O O . GLU D 1 111 ? 32.378 57.926 -18.345 1.00 16.18 111 GLU D O 1
ATOM 5455 N N . LYS D 1 112 ? 31.879 57.008 -16.350 1.00 16.69 112 LYS D N 1
ATOM 5456 C CA . LYS D 1 112 ? 32.489 58.101 -15.586 1.00 16.92 112 LYS D CA 1
ATOM 5457 C C . LYS D 1 112 ? 33.999 58.152 -15.813 1.00 15.77 112 LYS D C 1
ATOM 5458 O O . LYS D 1 112 ? 34.585 59.232 -15.962 1.00 15.10 112 LYS D O 1
ATOM 5464 N N . ARG D 1 113 ? 34.633 56.990 -15.862 1.00 15.43 113 ARG D N 1
ATOM 5465 C CA . ARG D 1 113 ? 36.075 56.932 -16.121 1.00 16.05 113 ARG D CA 1
ATOM 5466 C C . ARG D 1 113 ? 36.392 57.409 -17.540 1.00 15.04 113 ARG D C 1
ATOM 5467 O O . ARG D 1 113 ? 37.411 58.053 -17.772 1.00 14.68 113 ARG D O 1
ATOM 5475 N N . LEU D 1 114 ? 35.525 57.089 -18.493 1.00 14.09 114 LEU D N 1
ATOM 5476 C CA . LEU D 1 114 ? 35.736 57.554 -19.862 1.00 14.12 114 LEU D CA 1
ATOM 5477 C C . LEU D 1 114 ? 35.585 59.063 -19.948 1.00 13.74 114 LEU D C 1
ATOM 5478 O O . LEU D 1 114 ? 36.326 59.733 -20.659 1.00 12.98 114 LEU D O 1
ATOM 5483 N N . GLU D 1 115 ? 34.613 59.610 -19.228 1.00 14.18 115 GLU D N 1
ATOM 5484 C CA . GLU D 1 115 ? 34.474 61.062 -19.167 1.00 14.43 115 GLU D CA 1
ATOM 5485 C C . GLU D 1 115 ? 35.766 61.742 -18.696 1.00 13.77 115 GLU D C 1
ATOM 5486 O O . GLU D 1 115 ? 36.230 62.710 -19.299 1.00 13.93 115 GLU D O 1
ATOM 5492 N N . ALA D 1 116 ? 36.348 61.226 -17.621 1.00 13.78 116 ALA D N 1
ATOM 5493 C CA . ALA D 1 116 ? 37.591 61.782 -17.107 1.00 13.44 116 ALA D CA 1
ATOM 5494 C C . ALA D 1 116 ? 38.724 61.647 -18.119 1.00 13.23 116 ALA D C 1
ATOM 5495 O O . ALA D 1 116 ? 39.506 62.579 -18.319 1.00 13.31 116 ALA D O 1
ATOM 5497 N N . ALA D 1 117 ? 38.822 60.499 -18.774 1.00 12.51 117 ALA D N 1
ATOM 5498 C CA . ALA D 1 117 ? 39.882 60.304 -19.771 1.00 12.40 117 ALA D CA 1
ATOM 5499 C C . ALA D 1 117 ? 39.776 61.316 -20.910 1.00 11.92 117 ALA D C 1
ATOM 5500 O O . ALA D 1 117 ? 40.771 61.922 -21.316 1.00 11.99 117 ALA D O 1
ATOM 5502 N N . VAL D 1 118 ? 38.564 61.494 -21.427 1.00 11.85 118 VAL D N 1
ATOM 5503 C CA . VAL D 1 118 ? 38.337 62.454 -22.498 1.00 12.02 118 VAL D CA 1
ATOM 5504 C C . VAL D 1 118 ? 38.660 63.874 -22.034 1.00 12.02 118 VAL D C 1
ATOM 5505 O O . VAL D 1 118 ? 39.363 64.601 -22.729 1.00 12.23 118 VAL D O 1
ATOM 5509 N N . HIS D 1 119 ? 38.141 64.271 -20.871 1.00 11.70 119 HIS D N 1
ATOM 5510 C CA . HIS D 1 119 ? 38.412 65.614 -20.361 1.00 12.35 119 HIS D CA 1
ATOM 5511 C C . HIS D 1 119 ? 39.899 65.846 -20.136 1.00 12.59 119 HIS D C 1
ATOM 5512 O O . HIS D 1 119 ? 40.444 66.850 -20.555 1.00 12.93 119 HIS D O 1
ATOM 5519 N N . LEU D 1 120 ? 40.560 64.905 -19.485 1.00 12.67 120 LEU D N 1
ATOM 5520 C CA . LEU D 1 120 ? 41.987 65.064 -19.205 1.00 12.74 120 LEU D CA 1
ATOM 5521 C C . LEU D 1 120 ? 42.816 65.155 -20.480 1.00 12.82 120 LEU D C 1
ATOM 5522 O O . LEU D 1 120 ? 43.791 65.896 -20.536 1.00 13.35 120 LEU D O 1
ATOM 5527 N N . ARG D 1 121 ? 42.441 64.403 -21.511 1.00 12.50 121 ARG D N 1
ATOM 5528 C CA . ARG D 1 121 ? 43.130 64.496 -22.796 1.00 12.43 121 ARG D CA 1
ATOM 5529 C C . ARG D 1 121 ? 43.189 65.947 -23.274 1.00 12.37 121 ARG D C 1
ATOM 5530 O O . ARG D 1 121 ? 44.197 66.411 -23.795 1.00 12.67 121 ARG D O 1
ATOM 5538 N N . PHE D 1 122 ? 42.081 66.657 -23.104 1.00 11.93 122 PHE D N 1
ATOM 5539 C CA . PHE D 1 122 ? 41.971 68.011 -23.644 1.00 12.05 122 PHE D CA 1
ATOM 5540 C C . PHE D 1 122 ? 42.159 69.096 -22.591 1.00 12.73 122 PHE D C 1
ATOM 5541 O O . PHE D 1 122 ? 41.808 70.254 -22.817 1.00 13.12 122 PHE D O 1
ATOM 5549 N N . GLY D 1 123 ? 42.751 68.740 -21.454 1.00 12.74 123 GLY D N 1
ATOM 5550 C CA . GLY D 1 123 ? 43.116 69.728 -20.435 1.00 13.27 123 GLY D CA 1
ATOM 5551 C C . GLY D 1 123 ? 41.922 70.359 -19.749 1.00 13.88 123 GLY D C 1
ATOM 5552 O O . GLY D 1 123 ? 41.995 71.513 -19.292 1.00 15.02 123 GLY D O 1
ATOM 5553 N N . LEU D 1 124 ? 40.822 69.604 -19.678 1.00 14.12 124 LEU D N 1
ATOM 5554 C CA . LEU D 1 124 ? 39.616 70.022 -18.975 1.00 14.14 124 LEU D CA 1
ATOM 5555 C C . LEU D 1 124 ? 39.555 69.352 -17.599 1.00 14.65 124 LEU D C 1
ATOM 5556 O O . LEU D 1 124 ? 40.206 68.328 -17.374 1.00 14.51 124 LEU D O 1
ATOM 5561 N N . PRO D 1 125 ? 38.773 69.924 -16.666 1.00 15.55 125 PRO D N 1
ATOM 5562 C CA . PRO D 1 125 ? 38.587 69.256 -15.374 1.00 16.28 125 PRO D CA 1
ATOM 5563 C C . PRO D 1 125 ? 38.049 67.853 -15.608 1.00 16.80 125 PRO D C 1
ATOM 5564 O O . PRO D 1 125 ? 37.209 67.675 -16.487 1.00 16.50 125 PRO D O 1
ATOM 5568 N N . PRO D 1 126 ? 38.545 66.852 -14.862 1.00 17.53 126 PRO D N 1
ATOM 5569 C CA . PRO D 1 126 ? 38.107 65.486 -15.128 1.00 17.96 126 PRO D CA 1
ATOM 5570 C C . PRO D 1 126 ? 36.592 65.329 -15.165 1.00 18.50 126 PRO D C 1
ATOM 5571 O O . PRO D 1 126 ? 36.079 64.552 -15.961 1.00 18.73 126 PRO D O 1
ATOM 5575 N N . HIS D 1 127 ? 35.895 66.047 -14.287 1.00 18.92 127 HIS D N 1
ATOM 5576 C CA . HIS D 1 127 ? 34.439 66.068 -14.278 1.00 19.82 127 HIS D CA 1
ATOM 5577 C C . HIS D 1 127 ? 33.937 67.485 -14.162 1.00 20.53 127 HIS D C 1
ATOM 5578 O O . HIS D 1 127 ? 34.527 68.298 -13.448 1.00 20.79 127 HIS D O 1
ATOM 5585 N N . ALA D 1 128 ? 32.851 67.782 -14.876 1.00 21.48 128 ALA D N 1
ATOM 5586 C CA . ALA D 1 128 ? 32.211 69.081 -14.770 1.00 22.37 128 ALA D CA 1
ATOM 5587 C C . ALA D 1 128 ? 31.734 69.248 -13.349 1.00 22.94 128 ALA D C 1
ATOM 5588 O O . ALA D 1 128 ? 31.415 68.266 -12.678 1.00 23.34 128 ALA D O 1
ATOM 5590 N N . SER D 1 129 ? 31.692 70.486 -12.879 1.00 24.00 129 SER D N 1
ATOM 5591 C CA . SER D 1 129 ? 31.074 70.754 -11.592 1.00 24.62 129 SER D CA 1
ATOM 5592 C C . SER D 1 129 ? 29.620 70.290 -11.611 1.00 25.30 129 SER D C 1
ATOM 5593 O O . SER D 1 129 ? 28.984 70.228 -12.663 1.00 25.28 129 SER D O 1
ATOM 5596 N N . ARG D 1 130 ? 29.110 69.949 -10.436 1.00 25.93 130 ARG D N 1
ATOM 5597 C CA . ARG D 1 130 ? 27.705 69.575 -10.262 1.00 25.91 130 ARG D CA 1
ATOM 5598 C C . ARG D 1 130 ? 26.778 70.563 -10.976 1.00 25.34 130 ARG D C 1
ATOM 5599 O O . ARG D 1 130 ? 25.843 70.161 -11.674 1.00 25.27 130 ARG D O 1
ATOM 5607 N N . GLU D 1 131 ? 27.059 71.854 -10.820 1.00 24.89 131 GLU D N 1
ATOM 5608 C CA . GLU D 1 131 ? 26.263 72.905 -11.445 1.00 24.27 131 GLU D CA 1
ATOM 5609 C C . GLU D 1 131 ? 26.424 72.931 -12.966 1.00 23.36 131 GLU D C 1
ATOM 5610 O O . GLU D 1 131 ? 25.434 73.038 -13.685 1.00 22.64 131 GLU D O 1
ATOM 5616 N N . LEU D 1 132 ? 27.656 72.844 -13.467 1.00 22.42 132 LEU D N 1
ATOM 5617 C CA . LEU D 1 132 ? 27.869 72.820 -14.926 1.00 22.05 132 LEU D CA 1
ATOM 5618 C C . LEU D 1 132 ? 27.233 71.572 -15.537 1.00 21.32 132 LEU D C 1
ATOM 5619 O O . LEU D 1 132 ? 26.636 71.638 -16.614 1.00 20.02 132 LEU D O 1
ATOM 5624 N N . LYS D 1 133 ? 27.367 70.449 -14.838 1.00 21.21 133 LYS D N 1
ATOM 5625 C CA . LYS D 1 133 ? 26.742 69.190 -15.241 1.00 21.54 133 LYS D CA 1
ATOM 5626 C C . LYS D 1 133 ? 25.234 69.369 -15.386 1.00 20.83 133 LYS D C 1
ATOM 5627 O O . LYS D 1 133 ? 24.632 68.894 -16.352 1.00 19.86 133 LYS D O 1
ATOM 5633 N N . ASP D 1 134 ? 24.629 70.053 -14.419 1.00 20.30 134 ASP D N 1
ATOM 5634 C CA . ASP D 1 134 ? 23.195 70.336 -14.477 1.00 20.55 134 ASP D CA 1
ATOM 5635 C C . ASP D 1 134 ? 22.819 71.208 -15.661 1.00 19.61 134 ASP D C 1
ATOM 5636 O O . ASP D 1 134 ? 21.786 70.986 -16.289 1.00 19.77 134 ASP D O 1
ATOM 5641 N N . ARG D 1 135 ? 23.632 72.219 -15.959 1.00 18.95 135 ARG D N 1
ATOM 5642 C CA . ARG D 1 135 ? 23.357 73.097 -17.094 1.00 18.64 135 ARG D CA 1
ATOM 5643 C C . ARG D 1 135 ? 23.500 72.344 -18.415 1.00 17.56 135 ARG D C 1
ATOM 5644 O O . ARG D 1 135 ? 22.678 72.492 -19.314 1.00 16.70 135 ARG D O 1
ATOM 5652 N N . ILE D 1 136 ? 24.548 71.543 -18.536 1.00 16.80 136 ILE D N 1
ATOM 5653 C CA . ILE D 1 136 ? 24.714 70.745 -19.752 1.00 16.81 136 ILE D CA 1
ATOM 5654 C C . ILE D 1 136 ? 23.556 69.738 -19.891 1.00 16.82 136 ILE D C 1
ATOM 5655 O O . ILE D 1 136 ? 23.008 69.560 -20.986 1.00 16.33 136 ILE D O 1
ATOM 5660 N N . LYS D 1 137 ? 23.163 69.105 -18.787 1.00 17.10 137 LYS D N 1
ATOM 5661 C CA . LYS D 1 137 ? 22.038 68.156 -18.820 1.00 17.31 137 LYS D CA 1
ATOM 5662 C C . LYS D 1 137 ? 20.746 68.840 -19.249 1.00 17.20 137 LYS D C 1
ATOM 5663 O O . LYS D 1 137 ? 19.965 68.272 -20.013 1.00 17.10 137 LYS D O 1
ATOM 5669 N N . LYS D 1 138 ? 20.515 70.057 -18.770 1.00 17.28 138 LYS D N 1
ATOM 5670 C CA . LYS D 1 138 ? 19.336 70.809 -19.201 1.00 17.48 138 LYS D CA 1
ATOM 5671 C C . LYS D 1 138 ? 19.332 71.033 -20.715 1.00 16.67 138 LYS D C 1
ATOM 5672 O O . LYS D 1 138 ? 18.303 70.887 -21.369 1.00 16.81 138 LYS D O 1
ATOM 5678 N N . ALA D 1 139 ? 20.484 71.399 -21.271 1.00 15.53 139 ALA D N 1
ATOM 5679 C CA . ALA D 1 139 ? 20.617 71.560 -22.711 1.00 15.33 139 ALA D CA 1
ATOM 5680 C C . ALA D 1 139 ? 20.357 70.230 -23.433 1.00 14.82 139 ALA D C 1
ATOM 5681 O O . ALA D 1 139 ? 19.686 70.201 -24.458 1.00 13.88 139 ALA D O 1
ATOM 5683 N N . ASP D 1 140 ? 20.876 69.141 -22.870 1.00 14.42 140 ASP D N 1
ATOM 5684 C CA . ASP D 1 140 ? 20.668 67.807 -23.437 1.00 14.22 140 ASP D CA 1
ATOM 5685 C C . ASP D 1 140 ? 19.173 67.458 -23.473 1.00 14.26 140 ASP D C 1
ATOM 5686 O O . ASP D 1 140 ? 18.671 66.930 -24.475 1.00 13.24 140 ASP D O 1
ATOM 5691 N N . THR D 1 141 ? 18.473 67.762 -22.381 1.00 14.57 141 THR D N 1
ATOM 5692 C CA . THR D 1 141 ? 17.056 67.431 -22.243 1.00 14.86 141 THR D CA 1
ATOM 5693 C C . THR D 1 141 ? 16.201 68.248 -23.208 1.00 14.96 141 THR D C 1
ATOM 5694 O O . THR D 1 141 ? 15.234 67.730 -23.790 1.00 15.08 141 THR D O 1
ATOM 5698 N N . VAL D 1 142 ? 16.545 69.521 -23.389 1.00 14.65 142 VAL D N 1
ATOM 5699 C CA . VAL D 1 142 ? 15.890 70.346 -24.397 1.00 14.49 142 VAL D CA 1
ATOM 5700 C C . VAL D 1 142 ? 16.142 69.799 -25.803 1.00 14.06 142 VAL D C 1
ATOM 5701 O O . VAL D 1 142 ? 15.229 69.690 -26.599 1.00 13.92 142 VAL D O 1
ATOM 5705 N N . ALA D 1 143 ? 17.384 69.426 -26.100 1.00 13.48 143 ALA D N 1
ATOM 5706 C CA . ALA D 1 143 ? 17.668 68.780 -27.388 1.00 13.21 143 ALA D CA 1
ATOM 5707 C C . ALA D 1 143 ? 16.810 67.520 -27.560 1.00 12.55 143 ALA D C 1
ATOM 5708 O O . ALA D 1 143 ? 16.242 67.275 -28.641 1.00 12.84 143 ALA D O 1
ATOM 5710 N N . ALA D 1 144 ? 16.720 66.722 -26.505 1.00 12.71 144 ALA D N 1
ATOM 5711 C CA . ALA D 1 144 ? 15.917 65.501 -26.564 1.00 12.64 144 ALA D CA 1
ATOM 5712 C C . ALA D 1 144 ? 14.443 65.796 -26.847 1.00 13.04 144 ALA D C 1
ATOM 5713 O O . ALA D 1 144 ? 13.805 65.067 -27.603 1.00 13.14 144 ALA D O 1
ATOM 5715 N N . PHE D 1 145 ? 13.909 66.847 -26.234 1.00 13.74 145 PHE D N 1
ATOM 5716 C CA . PHE D 1 145 ? 12.522 67.241 -26.495 1.00 13.66 145 PHE D CA 1
ATOM 5717 C C . PHE D 1 145 ? 12.280 67.448 -27.993 1.00 13.68 145 PHE D C 1
ATOM 5718 O O . PHE D 1 145 ? 11.299 66.950 -28.575 1.00 13.78 145 PHE D O 1
ATOM 5726 N N . PHE D 1 146 ? 13.170 68.197 -28.623 1.00 13.56 146 PHE D N 1
ATOM 5727 C CA . PHE D 1 146 ? 13.016 68.517 -30.031 1.00 13.78 146 PHE D CA 1
ATOM 5728 C C . PHE D 1 146 ? 13.281 67.312 -30.935 1.00 13.56 146 PHE D C 1
ATOM 5729 O O . PHE D 1 146 ? 12.552 67.091 -31.891 1.00 13.63 146 PHE D O 1
ATOM 5737 N N . GLU D 1 147 ? 14.294 66.512 -30.620 1.00 12.24 147 GLU D N 1
ATOM 5738 C CA . GLU D 1 147 ? 14.514 65.262 -31.358 1.00 12.53 147 GLU D CA 1
ATOM 5739 C C . GLU D 1 147 ? 13.329 64.308 -31.213 1.00 12.42 147 GLU D C 1
ATOM 5740 O O . GLU D 1 147 ? 12.903 63.688 -32.186 1.00 12.23 147 GLU D O 1
ATOM 5746 N N . ALA D 1 148 ? 12.795 64.192 -30.004 1.00 12.61 148 ALA D N 1
ATOM 5747 C CA . ALA D 1 148 ? 11.707 63.237 -29.763 1.00 12.98 148 ALA D CA 1
ATOM 5748 C C . ALA D 1 148 ? 10.494 63.565 -30.619 1.00 13.21 148 ALA D C 1
ATOM 5749 O O . ALA D 1 148 ? 9.859 62.672 -31.176 1.00 13.42 148 ALA D O 1
ATOM 5751 N N . THR D 1 149 ? 10.179 64.854 -30.722 1.00 13.95 149 THR D N 1
ATOM 5752 C CA . THR D 1 149 ? 8.983 65.305 -31.427 1.00 14.27 149 THR D CA 1
ATOM 5753 C C . THR D 1 149 ? 9.193 65.454 -32.922 1.00 14.33 149 THR D C 1
ATOM 5754 O O . THR D 1 149 ? 8.319 65.091 -33.714 1.00 15.76 149 THR D O 1
ATOM 5758 N N . GLU D 1 150 ? 10.340 65.999 -33.314 1.00 13.99 150 GLU D N 1
ATOM 5759 C CA . GLU D 1 150 ? 10.623 66.232 -34.720 1.00 14.31 150 GLU D CA 1
ATOM 5760 C C . GLU D 1 150 ? 11.041 64.964 -35.454 1.00 14.18 150 GLU D C 1
ATOM 5761 O O . GLU D 1 150 ? 10.745 64.814 -36.636 1.00 14.65 150 GLU D O 1
ATOM 5767 N N . LEU D 1 151 ? 11.750 64.071 -34.765 1.00 13.37 151 LEU D N 1
ATOM 5768 C CA . LEU D 1 151 ? 12.338 62.893 -35.420 1.00 13.11 151 LEU D CA 1
ATOM 5769 C C . LEU D 1 151 ? 11.849 61.532 -34.939 1.00 12.66 151 LEU D C 1
ATOM 5770 O O . LEU D 1 151 ? 11.721 60.612 -35.752 1.00 12.53 151 LEU D O 1
ATOM 5775 N N . ALA D 1 152 ? 11.652 61.370 -33.632 1.00 12.39 152 ALA D N 1
ATOM 5776 C CA . ALA D 1 152 ? 11.505 60.022 -33.061 1.00 12.74 152 ALA D CA 1
ATOM 5777 C C . ALA D 1 152 ? 10.061 59.586 -32.786 1.00 12.83 152 ALA D C 1
ATOM 5778 O O . ALA D 1 152 ? 9.836 58.566 -32.117 1.00 12.64 152 ALA D O 1
ATOM 5780 N N . GLY D 1 153 ? 9.092 60.339 -33.312 1.00 12.68 153 GLY D N 1
ATOM 5781 C CA . GLY D 1 153 ? 7.704 59.873 -33.341 1.00 13.07 153 GLY D CA 1
ATOM 5782 C C . GLY D 1 153 ? 6.887 60.117 -32.089 1.00 13.04 153 GLY D C 1
ATOM 5783 O O . GLY D 1 153 ? 5.740 59.681 -32.031 1.00 13.35 153 GLY D O 1
ATOM 5784 N N . PHE D 1 154 ? 7.446 60.817 -31.097 1.00 13.46 154 PHE D N 1
ATOM 5785 C CA . PHE D 1 154 ? 6.726 61.129 -29.856 1.00 13.67 154 PHE D CA 1
ATOM 5786 C C . PHE D 1 154 ? 5.816 62.337 -30.023 1.00 13.69 154 PHE D C 1
ATOM 5787 O O . PHE D 1 154 ? 6.148 63.271 -30.739 1.00 13.54 154 PHE D O 1
ATOM 5795 N N . SER D 1 155 ? 4.659 62.314 -29.366 1.00 13.76 155 SER D N 1
ATOM 5796 C CA . SER D 1 155 ? 3.781 63.470 -29.367 1.00 13.80 155 SER D CA 1
ATOM 5797 C C . SER D 1 155 ? 4.360 64.554 -28.478 1.00 14.34 155 SER D C 1
ATOM 5798 O O . SER D 1 155 ? 5.251 64.309 -27.670 1.00 14.01 155 SER D O 1
ATOM 5801 N N . THR D 1 156 ? 3.800 65.748 -28.590 1.00 15.45 156 THR D N 1
ATOM 5802 C CA . THR D 1 156 ? 4.185 66.849 -27.725 1.00 15.91 156 THR D CA 1
ATOM 5803 C C . THR D 1 156 ? 3.871 66.517 -26.256 1.00 15.33 156 THR D C 1
ATOM 5804 O O . THR D 1 156 ? 4.594 66.924 -25.346 1.00 15.78 156 THR D O 1
ATOM 5808 N N . ALA D 1 157 ? 2.782 65.783 -26.027 1.00 14.69 157 ALA D N 1
ATOM 5809 C CA . ALA D 1 157 ? 2.400 65.382 -24.678 1.00 14.32 157 ALA D CA 1
ATOM 5810 C C . ALA D 1 157 ? 3.401 64.402 -24.099 1.00 13.89 157 ALA D C 1
ATOM 5811 O O . ALA D 1 157 ? 3.751 64.500 -22.920 1.00 13.59 157 ALA D O 1
ATOM 5813 N N . GLU D 1 158 ? 3.840 63.449 -24.924 1.00 13.09 158 GLU D N 1
ATOM 5814 C CA . GLU D 1 158 ? 4.851 62.486 -24.501 1.00 13.62 158 GLU D CA 1
ATOM 5815 C C . GLU D 1 158 ? 6.144 63.224 -24.182 1.00 13.87 158 GLU D C 1
ATOM 5816 O O . GLU D 1 158 ? 6.712 63.043 -23.113 1.00 14.71 158 GLU D O 1
ATOM 5822 N N . ALA D 1 159 ? 6.573 64.074 -25.108 1.00 14.22 159 ALA D N 1
ATOM 5823 C CA . ALA D 1 159 ? 7.852 64.781 -24.950 1.00 14.93 159 ALA D CA 1
ATOM 5824 C C . ALA D 1 159 ? 7.826 65.698 -23.733 1.00 16.00 159 ALA D C 1
ATOM 5825 O O . ALA D 1 159 ? 8.813 65.791 -23.015 1.00 15.80 159 ALA D O 1
ATOM 5827 N N . GLN D 1 160 ? 6.690 66.338 -23.482 1.00 16.90 160 GLN D N 1
ATOM 5828 C CA . GLN D 1 160 ? 6.549 67.187 -22.301 1.00 17.58 160 GLN D CA 1
ATOM 5829 C C . GLN D 1 160 ? 6.666 66.360 -21.036 1.00 17.70 160 GLN D C 1
ATOM 5830 O O . GLN D 1 160 ? 7.339 66.762 -20.088 1.00 17.94 160 GLN D O 1
ATOM 5836 N N . LYS D 1 161 ? 6.029 65.195 -21.016 1.00 18.57 161 LYS D N 1
ATOM 5837 C CA . LYS D 1 161 ? 6.061 64.346 -19.823 1.00 19.10 161 LYS D CA 1
ATOM 5838 C C . LYS D 1 161 ? 7.472 63.854 -19.529 1.00 19.28 161 LYS D C 1
ATOM 5839 O O . LYS D 1 161 ? 7.916 63.871 -18.382 1.00 19.69 161 LYS D O 1
ATOM 5845 N N . PHE D 1 162 ? 8.183 63.428 -20.572 1.00 19.05 162 PHE D N 1
ATOM 5846 C CA . PHE D 1 162 ? 9.499 62.825 -20.390 1.00 19.59 162 PHE D CA 1
ATOM 5847 C C . PHE D 1 162 ? 10.633 63.839 -20.265 1.00 20.12 162 PHE D C 1
ATOM 5848 O O . PHE D 1 162 ? 11.590 63.595 -19.528 1.00 20.60 162 PHE D O 1
ATOM 5856 N N . PHE D 1 163 ? 10.526 64.969 -20.963 1.00 20.47 163 PHE D N 1
ATOM 5857 C CA . PHE D 1 163 ? 11.646 65.924 -21.069 1.00 21.20 163 PHE D CA 1
ATOM 5858 C C . PHE D 1 163 ? 11.317 67.343 -20.592 1.00 22.07 163 PHE D C 1
ATOM 5859 O O . PHE D 1 163 ? 12.215 68.173 -20.459 1.00 22.76 163 PHE D O 1
ATOM 5867 N N . GLY D 1 164 ? 10.050 67.627 -20.316 1.00 22.92 164 GLY D N 1
ATOM 5868 C CA . GLY D 1 164 ? 9.630 68.987 -19.983 1.00 23.89 164 GLY D CA 1
ATOM 5869 C C . GLY D 1 164 ? 9.533 69.878 -21.207 1.00 24.69 164 GLY D C 1
ATOM 5870 O O . GLY D 1 164 ? 10.173 69.626 -22.230 1.00 24.63 164 GLY D O 1
ATOM 5871 N N . LEU D 1 165 ? 8.721 70.927 -21.106 1.00 26.13 165 LEU D N 1
ATOM 5872 C CA . LEU D 1 165 ? 8.621 71.920 -22.171 1.00 27.28 165 LEU D CA 1
ATOM 5873 C C . LEU D 1 165 ? 9.818 72.857 -22.108 1.00 28.24 165 LEU D C 1
ATOM 5874 O O . LEU D 1 165 ? 10.121 73.371 -21.033 1.00 29.29 165 LEU D O 1
ATOM 5879 N N . PRO D 1 166 ? 10.475 73.128 -23.226 1.00 28.89 166 PRO D N 1
ATOM 5880 C CA . PRO D 1 166 ? 11.515 74.156 -23.305 1.00 29.44 166 PRO D CA 1
ATOM 5881 C C . PRO D 1 166 ? 10.890 75.535 -23.050 1.00 30.61 166 PRO D C 1
ATOM 5882 O O . PRO D 1 166 ? 9.860 75.747 -23.645 1.00 31.13 166 PRO D O 1
ATOM 5886 N N . ARG D 1 167 ? 11.354 76.347 -22.107 1.00 31.57 167 ARG D N 1
ATOM 5887 C CA . ARG D 1 167 ? 12.705 76.825 -21.850 1.00 31.91 167 ARG D CA 1
ATOM 5888 C C . ARG D 1 167 ? 13.174 78.053 -22.610 1.00 31.65 167 ARG D C 1
ATOM 5889 O O . ARG D 1 167 ? 14.294 78.452 -22.423 1.00 32.30 167 ARG D O 1
ATOM 5897 N N . GLY D 1 168 ? 12.352 78.595 -23.487 1.00 30.73 168 GLY D N 1
ATOM 5898 C CA . GLY D 1 168 ? 12.768 79.678 -24.335 1.00 30.11 168 GLY D CA 1
ATOM 5899 C C . GLY D 1 168 ? 13.524 79.257 -25.573 1.00 29.65 168 GLY D C 1
ATOM 5900 O O . GLY D 1 168 ? 13.772 80.044 -26.426 1.00 30.12 168 GLY D O 1
ATOM 5901 N N . ILE D 1 169 ? 13.876 77.997 -25.670 1.00 28.40 169 ILE D N 1
ATOM 5902 C CA . ILE D 1 169 ? 14.511 77.494 -26.874 1.00 27.80 169 ILE D CA 1
ATOM 5903 C C . ILE D 1 169 ? 13.482 77.109 -27.915 1.00 27.16 169 ILE D C 1
ATOM 5904 O O . ILE D 1 169 ? 12.516 76.534 -27.573 1.00 26.61 169 ILE D O 1
ATOM 5909 N N . THR D 1 170 ? 13.691 77.455 -29.162 1.00 26.80 170 THR D N 1
ATOM 5910 C CA . THR D 1 170 ? 12.768 77.095 -30.231 1.00 27.14 170 THR D CA 1
ATOM 5911 C C . THR D 1 170 ? 13.510 76.345 -31.332 1.00 26.90 170 THR D C 1
ATOM 5912 O O . THR D 1 170 ? 14.735 76.447 -31.454 1.00 26.39 170 THR D O 1
ATOM 5916 N N . ARG D 1 171 ? 12.751 75.594 -32.125 1.00 26.87 171 ARG D N 1
ATOM 5917 C CA . ARG D 1 171 ? 13.315 74.689 -33.130 1.00 27.19 171 ARG D CA 1
ATOM 5918 C C . ARG D 1 171 ? 14.084 75.403 -34.247 1.00 26.56 171 ARG D C 1
ATOM 5919 O O . ARG D 1 171 ? 14.898 74.787 -34.938 1.00 26.06 171 ARG D O 1
ATOM 5927 N N . ASP D 1 172 ? 13.826 76.700 -34.418 1.00 26.15 172 ASP D N 1
ATOM 5928 C CA . ASP D 1 172 ? 14.533 77.496 -35.420 1.00 25.74 172 ASP D CA 1
ATOM 5929 C C . ASP D 1 172 ? 15.979 77.840 -35.026 1.00 25.17 172 ASP D C 1
ATOM 5930 O O . ASP D 1 172 ? 16.703 78.421 -35.828 1.00 25.19 172 ASP D O 1
ATOM 5935 N N . MET D 1 173 ? 16.397 77.468 -33.811 1.00 24.24 173 MET D N 1
ATOM 5936 C CA . MET D 1 173 ? 17.727 77.812 -33.292 1.00 23.62 173 MET D CA 1
ATOM 5937 C C . MET D 1 173 ? 18.820 76.813 -33.701 1.00 23.29 173 MET D C 1
ATOM 5938 O O . MET D 1 173 ? 19.999 77.013 -33.396 1.00 23.22 173 MET D O 1
ATOM 5943 N N . PHE D 1 174 ? 18.433 75.745 -34.389 1.00 22.42 174 PHE D N 1
ATOM 5944 C CA . PHE D 1 174 ? 19.377 74.715 -34.819 1.00 22.22 174 PHE D CA 1
ATOM 5945 C C . PHE D 1 174 ? 18.787 73.912 -35.971 1.00 21.79 174 PHE D C 1
ATOM 5946 O O . PHE D 1 174 ? 17.603 74.051 -36.305 1.00 21.74 174 PHE D O 1
ATOM 5954 N N . ASP D 1 175 ? 19.616 73.069 -36.579 1.00 21.76 175 ASP D N 1
ATOM 5955 C CA . ASP D 1 175 ? 19.180 72.221 -37.681 1.00 21.66 175 ASP D CA 1
ATOM 5956 C C . ASP D 1 175 ? 19.097 70.775 -37.213 1.00 21.06 175 ASP D C 1
ATOM 5957 O O . ASP D 1 175 ? 20.088 70.195 -36.750 1.00 21.43 175 ASP D O 1
ATOM 5962 N N . ILE D 1 176 ? 17.905 70.202 -37.333 1.00 19.74 176 ILE D N 1
ATOM 5963 C CA . ILE D 1 176 ? 17.641 68.883 -36.772 1.00 19.38 176 ILE D CA 1
ATOM 5964 C C . ILE D 1 176 ? 17.474 67.778 -37.819 1.00 18.57 176 ILE D C 1
ATOM 5965 O O . ILE D 1 176 ? 17.463 66.602 -37.467 1.00 17.85 176 ILE D O 1
ATOM 5970 N N . ILE D 1 177 ? 17.357 68.133 -39.094 1.00 17.97 177 ILE D N 1
ATOM 5971 C CA . ILE D 1 177 ? 17.226 67.117 -40.130 1.00 17.31 177 ILE D CA 1
ATOM 5972 C C . ILE D 1 177 ? 18.496 66.255 -40.100 1.00 15.89 177 ILE D C 1
ATOM 5973 O O . ILE D 1 177 ? 19.602 66.799 -40.100 1.00 15.40 177 ILE D O 1
ATOM 5978 N N . PRO D 1 178 ? 18.342 64.919 -40.036 1.00 14.94 178 PRO D N 1
ATOM 5979 C CA . PRO D 1 178 ? 19.539 64.098 -39.826 1.00 14.37 178 PRO D CA 1
ATOM 5980 C C . PRO D 1 178 ? 20.576 64.179 -40.947 1.00 14.05 178 PRO D C 1
ATOM 5981 O O . PRO D 1 178 ? 20.246 63.996 -42.120 1.00 14.34 178 PRO D O 1
ATOM 5985 N N . LEU D 1 179 ? 21.824 64.433 -40.553 1.00 13.81 179 LEU D N 1
ATOM 5986 C CA . LEU D 1 179 ? 22.945 64.560 -41.476 1.00 13.37 179 LEU D CA 1
ATOM 5987 C C . LEU D 1 179 ? 23.584 63.200 -41.772 1.00 12.76 179 LEU D C 1
ATOM 5988 O O . LEU D 1 179 ? 23.693 62.354 -40.880 1.00 12.36 179 LEU D O 1
ATOM 5993 N N . PRO D 1 180 ? 24.089 63.013 -42.994 1.00 12.61 180 PRO D N 1
ATOM 5994 C CA . PRO D 1 180 ? 24.910 61.844 -43.294 1.00 12.31 180 PRO D CA 1
ATOM 5995 C C . PRO D 1 180 ? 26.151 61.833 -42.406 1.00 11.42 180 PRO D C 1
ATOM 5996 O O . PRO D 1 180 ? 26.617 62.891 -41.978 1.00 11.04 180 PRO D O 1
ATOM 6000 N N . SER D 1 181 ? 26.671 60.638 -42.121 1.00 11.08 181 SER D N 1
ATOM 6001 C CA . SER D 1 181 ? 27.814 60.488 -41.229 1.00 11.57 181 SER D CA 1
ATOM 6002 C C . SER D 1 181 ? 28.988 61.386 -41.580 1.00 11.26 181 SER D C 1
ATOM 6003 O O . SER D 1 181 ? 29.560 62.010 -40.698 1.00 11.06 181 SER D O 1
ATOM 6006 N N . THR D 1 182 ? 29.356 61.462 -42.857 1.00 11.25 182 THR D N 1
ATOM 6007 C CA . THR D 1 182 ? 30.542 62.244 -43.210 1.00 12.07 182 THR D CA 1
ATOM 6008 C C . THR D 1 182 ? 30.356 63.726 -42.890 1.00 11.45 182 THR D C 1
ATOM 6009 O O . THR D 1 182 ? 31.320 64.412 -42.523 1.00 11.76 182 THR D O 1
ATOM 6013 N N . GLU D 1 183 ? 29.125 64.218 -43.004 1.00 11.18 183 GLU D N 1
ATOM 6014 C CA . GLU D 1 183 ? 28.855 65.639 -42.717 1.00 11.44 183 GLU D CA 1
ATOM 6015 C C . GLU D 1 183 ? 28.746 65.905 -41.207 1.00 10.58 183 GLU D C 1
ATOM 6016 O O . GLU D 1 183 ? 29.245 66.920 -40.716 1.00 11.65 183 GLU D O 1
ATOM 6022 N N . ALA D 1 184 ? 28.114 64.996 -40.460 1.00 10.02 184 ALA D N 1
ATOM 6023 C CA . ALA D 1 184 ? 28.105 65.111 -39.002 1.00 10.12 184 ALA D CA 1
ATOM 6024 C C . ALA D 1 184 ? 29.544 65.119 -38.458 1.00 9.60 184 ALA D C 1
ATOM 6025 O O . ALA D 1 184 ? 29.880 65.905 -37.562 1.00 9.86 184 ALA D O 1
ATOM 6027 N N . GLN D 1 185 ? 30.384 64.250 -39.010 1.00 9.73 185 GLN D N 1
ATOM 6028 C CA . GLN D 1 185 ? 31.797 64.150 -38.614 1.00 9.97 185 GLN D CA 1
ATOM 6029 C C . GLN D 1 185 ? 32.517 65.474 -38.888 1.00 10.12 185 GLN D C 1
ATOM 6030 O O . GLN D 1 185 ? 33.193 66.027 -38.011 1.00 10.27 185 GLN D O 1
ATOM 6036 N N . ARG D 1 186 ? 32.329 65.990 -40.103 1.00 9.89 186 ARG D N 1
ATOM 6037 C CA . ARG D 1 186 ? 32.996 67.227 -40.519 1.00 10.67 186 ARG D CA 1
ATOM 6038 C C . ARG D 1 186 ? 32.611 68.390 -39.612 1.00 10.33 186 ARG D C 1
ATOM 6039 O O . ARG D 1 186 ? 33.475 69.154 -39.153 1.00 11.06 186 ARG D O 1
ATOM 6047 N N . LEU D 1 187 ? 31.311 68.531 -39.368 1.00 10.32 187 LEU D N 1
ATOM 6048 C CA . LEU D 1 187 ? 30.805 69.650 -38.571 1.00 10.39 187 LEU D CA 1
ATOM 6049 C C . LEU D 1 187 ? 31.214 69.532 -37.102 1.00 10.09 187 LEU D C 1
ATOM 6050 O O . LEU D 1 187 ? 31.515 70.537 -36.429 1.00 11.00 187 LEU D O 1
ATOM 6055 N N . PHE D 1 188 ? 31.221 68.303 -36.594 1.00 9.66 188 PHE D N 1
ATOM 6056 C CA . PHE D 1 188 ? 31.635 68.078 -35.220 1.00 9.63 188 PHE D CA 1
ATOM 6057 C C . PHE D 1 188 ? 33.107 68.496 -35.012 1.00 9.49 188 PHE D C 1
ATOM 6058 O O . PHE D 1 188 ? 33.441 69.197 -34.052 1.00 10.09 188 PHE D O 1
ATOM 6066 N N . ILE D 1 189 ? 33.978 68.043 -35.909 1.00 9.91 189 ILE D N 1
ATOM 6067 C CA . ILE D 1 189 ? 35.401 68.380 -35.821 1.00 10.38 189 ILE D CA 1
ATOM 6068 C C . ILE D 1 189 ? 35.581 69.899 -35.941 1.00 10.57 189 ILE D C 1
ATOM 6069 O O . ILE D 1 189 ? 36.333 70.508 -35.181 1.00 10.34 189 ILE D O 1
ATOM 6074 N N . ALA D 1 190 ? 34.846 70.511 -36.854 1.00 11.07 190 ALA D N 1
ATOM 6075 C CA . ALA D 1 190 ? 34.963 71.960 -37.051 1.00 10.91 190 ALA D CA 1
ATOM 6076 C C . ALA D 1 190 ? 34.565 72.718 -35.795 1.00 11.00 190 ALA D C 1
ATOM 6077 O O . ALA D 1 190 ? 35.234 73.686 -35.408 1.00 11.69 190 ALA D O 1
ATOM 6079 N N . ARG D 1 191 ? 33.478 72.296 -35.146 1.00 10.99 191 ARG D N 1
ATOM 6080 C CA . ARG D 1 191 ? 33.058 72.978 -33.930 1.00 10.68 191 ARG D CA 1
ATOM 6081 C C . ARG D 1 191 ? 34.071 72.781 -32.799 1.00 10.70 191 ARG D C 1
ATOM 6082 O O . ARG D 1 191 ? 34.421 73.725 -32.070 1.00 11.22 191 ARG D O 1
ATOM 6090 N N . PHE D 1 192 ? 34.537 71.543 -32.636 1.00 10.52 192 PHE D N 1
ATOM 6091 C CA . PHE D 1 192 ? 35.582 71.261 -31.660 1.00 10.94 192 PHE D CA 1
ATOM 6092 C C . PHE D 1 192 ? 36.803 72.152 -31.872 1.00 10.57 192 PHE D C 1
ATOM 6093 O O . PHE D 1 192 ? 37.291 72.775 -30.920 1.00 10.06 192 PHE D O 1
ATOM 6101 N N . GLU D 1 193 ? 37.270 72.246 -33.115 1.00 11.24 193 GLU D N 1
ATOM 6102 C CA . GLU D 1 193 ? 38.445 73.082 -33.436 1.00 12.12 193 GLU D CA 1
ATOM 6103 C C . GLU D 1 193 ? 38.191 74.573 -33.188 1.00 12.26 193 GLU D C 1
ATOM 6104 O O . GLU D 1 193 ? 39.086 75.299 -32.762 1.00 12.58 193 GLU D O 1
ATOM 6110 N N . ALA D 1 194 ? 36.970 75.029 -33.459 1.00 11.31 194 ALA D N 1
ATOM 6111 C CA . ALA D 1 194 ? 36.619 76.417 -33.196 1.00 12.19 194 ALA D CA 1
ATOM 6112 C C . ALA D 1 194 ? 36.679 76.683 -31.699 1.00 11.76 194 ALA D C 1
ATOM 6113 O O . ALA D 1 194 ? 37.247 77.695 -31.257 1.00 12.35 194 ALA D O 1
ATOM 6115 N N . ILE D 1 195 ? 36.124 75.770 -30.905 1.00 12.11 195 ILE D N 1
ATOM 6116 C CA . ILE D 1 195 ? 36.128 75.967 -29.460 1.00 12.44 195 ILE D CA 1
ATOM 6117 C C . ILE D 1 195 ? 37.571 75.905 -28.937 1.00 12.41 195 ILE D C 1
ATOM 6118 O O . ILE D 1 195 ? 37.960 76.719 -28.093 1.00 12.97 195 ILE D O 1
ATOM 6123 N N . GLU D 1 196 ? 38.377 74.980 -29.454 1.00 12.37 196 GLU D N 1
ATOM 6124 C CA . GLU D 1 196 ? 39.787 74.913 -29.058 1.00 13.41 196 GLU D CA 1
ATOM 6125 C C . GLU D 1 196 ? 40.519 76.220 -29.304 1.00 14.17 196 GLU D C 1
ATOM 6126 O O . GLU D 1 196 ? 41.366 76.618 -28.497 1.00 14.44 196 GLU D O 1
ATOM 6132 N N . THR D 1 197 ? 40.205 76.880 -30.417 1.00 15.09 197 THR D N 1
ATOM 6133 C CA . THR D 1 197 ? 40.869 78.137 -30.763 1.00 15.93 197 THR D CA 1
ATOM 6134 C C . THR D 1 197 ? 40.474 79.214 -29.755 1.00 16.73 197 THR D C 1
ATOM 6135 O O . THR D 1 197 ? 41.310 80.038 -29.371 1.00 17.59 197 THR D O 1
ATOM 6139 N N . LEU D 1 198 ? 39.219 79.194 -29.304 1.00 17.06 198 LEU D N 1
ATOM 6140 C CA . LEU D 1 198 ? 38.757 80.148 -28.280 1.00 17.94 198 LEU D CA 1
ATOM 6141 C C . LEU D 1 198 ? 39.358 79.857 -26.918 1.00 18.90 198 LEU D C 1
ATOM 6142 O O . LEU D 1 198 ? 39.564 80.772 -26.125 1.00 19.06 198 LEU D O 1
ATOM 6147 N N . ARG D 1 199 ? 39.621 78.584 -26.635 1.00 19.47 199 ARG D N 1
ATOM 6148 C CA . ARG D 1 199 ? 40.166 78.206 -25.331 1.00 20.64 199 ARG D CA 1
ATOM 6149 C C . ARG D 1 199 ? 41.580 78.710 -25.119 1.00 22.92 199 ARG D C 1
ATOM 6150 O O . ARG D 1 199 ? 41.892 79.233 -24.056 1.00 23.39 199 ARG D O 1
ATOM 6158 N N . VAL D 1 200 ? 42.417 78.541 -26.193 1.00 24.29 200 VAL D N 1
ATOM 6159 C CA . VAL D 1 200 ? 43.820 78.971 -26.180 1.00 26.66 200 VAL D CA 1
ATOM 6160 C C . VAL D 1 200 ? 43.926 80.492 -26.089 1.00 28.37 200 VAL D C 1
ATOM 6161 O O . VAL D 1 200 ? 44.602 81.019 -25.202 1.00 28.88 200 VAL D O 1
ATOM 6165 N N . THR D 1 201 ? 43.333 81.061 -27.021 1.00 32.01 201 THR D N 1
ATOM 6166 C CA . THR D 1 201 ? 43.386 82.514 -27.146 1.00 33.30 201 THR D CA 1
ATOM 6167 C C . THR D 1 201 ? 42.972 83.207 -25.857 1.00 34.85 201 THR D C 1
ATOM 6168 O O . THR D 1 201 ? 43.621 84.168 -25.430 1.00 35.24 201 THR D O 1
ATOM 6172 N N . ARG D 1 202 ? 41.898 82.720 -25.240 1.00 36.41 202 ARG D N 1
ATOM 6173 C CA . ARG D 1 202 ? 41.438 83.276 -23.973 1.00 37.17 202 ARG D CA 1
ATOM 6174 C C . ARG D 1 202 ? 42.533 83.151 -22.919 1.00 38.12 202 ARG D C 1
ATOM 6175 O O . ARG D 1 202 ? 42.857 84.128 -22.240 1.00 38.50 202 ARG D O 1
ATOM 6183 N N . THR D 1 203 ? 43.104 81.953 -22.800 1.00 38.95 203 THR D N 1
ATOM 6184 C CA . THR D 1 203 ? 44.194 81.696 -21.855 1.00 39.36 203 THR D CA 1
ATOM 6185 C C . THR D 1 203 ? 45.427 82.542 -22.170 1.00 40.00 203 THR D C 1
ATOM 6186 O O . THR D 1 203 ? 45.935 83.255 -21.300 1.00 40.33 203 THR D O 1
ATOM 6190 N N . GLY D 1 204 ? 45.899 82.457 -23.415 1.00 40.37 204 GLY D N 1
ATOM 6191 C CA . GLY D 1 204 ? 47.082 83.196 -23.853 1.00 40.44 204 GLY D CA 1
ATOM 6192 C C . GLY D 1 204 ? 46.774 84.654 -24.137 1.00 40.80 204 GLY D C 1
ATOM 6193 O O . GLY D 1 204 ? 46.683 85.471 -23.218 1.00 41.28 204 GLY D O 1
#